Protein AF-0000000067997203 (afdb_homodimer)

Solvent-accessible surface area (backbone atoms only — not comparable to full-atom values): 72748 Å² total; per-residue (Å²): 113,66,67,61,52,51,52,49,49,52,49,47,47,53,56,49,38,63,59,46,72,62,51,81,81,72,51,58,45,64,55,70,68,49,75,67,53,46,50,57,43,65,55,69,54,41,44,52,51,47,92,57,94,19,43,38,34,40,30,44,28,43,49,53,91,44,88,86,28,85,55,38,64,58,36,48,60,48,30,67,39,59,68,47,24,47,47,62,46,48,30,38,38,34,42,34,50,62,58,45,49,59,61,52,65,75,49,54,72,71,60,46,52,72,27,49,53,72,87,66,98,63,81,84,65,88,67,80,60,44,82,50,42,90,64,9,61,60,46,26,66,72,38,32,63,60,50,14,22,50,54,17,52,53,36,33,73,74,56,59,41,50,32,32,40,45,52,55,41,63,49,51,64,78,66,74,85,74,83,52,73,66,43,49,51,48,50,50,51,54,49,48,49,54,50,43,30,53,51,10,31,52,51,48,50,52,49,38,60,73,74,39,69,85,50,54,65,73,58,51,43,63,48,79,65,64,91,54,69,66,37,64,51,35,42,32,12,50,68,37,39,50,40,60,53,66,55,78,49,84,46,71,68,45,61,36,49,40,40,54,25,29,50,45,36,56,48,49,51,52,51,46,41,46,50,37,44,49,53,62,58,36,45,55,37,63,47,61,59,54,60,35,50,44,51,62,33,49,64,44,19,59,52,66,46,35,70,58,57,59,42,53,55,36,15,51,50,20,21,50,50,31,41,36,50,52,54,30,52,74,73,35,93,74,86,50,73,64,54,53,53,48,51,52,50,50,54,47,64,63,53,42,62,60,50,51,52,50,47,51,42,40,38,42,53,50,50,72,72,60,51,50,82,57,23,53,68,67,27,37,40,37,19,47,19,22,67,74,37,46,65,36,55,79,66,38,42,32,35,79,38,58,50,88,45,45,38,62,68,76,48,22,57,57,13,28,50,52,53,46,48,52,51,49,50,51,50,52,54,48,29,65,76,38,61,90,44,38,65,61,51,53,50,50,49,53,53,48,33,37,46,40,33,19,51,50,24,35,76,65,49,49,65,48,56,73,68,82,32,48,50,36,38,63,42,60,56,62,68,39,60,46,44,56,68,46,66,38,26,49,69,51,50,46,31,11,22,49,28,4,27,51,30,18,45,47,44,53,51,38,60,74,66,66,57,67,64,89,73,37,61,71,59,51,54,53,48,70,42,32,64,60,50,52,53,48,55,27,39,56,50,38,59,64,61,74,44,89,75,79,71,61,36,69,68,42,11,50,46,30,17,45,57,58,34,45,52,9,44,42,51,21,48,45,49,45,40,40,42,73,61,43,55,71,67,58,41,53,62,31,50,39,72,78,27,47,49,51,22,69,28,36,66,42,21,65,68,40,34,62,59,45,44,49,72,55,66,36,63,42,66,57,55,40,77,72,47,74,54,52,37,49,38,48,26,40,16,41,54,54,52,18,48,55,52,8,47,51,44,36,41,64,44,47,50,26,50,48,53,50,45,50,63,69,56,60,83,57,88,58,54,60,88,72,57,70,80,83,64,68,65,72,66,58,58,62,63,60,64,64,65,60,78,109,112,67,67,62,49,51,53,47,49,51,49,47,46,56,56,50,36,63,59,45,72,61,53,81,81,71,51,57,46,65,56,68,69,48,75,68,52,43,48,55,43,65,54,68,55,40,45,51,51,46,91,58,95,20,41,38,35,40,31,43,28,44,48,54,90,44,89,84,28,86,56,38,65,57,36,47,59,49,30,65,40,59,69,47,24,48,46,61,46,49,29,38,38,35,43,35,49,62,59,45,50,58,60,52,66,73,47,54,70,74,62,46,52,72,28,49,54,72,87,66,98,64,80,85,66,84,68,81,61,44,83,49,41,89,63,10,59,61,47,27,66,72,40,32,63,60,51,14,22,49,55,17,52,53,35,34,74,74,57,60,42,48,32,33,41,45,51,55,38,63,50,52,62,77,66,74,85,73,82,51,73,65,42,49,50,48,51,51,51,53,49,49,49,54,49,43,30,52,52,9,32,50,51,48,49,52,50,38,62,71,74,40,68,84,49,55,65,72,57,52,44,61,48,80,66,63,92,52,69,65,37,65,51,37,42,31,13,51,69,37,40,50,41,59,52,66,54,79,49,83,45,71,66,45,60,36,50,39,40,53,25,28,50,47,36,56,48,48,51,51,51,46,41,46,52,35,45,48,52,63,59,36,45,56,37,64,47,59,61,55,61,35,51,45,51,62,34,50,65,43,20,59,55,66,44,36,71,58,58,60,41,52,56,36,15,51,51,21,21,51,51,30,41,40,50,51,55,33,54,74,75,34,94,76,88,51,73,66,55,53,54,48,51,52,48,50,54,51,64,62,53,42,62,60,50,50,52,48,48,50,42,40,39,41,54,51,50,74,73,62,53,50,82,59,22,54,69,65,26,37,38,38,19,46,18,22,66,74,36,45,66,38,54,77,66,40,42,33,35,79,39,56,50,87,45,43,38,62,69,77,47,23,57,55,13,28,50,53,52,46,49,53,50,49,51,52,51,53,53,49,29,66,75,38,60,90,45,38,64,61,51,51,50,50,52,53,53,47,33,36,47,40,34,19,49,50,23,36,76,67,48,51,66,49,58,72,67,82,31,48,52,38,38,62,47,60,59,61,70,39,62,45,45,56,68,45,64,37,27,47,70,52,50,47,30,11,22,49,28,4,27,52,30,17,44,48,44,54,51,38,60,73,65,66,58,67,65,90,73,38,61,70,58,51,53,52,50,70,43,32,64,59,48,52,52,49,56,28,40,56,50,39,59,62,61,74,44,90,73,78,71,63,35,69,68,41,11,50,45,30,17,45,56,58,33,46,52,9,43,41,48,19,48,45,49,42,39,42,44,74,63,45,53,70,66,58,40,53,62,31,49,37,71,78,26,47,47,50,22,69,30,36,66,42,20,65,67,40,34,60,58,45,45,50,71,55,65,36,62,42,68,58,56,40,79,74,46,74,53,52,37,48,40,48,24,41,16,43,52,54,52,18,49,54,53,8,46,52,45,34,42,64,43,45,50,26,51,47,54,50,47,52,62,70,56,61,81,56,87,60,57,62,85,74,53,71,80,80,64,68,66,72,66,61,59,64,64,61,64,65,65,63,79,111

pLDDT: mean 87.79, std 15.79, range [23.91, 98.62]

Structure (mmCIF, N/CA/C/O backbone):
data_AF-0000000067997203-model_v1
#
loop_
_entity.id
_entity.type
_entity.pdbx_description
1 polymer 'Acyltransferase 3 domain-containing protein'
#
loop_
_atom_site.group_PDB
_atom_site.id
_atom_site.type_symbol
_atom_site.label_atom_id
_atom_site.label_alt_id
_atom_site.label_comp_id
_atom_site.label_asym_id
_atom_site.label_entity_id
_atom_site.label_seq_id
_atom_site.pdbx_PDB_ins_code
_atom_site.Cartn_x
_atom_site.Cartn_y
_atom_site.Cartn_z
_atom_site.occupancy
_atom_site.B_iso_or_equiv
_atom_site.auth_seq_id
_atom_site.auth_comp_id
_atom_site.auth_asym_id
_atom_site.auth_atom_id
_atom_site.pdbx_PDB_model_num
ATOM 1 N N . MET A 1 1 ? 3.514 29.234 -20.547 1 35.84 1 MET A N 1
ATOM 2 C CA . MET A 1 1 ? 4.52 28.594 -21.406 1 35.84 1 MET A CA 1
ATOM 3 C C . MET A 1 1 ? 5.023 27.297 -20.766 1 35.84 1 MET A C 1
ATOM 5 O O . MET A 1 1 ? 5.121 26.281 -21.453 1 35.84 1 MET A O 1
ATOM 9 N N . VAL A 1 2 ? 5.117 27.281 -19.547 1 36.91 2 VAL A N 1
ATOM 10 C CA . VAL A 1 2 ? 5.746 26.156 -18.859 1 36.91 2 VAL A CA 1
ATOM 11 C C . VAL A 1 2 ? 4.77 24.984 -18.781 1 36.91 2 VAL A C 1
ATOM 13 O O . VAL A 1 2 ? 5.152 23.844 -19.016 1 36.91 2 VAL A O 1
ATOM 16 N N . ALA A 1 3 ? 3.559 25.234 -18.609 1 39.12 3 ALA A N 1
ATOM 17 C CA . ALA A 1 3 ? 2.58 24.141 -18.531 1 39.12 3 ALA A CA 1
ATOM 18 C C . ALA A 1 3 ? 2.422 23.453 -19.875 1 39.12 3 ALA A C 1
ATOM 20 O O . ALA A 1 3 ? 2.287 22.219 -19.938 1 39.12 3 ALA A O 1
ATOM 21 N N . LYS A 1 4 ? 2.434 24.281 -20.922 1 42.31 4 LYS A N 1
ATOM 22 C CA . LYS A 1 4 ? 2.295 23.719 -22.266 1 42.31 4 LYS A CA 1
ATOM 23 C C . LYS A 1 4 ? 3.459 22.797 -22.578 1 42.31 4 LYS A C 1
ATOM 25 O O . LYS A 1 4 ? 3.264 21.734 -23.188 1 42.31 4 LYS A O 1
ATOM 30 N N . TYR A 1 5 ? 4.566 23.172 -22.078 1 43.31 5 TYR A N 1
ATOM 31 C CA . TYR A 1 5 ? 5.738 22.391 -22.438 1 43.31 5 TYR A CA 1
ATOM 32 C C . TYR A 1 5 ? 5.801 21.109 -21.609 1 43.31 5 TYR A C 1
ATOM 34 O O . TYR A 1 5 ? 6.262 20.062 -22.109 1 43.31 5 TYR A O 1
ATOM 42 N N . SER A 1 6 ? 5.254 21.156 -20.484 1 46 6 SER A N 1
ATOM 43 C CA . SER A 1 6 ? 5.277 19.953 -19.656 1 46 6 SER A CA 1
ATOM 44 C C . SER A 1 6 ? 4.289 18.906 -20.172 1 46 6 SER A C 1
ATOM 46 O O . SER A 1 6 ? 4.586 17.719 -20.188 1 46 6 SER A O 1
ATOM 48 N N . ILE A 1 7 ? 3.186 19.344 -20.609 1 47.66 7 ILE A N 1
ATOM 49 C CA . ILE A 1 7 ? 2.199 18.438 -21.188 1 47.66 7 ILE A CA 1
ATOM 50 C C . ILE A 1 7 ? 2.729 17.875 -22.5 1 47.66 7 ILE A C 1
ATOM 52 O O . ILE A 1 7 ? 2.57 16.688 -22.797 1 47.66 7 ILE A O 1
ATOM 56 N N . LEU A 1 8 ? 3.352 18.703 -23.234 1 46.22 8 LEU A N 1
ATOM 57 C CA . LEU A 1 8 ? 3.939 18.25 -24.484 1 46.22 8 LEU A CA 1
ATOM 58 C C . LEU A 1 8 ? 5.027 17.219 -24.234 1 46.22 8 LEU A C 1
ATOM 60 O O . LEU A 1 8 ? 5.125 16.219 -24.969 1 46.22 8 LEU A O 1
ATOM 64 N N . LEU A 1 9 ? 5.738 17.438 -23.234 1 48.78 9 LEU A N 1
ATOM 65 C CA . LEU A 1 9 ? 6.797 16.484 -22.922 1 48.78 9 LEU A CA 1
ATOM 66 C C . LEU A 1 9 ? 6.211 15.156 -22.453 1 48.78 9 LEU A C 1
ATOM 68 O O . LEU A 1 9 ? 6.684 14.094 -22.875 1 48.78 9 LEU A O 1
ATOM 72 N N . ILE A 1 10 ? 5.18 15.234 -21.719 1 51.25 10 ILE A N 1
ATOM 73 C CA . ILE A 1 10 ? 4.531 14.008 -21.281 1 51.25 10 ILE A CA 1
ATOM 74 C C . ILE A 1 10 ? 3.898 13.305 -22.469 1 51.25 10 ILE A C 1
ATOM 76 O O . ILE A 1 10 ? 4.008 12.078 -22.609 1 51.25 10 ILE A O 1
ATOM 80 N N . SER A 1 11 ? 3.27 14.102 -23.328 1 49.28 11 SER A N 1
ATOM 81 C CA . SER A 1 11 ? 2.668 13.523 -24.531 1 49.28 11 SER A CA 1
ATOM 82 C C . SER A 1 11 ? 3.732 12.961 -25.469 1 49.28 11 SER A C 1
ATOM 84 O O . SER A 1 11 ? 3.525 11.922 -26.094 1 49.28 11 SER A O 1
ATOM 86 N N . LEU A 1 12 ? 4.777 13.594 -25.594 1 49.97 12 LEU A N 1
ATOM 87 C CA . LEU A 1 12 ? 5.863 13.109 -26.438 1 49.97 12 LEU A CA 1
ATOM 88 C C . LEU A 1 12 ? 6.473 11.836 -25.875 1 49.97 12 LEU A C 1
ATOM 90 O O . LEU A 1 12 ? 6.859 10.93 -26.609 1 49.97 12 LEU A O 1
ATOM 94 N N . ILE A 1 13 ? 6.578 11.797 -24.656 1 53.12 13 ILE A N 1
ATOM 95 C CA . ILE A 1 13 ? 7.133 10.633 -23.969 1 53.12 13 ILE A CA 1
ATOM 96 C C . ILE A 1 13 ? 6.195 9.438 -24.156 1 53.12 13 ILE A C 1
ATOM 98 O O . ILE A 1 13 ? 6.645 8.328 -24.438 1 53.12 13 ILE A O 1
ATOM 102 N N . VAL A 1 14 ? 4.941 9.742 -24.031 1 51.12 14 VAL A N 1
ATOM 103 C CA . VAL A 1 14 ? 3.951 8.688 -24.203 1 51.12 14 VAL A CA 1
ATOM 104 C C . VAL A 1 14 ? 3.891 8.266 -25.656 1 51.12 14 VAL A C 1
ATOM 106 O O . VAL A 1 14 ? 3.801 7.07 -25.969 1 51.12 14 VAL A O 1
ATOM 109 N N . LEU A 1 15 ? 3.898 9.203 -26.5 1 48.19 15 LEU A N 1
ATOM 110 C CA . LEU A 1 15 ? 3.84 8.891 -27.922 1 48.19 15 LEU A CA 1
ATOM 111 C C . LEU A 1 15 ? 5.117 8.188 -28.375 1 48.19 15 LEU A C 1
ATOM 113 O O . LEU A 1 15 ? 5.074 7.301 -29.234 1 48.19 15 LEU A O 1
ATOM 117 N N . GLY A 1 16 ? 6.223 8.555 -27.891 1 49.81 16 GLY A N 1
ATOM 118 C CA . GLY A 1 16 ? 7.473 7.906 -28.25 1 49.81 16 GLY A CA 1
ATOM 119 C C . GLY A 1 16 ? 7.578 6.484 -27.719 1 49.81 16 GLY A C 1
ATOM 120 O O . GLY A 1 16 ? 8.172 5.621 -28.375 1 49.81 16 GLY A O 1
ATOM 121 N N . ASP A 1 17 ? 7.133 6.266 -26.578 1 51.94 17 ASP A N 1
ATOM 122 C CA . ASP A 1 17 ? 7.18 4.93 -26 1 51.94 17 ASP A CA 1
ATOM 123 C C . ASP A 1 17 ? 6.332 3.945 -26.797 1 51.94 17 ASP A C 1
ATOM 125 O O . ASP A 1 17 ? 6.68 2.77 -26.922 1 51.94 17 ASP A O 1
ATOM 129 N N . ARG A 1 18 ? 5.207 4.301 -27.328 1 48.62 18 ARG A N 1
ATOM 130 C CA . ARG A 1 18 ? 4.426 3.432 -28.203 1 48.62 18 ARG A CA 1
ATOM 131 C C . ARG A 1 18 ? 5.227 3.033 -29.438 1 48.62 18 ARG A C 1
ATOM 133 O O . ARG A 1 18 ? 5.09 1.914 -29.938 1 48.62 18 ARG A O 1
ATOM 140 N N . ILE A 1 19 ? 5.984 3.824 -29.828 1 44.69 19 ILE A N 1
ATOM 141 C CA . ILE A 1 19 ? 6.758 3.496 -31.031 1 44.69 19 ILE A CA 1
ATOM 142 C C . ILE A 1 19 ? 7.82 2.453 -30.672 1 44.69 19 ILE A C 1
ATOM 144 O O . ILE A 1 19 ? 8.07 1.533 -31.469 1 44.69 19 ILE A O 1
ATOM 148 N N . SER A 1 20 ? 8.5 2.49 -29.578 1 45.03 20 SER A N 1
ATOM 149 C CA . SER A 1 20 ? 9.617 1.591 -29.312 1 45.03 20 SER A CA 1
ATOM 150 C C . SER A 1 20 ? 9.133 0.196 -28.938 1 45.03 20 SER A C 1
ATOM 152 O O . SER A 1 20 ? 9.922 -0.741 -28.844 1 45.03 20 SER A O 1
ATOM 154 N N . ALA A 1 21 ? 7.984 0.002 -28.281 1 46.25 21 ALA A N 1
ATOM 155 C CA . ALA A 1 21 ? 7.469 -1.322 -27.953 1 46.25 21 ALA A CA 1
ATOM 156 C C . ALA A 1 21 ? 7.453 -2.234 -29.172 1 46.25 21 ALA A C 1
ATOM 158 O O . ALA A 1 21 ? 7.328 -3.455 -29.047 1 46.25 21 ALA A O 1
ATOM 159 N N . LEU A 1 22 ? 7.301 -1.691 -30.297 1 44.47 22 LEU A N 1
ATOM 160 C CA . LEU A 1 22 ? 7.188 -2.51 -31.484 1 44.47 22 LEU A CA 1
ATOM 161 C C . LEU A 1 22 ? 8.555 -3.014 -31.938 1 44.47 22 LEU A C 1
ATOM 163 O O . LEU A 1 22 ? 8.82 -3.121 -33.125 1 44.47 22 LEU A O 1
ATOM 167 N N . THR A 1 23 ? 9.469 -3.023 -31.047 1 48.47 23 THR A N 1
ATOM 168 C CA . THR A 1 23 ? 10.641 -3.559 -31.734 1 48.47 23 THR A CA 1
ATOM 169 C C . THR A 1 23 ? 10.383 -4.984 -32.219 1 48.47 23 THR A C 1
ATOM 171 O O . THR A 1 23 ? 9.906 -5.824 -31.453 1 48.47 23 THR A O 1
ATOM 174 N N . PRO A 1 24 ? 10.336 -5.289 -33.438 1 52.5 24 PRO A N 1
ATOM 175 C CA . PRO A 1 24 ? 10.234 -6.555 -34.156 1 52.5 24 PRO A CA 1
ATOM 176 C C . PRO A 1 24 ? 10.984 -7.691 -33.469 1 52.5 24 PRO A C 1
ATOM 178 O O . PRO A 1 24 ? 10.734 -8.867 -33.781 1 52.5 24 PRO A O 1
ATOM 181 N N . LEU A 1 25 ? 11.969 -7.34 -32.625 1 56.28 25 LEU A N 1
ATOM 182 C CA . LEU A 1 25 ? 12.945 -8.359 -32.25 1 56.28 25 LEU A CA 1
ATOM 183 C C . LEU A 1 25 ? 12.391 -9.273 -31.156 1 56.28 25 LEU A C 1
ATOM 185 O O . LEU A 1 25 ? 12.914 -10.367 -30.938 1 56.28 25 LEU A O 1
ATOM 189 N N . PHE A 1 26 ? 11.242 -8.922 -30.484 1 73.06 26 PHE A N 1
ATOM 190 C CA . PHE A 1 26 ? 10.844 -9.82 -29.391 1 73.06 26 PHE A CA 1
ATOM 191 C C . PHE A 1 26 ? 9.633 -10.641 -29.797 1 73.06 26 PHE A C 1
ATOM 193 O O . PHE A 1 26 ? 8.492 -10.211 -29.609 1 73.06 26 PHE A O 1
ATOM 200 N N . ASN A 1 27 ? 9.898 -11.664 -30.5 1 82.5 27 ASN A N 1
ATOM 201 C CA . ASN A 1 27 ? 8.859 -12.633 -30.844 1 82.5 27 ASN A CA 1
ATOM 202 C C . ASN A 1 27 ? 8.453 -13.461 -29.641 1 82.5 27 ASN A C 1
ATOM 204 O O . ASN A 1 27 ? 9.195 -14.344 -29.203 1 82.5 27 ASN A O 1
ATOM 208 N N . MET A 1 28 ? 7.309 -13.25 -29.172 1 87.94 28 MET A N 1
ATOM 209 C CA . MET A 1 28 ? 6.852 -13.883 -27.938 1 87.94 28 MET A CA 1
ATOM 210 C C . MET A 1 28 ? 6.598 -15.375 -28.156 1 87.94 28 MET A C 1
ATOM 212 O O . MET A 1 28 ? 6.723 -16.172 -27.219 1 87.94 28 MET A O 1
ATOM 216 N N . THR A 1 29 ? 6.273 -15.766 -29.375 1 87.5 29 THR A N 1
ATOM 217 C CA . THR A 1 29 ? 6.082 -17.188 -29.656 1 87.5 29 THR A CA 1
ATOM 218 C C . THR A 1 29 ? 7.379 -17.953 -29.438 1 87.5 29 THR A C 1
ATOM 220 O O . THR A 1 29 ? 7.371 -19.047 -28.875 1 87.5 29 THR A O 1
ATOM 223 N N . GLU A 1 30 ? 8.422 -17.359 -29.875 1 89.5 30 GLU A N 1
ATOM 224 C CA . GLU A 1 30 ? 9.734 -17.969 -29.656 1 89.5 30 GLU A CA 1
ATOM 225 C C . GLU A 1 30 ? 10.148 -17.906 -28.188 1 89.5 30 GLU A C 1
ATOM 227 O O . GLU A 1 30 ? 10.719 -18.859 -27.656 1 89.5 30 GLU A O 1
ATOM 232 N N . TYR A 1 31 ? 9.836 -16.812 -27.578 1 92.25 31 TYR A N 1
ATOM 233 C CA . TYR A 1 31 ? 10.234 -16.578 -26.203 1 92.25 31 TYR A CA 1
ATOM 234 C C . TYR A 1 31 ? 9.602 -17.609 -25.266 1 92.25 31 TYR A C 1
ATOM 236 O O . TYR A 1 31 ? 10.258 -18.094 -24.344 1 92.25 31 TYR A O 1
ATOM 244 N N . TYR A 1 32 ? 8.383 -18 -25.516 1 92 32 TYR A N 1
ATOM 245 C CA . TYR A 1 32 ? 7.648 -18.875 -24.609 1 92 32 TYR A CA 1
ATOM 246 C C . TYR A 1 32 ? 8.086 -20.328 -24.781 1 92 32 TYR A C 1
ATOM 248 O O . TYR A 1 32 ? 7.754 -21.188 -23.969 1 92 32 TYR A O 1
ATOM 256 N N . LYS A 1 33 ? 8.867 -20.562 -25.812 1 91.69 33 LYS A N 1
ATOM 257 C CA . LYS A 1 33 ? 9.398 -21.906 -26 1 91.69 33 LYS A CA 1
ATOM 258 C C . LYS A 1 33 ? 10.586 -22.172 -25.078 1 91.69 33 LYS A C 1
ATOM 260 O O . LYS A 1 33 ? 10.961 -23.328 -24.859 1 91.69 33 LYS A O 1
ATOM 265 N N . LEU A 1 34 ? 11.117 -21.109 -24.578 1 94.75 34 LEU A N 1
ATOM 266 C CA . LEU A 1 34 ? 12.281 -21.234 -23.703 1 94.75 34 LEU A CA 1
ATOM 267 C C . LEU A 1 34 ? 11.898 -21.906 -22.375 1 94.75 34 LEU A C 1
ATOM 269 O O . LEU A 1 34 ? 10.75 -21.828 -21.953 1 94.75 34 LEU A O 1
ATOM 273 N N . PRO A 1 35 ? 12.883 -22.641 -21.812 1 95.38 35 PRO A N 1
ATOM 274 C CA . PRO A 1 35 ? 12.609 -23.109 -20.438 1 95.38 35 PRO A CA 1
ATOM 275 C C . PRO A 1 35 ? 12.328 -21.953 -19.469 1 95.38 35 PRO A C 1
ATOM 277 O O . PRO A 1 35 ? 12.953 -20.891 -19.578 1 95.38 35 PRO A O 1
ATOM 280 N N . LYS A 1 36 ? 11.43 -22.219 -18.594 1 96 36 LYS A N 1
ATOM 281 C CA . LYS A 1 36 ? 11.117 -21.172 -17.609 1 96 36 LYS A CA 1
ATOM 282 C C . LYS A 1 36 ? 12.352 -20.828 -16.781 1 96 36 LYS A C 1
ATOM 284 O O . LYS A 1 36 ? 13.07 -21.703 -16.312 1 96 36 LYS A O 1
ATOM 289 N N . LEU A 1 37 ? 12.578 -19.562 -16.625 1 95.81 37 LEU A N 1
ATOM 290 C CA . LEU A 1 37 ? 13.719 -19.094 -15.836 1 95.81 37 LEU A CA 1
ATOM 291 C C . LEU A 1 37 ? 13.586 -19.531 -14.383 1 95.81 37 LEU A C 1
ATOM 293 O O . LEU A 1 37 ? 14.586 -19.844 -13.734 1 95.81 37 LEU A O 1
ATOM 297 N N . TYR A 1 38 ? 12.352 -19.453 -13.906 1 96.69 38 TYR A N 1
ATOM 298 C CA . TYR A 1 38 ? 12.055 -19.844 -12.539 1 96.69 38 TYR A CA 1
ATOM 299 C C . TYR A 1 38 ? 10.898 -20.844 -12.492 1 96.69 38 TYR A C 1
ATOM 301 O O . TYR A 1 38 ? 9.906 -20.688 -13.203 1 96.69 38 TYR A O 1
ATOM 309 N N . LYS A 1 39 ? 11.062 -21.828 -11.781 1 97 39 LYS A N 1
ATOM 310 C CA . LYS A 1 39 ? 10.016 -22.812 -11.508 1 97 39 LYS A CA 1
ATOM 311 C C . LYS A 1 39 ? 10.148 -23.391 -10.102 1 97 39 LYS A C 1
ATOM 313 O O . LYS A 1 39 ? 11.227 -23.844 -9.719 1 97 39 LYS A O 1
ATOM 318 N N . TYR A 1 40 ? 9.125 -23.281 -9.352 1 97.31 40 TYR A N 1
ATOM 319 C CA . TYR A 1 40 ? 9.18 -23.703 -7.957 1 97.31 40 TYR A CA 1
ATOM 320 C C . TYR A 1 40 ? 8.109 -24.75 -7.656 1 97.31 40 TYR A C 1
ATOM 322 O O . TYR A 1 40 ? 6.969 -24.625 -8.102 1 97.31 40 TYR A O 1
ATOM 330 N N . ASP A 1 41 ? 8.562 -25.781 -6.941 1 96.75 41 ASP A N 1
ATOM 331 C CA . ASP A 1 41 ? 7.59 -26.703 -6.355 1 96.75 41 ASP A CA 1
ATOM 332 C C . ASP A 1 41 ? 6.801 -26.016 -5.238 1 96.75 41 ASP A C 1
ATOM 334 O O . ASP A 1 41 ? 7.148 -24.922 -4.809 1 96.75 41 ASP A O 1
ATOM 338 N N . ASP A 1 42 ? 5.691 -26.672 -4.891 1 94.88 42 ASP A N 1
ATOM 339 C CA . ASP A 1 42 ? 4.879 -26.125 -3.803 1 94.88 42 ASP A CA 1
ATOM 340 C C . ASP A 1 42 ? 5.629 -26.188 -2.475 1 94.88 42 ASP A C 1
ATOM 342 O O . ASP A 1 42 ? 5.773 -27.266 -1.886 1 94.88 42 ASP A O 1
ATOM 346 N N . PHE A 1 43 ? 6.051 -25.094 -1.94 1 96 43 PHE A N 1
ATOM 347 C CA . PHE A 1 43 ? 6.906 -24.969 -0.767 1 96 43 PHE A CA 1
ATOM 348 C C . PHE A 1 43 ? 6.195 -25.484 0.48 1 96 43 PHE A C 1
ATOM 350 O O . PHE A 1 43 ? 6.754 -26.281 1.234 1 96 43 PHE A O 1
ATOM 357 N N . ASP A 1 44 ? 4.973 -25.016 0.732 1 93.62 44 ASP A N 1
ATOM 358 C CA . ASP A 1 44 ? 4.234 -25.359 1.942 1 93.62 44 ASP A CA 1
ATOM 359 C C . ASP A 1 44 ? 3.838 -26.828 1.938 1 93.62 44 ASP A C 1
ATOM 361 O O . ASP A 1 44 ? 3.893 -27.5 2.975 1 93.62 44 ASP A O 1
ATOM 365 N N . ARG A 1 45 ? 3.438 -27.297 0.772 1 93 45 ARG A N 1
ATOM 366 C CA . ARG A 1 45 ? 3.119 -28.719 0.656 1 93 45 ARG A CA 1
ATOM 367 C C . ARG A 1 45 ? 4.344 -29.578 0.937 1 93 45 ARG A C 1
ATOM 369 O O . ARG A 1 45 ? 4.25 -30.609 1.622 1 93 45 ARG A O 1
ATOM 376 N N . CYS A 1 46 ? 5.477 -29.188 0.417 1 95.19 46 CYS A N 1
ATOM 377 C CA . CYS A 1 46 ? 6.715 -29.938 0.619 1 95.19 46 CYS A CA 1
ATOM 378 C C . CYS A 1 46 ? 7.039 -30.062 2.102 1 95.19 46 CYS A C 1
ATOM 380 O O . CYS A 1 46 ? 7.367 -31.156 2.58 1 95.19 46 CYS A O 1
ATOM 382 N N . LEU A 1 47 ? 6.887 -29.016 2.838 1 93.25 47 LEU A N 1
ATOM 383 C CA . LEU A 1 47 ? 7.355 -29 4.219 1 93.25 47 LEU A CA 1
ATOM 384 C C . LEU A 1 47 ? 6.312 -29.609 5.152 1 93.25 47 LEU A C 1
ATOM 386 O O . LEU A 1 47 ? 6.621 -29.953 6.293 1 93.25 47 LEU A O 1
ATOM 390 N N . GLN A 1 48 ? 5.078 -29.797 4.688 1 89.25 48 GLN A N 1
ATOM 391 C CA . GLN A 1 48 ? 4.035 -30.25 5.609 1 89.25 48 GLN A CA 1
ATOM 392 C C . GLN A 1 48 ? 3.504 -31.625 5.219 1 89.25 48 GLN A C 1
ATOM 394 O O . GLN A 1 48 ? 2.93 -32.344 6.051 1 89.25 48 GLN A O 1
ATOM 399 N N . GLU A 1 49 ? 3.662 -32.031 3.996 1 86.44 49 GLU A N 1
ATOM 400 C CA . GLU A 1 49 ? 3.049 -33.25 3.48 1 86.44 49 GLU A CA 1
ATOM 401 C C . GLU A 1 49 ? 3.754 -34.469 4.016 1 86.44 49 GLU A C 1
ATOM 403 O O . GLU A 1 49 ? 3.117 -35.5 4.25 1 86.44 49 GLU A O 1
ATOM 408 N N . PHE A 1 50 ? 5.066 -34.344 4.336 1 84.06 50 PHE A N 1
ATOM 409 C CA . PHE A 1 50 ? 5.859 -35.531 4.68 1 84.06 50 PHE A CA 1
ATOM 410 C C . PHE A 1 50 ? 6 -35.688 6.191 1 84.06 50 PHE A C 1
ATOM 412 O O . PHE A 1 50 ? 6.117 -34.688 6.902 1 84.06 50 PHE A O 1
ATOM 419 N N . ASP A 1 51 ? 5.875 -36.844 6.719 1 77.12 51 ASP A N 1
ATOM 420 C CA . ASP A 1 51 ? 6.027 -37.125 8.148 1 77.12 51 ASP A CA 1
ATOM 421 C C . ASP A 1 51 ? 7.492 -37 8.57 1 77.12 51 ASP A C 1
ATOM 423 O O . ASP A 1 51 ? 7.789 -36.656 9.711 1 77.12 51 ASP A O 1
ATOM 427 N N . ALA A 1 52 ? 8.32 -37.312 7.598 1 80.31 52 ALA A N 1
ATOM 428 C CA . ALA A 1 52 ? 9.75 -37.281 7.898 1 80.31 52 ALA A CA 1
ATOM 429 C C . ALA A 1 52 ? 10.312 -35.875 7.695 1 80.31 52 ALA A C 1
ATOM 431 O O . ALA A 1 52 ? 9.562 -34.938 7.43 1 80.31 52 ALA A O 1
ATOM 432 N N . LYS A 1 53 ? 11.578 -35.812 7.906 1 88.56 53 LYS A N 1
ATOM 433 C CA . LYS A 1 53 ? 12.266 -34.562 7.633 1 88.56 53 LYS A CA 1
ATOM 434 C C . LYS A 1 53 ? 12.102 -34.156 6.176 1 88.56 53 LYS A C 1
ATOM 436 O O . LYS A 1 53 ? 12.398 -34.938 5.266 1 88.56 53 LYS A O 1
ATOM 441 N N . ALA A 1 54 ? 11.414 -33.031 5.961 1 94.12 54 ALA A N 1
ATOM 442 C CA . ALA A 1 54 ? 11.203 -32.469 4.625 1 94.12 54 ALA A CA 1
ATOM 443 C C . ALA A 1 54 ? 12.156 -31.312 4.352 1 94.12 54 ALA A C 1
ATOM 445 O O . ALA A 1 54 ? 12.422 -30.5 5.234 1 94.12 54 ALA A O 1
ATOM 446 N N . VAL A 1 55 ? 12.758 -31.359 3.191 1 96.19 55 VAL A N 1
ATOM 447 C CA . VAL A 1 55 ? 13.766 -30.359 2.832 1 96.19 55 VAL A CA 1
ATOM 448 C C . VAL A 1 55 ? 13.398 -29.719 1.498 1 96.19 55 VAL A C 1
ATOM 450 O O . VAL A 1 55 ? 13.008 -30.406 0.553 1 96.19 55 VAL A O 1
ATOM 453 N N . TYR A 1 56 ? 13.359 -28.453 1.437 1 97.12 56 TYR A N 1
ATOM 454 C CA . TYR A 1 56 ? 13.148 -27.656 0.232 1 97.12 56 TYR A CA 1
ATOM 455 C C . TYR A 1 56 ? 14.406 -26.891 -0.15 1 97.12 56 TYR A C 1
ATOM 457 O O . TYR A 1 56 ? 14.953 -26.141 0.659 1 97.12 56 TYR A O 1
ATOM 465 N N . CYS A 1 57 ? 14.922 -27.031 -1.397 1 97.75 57 CYS A N 1
ATOM 466 C CA . CYS A 1 57 ? 16.188 -26.422 -1.78 1 97.75 57 CYS A CA 1
ATOM 467 C C . CYS A 1 57 ? 16.016 -25.5 -2.982 1 97.75 57 CYS A C 1
ATOM 469 O O . CYS A 1 57 ? 15.188 -25.766 -3.857 1 97.75 57 CYS A O 1
ATOM 471 N N . ILE A 1 58 ? 16.703 -24.391 -2.971 1 96.06 58 ILE A N 1
ATOM 472 C CA . ILE A 1 58 ? 16.828 -23.531 -4.137 1 96.06 58 ILE A CA 1
ATOM 473 C C . ILE A 1 58 ? 18.078 -23.906 -4.934 1 96.06 58 ILE A C 1
ATOM 475 O O . ILE A 1 58 ? 19.188 -23.938 -4.391 1 96.06 58 ILE A O 1
ATOM 479 N N . ILE A 1 59 ? 17.859 -24.172 -6.234 1 96 59 ILE A N 1
ATOM 480 C CA . ILE A 1 59 ? 18.922 -24.75 -7.062 1 96 59 ILE A CA 1
ATOM 481 C C . ILE A 1 59 ? 19.156 -23.859 -8.281 1 96 59 ILE A C 1
ATOM 483 O O . ILE A 1 59 ? 18.219 -23.5 -8.992 1 96 59 ILE A O 1
ATOM 487 N N . ASP A 1 60 ? 20.375 -23.5 -8.516 1 93.12 60 ASP A N 1
ATOM 488 C CA . ASP A 1 60 ? 20.781 -22.797 -9.719 1 93.12 60 ASP A CA 1
ATOM 489 C C . ASP A 1 60 ? 21.391 -23.75 -10.742 1 93.12 60 ASP A C 1
ATOM 491 O O . ASP A 1 60 ? 22.266 -24.562 -10.406 1 93.12 60 ASP A O 1
ATOM 495 N N . THR A 1 61 ? 20.922 -23.688 -11.977 1 94.94 61 THR A N 1
ATOM 496 C CA . THR A 1 61 ? 21.375 -24.609 -13.008 1 94.94 61 THR A CA 1
ATOM 497 C C . THR A 1 61 ? 21.922 -23.859 -14.219 1 94.94 61 THR A C 1
ATOM 499 O O . THR A 1 61 ? 21.297 -22.906 -14.703 1 94.94 61 THR A O 1
ATOM 502 N N . HIS A 1 62 ? 23.062 -24.25 -14.633 1 93.81 62 HIS A N 1
ATOM 503 C CA . HIS A 1 62 ? 23.672 -23.766 -15.867 1 93.81 62 HIS A CA 1
ATOM 504 C C . HIS A 1 62 ? 23.547 -24.797 -16.984 1 93.81 62 HIS A C 1
ATOM 506 O O . HIS A 1 62 ? 24.125 -25.891 -16.906 1 93.81 62 HIS A O 1
ATOM 512 N N . ILE A 1 63 ? 22.844 -24.453 -17.984 1 95.25 63 ILE A N 1
ATOM 513 C CA . ILE A 1 63 ? 22.578 -25.375 -19.094 1 95.25 63 ILE A CA 1
ATOM 514 C C . ILE A 1 63 ? 23.828 -25.531 -19.953 1 95.25 63 ILE A C 1
ATOM 516 O O . ILE A 1 63 ? 24.453 -24.531 -20.344 1 95.25 63 ILE A O 1
ATOM 520 N N . LYS A 1 64 ? 24.188 -26.719 -20.188 1 94.5 64 LYS A N 1
ATOM 521 C CA . LYS A 1 64 ? 25.328 -27.016 -21.047 1 94.5 64 LYS A CA 1
ATOM 522 C C . LYS A 1 64 ? 25.016 -26.734 -22.5 1 94.5 64 LYS A C 1
ATOM 524 O O . LYS A 1 64 ? 23.969 -27.141 -23.016 1 94.5 64 LYS A O 1
ATOM 529 N N . PRO A 1 65 ? 25.938 -25.984 -23.141 1 92.94 65 PRO A N 1
ATOM 530 C CA . PRO A 1 65 ? 25.703 -25.719 -24.562 1 92.94 65 PRO A CA 1
ATOM 531 C C . PRO A 1 65 ? 25.562 -27 -25.391 1 92.94 65 PRO A C 1
ATOM 533 O O . PRO A 1 65 ? 26.344 -27.938 -25.203 1 92.94 65 PRO A O 1
ATOM 536 N N . ASN A 1 66 ? 24.469 -27.062 -26.078 1 92.56 66 ASN A N 1
ATOM 537 C CA . ASN A 1 66 ? 24.172 -28.203 -26.938 1 92.56 66 ASN A CA 1
ATOM 538 C C . ASN A 1 66 ? 23.672 -27.75 -28.312 1 92.56 66 ASN A C 1
ATOM 540 O O . ASN A 1 66 ? 22.469 -27.5 -28.484 1 92.56 66 ASN A O 1
ATOM 544 N N . THR A 1 67 ? 24.422 -27.844 -29.344 1 89.94 67 THR A N 1
ATOM 545 C CA . THR A 1 67 ? 24.078 -27.328 -30.672 1 89.94 67 THR A CA 1
ATOM 546 C C . THR A 1 67 ? 23.125 -28.281 -31.391 1 89.94 67 THR A C 1
ATOM 548 O O . THR A 1 67 ? 22.453 -27.875 -32.344 1 89.94 67 THR A O 1
ATOM 551 N N . SER A 1 68 ? 23.016 -29.5 -30.938 1 91.25 68 SER A N 1
ATOM 552 C CA . SER A 1 68 ? 22.141 -30.469 -31.594 1 91.25 68 SER A CA 1
ATOM 553 C C . SER A 1 68 ? 20.688 -30.297 -31.156 1 91.25 68 SER A C 1
ATOM 555 O O . SER A 1 68 ? 19.766 -30.766 -31.828 1 91.25 68 SER A O 1
ATOM 557 N N . ALA A 1 69 ? 20.609 -29.672 -30 1 93.19 69 ALA A N 1
ATOM 558 C CA . ALA A 1 69 ? 19.25 -29.484 -29.5 1 93.19 69 ALA A CA 1
ATOM 559 C C . ALA A 1 69 ? 18.547 -28.359 -30.234 1 93.19 69 ALA A C 1
ATOM 561 O O . ALA A 1 69 ? 19.125 -27.297 -30.469 1 93.19 69 ALA A O 1
ATOM 562 N N . ALA A 1 70 ? 17.297 -28.531 -30.594 1 92.94 70 ALA A N 1
ATOM 563 C CA . ALA A 1 70 ? 16.516 -27.594 -31.391 1 92.94 70 ALA A CA 1
ATOM 564 C C . ALA A 1 70 ? 16.297 -26.281 -30.641 1 92.94 70 ALA A C 1
ATOM 566 O O . ALA A 1 70 ? 16.188 -25.219 -31.25 1 92.94 70 ALA A O 1
ATOM 567 N N . ILE A 1 71 ? 16.375 -26.312 -29.328 1 95.12 71 ILE A N 1
ATOM 568 C CA . ILE A 1 71 ? 16.016 -25.141 -28.531 1 95.12 71 ILE A CA 1
ATOM 569 C C . ILE A 1 71 ? 17.25 -24.281 -28.281 1 95.12 71 ILE A C 1
ATOM 571 O O . ILE A 1 71 ? 17.141 -23.094 -27.922 1 95.12 71 ILE A O 1
ATOM 575 N N . TRP A 1 72 ? 18.391 -24.766 -28.484 1 94.81 72 TRP A N 1
ATOM 576 C CA . TRP A 1 72 ? 19.625 -24.125 -28.047 1 94.81 72 TRP A CA 1
ATOM 577 C C . TRP A 1 72 ? 19.844 -22.812 -28.781 1 94.81 72 TRP A C 1
ATOM 579 O O . TRP A 1 72 ? 20.219 -21.812 -28.188 1 94.81 72 TRP A O 1
ATOM 589 N N . PRO A 1 73 ? 19.531 -22.719 -30.141 1 94.19 73 PRO A N 1
ATOM 590 C CA . PRO A 1 73 ? 19.719 -21.438 -30.828 1 94.19 73 PRO A CA 1
ATOM 591 C C . PRO A 1 73 ? 18.859 -20.328 -30.219 1 94.19 73 PRO A C 1
ATOM 593 O O . PRO A 1 73 ? 19.281 -19.172 -30.188 1 94.19 73 PRO A O 1
ATOM 596 N N . LEU A 1 74 ? 17.766 -20.75 -29.734 1 93.25 74 LEU A N 1
ATOM 597 C CA . LEU A 1 74 ? 16.891 -19.766 -29.125 1 93.25 74 LEU A CA 1
ATOM 598 C C . LEU A 1 74 ? 17.453 -19.297 -27.781 1 93.25 74 LEU A C 1
ATOM 600 O O . LEU A 1 74 ? 17.375 -18.125 -27.438 1 93.25 74 LEU A O 1
ATOM 604 N N . ILE A 1 75 ? 17.938 -20.25 -26.984 1 95.44 75 ILE A N 1
ATOM 605 C CA . ILE A 1 75 ? 18.547 -19.922 -25.703 1 95.44 75 ILE A CA 1
ATOM 606 C C . ILE A 1 75 ? 19.719 -18.969 -25.922 1 95.44 75 ILE A C 1
ATOM 608 O O . ILE A 1 75 ? 19.859 -17.984 -25.219 1 95.44 75 ILE A O 1
ATOM 612 N N . GLU A 1 76 ? 20.469 -19.25 -26.922 1 93.69 76 GLU A N 1
ATOM 613 C CA . GLU A 1 76 ? 21.641 -18.438 -27.219 1 93.69 76 GLU A CA 1
ATOM 614 C C . GLU A 1 76 ? 21.219 -17.047 -27.703 1 93.69 76 GLU A C 1
ATOM 616 O O . GLU A 1 76 ? 21.828 -16.047 -27.312 1 93.69 76 GLU A O 1
ATOM 621 N N . LYS A 1 77 ? 20.234 -17.031 -28.5 1 91 77 LYS A N 1
ATOM 622 C CA . LYS A 1 77 ? 19.75 -15.758 -29.047 1 91 77 LYS A CA 1
ATOM 623 C C . LYS A 1 77 ? 19.391 -14.781 -27.938 1 91 77 LYS A C 1
ATOM 625 O O . LYS A 1 77 ? 19.844 -13.641 -27.922 1 91 77 LYS A O 1
ATOM 630 N N . PHE A 1 78 ? 18.672 -15.258 -26.984 1 89.44 78 PHE A N 1
ATOM 631 C CA . PHE A 1 78 ? 18.203 -14.375 -25.922 1 89.44 78 PHE A CA 1
ATOM 632 C C . PHE A 1 78 ? 19.281 -14.164 -24.875 1 89.44 78 PHE A C 1
ATOM 634 O O . PHE A 1 78 ? 19.375 -13.094 -24.266 1 89.44 78 PHE A O 1
ATOM 641 N N . SER A 1 79 ? 20.141 -15.117 -24.672 1 91.25 79 SER A N 1
ATOM 642 C CA . SER A 1 79 ? 21.188 -15.016 -23.656 1 91.25 79 SER A CA 1
ATOM 643 C C . SER A 1 79 ? 22.328 -14.125 -24.125 1 91.25 79 SER A C 1
ATOM 645 O O . SER A 1 79 ? 23.078 -13.594 -23.297 1 91.25 79 SER A O 1
ATOM 647 N N . ASN A 1 80 ? 22.484 -13.922 -25.406 1 89.44 80 ASN A N 1
ATOM 648 C CA . ASN A 1 80 ? 23.625 -13.172 -25.953 1 89.44 80 ASN A CA 1
ATOM 649 C C . ASN A 1 80 ? 23.453 -11.672 -25.719 1 89.44 80 ASN A C 1
ATOM 651 O O . ASN A 1 80 ? 24.438 -10.93 -25.703 1 89.44 80 ASN A O 1
ATOM 655 N N . ASP A 1 81 ? 22.234 -11.273 -25.547 1 88.69 81 ASP A N 1
ATOM 656 C CA . ASP A 1 81 ? 22.031 -9.875 -25.172 1 88.69 81 ASP A CA 1
ATOM 657 C C . ASP A 1 81 ? 22.25 -9.688 -23.672 1 88.69 81 ASP A C 1
ATOM 659 O O . ASP A 1 81 ? 21.281 -9.594 -22.906 1 88.69 81 ASP A O 1
ATOM 663 N N . THR A 1 82 ? 23.438 -9.492 -23.281 1 86.88 82 THR A N 1
ATOM 664 C CA . THR A 1 82 ? 23.812 -9.469 -21.875 1 86.88 82 THR A CA 1
ATOM 665 C C . THR A 1 82 ? 23.375 -8.156 -21.219 1 86.88 82 THR A C 1
ATOM 667 O O . THR A 1 82 ? 23.328 -8.062 -19.984 1 86.88 82 THR A O 1
ATOM 670 N N . LYS A 1 83 ? 23.016 -7.18 -22 1 87.88 83 LYS A N 1
ATOM 671 C CA . LYS A 1 83 ? 22.672 -5.867 -21.469 1 87.88 83 LYS A CA 1
ATOM 672 C C . LYS A 1 83 ? 21.188 -5.805 -21.094 1 87.88 83 LYS A C 1
ATOM 674 O O . LYS A 1 83 ? 20.828 -5.152 -20.109 1 87.88 83 LYS A O 1
ATOM 679 N N . ARG A 1 84 ? 20.391 -6.395 -21.953 1 91.75 84 ARG A N 1
ATOM 680 C CA . ARG A 1 84 ? 18.969 -6.098 -21.812 1 91.75 84 ARG A CA 1
ATOM 681 C C . ARG A 1 84 ? 18.172 -7.363 -21.516 1 91.75 84 ARG A C 1
ATOM 683 O O . ARG A 1 84 ? 16.984 -7.293 -21.203 1 91.75 84 ARG A O 1
ATOM 690 N N . SER A 1 85 ? 18.766 -8.547 -21.484 1 91.31 85 SER A N 1
ATOM 691 C CA . SER A 1 85 ? 18.047 -9.805 -21.266 1 91.31 85 SER A CA 1
ATOM 692 C C . SER A 1 85 ? 18.703 -10.617 -20.156 1 91.31 85 SER A C 1
ATOM 694 O O . SER A 1 85 ? 19.875 -10.445 -19.859 1 91.31 85 SER A O 1
ATOM 696 N N . PHE A 1 86 ? 17.875 -11.438 -19.578 1 92.88 86 PHE A N 1
ATOM 697 C CA . PHE A 1 86 ? 18.406 -12.445 -18.656 1 92.88 86 PHE A CA 1
ATOM 698 C C . PHE A 1 86 ? 19.188 -13.508 -19.406 1 92.88 86 PHE A C 1
ATOM 700 O O . PHE A 1 86 ? 19.031 -13.664 -20.609 1 92.88 86 PHE A O 1
ATOM 707 N N . ARG A 1 87 ? 20.062 -14.086 -18.688 1 92.25 87 ARG A N 1
ATOM 708 C CA . ARG A 1 87 ? 20.672 -15.297 -19.234 1 92.25 87 ARG A CA 1
ATOM 709 C C . ARG A 1 87 ? 19.719 -16.484 -19.141 1 92.25 87 ARG A C 1
ATOM 711 O O . ARG A 1 87 ? 19.516 -17.031 -18.062 1 92.25 87 ARG A O 1
ATOM 718 N N . HIS A 1 88 ? 19.234 -16.938 -20.281 1 94.56 88 HIS A N 1
ATOM 719 C CA . HIS A 1 88 ? 18.234 -18 -20.312 1 94.56 88 HIS A CA 1
ATOM 720 C C . HIS A 1 88 ? 18.891 -19.375 -20.281 1 94.56 88 HIS A C 1
ATOM 722 O O . HIS A 1 88 ? 18.188 -20.391 -20.25 1 94.56 88 HIS A O 1
ATOM 728 N N . ASP A 1 89 ? 20.234 -19.375 -20.25 1 93.44 89 ASP A N 1
ATOM 729 C CA . ASP A 1 89 ? 20.953 -20.641 -20.031 1 93.44 89 ASP A CA 1
ATOM 730 C C . ASP A 1 89 ? 21.203 -20.875 -18.547 1 93.44 89 ASP A C 1
ATOM 732 O O . ASP A 1 89 ? 21.797 -21.891 -18.172 1 93.44 89 ASP A O 1
ATOM 736 N N . ARG A 1 90 ? 20.797 -19.969 -17.734 1 92.94 90 ARG A N 1
ATOM 737 C CA . ARG A 1 90 ? 20.875 -20.109 -16.281 1 92.94 90 ARG A CA 1
ATOM 738 C C . ARG A 1 90 ? 19.469 -20.062 -15.664 1 92.94 90 ARG A C 1
ATOM 740 O O . ARG A 1 90 ? 18.859 -19 -15.57 1 92.94 90 ARG A O 1
ATOM 747 N N . ILE A 1 91 ? 19.047 -21.125 -15.172 1 95.38 91 ILE A N 1
ATOM 748 C CA . ILE A 1 91 ? 17.688 -21.203 -14.656 1 95.38 91 ILE A CA 1
ATOM 749 C C . ILE A 1 91 ? 17.719 -21.531 -13.164 1 95.38 91 ILE A C 1
ATOM 751 O O . ILE A 1 91 ? 18.734 -21.984 -12.641 1 95.38 91 ILE A O 1
ATOM 755 N N . GLN A 1 92 ? 16.703 -21.203 -12.461 1 95.31 92 GLN A N 1
ATOM 756 C CA . GLN A 1 92 ? 16.578 -21.469 -11.039 1 95.31 92 GLN A CA 1
ATOM 757 C C . GLN A 1 92 ? 15.352 -22.328 -10.75 1 95.31 92 GLN A C 1
ATOM 759 O O . GLN A 1 92 ? 14.281 -22.125 -11.328 1 95.31 92 GLN A O 1
ATOM 764 N N . ARG A 1 93 ? 15.523 -23.406 -9.984 1 97.5 93 ARG A N 1
ATOM 765 C CA . ARG A 1 93 ? 14.438 -24.281 -9.57 1 97.5 93 ARG A CA 1
ATOM 766 C C . ARG A 1 93 ? 14.336 -24.344 -8.055 1 97.5 93 ARG A C 1
ATOM 768 O O . ARG A 1 93 ? 15.344 -24.312 -7.352 1 97.5 93 ARG A O 1
ATOM 775 N N . GLY A 1 94 ? 13.148 -24.188 -7.512 1 97.88 94 GLY A N 1
ATOM 776 C CA . GLY A 1 94 ? 12.836 -24.594 -6.148 1 97.88 94 GLY A CA 1
ATOM 777 C C . GLY A 1 94 ? 12.266 -26 -6.055 1 97.88 94 GLY A C 1
ATOM 778 O O . GLY A 1 94 ? 11.141 -26.25 -6.492 1 97.88 94 GLY A O 1
ATOM 779 N N . LEU A 1 95 ? 13.039 -26.922 -5.398 1 98.12 95 LEU A N 1
ATOM 780 C CA . LEU A 1 95 ? 12.656 -28.328 -5.445 1 98.12 95 LEU A CA 1
ATOM 781 C C . LEU A 1 95 ? 12.391 -28.875 -4.043 1 98.12 95 LEU A C 1
ATOM 783 O O . LEU A 1 95 ? 13.109 -28.531 -3.102 1 98.12 95 LEU A O 1
ATOM 787 N N . CYS A 1 96 ? 11.312 -29.609 -3.959 1 97.56 96 CYS A N 1
ATOM 788 C CA . CYS A 1 96 ? 11.109 -30.469 -2.795 1 97.56 96 CYS A CA 1
ATOM 789 C C . CYS A 1 96 ? 11.953 -31.719 -2.887 1 97.56 96 CYS A C 1
ATOM 791 O O . CYS A 1 96 ? 11.672 -32.594 -3.697 1 97.56 96 CYS A O 1
ATOM 793 N N . MET A 1 97 ? 12.938 -31.875 -2.094 1 97 97 MET A N 1
ATOM 794 C CA . MET A 1 97 ? 13.914 -32.969 -2.197 1 97 97 MET A CA 1
ATOM 795 C C . MET A 1 97 ? 13.266 -34.312 -1.922 1 97 97 MET A C 1
ATOM 797 O O . MET A 1 97 ? 13.656 -35.312 -2.506 1 97 97 MET A O 1
ATOM 801 N N . ASN A 1 98 ? 12.281 -34.312 -1.033 1 95.44 98 ASN A N 1
ATOM 802 C CA . ASN A 1 98 ? 11.562 -35.562 -0.767 1 95.44 98 ASN A CA 1
ATOM 803 C C . ASN A 1 98 ? 10.836 -36.062 -2.01 1 95.44 98 ASN A C 1
ATOM 805 O O . ASN A 1 98 ? 10.797 -37.281 -2.27 1 95.44 98 ASN A O 1
ATOM 809 N N . LEU A 1 99 ? 10.281 -35.156 -2.76 1 94.94 99 LEU A N 1
ATOM 810 C CA . LEU A 1 99 ? 9.609 -35.531 -4 1 94.94 99 LEU A CA 1
ATOM 811 C C . LEU A 1 99 ? 10.617 -35.969 -5.055 1 94.94 99 LEU A C 1
ATOM 813 O O . LEU A 1 99 ? 10.352 -36.938 -5.801 1 94.94 99 LEU A O 1
ATOM 817 N N . CYS A 1 100 ? 11.719 -35.312 -5.148 1 96.06 100 CYS A N 1
ATOM 818 C CA . CYS A 1 100 ? 12.789 -35.688 -6.07 1 96.06 100 CYS A CA 1
ATOM 819 C C . CYS A 1 100 ? 13.281 -37.094 -5.797 1 96.06 100 CYS A C 1
ATOM 821 O O . CYS A 1 100 ? 13.508 -37.875 -6.727 1 96.06 100 CYS A O 1
ATOM 823 N N . GLU A 1 101 ? 13.453 -37.406 -4.527 1 95.44 101 GLU A N 1
ATOM 824 C CA . GLU A 1 101 ? 13.906 -38.719 -4.141 1 95.44 101 GLU A CA 1
ATOM 825 C C . GLU A 1 101 ? 12.906 -39.812 -4.562 1 95.44 101 GLU A C 1
ATOM 827 O O . GLU A 1 101 ? 13.289 -40.844 -5.074 1 95.44 101 GLU A O 1
ATOM 832 N N . LYS A 1 102 ? 11.695 -39.5 -4.371 1 93.75 102 LYS A N 1
ATOM 833 C CA . LYS A 1 102 ? 10.641 -40.438 -4.738 1 93.75 102 LYS A CA 1
ATOM 834 C C . LYS A 1 102 ? 10.625 -40.688 -6.246 1 93.75 102 LYS A C 1
ATOM 836 O O . LYS A 1 102 ? 10.359 -41.812 -6.695 1 93.75 102 LYS A O 1
ATOM 841 N N . ILE A 1 103 ? 10.828 -39.656 -7.047 1 94.56 103 ILE A N 1
ATOM 842 C CA . ILE A 1 103 ? 10.812 -39.75 -8.5 1 94.56 103 ILE A CA 1
ATOM 843 C C . ILE A 1 103 ? 12.023 -40.562 -8.977 1 94.56 103 ILE A C 1
ATOM 845 O O . ILE A 1 103 ? 11.898 -41.438 -9.82 1 94.56 103 ILE A O 1
ATOM 849 N N . MET A 1 104 ? 13.203 -40.344 -8.445 1 95.5 104 MET A N 1
ATOM 850 C CA . MET A 1 104 ? 14.445 -40.969 -8.875 1 95.5 104 MET A CA 1
ATOM 851 C C . MET A 1 104 ? 14.484 -42.438 -8.422 1 95.5 104 MET A C 1
ATOM 853 O O . MET A 1 104 ? 15.07 -43.281 -9.102 1 95.5 104 MET A O 1
ATOM 857 N N . GLU A 1 105 ? 13.836 -42.688 -7.301 1 95 105 GLU A N 1
ATOM 858 C CA . GLU A 1 105 ? 13.844 -44.031 -6.754 1 95 105 GLU A CA 1
ATOM 859 C C . GLU A 1 105 ? 13.094 -45 -7.664 1 95 105 GLU A C 1
ATOM 861 O O . GLU A 1 105 ? 13.281 -46.219 -7.574 1 95 105 GLU A O 1
ATOM 866 N N . LYS A 1 106 ? 12.312 -44.438 -8.523 1 95 106 LYS A N 1
ATOM 867 C CA . LYS A 1 106 ? 11.57 -45.281 -9.453 1 95 106 LYS A CA 1
ATOM 868 C C . LYS A 1 106 ? 12.484 -45.875 -10.531 1 95 106 LYS A C 1
ATOM 870 O O . LYS A 1 106 ? 12.117 -46.812 -11.211 1 95 106 LYS A O 1
ATOM 875 N N . TYR A 1 107 ? 13.656 -45.344 -10.688 1 95.31 107 TYR A N 1
ATOM 876 C CA . TYR A 1 107 ? 14.578 -45.75 -11.75 1 95.31 107 TYR A CA 1
ATOM 877 C C . TYR A 1 107 ? 15.805 -46.438 -11.172 1 95.31 107 TYR A C 1
ATOM 879 O O . TYR A 1 107 ? 16.172 -46.219 -10.016 1 95.31 107 TYR A O 1
ATOM 887 N N . ASP A 1 108 ? 16.5 -47.312 -12.008 1 94.88 108 ASP A N 1
ATOM 888 C CA . ASP A 1 108 ? 17.734 -48 -11.578 1 94.88 108 ASP A CA 1
ATOM 889 C C . ASP A 1 108 ? 18.922 -47.031 -11.602 1 94.88 108 ASP A C 1
ATOM 891 O O . ASP A 1 108 ? 18.828 -45.938 -12.133 1 94.88 108 ASP A O 1
ATOM 895 N N . TYR A 1 109 ? 19.938 -47.469 -10.977 1 94.12 109 TYR A N 1
ATOM 896 C CA . TYR A 1 109 ? 21.109 -46.625 -10.797 1 94.12 109 TYR A CA 1
ATOM 897 C C . TYR A 1 109 ? 21.672 -46.156 -12.141 1 94.12 109 TYR A C 1
ATOM 899 O O . TYR A 1 109 ? 22.062 -45 -12.297 1 94.12 109 TYR A O 1
ATOM 907 N N . GLU A 1 110 ? 21.703 -47 -13.094 1 94.5 110 GLU A N 1
ATOM 908 C CA . GLU A 1 110 ? 22.25 -46.656 -14.406 1 94.5 110 GLU A CA 1
ATOM 909 C C . GLU A 1 110 ? 21.406 -45.594 -15.086 1 94.5 110 GLU A C 1
ATOM 911 O O . GLU A 1 110 ? 21.953 -44.656 -15.695 1 94.5 110 GLU A O 1
ATOM 916 N N . THR A 1 111 ? 20.109 -45.688 -14.93 1 95.44 111 THR A N 1
ATOM 917 C CA . THR A 1 111 ? 19.203 -44.688 -15.516 1 95.44 111 THR A CA 1
ATOM 918 C C . THR A 1 111 ? 19.328 -43.344 -14.781 1 95.44 111 THR A C 1
ATOM 920 O O . THR A 1 111 ? 19.266 -42.281 -15.406 1 95.44 111 THR A O 1
ATOM 923 N N . GLN A 1 112 ? 19.5 -43.438 -13.5 1 95.62 112 GLN A N 1
ATOM 924 C CA . GLN A 1 112 ? 19.656 -42.219 -12.719 1 95.62 112 GLN A CA 1
ATOM 925 C C . GLN A 1 112 ? 20.891 -41.438 -13.172 1 95.62 112 GLN A C 1
ATOM 927 O O . GLN A 1 112 ? 20.844 -40.188 -13.258 1 95.62 112 GLN A O 1
ATOM 932 N N . MET A 1 113 ? 21.891 -42.156 -13.484 1 94.88 113 MET A N 1
ATOM 933 C CA . MET A 1 113 ? 23.172 -41.5 -13.812 1 94.88 113 MET A CA 1
ATOM 934 C C . MET A 1 113 ? 23.125 -40.906 -15.203 1 94.88 113 MET A C 1
ATOM 936 O O . MET A 1 113 ? 23.953 -40.062 -15.547 1 94.88 113 MET A O 1
ATOM 940 N N . LYS A 1 114 ? 22.125 -41.219 -16.016 1 94.88 114 LYS A N 1
ATOM 941 C CA . LYS A 1 114 ? 21.922 -40.562 -17.312 1 94.88 114 LYS A CA 1
ATOM 942 C C . LYS A 1 114 ? 21.469 -39.125 -17.125 1 94.88 114 LYS A C 1
ATOM 944 O O . LYS A 1 114 ? 21.641 -38.312 -18.031 1 94.88 114 LYS A O 1
ATOM 949 N N . TYR A 1 115 ? 20.969 -38.875 -15.953 1 96.38 115 TYR A N 1
ATOM 950 C CA . TYR A 1 115 ? 20.484 -37.531 -15.68 1 96.38 115 TYR A CA 1
ATOM 951 C C . TYR A 1 115 ? 21.484 -36.75 -14.836 1 96.38 115 TYR A C 1
ATOM 953 O O . TYR A 1 115 ? 21.156 -35.688 -14.312 1 96.38 115 TYR A O 1
ATOM 961 N N . TYR A 1 116 ? 22.594 -37.281 -14.633 1 96 116 TYR A N 1
ATOM 962 C CA . TYR A 1 116 ? 23.641 -36.594 -13.891 1 96 116 TYR A CA 1
ATOM 963 C C . TYR A 1 116 ? 24.672 -36 -14.836 1 96 116 TYR A C 1
ATOM 965 O O . TYR A 1 116 ? 25.203 -36.688 -15.703 1 96 116 TYR A O 1
ATOM 973 N N . LEU A 1 117 ? 24.938 -34.719 -14.711 1 94.69 117 LEU A N 1
ATOM 974 C CA . LEU A 1 117 ? 25.953 -34.031 -15.492 1 94.69 117 LEU A CA 1
ATOM 975 C C . LEU A 1 117 ? 27.031 -33.438 -14.586 1 94.69 117 LEU A C 1
ATOM 977 O O . LEU A 1 117 ? 26.734 -32.719 -13.633 1 94.69 117 LEU A O 1
ATOM 981 N N . LYS A 1 118 ? 28.266 -33.75 -14.906 1 91.25 118 LYS A N 1
ATOM 982 C CA . LYS A 1 118 ? 29.391 -33.219 -14.141 1 91.25 118 LYS A CA 1
ATOM 983 C C . LYS A 1 118 ? 29.625 -31.75 -14.438 1 91.25 118 LYS A C 1
ATOM 985 O O . LYS A 1 118 ? 29.234 -31.25 -15.5 1 91.25 118 LYS A O 1
ATOM 990 N N . GLN A 1 119 ? 30.266 -31.141 -13.461 1 89.5 119 GLN A N 1
ATOM 991 C CA . GLN A 1 119 ? 30.594 -29.719 -13.617 1 89.5 119 GLN A CA 1
ATOM 992 C C . GLN A 1 119 ? 31.469 -29.484 -14.852 1 89.5 119 GLN A C 1
ATOM 994 O O . GLN A 1 119 ? 32.375 -30.266 -15.117 1 89.5 119 GLN A O 1
ATOM 999 N N . PHE A 1 120 ? 31.062 -28.531 -15.656 1 86.62 120 PHE A N 1
ATOM 1000 C CA . PHE A 1 120 ? 31.828 -28.188 -16.844 1 86.62 120 PHE A CA 1
ATOM 1001 C C . PHE A 1 120 ? 32.375 -26.766 -16.75 1 86.62 120 PHE A C 1
ATOM 1003 O O . PHE A 1 120 ? 32.156 -26.078 -15.742 1 86.62 120 PHE A O 1
ATOM 1010 N N . ASN A 1 121 ? 33.312 -26.172 -17.766 1 68 121 ASN A N 1
ATOM 1011 C CA . ASN A 1 121 ? 34 -24.891 -17.75 1 68 121 ASN A CA 1
ATOM 1012 C C . ASN A 1 121 ? 33.062 -23.719 -17.609 1 68 121 ASN A C 1
ATOM 1014 O O . ASN A 1 121 ? 32.5 -23.25 -18.594 1 68 121 ASN A O 1
ATOM 1018 N N . GLU A 1 122 ? 32.531 -23.594 -16.422 1 62.81 122 GLU A N 1
ATOM 1019 C CA . GLU A 1 122 ? 31.547 -22.547 -16.141 1 62.81 122 GLU A CA 1
ATOM 1020 C C . GLU A 1 122 ? 32.219 -21.219 -15.875 1 62.81 122 GLU A C 1
ATOM 1022 O O . GLU A 1 122 ? 33.312 -21.156 -15.281 1 62.81 122 GLU A O 1
ATOM 1027 N N . THR A 1 123 ? 32.031 -20.219 -16.75 1 58.16 123 THR A N 1
ATOM 1028 C CA . THR A 1 123 ? 32.469 -18.891 -16.375 1 58.16 123 THR A CA 1
ATOM 1029 C C . THR A 1 123 ? 31.906 -18.5 -15.008 1 58.16 123 THR A C 1
ATOM 1031 O O . THR A 1 123 ? 30.734 -18.75 -14.727 1 58.16 123 THR A O 1
ATOM 1034 N N . ASN A 1 124 ? 32.75 -18.438 -13.969 1 54.75 124 ASN A N 1
ATOM 1035 C CA . ASN A 1 124 ? 32.562 -18.188 -12.547 1 54.75 124 ASN A CA 1
ATOM 1036 C C . ASN A 1 124 ? 31.672 -16.969 -12.32 1 54.75 124 ASN A C 1
ATOM 1038 O O . ASN A 1 124 ? 32.125 -15.828 -12.445 1 54.75 124 ASN A O 1
ATOM 1042 N N . GLU A 1 125 ? 30.469 -16.938 -12.914 1 58.5 125 GLU A N 1
ATOM 1043 C CA . GLU A 1 125 ? 29.719 -15.758 -12.508 1 58.5 125 GLU A CA 1
ATOM 1044 C C . GLU A 1 125 ? 29.297 -15.844 -11.047 1 58.5 125 GLU A C 1
ATOM 1046 O O . GLU A 1 125 ? 29.328 -16.922 -10.445 1 58.5 125 GLU A O 1
ATOM 1051 N N . VAL A 1 126 ? 29.094 -14.656 -10.453 1 58.03 126 VAL A N 1
ATOM 1052 C CA . VAL A 1 126 ? 28.969 -14.289 -9.047 1 58.03 126 VAL A CA 1
ATOM 1053 C C . VAL A 1 126 ? 27.75 -14.961 -8.438 1 58.03 126 VAL A C 1
ATOM 1055 O O . VAL A 1 126 ? 26.625 -14.781 -8.93 1 58.03 126 VAL A O 1
ATOM 1058 N N . THR A 1 127 ? 28.031 -16.125 -7.73 1 65.06 127 THR A N 1
ATOM 1059 C CA . THR A 1 127 ? 27.031 -16.719 -6.863 1 65.06 127 THR A CA 1
ATOM 1060 C C . THR A 1 127 ? 27.266 -16.328 -5.406 1 65.06 127 THR A C 1
ATOM 1062 O O . THR A 1 127 ? 28.328 -15.812 -5.062 1 65.06 127 THR A O 1
ATOM 1065 N N . PHE A 1 128 ? 26.25 -16.312 -4.621 1 74.38 128 PHE A N 1
ATOM 1066 C CA . PHE A 1 128 ? 26.375 -16.125 -3.184 1 74.38 128 PHE A CA 1
ATOM 1067 C C . PHE A 1 128 ? 27.391 -17.094 -2.594 1 74.38 128 PHE A C 1
ATOM 1069 O O . PHE A 1 128 ? 27.438 -18.266 -2.99 1 74.38 128 PHE A O 1
ATOM 1076 N N . ASP A 1 129 ? 28.188 -16.516 -1.739 1 79.94 129 ASP A N 1
ATOM 1077 C CA . ASP A 1 129 ? 29.016 -17.391 -0.903 1 79.94 129 ASP A CA 1
ATOM 1078 C C . ASP A 1 129 ? 28.141 -18.312 -0.063 1 79.94 129 ASP A C 1
ATOM 1080 O O . ASP A 1 129 ? 27.203 -17.875 0.601 1 79.94 129 ASP A O 1
ATOM 1084 N N . PRO A 1 130 ? 28.422 -19.578 -0.174 1 84.44 130 PRO A N 1
ATOM 1085 C CA . PRO A 1 130 ? 27.609 -20.547 0.589 1 84.44 130 PRO A CA 1
ATOM 1086 C C . PRO A 1 130 ? 27.609 -20.25 2.088 1 84.44 130 PRO A C 1
ATOM 1088 O O . PRO A 1 130 ? 26.672 -20.609 2.791 1 84.44 130 PRO A O 1
ATOM 1091 N N . ASN A 1 131 ? 28.609 -19.562 2.609 1 86.56 131 ASN A N 1
ATOM 1092 C CA . ASN A 1 131 ? 28.703 -19.25 4.035 1 86.56 131 ASN A CA 1
ATOM 1093 C C . ASN A 1 131 ? 27.688 -18.188 4.438 1 86.56 131 ASN A C 1
ATOM 1095 O O . ASN A 1 131 ? 27.484 -17.938 5.625 1 86.56 131 ASN A O 1
ATOM 1099 N N . THR A 1 132 ? 27.109 -17.688 3.48 1 90.5 132 THR A N 1
ATOM 1100 C CA . THR A 1 132 ? 26.109 -16.656 3.752 1 90.5 132 THR A CA 1
ATOM 1101 C C . THR A 1 132 ? 24.875 -17.25 4.402 1 90.5 132 THR A C 1
ATOM 1103 O O . THR A 1 132 ? 24.203 -16.594 5.199 1 90.5 132 THR A O 1
ATOM 1106 N N . PHE A 1 133 ? 24.641 -18.531 4.078 1 92.81 133 PHE A N 1
ATOM 1107 C CA . PHE A 1 133 ? 23.438 -19.203 4.566 1 92.81 133 PHE A CA 1
ATOM 1108 C C . PHE A 1 133 ? 23.812 -20.328 5.527 1 92.81 133 PHE A C 1
ATOM 1110 O O . PHE A 1 133 ? 24.734 -21.109 5.262 1 92.81 133 PHE A O 1
ATOM 1117 N N . ARG A 1 134 ? 23.141 -20.453 6.648 1 87.62 134 ARG A N 1
ATOM 1118 C CA . ARG A 1 134 ? 23.375 -21.5 7.648 1 87.62 134 ARG A CA 1
ATOM 1119 C C . ARG A 1 134 ? 23.234 -22.891 7.039 1 87.62 134 ARG A C 1
ATOM 1121 O O . ARG A 1 134 ? 22.219 -23.188 6.402 1 87.62 134 ARG A O 1
ATOM 1128 N N . GLU A 1 135 ? 24.219 -23.656 7.02 1 89.56 135 GLU A N 1
ATOM 1129 C CA . GLU A 1 135 ? 24.266 -25.062 6.652 1 89.56 135 GLU A CA 1
ATOM 1130 C C . GLU A 1 135 ? 24.188 -25.25 5.137 1 89.56 135 GLU A C 1
ATOM 1132 O O . GLU A 1 135 ? 23.844 -26.328 4.648 1 89.56 135 GLU A O 1
ATOM 1137 N N . ALA A 1 136 ? 24.484 -24.234 4.434 1 91.94 136 ALA A N 1
ATOM 1138 C CA . ALA A 1 136 ? 24.359 -24.297 2.98 1 91.94 136 ALA A CA 1
ATOM 1139 C C . ALA A 1 136 ? 25.359 -25.266 2.381 1 91.94 136 ALA A C 1
ATOM 1141 O O . ALA A 1 136 ? 25.047 -26.016 1.446 1 91.94 136 ALA A O 1
ATOM 1142 N N . LEU A 1 137 ? 26.562 -25.297 2.934 1 92.69 137 LEU A N 1
ATOM 1143 C CA . LEU A 1 137 ? 27.594 -26.188 2.414 1 92.69 137 LEU A CA 1
ATOM 1144 C C . LEU A 1 137 ? 27.234 -27.641 2.648 1 92.69 137 LEU A C 1
ATOM 1146 O O . LEU A 1 137 ? 27.453 -28.5 1.776 1 92.69 137 LEU A O 1
ATOM 1150 N N . ASP A 1 138 ? 26.688 -27.906 3.777 1 94 138 ASP A N 1
ATOM 1151 C CA . ASP A 1 138 ? 26.281 -29.266 4.098 1 94 138 ASP A CA 1
ATOM 1152 C C . ASP A 1 138 ? 25.156 -29.734 3.166 1 94 138 ASP A C 1
ATOM 1154 O O . ASP A 1 138 ? 25.188 -30.859 2.68 1 94 138 ASP A O 1
ATOM 1158 N N . TRP A 1 139 ? 24.281 -28.875 2.916 1 94.19 139 TRP A N 1
ATOM 1159 C CA . TRP A 1 139 ? 23.172 -29.219 2.025 1 94.19 139 TRP A CA 1
ATOM 1160 C C . TRP A 1 139 ? 23.672 -29.422 0.599 1 94.19 139 TRP A C 1
ATOM 1162 O O . TRP A 1 139 ? 23.172 -30.312 -0.109 1 94.19 139 TRP A O 1
ATOM 1172 N N . ARG A 1 140 ? 24.594 -28.578 0.167 1 94 140 ARG A N 1
ATOM 1173 C CA . ARG A 1 140 ? 25.156 -28.688 -1.179 1 94 140 ARG A CA 1
ATOM 1174 C C . ARG A 1 140 ? 25.828 -30.031 -1.396 1 94 140 ARG A C 1
ATOM 1176 O O . ARG A 1 140 ? 25.656 -30.656 -2.447 1 94 140 ARG A O 1
ATOM 1183 N N . ILE A 1 141 ? 26.531 -30.469 -0.422 1 94.69 141 ILE A N 1
ATOM 1184 C CA . ILE A 1 141 ? 27.219 -31.75 -0.523 1 94.69 141 ILE A CA 1
ATOM 1185 C C . ILE A 1 141 ? 26.219 -32.875 -0.494 1 94.69 141 ILE A C 1
ATOM 1187 O O . ILE A 1 141 ? 26.297 -33.812 -1.3 1 94.69 141 ILE A O 1
ATOM 1191 N N . LYS A 1 142 ? 25.266 -32.75 0.302 1 95.62 142 LYS A N 1
ATOM 1192 C CA . LYS A 1 142 ? 24.297 -33.844 0.5 1 95.62 142 LYS A CA 1
ATOM 1193 C C . LYS A 1 142 ? 23.422 -34.031 -0.732 1 95.62 142 LYS A C 1
ATOM 1195 O O . LYS A 1 142 ? 23.109 -35.156 -1.12 1 95.62 142 LYS A O 1
ATOM 1200 N N . TYR A 1 143 ? 23.047 -32.906 -1.364 1 96.62 143 TYR A N 1
ATOM 1201 C CA . TYR A 1 143 ? 22 -33 -2.387 1 96.62 143 TYR A CA 1
ATOM 1202 C C . TYR A 1 143 ? 22.562 -32.656 -3.764 1 96.62 143 TYR A C 1
ATOM 1204 O O . TYR A 1 143 ? 21.812 -32.438 -4.711 1 96.62 143 TYR A O 1
ATOM 1212 N N . LYS A 1 144 ? 23.844 -32.594 -3.912 1 94.25 144 LYS A N 1
ATOM 1213 C CA . LYS A 1 144 ? 24.484 -32.25 -5.172 1 94.25 144 LYS A CA 1
ATOM 1214 C C . LYS A 1 144 ? 24.016 -33.156 -6.305 1 94.25 144 LYS A C 1
ATOM 1216 O O . LYS A 1 144 ? 23.562 -32.688 -7.344 1 94.25 144 LYS A O 1
ATOM 1221 N N . ARG A 1 145 ? 24.062 -34.438 -6.094 1 95.62 145 ARG A N 1
ATOM 1222 C CA . ARG A 1 145 ? 23.719 -35.406 -7.129 1 95.62 145 ARG A CA 1
ATOM 1223 C C . ARG A 1 145 ? 22.219 -35.406 -7.398 1 95.62 145 ARG A C 1
ATOM 1225 O O . ARG A 1 145 ? 21.797 -35.375 -8.555 1 95.62 145 ARG A O 1
ATOM 1232 N N . LEU A 1 146 ? 21.484 -35.469 -6.348 1 96.94 146 LEU A N 1
ATOM 1233 C CA . LEU A 1 146 ? 20.031 -35.594 -6.484 1 96.94 146 LEU A CA 1
ATOM 1234 C C . LEU A 1 146 ? 19.453 -34.344 -7.184 1 96.94 146 LEU A C 1
ATOM 1236 O O . LEU A 1 146 ? 18.578 -34.469 -8.047 1 96.94 146 LEU A O 1
ATOM 1240 N N . ALA A 1 147 ? 19.922 -33.188 -6.809 1 97.25 147 ALA A N 1
ATOM 1241 C CA . ALA A 1 147 ? 19.453 -31.938 -7.43 1 97.25 147 ALA A CA 1
ATOM 1242 C C . ALA A 1 147 ? 19.766 -31.922 -8.922 1 97.25 147 ALA A C 1
ATOM 1244 O O . ALA A 1 147 ? 18.922 -31.531 -9.734 1 97.25 147 ALA A O 1
ATOM 1245 N N . ASN A 1 148 ? 20.906 -32.312 -9.242 1 96.94 148 ASN A N 1
ATOM 1246 C CA . ASN A 1 148 ? 21.328 -32.375 -10.633 1 96.94 148 ASN A CA 1
ATOM 1247 C C . ASN A 1 148 ? 20.469 -33.344 -11.438 1 96.94 148 ASN A C 1
ATOM 1249 O O . ASN A 1 148 ? 20.016 -33 -12.539 1 96.94 148 ASN A O 1
ATOM 1253 N N . GLN A 1 149 ? 20.203 -34.438 -10.898 1 97.69 149 GLN A N 1
ATOM 1254 C CA . GLN A 1 149 ? 19.422 -35.469 -11.562 1 97.69 149 GLN A CA 1
ATOM 1255 C C . GLN A 1 149 ? 17.969 -35.031 -11.758 1 97.69 149 GLN A C 1
ATOM 1257 O O . GLN A 1 149 ? 17.406 -35.219 -12.836 1 97.69 149 GLN A O 1
ATOM 1262 N N . CYS A 1 150 ? 17.406 -34.469 -10.758 1 97.69 150 CYS A N 1
ATOM 1263 C CA . CYS A 1 150 ? 16 -34.094 -10.812 1 97.69 150 CYS A CA 1
ATOM 1264 C C . CYS A 1 150 ? 15.773 -32.938 -11.812 1 97.69 150 CYS A C 1
ATOM 1266 O O . CYS A 1 150 ? 14.789 -32.969 -12.547 1 97.69 150 CYS A O 1
ATOM 1268 N N . VAL A 1 151 ? 16.672 -31.938 -11.844 1 98 151 VAL A N 1
ATOM 1269 C CA . VAL A 1 151 ? 16.516 -30.828 -12.781 1 98 151 VAL A CA 1
ATOM 1270 C C . VAL A 1 151 ? 16.688 -31.344 -14.211 1 98 151 VAL A C 1
ATOM 1272 O O . VAL A 1 151 ? 15.938 -30.969 -15.109 1 98 151 VAL A O 1
ATOM 1275 N N . ASN A 1 152 ? 17.641 -32.219 -14.422 1 97.94 152 ASN A N 1
ATOM 1276 C CA . ASN A 1 152 ? 17.891 -32.75 -15.758 1 97.94 152 ASN A CA 1
ATOM 1277 C C . ASN A 1 152 ? 16.797 -33.719 -16.203 1 97.94 152 ASN A C 1
ATOM 1279 O O . ASN A 1 152 ? 16.547 -33.844 -17.406 1 97.94 152 ASN A O 1
ATOM 1283 N N . PHE A 1 153 ? 16.203 -34.375 -15.227 1 97.06 153 PHE A N 1
ATOM 1284 C CA . PHE A 1 153 ? 15.039 -35.219 -15.562 1 97.06 153 PHE A CA 1
ATOM 1285 C C . PHE A 1 153 ? 13.977 -34.375 -16.266 1 97.06 153 PHE A C 1
ATOM 1287 O O . PHE A 1 153 ? 13.391 -34.844 -17.25 1 97.06 153 PHE A O 1
ATOM 1294 N N . GLU A 1 154 ? 13.719 -33.188 -15.758 1 95.38 154 GLU A N 1
ATOM 1295 C CA . GLU A 1 154 ? 12.766 -32.25 -16.375 1 95.38 154 GLU A CA 1
ATOM 1296 C C . GLU A 1 154 ? 13.297 -31.703 -17.688 1 95.38 154 GLU A C 1
ATOM 1298 O O . GLU A 1 154 ? 12.586 -31.703 -18.703 1 95.38 154 GLU A O 1
ATOM 1303 N N . LEU A 1 155 ? 14.531 -31.234 -17.766 1 97 155 LEU A N 1
ATOM 1304 C CA . LEU A 1 155 ? 15.109 -30.547 -18.906 1 97 155 LEU A CA 1
ATOM 1305 C C . LEU A 1 155 ? 15.266 -31.484 -20.094 1 97 155 LEU A C 1
ATOM 1307 O O . LEU A 1 155 ? 15 -31.109 -21.234 1 97 155 LEU A O 1
ATOM 1311 N N . LYS A 1 156 ? 15.68 -32.688 -19.781 1 95.75 156 LYS A N 1
ATOM 1312 C CA . LYS A 1 156 ? 15.891 -33.625 -20.875 1 95.75 156 LYS A CA 1
ATOM 1313 C C . LYS A 1 156 ? 14.555 -34.062 -21.484 1 95.75 156 LYS A C 1
ATOM 1315 O O . LYS A 1 156 ? 14.438 -34.188 -22.703 1 95.75 156 LYS A O 1
ATOM 1320 N N . ARG A 1 157 ? 13.602 -34.312 -20.672 1 92.56 157 ARG A N 1
ATOM 1321 C CA . ARG A 1 157 ? 12.289 -34.781 -21.125 1 92.56 157 ARG A CA 1
ATOM 1322 C C . ARG A 1 157 ? 11.586 -33.719 -21.938 1 92.56 157 ARG A C 1
ATOM 1324 O O . ARG A 1 157 ? 10.938 -34 -22.953 1 92.56 157 ARG A O 1
ATOM 1331 N N . GLN A 1 158 ? 11.781 -32.5 -21.547 1 93.25 158 GLN A N 1
ATOM 1332 C CA . GLN A 1 158 ? 11 -31.438 -22.172 1 93.25 158 GLN A CA 1
ATOM 1333 C C . GLN A 1 158 ? 11.766 -30.781 -23.312 1 93.25 158 GLN A C 1
ATOM 1335 O O . GLN A 1 158 ? 11.172 -30.375 -24.312 1 93.25 158 GLN A O 1
ATOM 1340 N N . PHE A 1 159 ? 13.117 -30.688 -23.203 1 95.56 159 PHE A N 1
ATOM 1341 C CA . PHE A 1 159 ? 13.844 -29.844 -24.141 1 95.56 159 PHE A CA 1
ATOM 1342 C C . PHE A 1 159 ? 15.023 -30.609 -24.734 1 95.56 159 PHE A C 1
ATOM 1344 O O . PHE A 1 159 ? 15.719 -30.109 -25.625 1 95.56 159 PHE A O 1
ATOM 1351 N N . SER A 1 160 ? 15.312 -31.812 -24.297 1 95.06 160 SER A N 1
ATOM 1352 C CA . SER A 1 160 ? 16.438 -32.625 -24.734 1 95.06 160 SER A CA 1
ATOM 1353 C C . SER A 1 160 ? 17.766 -31.922 -24.469 1 95.06 160 SER A C 1
ATOM 1355 O O . SER A 1 160 ? 18.656 -31.906 -25.328 1 95.06 160 SER A O 1
ATOM 1357 N N . ILE A 1 161 ? 17.797 -31.203 -23.375 1 96.62 161 ILE A N 1
ATOM 1358 C CA . ILE A 1 161 ? 19.031 -30.547 -22.922 1 96.62 161 ILE A CA 1
ATOM 1359 C C . ILE A 1 161 ? 19.312 -30.938 -21.484 1 96.62 161 ILE A C 1
ATOM 1361 O O . ILE A 1 161 ? 18.438 -31.484 -20.797 1 96.62 161 ILE A O 1
ATOM 1365 N N . MET A 1 162 ? 20.562 -30.719 -21.031 1 96.69 162 MET A N 1
ATOM 1366 C CA . MET A 1 162 ? 20.969 -30.953 -19.656 1 96.69 162 MET A CA 1
ATOM 1367 C C . MET A 1 162 ? 21.812 -29.797 -19.125 1 96.69 162 MET A C 1
ATOM 1369 O O . MET A 1 162 ? 22.344 -29 -19.906 1 96.69 162 MET A O 1
ATOM 1373 N N . GLY A 1 163 ? 21.812 -29.656 -17.844 1 95.44 163 GLY A N 1
ATOM 1374 C CA . GLY A 1 163 ? 22.609 -28.625 -17.203 1 95.44 163 GLY A CA 1
ATOM 1375 C C . GLY A 1 163 ? 23.203 -29.062 -15.875 1 95.44 163 GLY A C 1
ATOM 1376 O O . GLY A 1 163 ? 22.812 -30.094 -15.328 1 95.44 163 GLY A O 1
ATOM 1377 N N . TYR A 1 164 ? 24.188 -28.359 -15.43 1 95.19 164 TYR A N 1
ATOM 1378 C CA . TYR A 1 164 ? 24.781 -28.578 -14.117 1 95.19 164 TYR A CA 1
ATOM 1379 C C . TYR A 1 164 ? 24.078 -27.766 -13.047 1 95.19 164 TYR A C 1
ATOM 1381 O O . TYR A 1 164 ? 23.906 -26.547 -13.188 1 95.19 164 TYR A O 1
ATOM 1389 N N . SER A 1 165 ? 23.688 -28.484 -12.008 1 94.75 165 SER A N 1
ATOM 1390 C CA . SER A 1 165 ? 22.906 -27.844 -10.945 1 94.75 165 SER A CA 1
ATOM 1391 C C . SER A 1 165 ? 23.703 -27.766 -9.648 1 94.75 165 SER A C 1
ATOM 1393 O O . SER A 1 165 ? 24.406 -28.703 -9.289 1 94.75 165 SER A O 1
ATOM 1395 N N . ALA A 1 166 ? 23.641 -26.625 -8.992 1 91.88 166 ALA A N 1
ATOM 1396 C CA . ALA A 1 166 ? 24.25 -26.406 -7.68 1 91.88 166 ALA A CA 1
ATOM 1397 C C . ALA A 1 166 ? 23.203 -25.906 -6.68 1 91.88 166 ALA A C 1
ATOM 1399 O O . ALA A 1 166 ? 22.406 -25.016 -6.992 1 91.88 166 ALA A O 1
ATOM 1400 N N . VAL A 1 167 ? 23.203 -26.516 -5.484 1 95.19 167 VAL A N 1
ATOM 1401 C CA . VAL A 1 167 ? 22.281 -26.109 -4.434 1 95.19 167 VAL A CA 1
ATOM 1402 C C . VAL A 1 167 ? 22.766 -24.797 -3.795 1 95.19 167 VAL A C 1
ATOM 1404 O O . VAL A 1 167 ? 23.906 -24.719 -3.34 1 95.19 167 VAL A O 1
ATOM 1407 N N . GLU A 1 168 ? 21.969 -23.781 -3.787 1 92.94 168 GLU A N 1
ATOM 1408 C CA . GLU A 1 168 ? 22.312 -22.531 -3.115 1 92.94 168 GLU A CA 1
ATOM 1409 C C . GLU A 1 168 ? 22.109 -22.641 -1.608 1 92.94 168 GLU A C 1
ATOM 1411 O O . GLU A 1 168 ? 23.031 -22.359 -0.83 1 92.94 168 GLU A O 1
ATOM 1416 N N . TYR A 1 169 ? 20.891 -22.969 -1.192 1 94.88 169 TYR A N 1
ATOM 1417 C CA . TYR A 1 169 ? 20.562 -23.266 0.195 1 94.88 169 TYR A CA 1
ATOM 1418 C C . TYR A 1 169 ? 19.281 -24.094 0.282 1 94.88 169 TYR A C 1
ATOM 1420 O O . TYR A 1 169 ? 18.609 -24.312 -0.722 1 94.88 169 TYR A O 1
ATOM 1428 N N . CYS A 1 170 ? 19.031 -24.672 1.408 1 96.19 170 CYS A N 1
ATOM 1429 C CA . CYS A 1 170 ? 17.828 -25.453 1.658 1 96.19 170 CYS A CA 1
ATOM 1430 C C . CYS A 1 170 ? 17.141 -25 2.947 1 96.19 170 CYS A C 1
ATOM 1432 O O . CYS A 1 170 ? 17.734 -24.25 3.732 1 96.19 170 CYS A O 1
ATOM 1434 N N . VAL A 1 171 ? 15.898 -25.266 3.043 1 94.19 171 VAL A N 1
ATOM 1435 C CA . VAL A 1 171 ? 15.086 -25.016 4.227 1 94.19 171 VAL A CA 1
ATOM 1436 C C . VAL A 1 171 ? 14.414 -26.312 4.672 1 94.19 171 VAL A C 1
ATOM 1438 O O . VAL A 1 171 ? 13.883 -27.062 3.846 1 94.19 171 VAL A O 1
ATOM 1441 N N . SER A 1 172 ? 14.492 -26.594 5.93 1 93.62 172 SER A N 1
ATOM 1442 C CA . SER A 1 172 ? 13.875 -27.812 6.473 1 93.62 172 SER A CA 1
ATOM 1443 C C . SER A 1 172 ? 12.75 -27.469 7.441 1 93.62 172 SER A C 1
ATOM 1445 O O . SER A 1 172 ? 12.734 -26.375 8.023 1 93.62 172 SER A O 1
ATOM 1447 N N . ASN A 1 173 ? 11.727 -28.375 7.551 1 89.94 173 ASN A N 1
ATOM 1448 C CA . ASN A 1 173 ? 10.617 -28.156 8.469 1 89.94 173 ASN A CA 1
ATOM 1449 C C . ASN A 1 173 ? 11.047 -28.312 9.922 1 89.94 173 ASN A C 1
ATOM 1451 O O . ASN A 1 173 ? 10.344 -27.875 10.836 1 89.94 173 ASN A O 1
ATOM 1455 N N . LEU A 1 174 ? 12.164 -28.844 10.234 1 82.75 174 LEU A N 1
ATOM 1456 C CA . LEU A 1 174 ? 12.609 -29.094 11.602 1 82.75 174 LEU A CA 1
ATOM 1457 C C . LEU A 1 174 ? 13.602 -28.016 12.039 1 82.75 174 LEU A C 1
ATOM 1459 O O . LEU A 1 174 ? 14.156 -28.094 13.141 1 82.75 174 LEU A O 1
ATOM 1463 N N . GLU A 1 175 ? 13.781 -27.094 11.188 1 76.94 175 GLU A N 1
ATOM 1464 C CA . GLU A 1 175 ? 14.703 -26.031 11.586 1 76.94 175 GLU A CA 1
ATOM 1465 C C . GLU A 1 175 ? 14.117 -25.188 12.711 1 76.94 175 GLU A C 1
ATOM 1467 O O . GLU A 1 175 ? 13.016 -24.641 12.578 1 76.94 175 GLU A O 1
ATOM 1472 N N . GLU A 1 176 ? 14.617 -25.438 13.969 1 69 176 GLU A N 1
ATOM 1473 C CA . GLU A 1 176 ? 14.156 -24.688 15.133 1 69 176 GLU A CA 1
ATOM 1474 C C . GLU A 1 176 ? 14.875 -23.344 15.234 1 69 176 GLU A C 1
ATOM 1476 O O . GLU A 1 176 ? 16.109 -23.297 15.148 1 69 176 GLU A O 1
ATOM 1481 N N . ASP A 1 177 ? 14.188 -22.297 15.031 1 70.81 177 ASP A N 1
ATOM 1482 C CA . ASP A 1 177 ? 14.797 -20.984 15.211 1 70.81 177 ASP A CA 1
ATOM 1483 C C . ASP A 1 177 ? 14.812 -20.578 16.688 1 70.81 177 ASP A C 1
ATOM 1485 O O . ASP A 1 177 ? 13.867 -19.984 17.188 1 70.81 177 ASP A O 1
ATOM 1489 N N . SER A 1 178 ? 15.828 -21.141 17.422 1 82.69 178 SER A N 1
ATOM 1490 C CA . SER A 1 178 ? 15.984 -20.75 18.812 1 82.69 178 SER A CA 1
ATOM 1491 C C . SER A 1 178 ? 16.484 -19.312 18.922 1 82.69 178 SER A C 1
ATOM 1493 O O . SER A 1 178 ? 17.188 -18.812 18.031 1 82.69 178 SER A O 1
ATOM 1495 N N . LEU A 1 179 ? 16.062 -18.641 19.875 1 90.44 179 LEU A N 1
ATOM 1496 C CA . LEU A 1 179 ? 16.5 -17.281 20.141 1 90.44 179 LEU A CA 1
ATOM 1497 C C .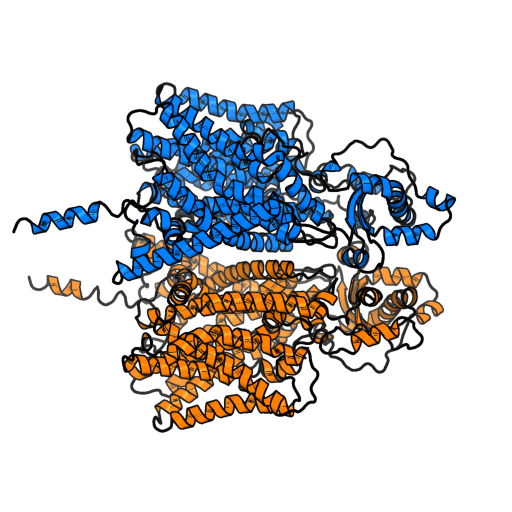 LEU A 1 179 ? 17.938 -17.25 20.656 1 90.44 179 LEU A C 1
ATOM 1499 O O . LEU A 1 179 ? 18.281 -18 21.578 1 90.44 179 LEU A O 1
ATOM 1503 N N . ASP A 1 180 ? 18.812 -16.516 20 1 92.31 180 ASP A N 1
ATOM 1504 C CA . ASP A 1 180 ? 20.188 -16.375 20.484 1 92.31 180 ASP A CA 1
ATOM 1505 C C . ASP A 1 180 ? 20.328 -15.109 21.344 1 92.31 180 ASP A C 1
ATOM 1507 O O . ASP A 1 180 ? 19.359 -14.391 21.562 1 92.31 180 ASP A O 1
ATOM 1511 N N . TYR A 1 181 ? 21.547 -14.867 21.875 1 94.62 181 TYR A N 1
ATOM 1512 C CA . TYR A 1 181 ? 21.812 -13.797 22.828 1 94.62 181 TYR A CA 1
ATOM 1513 C C . TYR A 1 181 ? 21.516 -12.438 22.203 1 94.62 181 TYR A C 1
ATOM 1515 O O . TYR A 1 181 ? 20.969 -11.547 22.844 1 94.62 181 TYR A O 1
ATOM 1523 N N . LEU A 1 182 ? 21.875 -12.258 20.969 1 95.75 182 LEU A N 1
ATOM 1524 C CA . LEU A 1 182 ? 21.672 -10.977 20.312 1 95.75 182 LEU A CA 1
ATOM 1525 C C . LEU A 1 182 ? 20.188 -10.695 20.109 1 95.75 182 LEU A C 1
ATOM 1527 O O . LEU A 1 182 ? 19.766 -9.539 20.141 1 95.75 182 LEU A O 1
ATOM 1531 N N . ASP A 1 183 ? 19.422 -11.742 19.859 1 95.88 183 ASP A N 1
ATOM 1532 C CA . ASP A 1 183 ? 17.984 -11.594 19.734 1 95.88 183 ASP A CA 1
ATOM 1533 C C . ASP A 1 183 ? 17.359 -11.078 21.031 1 95.88 183 ASP A C 1
ATOM 1535 O O . ASP A 1 183 ? 16.469 -10.219 21 1 95.88 183 ASP A O 1
ATOM 1539 N N . ILE A 1 184 ? 17.859 -11.578 22.125 1 96.38 184 ILE A N 1
ATOM 1540 C CA . ILE A 1 184 ? 17.344 -11.188 23.438 1 96.38 184 ILE A CA 1
ATOM 1541 C C . ILE A 1 184 ? 17.766 -9.758 23.75 1 96.38 184 ILE A C 1
ATOM 1543 O O . ILE A 1 184 ? 17 -8.984 24.312 1 96.38 184 ILE A O 1
ATOM 1547 N N . VAL A 1 185 ? 19 -9.469 23.406 1 96.81 185 VAL A N 1
ATOM 1548 C CA . VAL A 1 185 ? 19.5 -8.109 23.625 1 96.81 185 VAL A CA 1
ATOM 1549 C C . VAL A 1 185 ? 18.594 -7.105 22.922 1 96.81 185 VAL A C 1
ATOM 1551 O O . VAL A 1 185 ? 18.266 -6.059 23.484 1 96.81 185 VAL A O 1
ATOM 1554 N N . PHE A 1 186 ? 18.219 -7.441 21.75 1 97.12 186 PHE A N 1
ATOM 1555 C CA . PHE A 1 186 ? 17.359 -6.523 21.016 1 97.12 186 PHE A CA 1
ATOM 1556 C C . PHE A 1 186 ? 16.016 -6.375 21.719 1 97.12 186 PHE A C 1
ATOM 1558 O O . PHE A 1 186 ? 15.477 -5.27 21.828 1 97.12 186 PHE A O 1
ATOM 1565 N N . LEU A 1 187 ? 15.414 -7.457 22.172 1 96.5 187 LEU A N 1
ATOM 1566 C CA . LEU A 1 187 ? 14.125 -7.406 22.844 1 96.5 187 LEU A CA 1
ATOM 1567 C C . LEU A 1 187 ? 14.219 -6.59 24.125 1 96.5 187 LEU A C 1
ATOM 1569 O O . LEU A 1 187 ? 13.289 -5.852 24.469 1 96.5 187 LEU A O 1
ATOM 1573 N N . VAL A 1 188 ? 15.312 -6.715 24.812 1 96.81 188 VAL A N 1
ATOM 1574 C CA . VAL A 1 188 ? 15.523 -5.953 26.047 1 96.81 188 VAL A CA 1
ATOM 1575 C C . VAL A 1 188 ? 15.656 -4.469 25.719 1 96.81 188 VAL A C 1
ATOM 1577 O O . VAL A 1 188 ? 15.094 -3.619 26.406 1 96.81 188 VAL A O 1
ATOM 1580 N N . LEU A 1 189 ? 16.406 -4.219 24.672 1 97.19 189 LEU A N 1
ATOM 1581 C CA . LEU A 1 189 ? 16.578 -2.832 24.234 1 97.19 189 LEU A CA 1
ATOM 1582 C C . LEU A 1 189 ? 15.234 -2.232 23.828 1 97.19 189 LEU A C 1
ATOM 1584 O O . LEU A 1 189 ? 14.898 -1.122 24.234 1 97.19 189 LEU A O 1
ATOM 1588 N N . LEU A 1 190 ? 14.516 -2.963 23 1 96.75 190 LEU A N 1
ATOM 1589 C CA . LEU A 1 190 ? 13.203 -2.502 22.547 1 96.75 190 LEU A CA 1
ATOM 1590 C C . LEU A 1 190 ? 12.266 -2.314 23.734 1 96.75 190 LEU A C 1
ATOM 1592 O O . LEU A 1 190 ? 11.562 -1.304 23.812 1 96.75 190 LEU A O 1
ATOM 1596 N N . GLY A 1 191 ? 12.266 -3.289 24.625 1 96.38 191 GLY A N 1
ATOM 1597 C CA . GLY A 1 191 ? 11.453 -3.18 25.828 1 96.38 191 GLY A CA 1
ATOM 1598 C C . GLY A 1 191 ? 11.828 -2 26.703 1 96.38 191 GLY A C 1
ATOM 1599 O O . GLY A 1 191 ? 10.961 -1.325 27.266 1 96.38 191 GLY A O 1
ATOM 1600 N N . SER A 1 192 ? 13.109 -1.735 26.828 1 97.06 192 SER A N 1
ATOM 1601 C CA . SER A 1 192 ? 13.586 -0.609 27.625 1 97.06 192 SER A CA 1
ATOM 1602 C C . SER A 1 192 ? 13.156 0.721 27.016 1 97.06 192 SER A C 1
ATOM 1604 O O . SER A 1 192 ? 12.797 1.652 27.734 1 97.06 192 SER A O 1
ATOM 1606 N N . ILE A 1 193 ? 13.195 0.833 25.719 1 96.81 193 ILE A N 1
ATOM 1607 C CA . ILE A 1 193 ? 12.781 2.057 25.047 1 96.81 193 ILE A CA 1
ATOM 1608 C C . ILE A 1 193 ? 11.281 2.271 25.234 1 96.81 193 ILE A C 1
ATOM 1610 O O . ILE A 1 193 ? 10.844 3.383 25.531 1 96.81 193 ILE A O 1
ATOM 1614 N N . ILE A 1 194 ? 10.508 1.191 25.062 1 95.88 194 ILE A N 1
ATOM 1615 C CA . ILE A 1 194 ? 9.055 1.279 25.234 1 95.88 194 ILE A CA 1
ATOM 1616 C C . ILE A 1 194 ? 8.727 1.687 26.672 1 95.88 194 ILE A C 1
ATOM 1618 O O . ILE A 1 194 ? 7.887 2.561 26.891 1 95.88 194 ILE A O 1
ATOM 1622 N N . LEU A 1 195 ? 9.43 1.109 27.641 1 96 195 LEU A N 1
ATOM 1623 C CA . LEU A 1 195 ? 9.219 1.438 29.047 1 96 195 LEU A CA 1
ATOM 1624 C C . LEU A 1 195 ? 9.602 2.887 29.328 1 96 195 LEU A C 1
ATOM 1626 O O . LEU A 1 195 ? 8.898 3.588 30.062 1 96 195 LEU A O 1
ATOM 1630 N N . ALA A 1 196 ? 10.711 3.312 28.734 1 96.19 196 ALA A N 1
ATOM 1631 C CA . ALA A 1 196 ? 11.141 4.695 28.922 1 96.19 196 ALA A CA 1
ATOM 1632 C C . ALA A 1 196 ? 10.109 5.672 28.359 1 96.19 196 ALA A C 1
ATOM 1634 O O . ALA A 1 196 ? 9.828 6.703 28.969 1 96.19 196 ALA A O 1
ATOM 1635 N N . VAL A 1 197 ? 9.531 5.398 27.234 1 95.25 197 VAL A N 1
ATOM 1636 C CA . VAL A 1 197 ? 8.539 6.262 26.609 1 95.25 197 VAL A CA 1
ATOM 1637 C C . VAL A 1 197 ? 7.285 6.32 27.469 1 95.25 197 VAL A C 1
ATOM 1639 O O . VAL A 1 197 ? 6.73 7.395 27.703 1 95.25 197 VAL A O 1
ATOM 1642 N N . ILE A 1 198 ? 6.895 5.168 28.031 1 93.25 198 ILE A N 1
ATOM 1643 C CA . ILE A 1 198 ? 5.688 5.094 28.844 1 93.25 198 ILE A CA 1
ATOM 1644 C C . ILE A 1 198 ? 5.902 5.848 30.156 1 93.25 198 ILE A C 1
ATOM 1646 O O . ILE A 1 198 ? 5.09 6.691 30.531 1 93.25 198 ILE A O 1
ATOM 1650 N N . LEU A 1 199 ? 6.996 5.602 30.812 1 94.81 199 LEU A N 1
ATOM 1651 C CA . LEU A 1 199 ? 7.281 6.215 32.094 1 94.81 199 LEU A CA 1
ATOM 1652 C C . LEU A 1 199 ? 7.5 7.719 31.953 1 94.81 199 LEU A C 1
ATOM 1654 O O . LEU A 1 199 ? 7.008 8.5 32.75 1 94.81 199 LEU A O 1
ATOM 1658 N N . SER A 1 200 ? 8.227 8.039 30.922 1 95.06 200 SER A N 1
ATOM 1659 C CA . SER A 1 200 ? 8.477 9.461 30.672 1 95.06 200 SER A CA 1
ATOM 1660 C C . SER A 1 200 ? 7.195 10.203 30.328 1 95.06 200 SER A C 1
ATOM 1662 O O . SER A 1 200 ? 6.992 11.336 30.766 1 95.06 200 SER A O 1
ATOM 1664 N N . SER A 1 201 ? 6.371 9.641 29.531 1 91.62 201 SER A N 1
ATOM 1665 C CA . SER A 1 201 ? 5.098 10.266 29.172 1 91.62 201 SER A CA 1
ATOM 1666 C C . SER A 1 201 ? 4.188 10.406 30.375 1 91.62 201 SER A C 1
ATOM 1668 O O . SER A 1 201 ? 3.508 11.422 30.531 1 91.62 201 SER A O 1
ATOM 1670 N N . PHE A 1 202 ? 4.207 9.398 31.234 1 90.69 202 PHE A N 1
ATOM 1671 C CA . PHE A 1 202 ? 3.402 9.438 32.469 1 90.69 202 PHE A CA 1
ATOM 1672 C C . PHE A 1 202 ? 3.93 10.492 33.438 1 90.69 202 PHE A C 1
ATOM 1674 O O . PHE A 1 202 ? 3.152 11.227 34.031 1 90.69 202 PHE A O 1
ATOM 1681 N N . PHE A 1 203 ? 5.199 10.547 33.562 1 91.75 203 PHE A N 1
ATOM 1682 C CA . PHE A 1 203 ? 5.824 11.539 34.438 1 91.75 203 PHE A CA 1
ATOM 1683 C C . PHE A 1 203 ? 5.492 12.953 33.969 1 91.75 203 PHE A C 1
ATOM 1685 O O . PHE A 1 203 ? 5.129 13.812 34.75 1 91.75 203 PHE A O 1
ATOM 1692 N N . ASP A 1 204 ? 5.641 13.18 32.656 1 90.25 204 ASP A N 1
ATOM 1693 C CA . ASP A 1 204 ? 5.348 14.492 32.062 1 90.25 204 ASP A CA 1
ATOM 1694 C C . ASP A 1 204 ? 3.879 14.859 32.281 1 90.25 204 ASP A C 1
ATOM 1696 O O . ASP A 1 204 ? 3.553 16.031 32.5 1 90.25 204 ASP A O 1
ATOM 1700 N N . TYR A 1 205 ? 3.059 13.922 32.188 1 86 205 TYR A N 1
ATOM 1701 C CA . TYR A 1 205 ? 1.633 14.148 32.406 1 86 205 TYR A CA 1
ATOM 1702 C C . TYR A 1 205 ? 1.347 14.531 33.844 1 86 205 TYR A C 1
ATOM 1704 O O . TYR A 1 205 ? 0.549 15.43 34.094 1 86 205 TYR A O 1
ATOM 1712 N N . LYS A 1 206 ? 1.951 13.891 34.812 1 87.88 206 LYS A N 1
ATOM 1713 C CA . LYS A 1 206 ? 1.781 14.211 36.219 1 87.88 206 LYS A CA 1
ATOM 1714 C C . LYS A 1 206 ? 2.299 15.609 36.531 1 87.88 206 LYS A C 1
ATOM 1716 O O . LYS A 1 206 ? 1.731 16.312 37.375 1 87.88 206 LYS A O 1
ATOM 1721 N N . MET A 1 207 ? 3.369 15.922 35.875 1 88.44 207 MET A N 1
ATOM 1722 C CA . MET A 1 207 ? 3.924 17.25 36.062 1 88.44 207 MET A CA 1
ATOM 1723 C C . MET A 1 207 ? 2.975 18.328 35.531 1 88.44 207 MET A C 1
ATOM 1725 O O . MET A 1 207 ? 2.844 19.391 36.125 1 88.44 207 MET A O 1
ATOM 1729 N N . LYS A 1 208 ? 2.387 18.047 34.406 1 86.94 208 LYS A N 1
ATOM 1730 C CA . LYS A 1 208 ? 1.415 18.984 33.844 1 86.94 208 LYS A CA 1
ATOM 1731 C C . LYS A 1 208 ? 0.229 19.172 34.781 1 86.94 208 LYS A C 1
ATOM 1733 O O . LYS A 1 208 ? -0.228 20.297 35 1 86.94 208 LYS A O 1
ATOM 1738 N N . LYS A 1 209 ? -0.287 18.172 35.375 1 83.88 209 LYS A N 1
ATOM 1739 C CA . LYS A 1 209 ? -1.439 18.219 36.25 1 83.88 209 LYS A CA 1
ATOM 1740 C C . LYS A 1 209 ? -1.104 18.969 37.531 1 83.88 209 LYS A C 1
ATOM 1742 O O . LYS A 1 209 ? -1.949 19.672 38.094 1 83.88 209 LYS A O 1
ATOM 1747 N N . LYS A 1 210 ? 0.099 18.812 37.969 1 83.5 210 LYS A N 1
ATOM 1748 C CA . LYS A 1 210 ? 0.51 19.406 39.25 1 83.5 210 LYS A CA 1
ATOM 1749 C C . LYS A 1 210 ? 0.817 20.891 39.062 1 83.5 210 LYS A C 1
ATOM 1751 O O . LYS A 1 210 ? 0.425 21.719 39.906 1 83.5 210 LYS A O 1
ATOM 1756 N N . HIS A 1 211 ? 1.509 21.266 38 1 76.12 211 HIS A N 1
ATOM 1757 C CA . HIS A 1 211 ? 2.064 22.609 37.938 1 76.12 211 HIS A CA 1
ATOM 1758 C C . HIS A 1 211 ? 1.294 23.484 36.938 1 76.12 211 HIS A C 1
ATOM 1760 O O . HIS A 1 211 ? 1.357 24.703 37.031 1 76.12 211 HIS A O 1
ATOM 1766 N N . SER A 1 212 ? 0.633 22.969 36.031 1 68.94 212 SER A N 1
ATOM 1767 C CA . SER A 1 212 ? 0.074 23.781 34.938 1 68.94 212 SER A CA 1
ATOM 1768 C C . SER A 1 212 ? -1.329 23.312 34.562 1 68.94 212 SER A C 1
ATOM 1770 O O . SER A 1 212 ? -1.628 23.094 33.406 1 68.94 212 SER A O 1
ATOM 1772 N N . SER A 1 213 ? -2.064 23.203 35.531 1 69.12 213 SER A N 1
ATOM 1773 C CA . SER A 1 213 ? -3.416 22.719 35.281 1 69.12 213 SER A CA 1
ATOM 1774 C C . SER A 1 213 ? -4.207 23.703 34.406 1 69.12 213 SER A C 1
ATOM 1776 O O . SER A 1 213 ? -5.09 23.312 33.656 1 69.12 213 SER A O 1
ATOM 1778 N N . ASN A 1 214 ? -3.723 24.953 34.344 1 70.88 214 ASN A N 1
ATOM 1779 C CA . ASN A 1 214 ? -4.504 25.969 33.688 1 70.88 214 ASN A CA 1
ATOM 1780 C C . ASN A 1 214 ? -3.988 26.219 32.25 1 70.88 214 ASN A C 1
ATOM 1782 O O . ASN A 1 214 ? -4.609 26.953 31.484 1 70.88 214 ASN A O 1
ATOM 1786 N N . MET A 1 215 ? -2.887 25.609 32 1 76.12 215 MET A N 1
ATOM 1787 C CA . MET A 1 215 ? -2.307 25.828 30.672 1 76.12 215 MET A CA 1
ATOM 1788 C C . MET A 1 215 ? -2.842 24.812 29.656 1 76.12 215 MET A C 1
ATOM 1790 O O . MET A 1 215 ? -3.082 23.656 30 1 76.12 215 MET A O 1
ATOM 1794 N N . LYS A 1 216 ? -3.051 25.328 28.5 1 77.25 216 LYS A N 1
ATOM 1795 C CA . LYS A 1 216 ? -3.406 24.422 27.406 1 77.25 216 LYS A CA 1
ATOM 1796 C C . LYS A 1 216 ? -2.324 23.375 27.203 1 77.25 216 LYS A C 1
ATOM 1798 O O . LYS A 1 216 ? -1.133 23.672 27.297 1 77.25 216 LYS A O 1
ATOM 1803 N N . SER A 1 217 ? -2.742 22.234 27.031 1 76.81 217 SER A N 1
ATOM 1804 C CA . SER A 1 217 ? -1.828 21.094 26.891 1 76.81 217 SER A CA 1
ATOM 1805 C C . SER A 1 217 ? -0.798 21.359 25.797 1 76.81 217 SER A C 1
ATOM 1807 O O . SER A 1 217 ? 0.388 21.062 25.969 1 76.81 217 SER A O 1
ATOM 1809 N N . SER A 1 218 ? -1.218 21.875 24.688 1 76.38 218 SER A N 1
ATOM 1810 C CA . SER A 1 218 ? -0.296 22.141 23.578 1 76.38 218 SER A CA 1
ATOM 1811 C C . SER A 1 218 ? 0.77 23.156 23.984 1 76.38 218 SER A C 1
ATOM 1813 O O . SER A 1 218 ? 1.939 23 23.625 1 76.38 218 SER A O 1
ATOM 1815 N N . ASP A 1 219 ? 0.406 24.062 24.797 1 80.38 219 ASP A N 1
ATOM 1816 C CA . ASP A 1 219 ? 1.342 25.094 25.234 1 80.38 219 ASP A CA 1
ATOM 1817 C C . ASP A 1 219 ? 2.316 24.547 26.281 1 80.38 219 ASP A C 1
ATOM 1819 O O . ASP A 1 219 ? 3.498 24.891 26.281 1 80.38 219 ASP A O 1
ATOM 1823 N N . TYR A 1 220 ? 1.731 23.688 27.094 1 85.25 220 TYR A N 1
ATOM 1824 C CA . TYR A 1 220 ? 2.594 23.094 28.109 1 85.25 220 TYR A CA 1
ATOM 1825 C C . TYR A 1 220 ? 3.695 22.266 27.469 1 85.25 220 TYR A C 1
ATOM 1827 O O . TYR A 1 220 ? 4.867 22.391 27.828 1 85.25 220 TYR A O 1
ATOM 1835 N N . TYR A 1 221 ? 3.312 21.438 26.609 1 86 221 TYR A N 1
ATOM 1836 C CA . TYR A 1 221 ? 4.273 20.516 26.031 1 86 221 TYR A CA 1
ATOM 1837 C C . TYR A 1 221 ? 5.223 21.219 25.078 1 86 221 TYR A C 1
ATOM 1839 O O . TYR A 1 221 ? 6.285 20.688 24.734 1 86 221 TYR A O 1
ATOM 1847 N N . ARG A 1 222 ? 4.887 22.375 24.672 1 82.25 222 ARG A N 1
ATOM 1848 C CA . ARG A 1 222 ? 5.762 23.172 23.812 1 82.25 222 ARG A CA 1
ATOM 1849 C C . ARG A 1 222 ? 6.797 23.922 24.641 1 82.25 222 ARG A C 1
ATOM 1851 O O . ARG A 1 222 ? 7.852 24.297 24.141 1 82.25 222 ARG A O 1
ATOM 1858 N N . THR A 1 223 ? 6.457 24.125 25.891 1 82.06 223 THR A N 1
ATOM 1859 C CA . THR A 1 223 ? 7.352 24.875 26.766 1 82.06 223 THR A CA 1
ATOM 1860 C C . THR A 1 223 ? 8.453 23.984 27.312 1 82.06 223 THR A C 1
ATOM 1862 O O . THR A 1 223 ? 8.18 22.891 27.828 1 82.06 223 THR A O 1
ATOM 1865 N N . PRO A 1 224 ? 9.688 24.375 27.094 1 81.44 224 PRO A N 1
ATOM 1866 C CA . PRO A 1 224 ? 10.797 23.578 27.625 1 81.44 224 PRO A CA 1
ATOM 1867 C C . PRO A 1 224 ? 10.828 23.547 29.156 1 81.44 224 PRO A C 1
ATOM 1869 O O . PRO A 1 224 ? 10.516 24.547 29.797 1 81.44 224 PRO A O 1
ATOM 1872 N N . LEU A 1 225 ? 11.07 22.406 29.656 1 82.5 225 LEU A N 1
ATOM 1873 C CA . LEU A 1 225 ? 11.188 22.234 31.094 1 82.5 225 LEU A CA 1
ATOM 1874 C C . LEU A 1 225 ? 12.5 22.812 31.609 1 82.5 225 LEU A C 1
ATOM 1876 O O . LEU A 1 225 ? 13.484 22.891 30.859 1 82.5 225 LEU A O 1
ATOM 1880 N N . LYS A 1 226 ? 12.414 23.297 32.844 1 77.38 226 LYS A N 1
ATOM 1881 C CA . LYS A 1 226 ? 13.625 23.828 33.469 1 77.38 226 LYS A CA 1
ATOM 1882 C C . LYS A 1 226 ? 14.719 22.766 33.531 1 77.38 226 LYS A C 1
ATOM 1884 O O . LYS A 1 226 ? 14.438 21.578 33.688 1 77.38 226 LYS A O 1
ATOM 1889 N N . LYS A 1 227 ? 15.969 23.266 33.344 1 80 227 LYS A N 1
ATOM 1890 C CA . LYS A 1 227 ? 17.125 22.375 33.375 1 80 227 LYS A CA 1
ATOM 1891 C C . LYS A 1 227 ? 17.234 21.641 34.719 1 80 227 LYS A C 1
ATOM 1893 O O . LYS A 1 227 ? 17.062 22.266 35.75 1 80 227 LYS A O 1
ATOM 1898 N N . GLY A 1 228 ? 17.172 20.328 34.625 1 83.38 228 GLY A N 1
ATOM 1899 C CA . GLY A 1 228 ? 17.297 19.516 35.844 1 83.38 228 GLY A CA 1
ATOM 1900 C C . GLY A 1 228 ? 16.891 18.062 35.594 1 83.38 228 GLY A C 1
ATOM 1901 O O . GLY A 1 228 ? 16.953 17.562 34.5 1 83.38 228 GLY A O 1
ATOM 1902 N N . LEU A 1 229 ? 16.625 17.453 36.594 1 86 229 LEU A N 1
ATOM 1903 C CA . LEU A 1 229 ? 16.25 16.031 36.594 1 86 229 LEU A CA 1
ATOM 1904 C C . LEU A 1 229 ? 14.922 15.828 35.875 1 86 229 LEU A C 1
ATOM 1906 O O . LEU A 1 229 ? 14.734 14.82 35.188 1 86 229 LEU A O 1
ATOM 1910 N N . SER A 1 230 ? 14.125 16.828 35.969 1 86.75 230 SER A N 1
ATOM 1911 C CA . SER A 1 230 ? 12.812 16.719 35.344 1 86.75 230 SER A CA 1
ATOM 1912 C C . SER A 1 230 ? 12.93 16.734 33.812 1 86.75 230 SER A C 1
ATOM 1914 O O . SER A 1 230 ? 12.18 16.047 33.125 1 86.75 230 SER A O 1
ATOM 1916 N N . GLN A 1 231 ? 13.875 17.422 33.375 1 88.44 231 GLN A N 1
ATOM 1917 C CA . GLN A 1 231 ? 14.094 17.5 31.938 1 88.44 231 GLN A CA 1
ATOM 1918 C C . GLN A 1 231 ? 14.625 16.172 31.391 1 88.44 231 GLN A C 1
ATOM 1920 O O . GLN A 1 231 ? 14.242 15.742 30.312 1 88.44 231 GLN A O 1
ATOM 1925 N N . LYS A 1 232 ? 15.445 15.562 32.156 1 89.88 232 LYS A N 1
ATOM 1926 C CA . LYS A 1 232 ? 16.031 14.297 31.75 1 89.88 232 LYS A CA 1
ATOM 1927 C C . LYS A 1 232 ? 15 13.172 31.781 1 89.88 232 LYS A C 1
ATOM 1929 O O . LYS A 1 232 ? 15.023 12.273 30.938 1 89.88 232 LYS A O 1
ATOM 1934 N N . LEU A 1 233 ? 14.109 13.305 32.688 1 91 233 LEU A N 1
ATOM 1935 C CA . LEU A 1 233 ? 13.094 12.266 32.844 1 91 233 LEU A CA 1
ATOM 1936 C C . LEU A 1 233 ? 12.008 12.422 31.766 1 91 233 LEU A C 1
ATOM 1938 O O . LEU A 1 233 ? 11.305 11.461 31.453 1 91 233 LEU A O 1
ATOM 1942 N N . ALA A 1 234 ? 11.961 13.609 31.172 1 92.75 234 ALA A N 1
ATOM 1943 C CA . ALA A 1 234 ? 10.906 13.875 30.188 1 92.75 234 ALA A CA 1
ATOM 1944 C C . ALA A 1 234 ? 11.438 13.773 28.766 1 92.75 234 ALA A C 1
ATOM 1946 O O . ALA A 1 234 ? 10.727 14.078 27.812 1 92.75 234 ALA A O 1
ATOM 1947 N N . LEU A 1 235 ? 12.641 13.266 28.641 1 92.62 235 LEU A N 1
ATOM 1948 C CA . LEU A 1 235 ? 13.289 13.203 27.328 1 92.62 235 LEU A CA 1
ATOM 1949 C C . LEU A 1 235 ? 12.508 12.297 26.375 1 92.62 235 LEU A C 1
ATOM 1951 O O . LEU A 1 235 ? 12.422 12.578 25.172 1 92.62 235 LEU A O 1
ATOM 1955 N N . PHE A 1 236 ? 11.891 11.227 26.953 1 95.25 236 PHE A N 1
ATOM 1956 C CA . PHE A 1 236 ? 11.227 10.227 26.125 1 95.25 236 PHE A CA 1
ATOM 1957 C C . PHE A 1 236 ? 9.719 10.445 26.109 1 95.25 236 PHE A C 1
ATOM 1959 O O . PHE A 1 236 ? 8.961 9.562 25.703 1 95.25 236 PHE A O 1
ATOM 1966 N N . SER A 1 237 ? 9.305 11.656 26.578 1 94.06 237 SER A N 1
ATOM 1967 C CA . SER A 1 237 ? 7.879 11.945 26.594 1 94.06 237 SER A CA 1
ATOM 1968 C C . SER A 1 237 ? 7.309 12.062 25.188 1 94.06 237 SER A C 1
ATOM 1970 O O . SER A 1 237 ? 7.73 12.922 24.422 1 94.06 237 SER A O 1
ATOM 1972 N N . LEU A 1 238 ? 6.301 11.25 24.859 1 91.25 238 LEU A N 1
ATOM 1973 C CA . LEU A 1 238 ? 5.734 11.156 23.516 1 91.25 238 LEU A CA 1
ATOM 1974 C C . LEU A 1 238 ? 5.008 12.445 23.156 1 91.25 238 LEU A C 1
ATOM 1976 O O . LEU A 1 238 ? 5.203 12.977 22.062 1 91.25 238 LEU A O 1
ATOM 1980 N N . PRO A 1 239 ? 4.195 13.062 24.031 1 87.81 239 PRO A N 1
ATOM 1981 C CA . PRO A 1 239 ? 3.506 14.297 23.656 1 87.81 239 PRO A CA 1
ATOM 1982 C C . PRO A 1 239 ? 4.469 15.469 23.453 1 87.81 239 PRO A C 1
ATOM 1984 O O . PRO A 1 239 ? 4.246 16.297 22.562 1 87.81 239 PRO A O 1
ATOM 1987 N N . ARG A 1 240 ? 5.48 15.539 24.219 1 90.19 240 ARG A N 1
ATOM 1988 C CA . ARG A 1 240 ? 6.461 16.609 24.062 1 90.19 240 ARG A CA 1
ATOM 1989 C C . ARG A 1 240 ? 7.238 16.469 22.766 1 90.19 240 ARG A C 1
ATOM 1991 O O . ARG A 1 240 ? 7.461 17.453 22.047 1 90.19 240 ARG A O 1
ATOM 1998 N N . ASN A 1 241 ? 7.656 15.227 22.5 1 92.56 241 ASN A N 1
ATOM 1999 C CA . ASN A 1 241 ? 8.398 14.969 21.266 1 92.56 241 ASN A CA 1
ATOM 2000 C C . ASN A 1 241 ? 7.523 15.172 20.031 1 92.56 241 ASN A C 1
ATOM 2002 O O . ASN A 1 241 ? 8.016 15.578 18.969 1 92.56 241 ASN A O 1
ATOM 2006 N N . TRP A 1 242 ? 6.273 14.883 20.156 1 89.31 242 TRP A N 1
ATOM 2007 C CA . TRP A 1 242 ? 5.332 15.133 19.078 1 89.31 242 TRP A CA 1
ATOM 2008 C C . TRP A 1 242 ? 5.25 16.625 18.75 1 89.31 242 TRP A C 1
ATOM 2010 O O . TRP A 1 242 ? 5.219 17.016 17.594 1 89.31 242 TRP A O 1
ATOM 2020 N N . GLN A 1 243 ? 5.23 17.453 19.828 1 87.19 243 GLN A N 1
ATOM 2021 C CA . GLN A 1 243 ? 5.156 18.891 19.625 1 87.19 243 GLN A CA 1
ATOM 2022 C C . GLN A 1 243 ? 6.438 19.422 18.984 1 87.19 243 GLN A C 1
ATOM 2024 O O . GLN A 1 243 ? 6.391 20.344 18.156 1 87.19 243 GLN A O 1
ATOM 2029 N N . ILE A 1 244 ? 7.477 18.766 19.359 1 88.69 244 ILE A N 1
ATOM 2030 C CA . ILE A 1 244 ? 8.75 19.172 18.781 1 88.69 244 ILE A CA 1
ATOM 2031 C C . ILE A 1 244 ? 8.758 18.859 17.281 1 88.69 244 ILE A C 1
ATOM 2033 O O . ILE A 1 244 ? 9.242 19.656 16.484 1 88.69 244 ILE A O 1
ATOM 2037 N N . LEU A 1 245 ? 8.188 17.781 16.953 1 89.56 245 LEU A N 1
ATOM 2038 C CA . LEU A 1 245 ? 8.125 17.344 15.555 1 89.56 245 LEU A CA 1
ATOM 2039 C C . LEU A 1 245 ? 7.23 18.266 14.734 1 89.56 245 LEU A C 1
ATOM 2041 O O . LEU A 1 245 ? 7.539 18.578 13.586 1 89.56 245 LEU A O 1
ATOM 2045 N N . MET A 1 246 ? 6.152 18.781 15.367 1 84.62 246 MET A N 1
ATOM 2046 C CA . MET A 1 246 ? 5.141 19.547 14.633 1 84.62 246 MET A CA 1
ATOM 2047 C C . MET A 1 246 ? 5.453 21.031 14.656 1 84.62 246 MET A C 1
ATOM 2049 O O . MET A 1 246 ? 4.906 21.797 13.859 1 84.62 246 MET A O 1
ATOM 2053 N N . THR A 1 247 ? 6.277 21.453 15.516 1 79.69 247 THR A N 1
ATOM 2054 C CA . THR A 1 247 ? 6.504 22.875 15.758 1 79.69 247 THR A CA 1
ATOM 2055 C C . THR A 1 247 ? 7.215 23.516 14.57 1 79.69 247 THR A C 1
ATOM 2057 O O . THR A 1 247 ? 8.109 22.922 13.969 1 79.69 247 THR A O 1
ATOM 2060 N N . LYS A 1 248 ? 6.672 24.672 14.211 1 75.81 248 LYS A N 1
ATOM 2061 C CA . LYS A 1 248 ? 7.234 25.5 13.156 1 75.81 248 LYS A CA 1
ATOM 2062 C C . LYS A 1 248 ? 8.359 26.391 13.688 1 75.81 248 LYS A C 1
ATOM 2064 O O . LYS A 1 248 ? 8.242 26.969 14.766 1 75.81 248 LYS A O 1
ATOM 2069 N N . ARG A 1 249 ? 9.5 26.328 12.938 1 68.5 249 ARG A N 1
ATOM 2070 C CA . ARG A 1 249 ? 10.57 27.266 13.281 1 68.5 249 ARG A CA 1
ATOM 2071 C C . ARG A 1 249 ? 10.305 28.641 12.688 1 68.5 249 ARG A C 1
ATOM 2073 O O . ARG A 1 249 ? 9.812 28.766 11.562 1 68.5 249 ARG A O 1
ATOM 2080 N N . ARG A 1 250 ? 10.367 29.672 13.453 1 68.56 250 ARG A N 1
ATOM 2081 C CA . ARG A 1 250 ? 9.898 31 13.062 1 68.56 250 ARG A CA 1
ATOM 2082 C C . ARG A 1 250 ? 11.062 31.891 12.641 1 68.56 250 ARG A C 1
ATOM 2084 O O . ARG A 1 250 ? 10.891 33.094 12.445 1 68.56 250 ARG A O 1
ATOM 2091 N N . THR A 1 251 ? 12.227 31.312 12.281 1 71.81 251 THR A N 1
ATOM 2092 C CA . THR A 1 251 ? 13.312 32.188 11.828 1 71.81 251 THR A CA 1
ATOM 2093 C C . THR A 1 251 ? 13.18 32.469 10.328 1 71.81 251 THR A C 1
ATOM 2095 O O . THR A 1 251 ? 12.516 31.719 9.609 1 71.81 251 THR A O 1
ATOM 2098 N N . THR A 1 252 ? 13.695 33.625 9.93 1 70.56 252 THR A N 1
ATOM 2099 C CA . THR A 1 252 ? 13.664 34 8.516 1 70.56 252 THR A CA 1
ATOM 2100 C C . THR A 1 252 ? 14.32 32.938 7.656 1 70.56 252 THR A C 1
ATOM 2102 O O . THR A 1 252 ? 13.828 32.625 6.578 1 70.56 252 THR A O 1
ATOM 2105 N N . LEU A 1 253 ? 15.375 32.469 8.109 1 74.88 253 LEU A N 1
ATOM 2106 C CA . LEU A 1 253 ? 16.078 31.391 7.402 1 74.88 253 LEU A CA 1
ATOM 2107 C C . LEU A 1 253 ? 15.195 30.156 7.262 1 74.88 253 LEU A C 1
ATOM 2109 O O . LEU A 1 253 ? 15.164 29.531 6.199 1 74.88 253 LEU A O 1
ATOM 2113 N N . SER A 1 254 ? 14.508 29.938 8.258 1 77.19 254 SER A N 1
ATOM 2114 C CA . SER A 1 254 ? 13.633 28.766 8.234 1 77.19 254 SER A CA 1
ATOM 2115 C C . SER A 1 254 ? 12.492 28.953 7.246 1 77.19 254 SER A C 1
ATOM 2117 O O . SER A 1 254 ? 12.047 27.984 6.621 1 77.19 254 SER A O 1
ATOM 2119 N N . LYS A 1 255 ? 12.102 30.125 7.129 1 78.88 255 LYS A N 1
ATOM 2120 C CA . LYS A 1 255 ? 11.023 30.406 6.176 1 78.88 255 LYS A CA 1
ATOM 2121 C C . LYS A 1 255 ? 11.508 30.219 4.738 1 78.88 255 LYS A C 1
ATOM 2123 O O . LYS A 1 255 ? 10.789 29.672 3.904 1 78.88 255 LYS A O 1
ATOM 2128 N N . ASP A 1 256 ? 12.75 30.641 4.531 1 82.94 256 ASP A N 1
ATOM 2129 C CA . ASP A 1 256 ? 13.32 30.547 3.189 1 82.94 256 ASP A CA 1
ATOM 2130 C C . ASP A 1 256 ? 13.594 29.094 2.807 1 82.94 256 ASP A C 1
ATOM 2132 O O . ASP A 1 256 ? 13.547 28.734 1.626 1 82.94 256 ASP A O 1
ATOM 2136 N N . LEU A 1 257 ? 13.82 28.312 3.773 1 88.44 257 LEU A N 1
ATOM 2137 C CA . LEU A 1 257 ? 14.281 26.969 3.479 1 88.44 257 LEU A CA 1
ATOM 2138 C C . LEU A 1 257 ? 13.195 25.938 3.783 1 88.44 257 LEU A C 1
ATOM 2140 O O . LEU A 1 257 ? 13.484 24.75 3.965 1 88.44 257 LEU A O 1
ATOM 2144 N N . ARG A 1 258 ? 11.992 26.422 3.803 1 87.44 258 ARG A N 1
ATOM 2145 C CA . ARG A 1 258 ? 10.867 25.547 4.109 1 87.44 258 ARG A CA 1
ATOM 2146 C C . ARG A 1 258 ? 10.703 24.453 3.045 1 87.44 258 ARG A C 1
ATOM 2148 O O . ARG A 1 258 ? 10.258 23.359 3.344 1 87.44 258 ARG A O 1
ATOM 2155 N N . PHE A 1 259 ? 11.125 24.75 1.834 1 91.38 259 PHE A N 1
ATOM 2156 C CA . PHE A 1 259 ? 10.938 23.844 0.712 1 91.38 259 PHE A CA 1
ATOM 2157 C C . PHE A 1 259 ? 11.812 22.609 0.863 1 91.38 259 PHE A C 1
ATOM 2159 O O . PHE A 1 259 ? 11.555 21.578 0.238 1 91.38 259 PHE A O 1
ATOM 2166 N N . ILE A 1 260 ? 12.805 22.625 1.699 1 93 260 ILE A N 1
ATOM 2167 C CA . ILE A 1 260 ? 13.766 21.531 1.841 1 93 260 ILE A CA 1
ATOM 2168 C C . ILE A 1 260 ? 13.055 20.312 2.402 1 93 260 ILE A C 1
ATOM 2170 O O . ILE A 1 260 ? 13.336 19.172 1.988 1 93 260 ILE A O 1
ATOM 2174 N N . GLN A 1 261 ? 12.086 20.562 3.305 1 93.44 261 GLN A N 1
ATOM 2175 C CA . GLN A 1 261 ? 11.352 19.438 3.879 1 93.44 261 GLN A CA 1
ATOM 2176 C C . GLN A 1 261 ? 10.508 18.734 2.822 1 93.44 261 GLN A C 1
ATOM 2178 O O . GLN A 1 261 ? 10.414 17.5 2.811 1 93.44 261 GLN A O 1
ATOM 2183 N N . SER A 1 262 ? 9.93 19.484 1.963 1 94.12 262 SER A N 1
ATOM 2184 C CA . SER A 1 262 ? 9.156 18.906 0.871 1 94.12 262 SER A CA 1
ATOM 2185 C C . SER A 1 262 ? 10.055 18.156 -0.112 1 94.12 262 SER A C 1
ATOM 2187 O O . SER A 1 262 ? 9.688 17.109 -0.62 1 94.12 262 SER A O 1
ATOM 2189 N N . ALA A 1 263 ? 11.18 18.703 -0.386 1 94.62 263 ALA A N 1
ATOM 2190 C CA . ALA A 1 263 ? 12.133 18.062 -1.285 1 94.62 263 ALA A CA 1
ATOM 2191 C C . ALA A 1 263 ? 12.602 16.719 -0.72 1 94.62 263 ALA A C 1
ATOM 2193 O O . ALA A 1 263 ? 12.68 15.727 -1.445 1 94.62 263 ALA A O 1
ATOM 2194 N N . ARG A 1 264 ? 12.867 16.75 0.54 1 96.44 264 ARG A N 1
ATOM 2195 C CA . ARG A 1 264 ? 13.289 15.508 1.193 1 96.44 264 ARG A CA 1
ATOM 2196 C C . ARG A 1 264 ? 12.227 14.43 1.065 1 96.44 264 ARG A C 1
ATOM 2198 O O . ARG A 1 264 ? 12.539 13.273 0.762 1 96.44 264 ARG A O 1
ATOM 2205 N N . PHE A 1 265 ? 10.992 14.805 1.26 1 96.38 265 PHE A N 1
ATOM 2206 C CA . PHE A 1 265 ? 9.891 13.852 1.192 1 96.38 265 PHE A CA 1
ATOM 2207 C C . PHE A 1 265 ? 9.719 13.328 -0.228 1 96.38 265 PHE A C 1
ATOM 2209 O O . PHE A 1 265 ? 9.602 12.117 -0.439 1 96.38 265 PHE A O 1
ATOM 2216 N N . LEU A 1 266 ? 9.688 14.188 -1.198 1 95.31 266 LEU A N 1
ATOM 2217 C CA . LEU A 1 266 ? 9.438 13.82 -2.586 1 95.31 266 LEU A CA 1
ATOM 2218 C C . LEU A 1 266 ? 10.555 12.93 -3.123 1 95.31 266 LEU A C 1
ATOM 2220 O O . LEU A 1 266 ? 10.297 11.977 -3.857 1 95.31 266 LEU A O 1
ATOM 2224 N N . ILE A 1 267 ? 11.742 13.25 -2.732 1 96 267 ILE A N 1
ATOM 2225 C CA . ILE A 1 267 ? 12.867 12.43 -3.164 1 96 267 ILE A CA 1
ATOM 2226 C C . ILE A 1 267 ? 12.797 11.062 -2.494 1 96 267 ILE A C 1
ATOM 2228 O O . ILE A 1 267 ? 13.086 10.039 -3.123 1 96 267 ILE A O 1
ATOM 2232 N N . MET A 1 268 ? 12.414 11.047 -1.204 1 97.62 268 MET A N 1
ATOM 2233 C CA . MET A 1 268 ? 12.273 9.766 -0.51 1 97.62 268 MET A CA 1
ATOM 2234 C C . MET A 1 268 ? 11.211 8.898 -1.179 1 97.62 268 MET A C 1
ATOM 2236 O O . MET A 1 268 ? 11.359 7.676 -1.249 1 97.62 268 MET A O 1
ATOM 2240 N N . TYR A 1 269 ? 10.148 9.523 -1.652 1 96.31 269 TYR A N 1
ATOM 2241 C CA . TYR A 1 269 ? 9.125 8.797 -2.396 1 96.31 269 TYR A CA 1
ATOM 2242 C C . TYR A 1 269 ? 9.719 8.125 -3.625 1 96.31 269 TYR A C 1
ATOM 2244 O O . TYR A 1 269 ? 9.43 6.957 -3.906 1 96.31 269 TYR A O 1
ATOM 2252 N N . LEU A 1 270 ? 10.539 8.836 -4.324 1 96.12 270 LEU A N 1
ATOM 2253 C CA . LEU A 1 270 ? 11.156 8.289 -5.527 1 96.12 270 LEU A CA 1
ATOM 2254 C C . LEU A 1 270 ? 12.141 7.18 -5.18 1 96.12 270 LEU A C 1
ATOM 2256 O O . LEU A 1 270 ? 12.25 6.191 -5.906 1 96.12 270 LEU A O 1
ATOM 2260 N N . VAL A 1 271 ? 12.852 7.352 -4.066 1 97.06 271 VAL A N 1
ATOM 2261 C CA . VAL A 1 271 ? 13.781 6.32 -3.605 1 97.06 271 VAL A CA 1
ATOM 2262 C C . VAL A 1 271 ? 13.008 5.043 -3.273 1 97.06 271 VAL A C 1
ATOM 2264 O O . VAL A 1 271 ? 13.398 3.949 -3.684 1 97.06 271 VAL A O 1
ATOM 2267 N N . ILE A 1 272 ? 11.906 5.18 -2.584 1 97.81 272 ILE A N 1
ATOM 2268 C CA . ILE A 1 272 ? 11.086 4.031 -2.219 1 97.81 272 ILE A CA 1
ATOM 2269 C C . ILE A 1 272 ? 10.539 3.365 -3.479 1 97.81 272 ILE A C 1
ATOM 2271 O O . ILE A 1 272 ? 10.555 2.137 -3.592 1 97.81 272 ILE A O 1
ATOM 2275 N N . ALA A 1 273 ? 10.109 4.164 -4.441 1 96.62 273 ALA A N 1
ATOM 2276 C CA . ALA A 1 273 ? 9.594 3.629 -5.699 1 96.62 273 ALA A CA 1
ATOM 2277 C C . ALA A 1 273 ? 10.664 2.83 -6.434 1 96.62 273 ALA A C 1
ATOM 2279 O O . ALA A 1 273 ? 10.391 1.75 -6.961 1 96.62 273 ALA A O 1
ATOM 2280 N N . GLY A 1 274 ? 11.836 3.4 -6.449 1 94.75 274 GLY A N 1
ATOM 2281 C CA . GLY A 1 274 ? 12.938 2.705 -7.094 1 94.75 274 GLY A CA 1
ATOM 2282 C C . GLY A 1 274 ? 13.273 1.379 -6.438 1 94.75 274 GLY A C 1
ATOM 2283 O O . GLY A 1 274 ? 13.492 0.38 -7.121 1 94.75 274 GLY A O 1
ATOM 2284 N N . HIS A 1 275 ? 13.281 1.314 -5.129 1 96 275 HIS A N 1
ATOM 2285 C CA . HIS A 1 275 ? 13.625 0.09 -4.418 1 96 275 HIS A CA 1
ATOM 2286 C C . HIS A 1 275 ? 12.5 -0.935 -4.504 1 96 275 HIS A C 1
ATOM 2288 O O . HIS A 1 275 ? 12.75 -2.141 -4.543 1 96 275 HIS A O 1
ATOM 2294 N N . CYS A 1 276 ? 11.266 -0.468 -4.527 1 96.06 276 CYS A N 1
ATOM 2295 C CA . CYS A 1 276 ? 10.156 -1.389 -4.734 1 96.06 276 CYS A CA 1
ATOM 2296 C C . CYS A 1 276 ? 10.234 -2.033 -6.113 1 96.06 276 CYS A C 1
ATOM 2298 O O . CYS A 1 276 ? 9.984 -3.23 -6.258 1 96.06 276 CYS A O 1
ATOM 2300 N N . MET A 1 277 ? 10.555 -1.195 -7.098 1 93.94 277 MET A N 1
ATOM 2301 C CA . MET A 1 277 ? 10.734 -1.744 -8.438 1 93.94 277 MET A CA 1
ATOM 2302 C C . MET A 1 277 ? 11.883 -2.748 -8.461 1 93.94 277 MET A C 1
ATOM 2304 O O . MET A 1 277 ? 11.75 -3.838 -9.023 1 93.94 277 MET A O 1
ATOM 2308 N N . LEU A 1 278 ? 12.945 -2.422 -7.82 1 92.94 278 LEU A N 1
ATOM 2309 C CA . LEU A 1 278 ? 14.117 -3.287 -7.773 1 92.94 278 LEU A CA 1
ATOM 2310 C C . LEU A 1 278 ? 13.773 -4.633 -7.145 1 92.94 278 LEU A C 1
ATOM 2312 O O . LEU A 1 278 ? 14.086 -5.684 -7.707 1 92.94 278 LEU A O 1
ATOM 2316 N N . PHE A 1 279 ? 13.102 -4.625 -6.051 1 93.94 279 PHE A N 1
ATOM 2317 C CA . PHE A 1 279 ? 12.805 -5.859 -5.332 1 93.94 279 PHE A CA 1
ATOM 2318 C C . PHE A 1 279 ? 11.797 -6.703 -6.102 1 93.94 279 PHE A C 1
ATOM 2320 O O . PHE A 1 279 ? 11.844 -7.934 -6.059 1 93.94 279 PHE A O 1
ATOM 2327 N N . ASN A 1 280 ? 10.891 -6.07 -6.828 1 93.5 280 ASN A N 1
ATOM 2328 C CA . ASN A 1 280 ? 9.969 -6.828 -7.664 1 93.5 280 ASN A CA 1
ATOM 2329 C C . ASN A 1 280 ? 10.695 -7.5 -8.828 1 93.5 280 ASN A C 1
ATOM 2331 O O . ASN A 1 280 ? 10.25 -8.531 -9.328 1 93.5 280 ASN A O 1
ATOM 2335 N N . CYS A 1 281 ? 11.828 -6.938 -9.164 1 91.5 281 CYS A N 1
ATOM 2336 C CA . CYS A 1 281 ? 12.578 -7.492 -10.289 1 91.5 281 CYS A CA 1
ATOM 2337 C C . CYS A 1 281 ? 13.586 -8.531 -9.812 1 91.5 281 CYS A C 1
ATOM 2339 O O . CYS A 1 281 ? 14.055 -9.352 -10.602 1 91.5 281 CYS A O 1
ATOM 2341 N N . ILE A 1 282 ? 13.922 -8.484 -8.508 1 90.38 282 ILE A N 1
ATOM 2342 C CA . ILE A 1 282 ? 14.898 -9.414 -7.953 1 90.38 282 ILE A CA 1
ATOM 2343 C C . ILE A 1 282 ? 14.227 -10.742 -7.633 1 90.38 282 ILE A C 1
ATOM 2345 O O . ILE A 1 282 ? 14.852 -11.805 -7.727 1 90.38 282 ILE A O 1
ATOM 2349 N N . PHE A 1 283 ? 12.992 -10.758 -7.324 1 93.25 283 PHE A N 1
ATOM 2350 C CA . PHE A 1 283 ? 12.25 -11.969 -6.988 1 93.25 283 PHE A CA 1
ATOM 2351 C C . PHE A 1 283 ? 12.023 -12.828 -8.227 1 93.25 283 PHE A C 1
ATOM 2353 O O . PHE A 1 283 ? 12.109 -12.336 -9.352 1 93.25 283 PHE A O 1
ATOM 2360 N N . PRO A 1 284 ? 11.898 -14.156 -8.008 1 95.88 284 PRO A N 1
ATOM 2361 C CA . PRO A 1 284 ? 11.594 -15.008 -9.164 1 95.88 284 PRO A CA 1
ATOM 2362 C C . PRO A 1 284 ? 10.367 -14.531 -9.938 1 95.88 284 PRO A C 1
ATOM 2364 O O . PRO A 1 284 ? 9.32 -14.273 -9.336 1 95.88 284 PRO A O 1
ATOM 2367 N N . LEU A 1 285 ? 10.555 -14.516 -11.234 1 96.12 285 LEU A N 1
ATOM 2368 C CA . LEU A 1 285 ? 9.523 -13.891 -12.055 1 96.12 285 LEU A CA 1
ATOM 2369 C C . LEU A 1 285 ? 8.75 -14.938 -12.844 1 96.12 285 LEU A C 1
ATOM 2371 O O . LEU A 1 285 ? 9.336 -15.898 -13.359 1 96.12 285 LEU A O 1
ATOM 2375 N N . LEU A 1 286 ? 7.461 -14.711 -12.906 1 95.94 286 LEU A N 1
ATOM 2376 C CA . LEU A 1 286 ? 6.605 -15.477 -13.805 1 95.94 286 LEU A CA 1
ATOM 2377 C C . LEU A 1 286 ? 6.707 -14.953 -15.227 1 95.94 286 LEU A C 1
ATOM 2379 O O . LEU A 1 286 ? 6.59 -15.719 -16.188 1 95.94 286 LEU A O 1
ATOM 2383 N N . ASN A 1 287 ? 6.945 -13.656 -15.352 1 95.44 287 ASN A N 1
ATOM 2384 C CA . ASN A 1 287 ? 7.031 -12.977 -16.641 1 95.44 287 ASN A CA 1
ATOM 2385 C C . ASN A 1 287 ? 8.32 -12.172 -16.766 1 95.44 287 ASN A C 1
ATOM 2387 O O . ASN A 1 287 ? 8.281 -10.945 -16.906 1 95.44 287 ASN A O 1
ATOM 2391 N N . PRO A 1 288 ? 9.43 -12.883 -16.891 1 95.38 288 PRO A N 1
ATOM 2392 C CA . PRO A 1 288 ? 10.711 -12.172 -17 1 95.38 288 PRO A CA 1
ATOM 2393 C C . PRO A 1 288 ? 10.75 -11.219 -18.188 1 95.38 288 PRO A C 1
ATOM 2395 O O . PRO A 1 288 ? 11.547 -10.281 -18.203 1 95.38 288 PRO A O 1
ATOM 2398 N N . GLU A 1 289 ? 9.875 -11.422 -19.203 1 93.56 289 GLU A N 1
ATOM 2399 C CA . GLU A 1 289 ? 9.82 -10.539 -20.359 1 93.56 289 GLU A CA 1
ATOM 2400 C C . GLU A 1 289 ? 9.469 -9.109 -19.953 1 93.56 289 GLU A C 1
ATOM 2402 O O . GLU A 1 289 ? 9.852 -8.156 -20.641 1 93.56 289 GLU A O 1
ATOM 2407 N N . TYR A 1 290 ? 8.766 -8.984 -18.875 1 93.31 290 TYR A N 1
ATOM 2408 C CA . TYR A 1 290 ? 8.43 -7.648 -18.406 1 93.31 290 TYR A CA 1
ATOM 2409 C C . TYR A 1 290 ? 9.695 -6.82 -18.172 1 93.31 290 TYR A C 1
ATOM 2411 O O . TYR A 1 290 ? 9.766 -5.668 -18.609 1 93.31 290 TYR A O 1
ATOM 2419 N N . VAL A 1 291 ? 10.641 -7.41 -17.516 1 93.19 291 VAL A N 1
ATOM 2420 C CA . VAL A 1 291 ? 11.898 -6.723 -17.219 1 93.19 291 VAL A CA 1
ATOM 2421 C C . VAL A 1 291 ? 12.664 -6.484 -18.531 1 93.19 291 VAL A C 1
ATOM 2423 O O . VAL A 1 291 ? 13.141 -5.375 -18.781 1 93.19 291 VAL A O 1
ATOM 2426 N N . GLU A 1 292 ? 12.711 -7.477 -19.328 1 93.38 292 GLU A N 1
ATOM 2427 C CA . GLU A 1 292 ? 13.469 -7.395 -20.578 1 93.38 292 GLU A CA 1
ATOM 2428 C C . GLU A 1 292 ? 12.875 -6.348 -21.516 1 93.38 292 GLU A C 1
ATOM 2430 O O . GLU A 1 292 ? 13.609 -5.621 -22.188 1 93.38 292 GLU A O 1
ATOM 2435 N N . PHE A 1 293 ? 11.578 -6.219 -21.484 1 90.62 293 PHE A N 1
ATOM 2436 C CA . PHE A 1 293 ? 10.898 -5.223 -22.312 1 90.62 293 PHE A CA 1
ATOM 2437 C C . PHE A 1 293 ? 11.18 -3.816 -21.797 1 90.62 293 PHE A C 1
ATOM 2439 O O . PHE A 1 293 ? 11.383 -2.893 -22.578 1 90.62 293 PHE A O 1
ATOM 2446 N N . ASN A 1 294 ? 11.18 -3.695 -20.562 1 90.19 294 ASN A N 1
ATOM 2447 C CA . ASN A 1 294 ? 11.344 -2.371 -19.984 1 90.19 294 ASN A CA 1
ATOM 2448 C C . ASN A 1 294 ? 12.758 -1.843 -20.172 1 90.19 294 ASN A C 1
ATOM 2450 O O . ASN A 1 294 ? 12.984 -0.63 -20.172 1 90.19 294 ASN A O 1
ATOM 2454 N N . TYR A 1 295 ? 13.727 -2.713 -20.406 1 91.62 295 TYR A N 1
ATOM 2455 C CA . TYR A 1 295 ? 15.086 -2.293 -20.719 1 91.62 295 TYR A CA 1
ATOM 2456 C C . TYR A 1 295 ? 15.18 -1.743 -22.125 1 91.62 295 TYR A C 1
ATOM 2458 O O . TYR A 1 295 ? 16.172 -1.113 -22.5 1 91.62 295 TYR A O 1
ATOM 2466 N N . ARG A 1 296 ? 14.141 -1.882 -22.922 1 90.12 296 ARG A N 1
ATOM 2467 C CA . ARG A 1 296 ? 14.148 -1.476 -24.312 1 90.12 296 ARG A CA 1
ATOM 2468 C C . ARG A 1 296 ? 13.234 -0.273 -24.547 1 90.12 296 ARG A C 1
ATOM 2470 O O . ARG A 1 296 ? 13.047 0.171 -25.672 1 90.12 296 ARG A O 1
ATOM 2477 N N . ARG A 1 297 ? 12.727 0.221 -23.438 1 88.06 297 ARG A N 1
ATOM 2478 C CA . ARG A 1 297 ? 11.805 1.354 -23.531 1 88.06 297 ARG A CA 1
ATOM 2479 C C . ARG A 1 297 ? 12.453 2.627 -23 1 88.06 297 ARG A C 1
ATOM 2481 O O . ARG A 1 297 ? 13.07 2.615 -21.938 1 88.06 297 ARG A O 1
ATOM 2488 N N . MET A 1 298 ? 12.219 3.689 -23.672 1 89.62 298 MET A N 1
ATOM 2489 C CA . MET A 1 298 ? 12.828 4.965 -23.297 1 89.62 298 MET A CA 1
ATOM 2490 C C . MET A 1 298 ? 12.203 5.52 -22.031 1 89.62 298 MET A C 1
ATOM 2492 O O . MET A 1 298 ? 12.906 6.055 -21.172 1 89.62 298 MET A O 1
ATOM 2496 N N . ILE A 1 299 ? 10.93 5.344 -21.859 1 88.5 299 ILE A N 1
ATOM 2497 C CA . ILE A 1 299 ? 10.203 5.961 -20.75 1 88.5 299 ILE A CA 1
ATOM 2498 C C . ILE A 1 299 ? 10.648 5.332 -19.422 1 88.5 299 ILE A C 1
ATOM 2500 O O . ILE A 1 299 ? 10.617 5.984 -18.391 1 88.5 299 ILE A O 1
ATOM 2504 N N . THR A 1 300 ? 11.055 4.121 -19.5 1 89.5 300 THR A N 1
ATOM 2505 C CA . THR A 1 300 ? 11.398 3.422 -18.266 1 89.5 300 THR A CA 1
ATOM 2506 C C . THR A 1 300 ? 12.75 3.898 -17.734 1 89.5 300 THR A C 1
ATOM 2508 O O . THR A 1 300 ? 13.117 3.594 -16.594 1 89.5 300 THR A O 1
ATOM 2511 N N . MET A 1 301 ? 13.445 4.777 -18.531 1 91.75 301 MET A N 1
ATOM 2512 C CA . MET A 1 301 ? 14.688 5.375 -18.047 1 91.75 301 MET A CA 1
ATOM 2513 C C . MET A 1 301 ? 14.43 6.289 -16.844 1 91.75 301 MET A C 1
ATOM 2515 O O . MET A 1 301 ? 15.328 6.531 -16.047 1 91.75 301 MET A O 1
ATOM 2519 N N . LEU A 1 302 ? 13.211 6.691 -16.734 1 89.69 302 LEU A N 1
ATOM 2520 C CA . LEU A 1 302 ? 12.844 7.516 -15.594 1 89.69 302 LEU A CA 1
ATOM 2521 C C . LEU A 1 302 ? 12.984 6.738 -14.297 1 89.69 302 LEU A C 1
ATOM 2523 O O . LEU A 1 302 ? 13.281 7.32 -13.25 1 89.69 302 LEU A O 1
ATOM 2527 N N . ILE A 1 303 ? 12.914 5.461 -14.477 1 87.06 303 ILE A N 1
ATOM 2528 C CA . ILE A 1 303 ? 13.008 4.629 -13.273 1 87.06 303 ILE A CA 1
ATOM 2529 C C . ILE A 1 303 ? 14.375 3.963 -13.211 1 87.06 303 ILE A C 1
ATOM 2531 O O . ILE A 1 303 ? 15.047 4.008 -12.18 1 87.06 303 ILE A O 1
ATOM 2535 N N . PHE A 1 304 ? 14.836 3.467 -14.305 1 87.5 304 PHE A N 1
ATOM 2536 C CA . PHE A 1 304 ? 16.094 2.734 -14.312 1 87.5 304 PHE A CA 1
ATOM 2537 C C . PHE A 1 304 ? 17.266 3.678 -14.07 1 87.5 304 PHE A C 1
ATOM 2539 O O . PHE A 1 304 ? 18.219 3.332 -13.359 1 87.5 304 PHE A O 1
ATOM 2546 N N . ASN A 1 305 ? 17.156 4.809 -14.68 1 90.31 305 ASN A N 1
ATOM 2547 C CA . ASN A 1 305 ? 18.172 5.824 -14.422 1 90.31 305 ASN A CA 1
ATOM 2548 C C . ASN A 1 305 ? 17.781 6.719 -13.242 1 90.31 305 ASN A C 1
ATOM 2550 O O . ASN A 1 305 ? 18.422 7.742 -13 1 90.31 305 ASN A O 1
ATOM 2554 N N . GLY A 1 306 ? 16.781 6.285 -12.602 1 89 306 GLY A N 1
ATOM 2555 C CA . GLY A 1 306 ? 16.281 7.035 -11.461 1 89 306 GLY A CA 1
ATOM 2556 C C . GLY A 1 306 ? 17.172 6.949 -10.242 1 89 306 GLY A C 1
ATOM 2557 O O . GLY A 1 306 ? 17.031 7.734 -9.305 1 89 306 GLY A O 1
ATOM 2558 N N . ILE A 1 307 ? 18.156 6.105 -10.281 1 88.25 307 ILE A N 1
ATOM 2559 C CA . ILE A 1 307 ? 19.109 6 -9.18 1 88.25 307 ILE A CA 1
ATOM 2560 C C . ILE A 1 307 ? 19.828 7.332 -8.992 1 88.25 307 ILE A C 1
ATOM 2562 O O . ILE A 1 307 ? 20.344 7.621 -7.906 1 88.25 307 ILE A O 1
ATOM 2566 N N . THR A 1 308 ? 19.75 8.156 -10 1 91.75 308 THR A N 1
ATOM 2567 C CA . THR A 1 308 ? 20.375 9.469 -9.984 1 91.75 308 THR A CA 1
ATOM 2568 C C . THR A 1 308 ? 19.703 10.383 -8.969 1 91.75 308 THR A C 1
ATOM 2570 O O . THR A 1 308 ? 20.312 11.344 -8.484 1 91.75 308 THR A O 1
ATOM 2573 N N . VAL A 1 309 ? 18.562 10.016 -8.547 1 92.88 309 VAL A N 1
ATOM 2574 C CA . VAL A 1 309 ? 17.766 10.867 -7.672 1 92.88 309 VAL A CA 1
ATOM 2575 C C . VAL A 1 309 ? 18.453 10.992 -6.312 1 92.88 309 VAL A C 1
ATOM 2577 O O . VAL A 1 309 ? 18.297 12.016 -5.629 1 92.88 309 VAL A O 1
ATOM 2580 N N . ILE A 1 310 ? 19.266 10.07 -5.934 1 94.69 310 ILE A N 1
ATOM 2581 C CA . ILE A 1 310 ? 19.953 10.102 -4.652 1 94.69 310 ILE A CA 1
ATOM 2582 C C . ILE A 1 310 ? 20.938 11.273 -4.617 1 94.69 310 ILE A C 1
ATOM 2584 O O . ILE A 1 310 ? 21.25 11.797 -3.545 1 94.69 310 ILE A O 1
ATOM 2588 N N . GLN A 1 311 ? 21.406 11.734 -5.781 1 96.62 311 GLN A N 1
ATOM 2589 C CA . GLN A 1 311 ? 22.328 12.867 -5.898 1 96.62 311 GLN A CA 1
ATOM 2590 C C . GLN A 1 311 ? 21.688 14.148 -5.363 1 96.62 311 GLN A C 1
ATOM 2592 O O . GLN A 1 311 ? 22.391 15.047 -4.898 1 96.62 311 GLN A O 1
ATOM 2597 N N . THR A 1 312 ? 20.406 14.203 -5.398 1 96.75 312 THR A N 1
ATOM 2598 C CA . THR A 1 312 ? 19.703 15.367 -4.879 1 96.75 312 THR A CA 1
ATOM 2599 C C . THR A 1 312 ? 19.906 15.492 -3.371 1 96.75 312 THR A C 1
ATOM 2601 O O . THR A 1 312 ? 20 16.609 -2.844 1 96.75 312 THR A O 1
ATOM 2604 N N . TYR A 1 313 ? 20.016 14.398 -2.688 1 97.06 313 TYR A N 1
ATOM 2605 C CA . TYR A 1 313 ? 20.266 14.438 -1.25 1 97.06 313 TYR A CA 1
ATOM 2606 C C . TYR A 1 313 ? 21.656 14.992 -0.948 1 97.06 313 TYR A C 1
ATOM 2608 O O . TYR A 1 313 ? 21.844 15.703 0.042 1 97.06 313 TYR A O 1
ATOM 2616 N N . PHE A 1 314 ? 22.594 14.68 -1.777 1 98 314 PHE A N 1
ATOM 2617 C CA . PHE A 1 314 ? 23.922 15.25 -1.604 1 98 314 PHE A CA 1
ATOM 2618 C C . PHE A 1 314 ? 23.891 16.766 -1.804 1 98 314 PHE A C 1
ATOM 2620 O O . PHE A 1 314 ? 24.547 17.5 -1.068 1 98 314 PHE A O 1
ATOM 2627 N N . THR A 1 315 ? 23.141 17.156 -2.777 1 97.81 315 THR A N 1
ATOM 2628 C CA . THR A 1 315 ? 23.016 18.578 -3.045 1 97.81 315 THR A CA 1
ATOM 2629 C C . THR A 1 315 ? 22.375 19.297 -1.86 1 97.81 315 THR A C 1
ATOM 2631 O O . THR A 1 315 ? 22.797 20.391 -1.477 1 97.81 315 THR A O 1
ATOM 2634 N N . ILE A 1 316 ? 21.359 18.688 -1.284 1 97.06 316 ILE A N 1
ATOM 2635 C CA . ILE A 1 316 ? 20.688 19.25 -0.124 1 97.06 316 ILE A CA 1
ATOM 2636 C C . ILE A 1 316 ? 21.672 19.359 1.04 1 97.06 316 ILE A C 1
ATOM 2638 O O . ILE A 1 316 ? 21.734 20.406 1.703 1 97.06 316 ILE A O 1
ATOM 2642 N N . SER A 1 317 ? 22.438 18.328 1.263 1 97.38 317 SER A N 1
ATOM 2643 C CA . SER A 1 317 ? 23.391 18.297 2.361 1 97.38 317 SER A CA 1
ATOM 2644 C C . SER A 1 317 ? 24.453 19.375 2.201 1 97.38 317 SER A C 1
ATOM 2646 O O . SER A 1 317 ? 24.797 20.078 3.16 1 97.38 317 SER A O 1
ATOM 2648 N N . GLY A 1 318 ? 24.969 19.5 0.987 1 97.62 318 GLY A N 1
ATOM 2649 C CA . GLY A 1 318 ? 25.938 20.562 0.727 1 97.62 318 GLY A CA 1
ATOM 2650 C C . GLY A 1 318 ? 25.375 21.953 0.915 1 97.62 318 GLY A C 1
ATOM 2651 O O . GLY A 1 318 ? 26.031 22.812 1.498 1 97.62 318 GLY A O 1
ATOM 2652 N N . PHE A 1 319 ? 24.172 22.141 0.424 1 97.31 319 PHE A N 1
ATOM 2653 C CA . PHE A 1 319 ? 23.5 23.422 0.534 1 97.31 319 PHE A CA 1
ATOM 2654 C C . PHE A 1 319 ? 23.328 23.812 1.995 1 97.31 319 PHE A C 1
ATOM 2656 O O . PHE A 1 319 ? 23.656 24.938 2.379 1 97.31 319 PHE A O 1
ATOM 2663 N N . LEU A 1 320 ? 22.891 22.906 2.805 1 95 320 LEU A N 1
ATOM 2664 C CA . LEU A 1 320 ? 22.625 23.188 4.211 1 95 320 LEU A CA 1
ATOM 2665 C C . LEU A 1 320 ? 23.922 23.422 4.98 1 95 320 LEU A C 1
ATOM 2667 O O . LEU A 1 320 ? 23.969 24.281 5.859 1 95 320 LEU A O 1
ATOM 2671 N N . LEU A 1 321 ? 24.938 22.656 4.672 1 96.44 321 LEU A N 1
ATOM 2672 C CA . LEU A 1 321 ? 26.219 22.844 5.332 1 96.44 321 LEU A CA 1
ATOM 2673 C C . LEU A 1 321 ? 26.75 24.25 5.062 1 96.44 321 LEU A C 1
ATOM 2675 O O . LEU A 1 321 ? 27.234 24.922 5.98 1 96.44 321 LEU A O 1
ATOM 2679 N N . ALA A 1 322 ? 26.641 24.656 3.852 1 96.06 322 ALA A N 1
ATOM 2680 C CA . ALA A 1 322 ? 27.156 25.969 3.469 1 96.06 322 ALA A CA 1
ATOM 2681 C C . ALA A 1 322 ? 26.391 27.078 4.184 1 96.06 322 ALA A C 1
ATOM 2683 O O . ALA A 1 322 ? 26.984 28.031 4.691 1 96.06 322 ALA A O 1
ATOM 2684 N N . VAL A 1 323 ? 25.156 26.969 4.211 1 93.06 323 VAL A N 1
ATOM 2685 C CA . VAL A 1 323 ? 24.328 27.984 4.832 1 93.06 323 VAL A CA 1
ATOM 2686 C C . VAL A 1 323 ? 24.594 28.031 6.332 1 93.06 323 VAL A C 1
ATOM 2688 O O . VAL A 1 323 ? 24.734 29.109 6.91 1 93.06 323 VAL A O 1
ATOM 2691 N N . GLN A 1 324 ? 24.703 26.906 6.914 1 90.94 324 GLN A N 1
ATOM 2692 C CA . GLN A 1 324 ? 24.938 26.844 8.352 1 90.94 324 GLN A CA 1
ATOM 2693 C C . GLN A 1 324 ? 26.328 27.359 8.703 1 90.94 324 GLN A C 1
ATOM 2695 O O . GLN A 1 324 ? 26.5 28.047 9.719 1 90.94 324 GLN A O 1
ATOM 2700 N N . PHE A 1 325 ? 27.25 27.016 7.922 1 93.38 325 PHE A N 1
ATOM 2701 C CA . PHE A 1 325 ? 28.609 27.469 8.164 1 93.38 325 PHE A CA 1
ATOM 2702 C C . PHE A 1 325 ? 28.719 28.984 8 1 93.38 325 PHE A C 1
ATOM 2704 O O . PHE A 1 325 ? 29.422 29.641 8.766 1 93.38 325 PHE A O 1
ATOM 2711 N N . ALA A 1 326 ? 28.047 29.484 7.02 1 91.06 326 ALA A N 1
ATOM 2712 C CA . ALA A 1 326 ? 28.031 30.938 6.805 1 91.06 326 ALA A CA 1
ATOM 2713 C C . ALA A 1 326 ? 27.391 31.656 7.984 1 91.06 326 ALA A C 1
ATOM 2715 O O . ALA A 1 326 ? 27.891 32.688 8.422 1 91.06 326 ALA A O 1
ATOM 2716 N N . ASP A 1 327 ? 26.359 31.125 8.375 1 87.31 327 ASP A N 1
ATOM 2717 C CA . ASP A 1 327 ? 25.688 31.688 9.539 1 87.31 327 ASP A CA 1
ATOM 2718 C C . ASP A 1 327 ? 26.578 31.625 10.773 1 87.31 327 ASP A C 1
ATOM 2720 O O . ASP A 1 327 ? 26.641 32.594 11.547 1 87.31 327 ASP A O 1
ATOM 2724 N N . TYR A 1 328 ? 27.266 30.531 10.93 1 87.62 328 TYR A N 1
ATOM 2725 C CA . TYR A 1 328 ? 28.203 30.359 12.031 1 87.62 328 TYR A CA 1
ATOM 2726 C C . TYR A 1 328 ? 29.344 31.359 11.938 1 87.62 328 TYR A C 1
ATOM 2728 O O . TYR A 1 328 ? 29.734 31.969 12.945 1 87.62 328 TYR A O 1
ATOM 2736 N N . SER A 1 329 ? 29.844 31.562 10.82 1 88.44 329 SER A N 1
ATOM 2737 C CA . SER A 1 329 ? 30.969 32.438 10.586 1 88.44 329 SER A CA 1
ATOM 2738 C C . SER A 1 329 ? 30.594 33.906 10.844 1 88.44 329 SER A C 1
ATOM 2740 O O . SER A 1 329 ? 31.453 34.719 11.203 1 88.44 329 SER A O 1
ATOM 2742 N N . GLU A 1 330 ? 29.438 34.219 10.602 1 86.06 330 GLU A N 1
ATOM 2743 C CA . GLU A 1 330 ? 28.969 35.594 10.867 1 86.06 330 GLU A CA 1
ATOM 2744 C C . GLU A 1 330 ? 28.859 35.844 12.367 1 86.06 330 GLU A C 1
ATOM 2746 O O . GLU A 1 330 ? 29.062 36.969 12.836 1 86.06 330 GLU A O 1
ATOM 2751 N N . ARG A 1 331 ? 28.578 34.844 13.047 1 82.5 331 ARG A N 1
ATOM 2752 C CA . ARG A 1 331 ? 28.344 34.969 14.477 1 82.5 331 ARG A CA 1
ATOM 2753 C C . ARG A 1 331 ? 29.641 34.812 15.266 1 82.5 331 ARG A C 1
ATOM 2755 O O . ARG A 1 331 ? 29.75 35.312 16.375 1 82.5 331 ARG A O 1
ATOM 2762 N N . ASN A 1 332 ? 30.484 34 14.711 1 85.56 332 ASN A N 1
ATOM 2763 C CA . ASN A 1 332 ? 31.734 33.688 15.414 1 85.56 332 ASN A CA 1
ATOM 2764 C C . ASN A 1 332 ? 32.938 34.219 14.641 1 85.56 332 ASN A C 1
ATOM 2766 O O . ASN A 1 332 ? 32.969 34.156 13.414 1 85.56 332 ASN A O 1
ATOM 2770 N N . LYS A 1 333 ? 33.875 34.625 15.477 1 78.94 333 LYS A N 1
ATOM 2771 C CA . LYS A 1 333 ? 35.031 35.25 14.867 1 78.94 333 LYS A CA 1
ATOM 2772 C C . LYS A 1 333 ? 36 34.188 14.305 1 78.94 333 LYS A C 1
ATOM 2774 O O . LYS A 1 333 ? 36.688 34.438 13.312 1 78.94 333 LYS A O 1
ATOM 2779 N N . THR A 1 334 ? 36.062 32.969 14.984 1 84.69 334 THR A N 1
ATOM 2780 C CA . THR A 1 334 ? 37.062 32 14.516 1 84.69 334 THR A CA 1
ATOM 2781 C C . THR A 1 334 ? 36.438 30.594 14.484 1 84.69 334 THR A C 1
ATOM 2783 O O . THR A 1 334 ? 35.469 30.312 15.203 1 84.69 334 THR A O 1
ATOM 2786 N N . PHE A 1 335 ? 36.875 29.766 13.477 1 91.25 335 PHE A N 1
ATOM 2787 C CA . PHE A 1 335 ? 36.594 28.344 13.391 1 91.25 335 PHE A CA 1
ATOM 2788 C C . PHE A 1 335 ? 37.812 27.516 13.703 1 91.25 335 PHE A C 1
ATOM 2790 O O . PHE A 1 335 ? 38.688 27.344 12.852 1 91.25 335 PHE A O 1
ATOM 2797 N N . THR A 1 336 ? 37.906 26.953 14.906 1 90.44 336 THR A N 1
ATOM 2798 C CA . THR A 1 336 ? 39.094 26.266 15.438 1 90.44 336 THR A CA 1
ATOM 2799 C C . THR A 1 336 ? 39.031 24.781 15.109 1 90.44 336 THR A C 1
ATOM 2801 O O . THR A 1 336 ? 38.031 24.266 14.641 1 90.44 336 THR A O 1
ATOM 2804 N N . VAL A 1 337 ? 40.094 24.156 15.344 1 92.75 337 VAL A N 1
ATOM 2805 C CA . VAL A 1 337 ? 40.219 22.703 15.156 1 92.75 337 VAL A CA 1
ATOM 2806 C C . VAL A 1 337 ? 39.25 21.984 16.094 1 92.75 337 VAL A C 1
ATOM 2808 O O . VAL A 1 337 ? 38.688 20.953 15.734 1 92.75 337 VAL A O 1
ATOM 2811 N N . LYS A 1 338 ? 39.031 22.547 17.188 1 92.44 338 LYS A N 1
ATOM 2812 C CA . LYS A 1 338 ? 38.094 21.969 18.141 1 92.44 338 LYS A CA 1
ATOM 2813 C C . LYS A 1 338 ? 36.656 22.031 17.594 1 92.44 338 LYS A C 1
ATOM 2815 O O . LYS A 1 338 ? 35.875 21.094 17.781 1 92.44 338 LYS A O 1
ATOM 2820 N N . ASP A 1 339 ? 36.406 23.156 16.953 1 91.62 339 ASP A N 1
ATOM 2821 C CA . ASP A 1 339 ? 35.062 23.297 16.359 1 91.62 339 ASP A CA 1
ATOM 2822 C C . ASP A 1 339 ? 34.875 22.266 15.242 1 91.62 339 ASP A C 1
ATOM 2824 O O . ASP A 1 339 ? 33.75 21.75 15.07 1 91.62 339 ASP A O 1
ATOM 2828 N N . PHE A 1 340 ? 35.906 22.047 14.555 1 94.31 340 PHE A N 1
ATOM 2829 C CA . PHE A 1 340 ? 35.875 21.078 13.453 1 94.31 340 PHE A CA 1
ATOM 2830 C C . PHE A 1 340 ? 35.531 19.688 13.969 1 94.31 340 PHE A C 1
ATOM 2832 O O . PHE A 1 340 ? 34.562 19.078 13.508 1 94.31 340 PHE A O 1
ATOM 2839 N N . PHE A 1 341 ? 36.219 19.203 14.945 1 95.38 341 PHE A N 1
ATOM 2840 C CA . PHE A 1 341 ? 36 17.859 15.477 1 95.38 341 PHE A CA 1
ATOM 2841 C C . PHE A 1 341 ? 34.688 17.781 16.234 1 95.38 341 PHE A C 1
ATOM 2843 O O . PHE A 1 341 ? 34.031 16.75 16.234 1 95.38 341 PHE A O 1
ATOM 2850 N N . ALA A 1 342 ? 34.312 18.828 16.875 1 92.62 342 ALA A N 1
ATOM 2851 C CA . ALA A 1 342 ? 33.031 18.875 17.578 1 92.62 342 ALA A CA 1
ATOM 2852 C C . ALA A 1 342 ? 31.875 18.719 16.609 1 92.62 342 ALA A C 1
ATOM 2854 O O . ALA A 1 342 ? 30.875 18.047 16.922 1 92.62 342 ALA A O 1
ATOM 2855 N N . SER A 1 343 ? 32.062 19.406 15.492 1 93.94 343 SER A N 1
ATOM 2856 C CA . SER A 1 343 ? 31 19.312 14.477 1 93.94 343 SER A CA 1
ATOM 2857 C C . SER A 1 343 ? 30.859 17.891 13.961 1 93.94 343 SER A C 1
ATOM 2859 O O . SER A 1 343 ? 29.734 17.422 13.75 1 93.94 343 SER A O 1
ATOM 2861 N N . ILE A 1 344 ? 31.922 17.234 13.758 1 96.19 344 ILE A N 1
ATOM 2862 C CA . ILE A 1 344 ? 31.922 15.867 13.266 1 96.19 344 ILE A CA 1
ATOM 2863 C C . ILE A 1 344 ? 31.297 14.945 14.32 1 96.19 344 ILE A C 1
ATOM 2865 O O . ILE A 1 344 ? 30.469 14.094 13.992 1 96.19 344 ILE A O 1
ATOM 2869 N N . LEU A 1 345 ? 31.672 15.156 15.531 1 95 345 LEU A N 1
ATOM 2870 C CA . LEU A 1 345 ? 31.156 14.328 16.625 1 95 345 LEU A CA 1
ATOM 2871 C C . LEU A 1 345 ? 29.656 14.547 16.828 1 95 345 LEU A C 1
ATOM 2873 O O . LEU A 1 345 ? 28.922 13.609 17.125 1 95 345 LEU A O 1
ATOM 2877 N N . TYR A 1 346 ? 29.312 15.734 16.672 1 93.12 346 TYR A N 1
ATOM 2878 C CA . TYR A 1 346 ? 27.906 16.062 16.828 1 93.12 346 TYR A CA 1
ATOM 2879 C C . TYR A 1 346 ? 27.062 15.352 15.766 1 93.12 346 TYR A C 1
ATOM 2881 O O . TYR A 1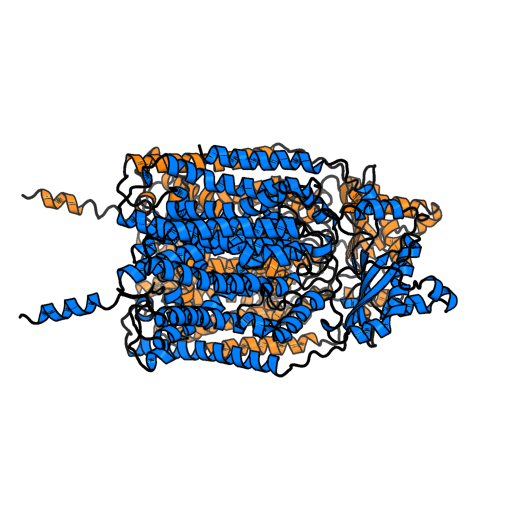 346 ? 26.016 14.789 16.078 1 93.12 346 TYR A O 1
ATOM 2889 N N . ARG A 1 347 ? 27.484 15.445 14.57 1 94.75 347 ARG A N 1
ATOM 2890 C CA . ARG A 1 347 ? 26.766 14.773 13.484 1 94.75 347 ARG A CA 1
ATOM 2891 C C . ARG A 1 347 ? 26.75 13.266 13.695 1 94.75 347 ARG A C 1
ATOM 2893 O O . ARG A 1 347 ? 25.734 12.609 13.469 1 94.75 347 ARG A O 1
ATOM 2900 N N . TYR A 1 348 ? 27.906 12.727 14.102 1 96.44 348 TYR A N 1
ATOM 2901 C CA . TYR A 1 348 ? 28.016 11.297 14.383 1 96.44 348 TYR A CA 1
ATOM 2902 C C . TYR A 1 348 ? 27 10.875 15.445 1 96.44 348 TYR A C 1
ATOM 2904 O O . TYR A 1 348 ? 26.266 9.898 15.258 1 96.44 348 TYR A O 1
ATOM 2912 N N . ALA A 1 349 ? 26.922 11.633 16.5 1 95.19 349 ALA A N 1
ATOM 2913 C CA . ALA A 1 349 ? 26.031 11.312 17.609 1 95.19 349 ALA A CA 1
ATOM 2914 C C . ALA A 1 349 ? 24.562 11.43 17.219 1 95.19 349 ALA A C 1
ATOM 2916 O O . ALA A 1 349 ? 23.719 10.734 17.766 1 95.19 349 ALA A O 1
ATOM 2917 N N . ARG A 1 350 ? 24.328 12.227 16.266 1 93.81 350 ARG A N 1
ATOM 2918 C CA . ARG A 1 350 ? 22.953 12.445 15.789 1 93.81 350 ARG A CA 1
ATOM 2919 C C . ARG A 1 350 ? 22.5 11.281 14.914 1 93.81 350 ARG A C 1
ATOM 2921 O O . ARG A 1 350 ? 21.328 10.883 14.969 1 93.81 350 ARG A O 1
ATOM 2928 N N . LEU A 1 351 ? 23.344 10.664 14.172 1 96.56 351 LEU A N 1
ATOM 2929 C CA . LEU A 1 351 ? 22.984 9.672 13.156 1 96.56 351 LEU A CA 1
ATOM 2930 C C . LEU A 1 351 ? 23 8.266 13.75 1 96.56 351 LEU A C 1
ATOM 2932 O O . LEU A 1 351 ? 22.203 7.414 13.359 1 96.56 351 LEU A O 1
ATOM 2936 N N . VAL A 1 352 ? 23.75 7.992 14.727 1 97.19 352 VAL A N 1
ATOM 2937 C CA . VAL A 1 352 ? 24.156 6.648 15.133 1 97.19 352 VAL A CA 1
ATOM 2938 C C . VAL A 1 352 ? 23.016 5.965 15.875 1 97.19 352 VAL A C 1
ATOM 2940 O O . VAL A 1 352 ? 22.781 4.766 15.703 1 97.19 352 VAL A O 1
ATOM 2943 N N . PRO A 1 353 ? 22.266 6.656 16.719 1 96.81 353 PRO A N 1
ATOM 2944 C CA . PRO A 1 353 ? 21.281 5.938 17.531 1 96.81 353 PRO A CA 1
ATOM 2945 C C . PRO A 1 353 ? 20.281 5.16 16.688 1 96.81 353 PRO A C 1
ATOM 2947 O O . PRO A 1 353 ? 20.094 3.955 16.891 1 96.81 353 PRO A O 1
ATOM 2950 N N . ILE A 1 354 ? 19.625 5.742 15.711 1 97.69 354 ILE A N 1
ATOM 2951 C CA . ILE A 1 354 ? 18.656 5.035 14.891 1 97.69 354 ILE A CA 1
ATOM 2952 C C . ILE A 1 354 ? 19.375 4.043 13.977 1 97.69 354 ILE A C 1
ATOM 2954 O O . ILE A 1 354 ? 18.844 2.961 13.695 1 97.69 354 ILE A O 1
ATOM 2958 N N . TYR A 1 355 ? 20.578 4.445 13.523 1 98.25 355 TYR A N 1
ATOM 2959 C CA . TYR A 1 355 ? 21.375 3.578 12.656 1 98.25 355 TYR A CA 1
ATOM 2960 C C . TYR A 1 355 ? 21.703 2.262 13.352 1 98.25 355 TYR A C 1
ATOM 2962 O O . TYR A 1 355 ? 21.531 1.188 12.773 1 98.25 355 TYR A O 1
ATOM 2970 N N . LEU A 1 356 ? 22.094 2.41 14.594 1 97.81 356 LEU A N 1
ATOM 2971 C CA . LEU A 1 356 ? 22.453 1.237 15.391 1 97.81 356 LEU A CA 1
ATOM 2972 C C . LEU A 1 356 ? 21.219 0.389 15.68 1 97.81 356 LEU A C 1
ATOM 2974 O O . LEU A 1 356 ? 21.281 -0.842 15.633 1 97.81 356 LEU A O 1
ATOM 2978 N N . PHE A 1 357 ? 20.141 1.024 16.016 1 98.12 357 PHE A N 1
ATOM 2979 C CA . PHE A 1 357 ? 18.891 0.308 16.281 1 98.12 357 PHE A CA 1
ATOM 2980 C C . PHE A 1 357 ? 18.484 -0.523 15.07 1 98.12 357 PHE A C 1
ATOM 2982 O O . PHE A 1 357 ? 18.109 -1.691 15.203 1 98.12 357 PHE A O 1
ATOM 2989 N N . MET A 1 358 ? 18.578 0.022 13.828 1 98.5 358 MET A N 1
ATOM 2990 C CA . MET A 1 358 ? 18.172 -0.668 12.609 1 98.5 358 MET A CA 1
ATOM 2991 C C . MET A 1 358 ? 19.141 -1.803 12.281 1 98.5 358 MET A C 1
ATOM 2993 O O . MET A 1 358 ? 18.719 -2.854 11.789 1 98.5 358 MET A O 1
ATOM 2997 N N . ILE A 1 359 ? 20.453 -1.552 12.484 1 98.5 359 ILE A N 1
ATOM 2998 C CA . ILE A 1 359 ? 21.438 -2.602 12.281 1 98.5 359 ILE A CA 1
ATOM 2999 C C . ILE A 1 359 ? 21.125 -3.799 13.172 1 98.5 359 ILE A C 1
ATOM 3001 O O . ILE A 1 359 ? 21.109 -4.941 12.703 1 98.5 359 ILE A O 1
ATOM 3005 N N . LEU A 1 360 ? 20.781 -3.512 14.414 1 98.19 360 LEU A N 1
ATOM 3006 C CA . LEU A 1 360 ? 20.469 -4.578 15.359 1 98.19 360 LEU A CA 1
ATOM 3007 C C . LEU A 1 360 ? 19.172 -5.289 14.961 1 98.19 360 LEU A C 1
ATOM 3009 O O . LEU A 1 360 ? 19.062 -6.512 15.078 1 98.19 360 LEU A O 1
ATOM 3013 N N . LEU A 1 361 ? 18.188 -4.555 14.539 1 98.38 361 LEU A N 1
ATOM 3014 C CA . LEU A 1 361 ? 16.906 -5.137 14.117 1 98.38 361 LEU A CA 1
ATOM 3015 C C . LEU A 1 361 ? 17.109 -6.07 12.93 1 98.38 361 LEU A C 1
ATOM 3017 O O . LEU A 1 361 ? 16.594 -7.191 12.922 1 98.38 361 LEU A O 1
ATOM 3021 N N . ASP A 1 362 ? 17.906 -5.648 11.961 1 98.19 362 ASP A N 1
ATOM 3022 C CA . ASP A 1 362 ? 18.172 -6.457 10.773 1 98.19 362 ASP A CA 1
ATOM 3023 C C . ASP A 1 362 ? 19.031 -7.672 11.117 1 98.19 362 ASP A C 1
ATOM 3025 O O . ASP A 1 362 ? 18.891 -8.727 10.492 1 98.19 362 ASP A O 1
ATOM 3029 N N . ALA A 1 363 ? 19.828 -7.531 12.102 1 97.94 363 ALA A N 1
ATOM 3030 C CA . ALA A 1 363 ? 20.75 -8.594 12.492 1 97.94 363 ALA A CA 1
ATOM 3031 C C . ALA A 1 363 ? 20.031 -9.656 13.328 1 97.94 363 ALA A C 1
ATOM 3033 O O . ALA A 1 363 ? 20.547 -10.758 13.523 1 97.94 363 ALA A O 1
ATOM 3034 N N . THR A 1 364 ? 18.812 -9.398 13.805 1 97.31 364 THR A N 1
ATOM 3035 C CA . THR A 1 364 ? 18.234 -10.312 14.789 1 97.31 364 THR A CA 1
ATOM 3036 C C . THR A 1 364 ? 16.828 -10.734 14.375 1 97.31 364 THR A C 1
ATOM 3038 O O . THR A 1 364 ? 16.609 -11.875 13.961 1 97.31 364 THR A O 1
ATOM 3041 N N . TRP A 1 365 ? 15.914 -9.82 14.203 1 96.38 365 TRP A N 1
ATOM 3042 C CA . TRP A 1 365 ? 14.5 -10.203 14.195 1 96.38 365 TRP A CA 1
ATOM 3043 C C . TRP A 1 365 ? 13.945 -10.18 12.773 1 96.38 365 TRP A C 1
ATOM 3045 O O . TRP A 1 365 ? 12.875 -10.734 12.516 1 96.38 365 TRP A O 1
ATOM 3055 N N . LEU A 1 366 ? 14.625 -9.586 11.836 1 96.44 366 LEU A N 1
ATOM 3056 C CA . LEU A 1 366 ? 14.133 -9.57 10.461 1 96.44 366 LEU A CA 1
ATOM 3057 C C . LEU A 1 366 ? 13.859 -10.992 9.969 1 96.44 366 LEU A C 1
ATOM 3059 O O . LEU A 1 366 ? 12.789 -11.266 9.422 1 96.44 366 LEU A O 1
ATOM 3063 N N . ILE A 1 367 ? 14.773 -11.938 10.211 1 95.12 367 ILE A N 1
ATOM 3064 C CA . ILE A 1 367 ? 14.711 -13.289 9.664 1 95.12 367 ILE A CA 1
ATOM 3065 C C . ILE A 1 367 ? 13.531 -14.039 10.266 1 95.12 367 ILE A C 1
ATOM 3067 O O . ILE A 1 367 ? 13.031 -15 9.68 1 95.12 367 ILE A O 1
ATOM 3071 N N . LYS A 1 368 ? 13 -13.57 11.391 1 93.75 368 LYS A N 1
ATOM 3072 C CA . LYS A 1 368 ? 11.953 -14.297 12.117 1 93.75 368 LYS A CA 1
ATOM 3073 C C . LYS A 1 368 ? 10.57 -13.797 11.711 1 93.75 368 LYS A C 1
ATOM 3075 O O . LYS A 1 368 ? 9.555 -14.336 12.172 1 93.75 368 LYS A O 1
ATOM 3080 N N . LEU A 1 369 ? 10.469 -12.883 10.789 1 93.75 369 LEU A N 1
ATOM 3081 C CA . LEU A 1 369 ? 9.203 -12.211 10.516 1 93.75 369 LEU A CA 1
ATOM 3082 C C . LEU A 1 369 ? 8.414 -12.961 9.445 1 93.75 369 LEU A C 1
ATOM 3084 O O . LEU A 1 369 ? 7.188 -12.859 9.398 1 93.75 369 LEU A O 1
ATOM 3088 N N . GLN A 1 370 ? 9.125 -13.672 8.516 1 93.69 370 GLN A N 1
ATOM 3089 C CA . GLN A 1 370 ? 8.445 -14.352 7.414 1 93.69 370 GLN A CA 1
ATOM 3090 C C . GLN A 1 370 ? 9.102 -15.695 7.109 1 93.69 370 GLN A C 1
ATOM 3092 O O . GLN A 1 370 ? 9.938 -16.172 7.875 1 93.69 370 GLN A O 1
ATOM 3097 N N . ASP A 1 371 ? 8.594 -16.328 6.199 1 93.12 371 ASP A N 1
ATOM 3098 C CA . ASP A 1 371 ? 9.148 -17.562 5.664 1 93.12 371 ASP A CA 1
ATOM 3099 C C . ASP A 1 371 ? 8.867 -17.688 4.164 1 93.12 371 ASP A C 1
ATOM 3101 O O . ASP A 1 371 ? 8.312 -16.781 3.555 1 93.12 371 ASP A O 1
ATOM 3105 N N . GLY A 1 372 ? 9.328 -18.812 3.592 1 94.44 372 GLY A N 1
ATOM 3106 C CA . GLY A 1 372 ? 9.18 -19.047 2.162 1 94.44 372 GLY A CA 1
ATOM 3107 C C . GLY A 1 372 ? 10.477 -19.469 1.492 1 94.44 372 GLY A C 1
ATOM 3108 O O . GLY A 1 372 ? 11.539 -19.438 2.111 1 94.44 372 GLY A O 1
ATOM 3109 N N . PRO A 1 373 ? 10.32 -19.859 0.258 1 96.06 373 PRO A N 1
ATOM 3110 C CA . PRO A 1 373 ? 11.484 -20.391 -0.442 1 96.06 373 PRO A CA 1
ATOM 3111 C C . PRO A 1 373 ? 12.594 -19.359 -0.616 1 96.06 373 PRO A C 1
ATOM 3113 O O . PRO A 1 373 ? 13.781 -19.688 -0.486 1 96.06 373 PRO A O 1
ATOM 3116 N N . VAL A 1 374 ? 12.258 -18.094 -0.838 1 94.5 374 VAL A N 1
ATOM 3117 C CA . VAL A 1 374 ? 13.273 -17.094 -1.157 1 94.5 374 VAL A CA 1
ATOM 3118 C C . VAL A 1 374 ? 13.539 -16.219 0.063 1 94.5 374 VAL A C 1
ATOM 3120 O O . VAL A 1 3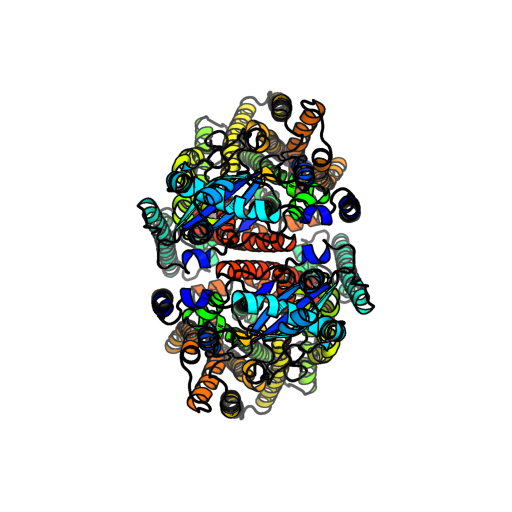74 ? 14.414 -15.344 0.032 1 94.5 374 VAL A O 1
ATOM 3123 N N . TRP A 1 375 ? 12.867 -16.453 1.177 1 94.75 375 TRP A N 1
ATOM 3124 C CA . TRP A 1 375 ? 12.977 -15.617 2.363 1 94.75 375 TRP A CA 1
ATOM 3125 C C . TRP A 1 375 ? 14.391 -15.648 2.926 1 94.75 375 TRP A C 1
ATOM 3127 O O . TRP A 1 375 ? 14.914 -14.609 3.35 1 94.75 375 TRP A O 1
ATOM 3137 N N . LYS A 1 376 ? 14.961 -16.812 2.9 1 92.62 376 LYS A N 1
ATOM 3138 C CA . LYS A 1 376 ? 16.328 -16.953 3.398 1 92.62 376 LYS A CA 1
ATOM 3139 C C . LYS A 1 376 ? 17.281 -16.047 2.621 1 92.62 376 LYS A C 1
ATOM 3141 O O . LYS A 1 376 ? 18.172 -15.43 3.205 1 92.62 376 LYS A O 1
ATOM 3146 N N . ARG A 1 377 ? 17.094 -15.953 1.388 1 91.75 377 ARG A N 1
ATOM 3147 C CA . ARG A 1 377 ? 17.938 -15.133 0.531 1 91.75 377 ARG A CA 1
ATOM 3148 C C . ARG A 1 377 ? 17.797 -13.656 0.881 1 91.75 377 ARG A C 1
ATOM 3150 O O . ARG A 1 377 ? 18.781 -12.906 0.844 1 91.75 377 ARG A O 1
ATOM 3157 N N . VAL A 1 378 ? 16.672 -13.266 1.256 1 91.88 378 VAL A N 1
ATOM 3158 C CA . VAL A 1 378 ? 16.359 -11.852 1.458 1 91.88 378 VAL A CA 1
ATOM 3159 C C . VAL A 1 378 ? 16.688 -11.453 2.896 1 91.88 378 VAL A C 1
ATOM 3161 O O . VAL A 1 378 ? 17.172 -10.352 3.148 1 91.88 378 VAL A O 1
ATOM 3164 N N . ALA A 1 379 ? 16.453 -12.359 3.854 1 94.44 379 ALA A N 1
ATOM 3165 C CA . ALA A 1 379 ? 16.516 -11.984 5.262 1 94.44 379 ALA A CA 1
ATOM 3166 C C . ALA A 1 379 ? 17.781 -12.523 5.918 1 94.44 379 ALA A C 1
ATOM 3168 O O . ALA A 1 379 ? 18.406 -11.828 6.723 1 94.44 379 ALA A O 1
ATOM 3169 N N . GLU A 1 380 ? 18.141 -13.758 5.602 1 93.94 380 GLU A N 1
ATOM 3170 C CA . GLU A 1 380 ? 19.312 -14.328 6.258 1 93.94 380 GLU A CA 1
ATOM 3171 C C . GLU A 1 380 ? 20.594 -13.664 5.766 1 93.94 380 GLU A C 1
ATOM 3173 O O . GLU A 1 380 ? 21.547 -13.516 6.531 1 93.94 380 GLU A O 1
ATOM 3178 N N . THR A 1 381 ? 20.656 -13.297 4.512 1 93.62 381 THR A N 1
ATOM 3179 C CA . THR A 1 381 ? 21.797 -12.555 3.988 1 93.62 381 THR A CA 1
ATOM 3180 C C . THR A 1 381 ? 22.031 -11.289 4.801 1 93.62 381 THR A C 1
ATOM 3182 O O . THR A 1 381 ? 23.156 -11 5.199 1 93.62 381 THR A O 1
ATOM 3185 N N . GLU A 1 382 ? 20.969 -10.578 5.035 1 94.88 382 GLU A N 1
ATOM 3186 C CA . GLU A 1 382 ? 21.047 -9.336 5.797 1 94.88 382 GLU A CA 1
ATOM 3187 C C . GLU A 1 382 ? 21.484 -9.602 7.238 1 94.88 382 GLU A C 1
ATOM 3189 O O . GLU A 1 382 ? 22.281 -8.852 7.797 1 94.88 382 GLU A O 1
ATOM 3194 N N . ARG A 1 383 ? 20.922 -10.656 7.84 1 95.75 383 ARG A N 1
ATOM 3195 C CA . ARG A 1 383 ? 21.312 -11.016 9.195 1 95.75 383 ARG A CA 1
ATOM 3196 C C . ARG A 1 383 ? 22.812 -11.312 9.281 1 95.75 383 ARG A C 1
ATOM 3198 O O . ARG A 1 383 ? 23.5 -10.773 10.141 1 95.75 383 ARG A O 1
ATOM 3205 N N . THR A 1 384 ? 23.281 -12.133 8.375 1 96.12 384 THR A N 1
ATOM 3206 C CA . THR A 1 384 ? 24.672 -12.547 8.375 1 96.12 384 THR A CA 1
ATOM 3207 C C . THR A 1 384 ? 25.594 -11.352 8.117 1 96.12 384 THR A C 1
ATOM 3209 O O . THR A 1 384 ? 26.578 -11.156 8.836 1 96.12 384 THR A O 1
ATOM 3212 N N . PHE A 1 385 ? 25.281 -10.547 7.145 1 96.31 385 PHE A N 1
ATOM 3213 C CA . PHE A 1 385 ? 26.125 -9.414 6.773 1 96.31 385 PHE A CA 1
ATOM 3214 C C . PHE A 1 385 ? 26.141 -8.367 7.887 1 96.31 385 PHE A C 1
ATOM 3216 O O . PHE A 1 385 ? 27.203 -7.789 8.172 1 96.31 385 PHE A O 1
ATOM 3223 N N . CYS A 1 386 ? 25.047 -8.125 8.523 1 97.81 386 CYS A N 1
ATOM 3224 C CA . CYS A 1 386 ? 25 -7.121 9.578 1 97.81 386 CYS A CA 1
ATOM 3225 C C . CYS A 1 386 ? 25.703 -7.617 10.836 1 97.81 386 CYS A C 1
ATOM 3227 O O . CYS A 1 386 ? 26.297 -6.832 11.57 1 97.81 386 CYS A O 1
ATOM 3229 N N . ARG A 1 387 ? 25.641 -8.891 11.102 1 97.12 387 ARG A N 1
ATOM 3230 C CA . ARG A 1 387 ? 26.344 -9.445 12.258 1 97.12 387 ARG A CA 1
ATOM 3231 C C . ARG A 1 387 ? 27.844 -9.438 12.031 1 97.12 387 ARG A C 1
ATOM 3233 O O . ARG A 1 387 ? 28.625 -9.172 12.953 1 97.12 387 ARG A O 1
ATOM 3240 N N . ASN A 1 388 ? 28.25 -9.648 10.805 1 96.69 388 ASN A N 1
ATOM 3241 C CA . ASN A 1 388 ? 29.672 -9.742 10.492 1 96.69 388 ASN A CA 1
ATOM 3242 C C . ASN A 1 388 ? 30.297 -8.359 10.281 1 96.69 388 ASN A C 1
ATOM 3244 O O . ASN A 1 388 ? 31.453 -8.141 10.625 1 96.69 388 ASN A O 1
ATOM 3248 N N . ASN A 1 389 ? 29.516 -7.426 9.688 1 97.38 389 ASN A N 1
ATOM 3249 C CA . ASN A 1 389 ? 30.156 -6.23 9.141 1 97.38 389 ASN A CA 1
ATOM 3250 C C . ASN A 1 389 ? 29.531 -4.957 9.711 1 97.38 389 ASN A C 1
ATOM 3252 O O . ASN A 1 389 ? 29.703 -3.873 9.156 1 97.38 389 ASN A O 1
ATOM 3256 N N . TRP A 1 390 ? 28.828 -5.004 10.859 1 97.75 390 TRP A N 1
ATOM 3257 C CA . TRP A 1 390 ? 28.172 -3.855 11.477 1 97.75 390 TRP A CA 1
ATOM 3258 C C . TRP A 1 390 ? 29.172 -2.734 11.734 1 97.75 390 TRP A C 1
ATOM 3260 O O . TRP A 1 390 ? 28.812 -1.556 11.703 1 97.75 390 TRP A O 1
ATOM 3270 N N . TRP A 1 391 ? 30.422 -3.012 12 1 97.75 391 TRP A N 1
ATOM 3271 C CA . TRP A 1 391 ? 31.453 -2.049 12.375 1 97.75 391 TRP A CA 1
ATOM 3272 C C . TRP A 1 391 ? 31.734 -1.079 11.227 1 97.75 391 TRP A C 1
ATOM 3274 O O . TRP A 1 391 ? 32 0.104 11.461 1 97.75 391 TRP A O 1
ATOM 3284 N N . ALA A 1 392 ? 31.703 -1.575 9.992 1 98.31 392 ALA A N 1
ATOM 3285 C CA . ALA A 1 392 ? 31.953 -0.716 8.844 1 98.31 392 ALA A CA 1
ATOM 3286 C C . ALA A 1 392 ? 30.875 0.364 8.719 1 98.31 392 ALA A C 1
ATOM 3288 O O . ALA A 1 392 ? 31.172 1.493 8.32 1 98.31 392 ALA A O 1
ATOM 3289 N N . ASN A 1 393 ? 29.656 0.011 9.047 1 98.25 393 ASN A N 1
ATOM 3290 C CA . ASN A 1 393 ? 28.562 0.976 9.023 1 98.25 393 ASN A CA 1
ATOM 3291 C C . ASN A 1 393 ? 28.734 2.045 10.102 1 98.25 393 ASN A C 1
ATOM 3293 O O . ASN A 1 393 ? 28.531 3.232 9.844 1 98.25 393 ASN A O 1
ATOM 3297 N N . LEU A 1 394 ? 29.125 1.648 11.281 1 97.88 394 LEU A N 1
ATOM 3298 C CA . LEU A 1 394 ? 29.234 2.584 12.398 1 97.88 394 LEU A CA 1
ATOM 3299 C C . LEU A 1 394 ? 30.422 3.525 12.188 1 97.88 394 LEU A C 1
ATOM 3301 O O . LEU A 1 394 ? 30.406 4.66 12.672 1 97.88 394 LEU A O 1
ATOM 3305 N N . LEU A 1 395 ? 31.359 3.061 11.391 1 98 395 LEU A N 1
ATOM 3306 C CA . LEU A 1 395 ? 32.5 3.904 11.086 1 98 395 LEU A CA 1
ATOM 3307 C C . LEU A 1 395 ? 32.281 4.699 9.812 1 98 395 LEU A C 1
ATOM 3309 O O . LEU A 1 395 ? 33.094 5.516 9.422 1 98 395 LEU A O 1
ATOM 3313 N N . PHE A 1 396 ? 31.203 4.512 9.148 1 98.19 396 PHE A N 1
ATOM 3314 C CA . PHE A 1 396 ? 30.828 5.191 7.914 1 98.19 396 PHE A CA 1
ATOM 3315 C C . PHE A 1 396 ? 31.891 4.973 6.84 1 98.19 396 PHE A C 1
ATOM 3317 O O . PHE A 1 396 ? 32.312 5.926 6.184 1 98.19 396 PHE A O 1
ATOM 3324 N N . VAL A 1 397 ? 32.312 3.67 6.656 1 98.12 397 VAL A N 1
ATOM 3325 C CA . VAL A 1 397 ? 33.312 3.338 5.633 1 98.12 397 VAL A CA 1
ATOM 3326 C C . VAL A 1 397 ? 32.812 2.164 4.797 1 98.12 397 VAL A C 1
ATOM 3328 O O . VAL A 1 397 ? 33.562 1.597 3.998 1 98.12 397 VAL A O 1
ATOM 3331 N N . ASN A 1 398 ? 31.516 1.781 4.941 1 97.31 398 ASN A N 1
ATOM 3332 C CA . ASN A 1 398 ? 30.953 0.602 4.297 1 97.31 398 ASN A CA 1
ATOM 3333 C C . ASN A 1 398 ? 30.828 0.79 2.785 1 97.31 398 ASN A C 1
ATOM 3335 O O . ASN A 1 398 ? 30.609 -0.173 2.051 1 97.31 398 ASN A O 1
ATOM 3339 N N . ASN A 1 399 ? 31.047 2.016 2.232 1 96.75 399 ASN A N 1
ATOM 3340 C CA . ASN A 1 399 ? 31 2.24 0.791 1 96.75 399 ASN A CA 1
ATOM 3341 C C . ASN A 1 399 ? 32.312 1.851 0.124 1 96.75 399 ASN A C 1
ATOM 3343 O O . ASN A 1 399 ? 32.375 1.726 -1.1 1 96.75 399 ASN A O 1
ATOM 3347 N N . TYR A 1 400 ? 33.375 1.682 0.932 1 96.69 400 TYR A N 1
ATOM 3348 C CA . TYR A 1 400 ? 34.656 1.253 0.422 1 96.69 400 TYR A CA 1
ATOM 3349 C C . TYR A 1 400 ? 35.062 -0.112 0.983 1 96.69 400 TYR A C 1
ATOM 3351 O O . TYR A 1 400 ? 35.75 -0.886 0.326 1 96.69 400 TYR A O 1
ATOM 3359 N N . PHE A 1 401 ? 34.5 -0.294 2.164 1 94.31 401 PHE A N 1
ATOM 3360 C CA . PHE A 1 401 ? 34.812 -1.539 2.85 1 94.31 401 PHE A CA 1
ATOM 3361 C C . PHE A 1 401 ? 33.594 -2.434 2.963 1 94.31 401 PHE A C 1
ATOM 3363 O O . PHE A 1 401 ? 32.469 -1.94 3.102 1 94.31 401 PHE A O 1
ATOM 3370 N N . THR A 1 402 ? 33.719 -3.775 2.895 1 93.81 402 THR A N 1
ATOM 3371 C CA . THR A 1 402 ? 32.656 -4.785 3.055 1 93.81 402 THR A CA 1
ATOM 3372 C C . THR A 1 402 ? 31.594 -4.633 1.982 1 93.81 402 THR A C 1
ATOM 3374 O O . THR A 1 402 ? 30.406 -4.832 2.252 1 93.81 402 THR A O 1
ATOM 3377 N N . VAL A 1 403 ? 31.969 -4.176 0.838 1 92.56 403 VAL A N 1
ATOM 3378 C CA . VAL A 1 403 ? 31.031 -3.916 -0.255 1 92.56 403 VAL A CA 1
ATOM 3379 C C . VAL A 1 403 ? 30.438 -5.23 -0.75 1 92.56 403 VAL A C 1
ATOM 3381 O O . VAL A 1 403 ? 29.297 -5.262 -1.227 1 92.56 403 VAL A O 1
ATOM 3384 N N . ASP A 1 404 ? 31.141 -6.371 -0.559 1 89.5 404 ASP A N 1
ATOM 3385 C CA . ASP A 1 404 ? 30.688 -7.684 -1.018 1 89.5 404 ASP A CA 1
ATOM 3386 C C . ASP A 1 404 ? 29.641 -8.266 -0.077 1 89.5 404 ASP A C 1
ATOM 3388 O O . ASP A 1 404 ? 28.859 -9.133 -0.472 1 89.5 404 ASP A O 1
ATOM 3392 N N . GLU A 1 405 ? 29.719 -7.805 1.166 1 92.88 405 GLU A N 1
ATOM 3393 C CA . GLU A 1 405 ? 28.781 -8.234 2.189 1 92.88 405 GLU A CA 1
ATOM 3394 C C . GLU A 1 405 ? 28.203 -7.047 2.949 1 92.88 405 GLU A C 1
ATOM 3396 O O . GLU A 1 405 ? 28.453 -6.883 4.145 1 92.88 405 GLU A O 1
ATOM 3401 N N . PRO A 1 406 ? 27.391 -6.352 2.248 1 93.88 406 PRO A N 1
ATOM 3402 C CA . PRO A 1 406 ? 26.922 -5.09 2.826 1 93.88 406 PRO A CA 1
ATOM 3403 C C . PRO A 1 406 ? 25.875 -5.297 3.918 1 93.88 406 PRO A C 1
ATOM 3405 O O . PRO A 1 406 ? 24.984 -6.152 3.781 1 93.88 406 PRO A O 1
ATOM 3408 N N . CYS A 1 407 ? 26.047 -4.633 5.043 1 96.62 407 CYS A N 1
ATOM 3409 C CA . CYS A 1 407 ? 25 -4.461 6.055 1 96.62 407 CYS A CA 1
ATOM 3410 C C . CYS A 1 407 ? 24.188 -3.209 5.781 1 96.62 407 CYS A C 1
ATOM 3412 O O . CYS A 1 407 ? 24.719 -2.104 5.719 1 96.62 407 CYS A O 1
ATOM 3414 N N . LEU A 1 408 ? 22.844 -3.367 5.703 1 96.25 408 LEU A N 1
ATOM 3415 C CA . LEU A 1 408 ? 22.031 -2.232 5.293 1 96.25 408 LEU A CA 1
ATOM 3416 C C . LEU A 1 408 ? 22.562 -1.613 4.004 1 96.25 408 LEU A C 1
ATOM 3418 O O . LEU A 1 408 ? 23.047 -0.479 4.012 1 96.25 408 LEU A O 1
ATOM 3422 N N . GLN A 1 409 ? 22.391 -2.338 2.977 1 92.38 409 GLN A N 1
ATOM 3423 C CA . GLN A 1 409 ? 22.984 -1.997 1.687 1 92.38 409 GLN A CA 1
ATOM 3424 C C . GLN A 1 409 ? 22.766 -0.523 1.354 1 92.38 409 GLN A C 1
ATOM 3426 O O . GLN A 1 409 ? 23.641 0.124 0.778 1 92.38 409 GLN A O 1
ATOM 3431 N N . GLN A 1 410 ? 21.625 0.063 1.743 1 94.19 410 GLN A N 1
ATOM 3432 C CA . GLN A 1 410 ? 21.359 1.467 1.446 1 94.19 410 GLN A CA 1
ATOM 3433 C C . GLN A 1 410 ? 22.234 2.385 2.289 1 94.19 410 GLN A C 1
ATOM 3435 O O . GLN A 1 410 ? 22.344 3.58 2.006 1 94.19 410 GLN A O 1
ATOM 3440 N N . GLY A 1 411 ? 22.984 1.805 3.254 1 96.69 411 GLY A N 1
ATOM 3441 C CA . GLY A 1 411 ? 23.828 2.578 4.152 1 96.69 411 GLY A CA 1
ATOM 3442 C C . GLY A 1 411 ? 25.031 3.18 3.467 1 96.69 411 GLY A C 1
ATOM 3443 O O . GLY A 1 411 ? 25.719 4.039 4.035 1 96.69 411 GLY A O 1
ATOM 3444 N N . TRP A 1 412 ? 25.297 2.793 2.227 1 96.69 412 TRP A N 1
ATOM 3445 C CA . TRP A 1 412 ? 26.406 3.398 1.506 1 96.69 412 TRP A CA 1
ATOM 3446 C C . TRP A 1 412 ? 26.234 4.914 1.414 1 96.69 412 TRP A C 1
ATOM 3448 O O . TRP A 1 412 ? 27.219 5.656 1.5 1 96.69 412 TRP A O 1
ATOM 3458 N N . TYR A 1 413 ? 25.031 5.363 1.177 1 97.25 413 TYR A N 1
ATOM 3459 C CA . TYR A 1 413 ? 24.766 6.793 1.07 1 97.25 413 TYR A CA 1
ATOM 3460 C C . TYR A 1 413 ? 25.188 7.527 2.334 1 97.25 413 TYR A C 1
ATOM 3462 O O . TYR A 1 413 ? 25.766 8.617 2.26 1 97.25 413 TYR A O 1
ATOM 3470 N N . LEU A 1 414 ? 24.906 6.938 3.518 1 97.69 414 LEU A N 1
ATOM 3471 C CA . LEU A 1 414 ? 25.25 7.57 4.785 1 97.69 414 LEU A CA 1
ATOM 3472 C C . LEU A 1 414 ? 26.766 7.688 4.934 1 97.69 414 LEU A C 1
ATOM 3474 O O . LEU A 1 414 ? 27.266 8.688 5.461 1 97.69 414 LEU A O 1
ATOM 3478 N N . ALA A 1 415 ? 27.422 6.641 4.523 1 98.25 415 ALA A N 1
ATOM 3479 C CA . ALA A 1 415 ? 28.875 6.68 4.566 1 98.25 415 ALA A CA 1
ATOM 3480 C C . ALA A 1 415 ? 29.422 7.781 3.666 1 98.25 415 ALA A C 1
ATOM 3482 O O . ALA A 1 415 ? 30.266 8.578 4.09 1 98.25 415 ALA A O 1
ATOM 3483 N N . THR A 1 416 ? 28.922 7.832 2.486 1 98.19 416 THR A N 1
ATOM 3484 C CA . THR A 1 416 ? 29.359 8.844 1.528 1 98.19 416 THR A CA 1
ATOM 3485 C C . THR A 1 416 ? 29.016 10.242 2.029 1 98.19 416 THR A C 1
ATOM 3487 O O . THR A 1 416 ? 29.844 11.156 1.974 1 98.19 416 THR A O 1
ATOM 3490 N N . ASP A 1 417 ? 27.812 10.414 2.52 1 97.88 417 ASP A N 1
ATOM 3491 C CA . ASP A 1 417 ? 27.359 11.711 3.012 1 97.88 417 ASP A CA 1
ATOM 3492 C C . ASP A 1 417 ? 28.203 12.188 4.191 1 97.88 417 ASP A C 1
ATOM 3494 O O . ASP A 1 417 ? 28.547 13.367 4.277 1 97.88 417 ASP A O 1
ATOM 3498 N N . P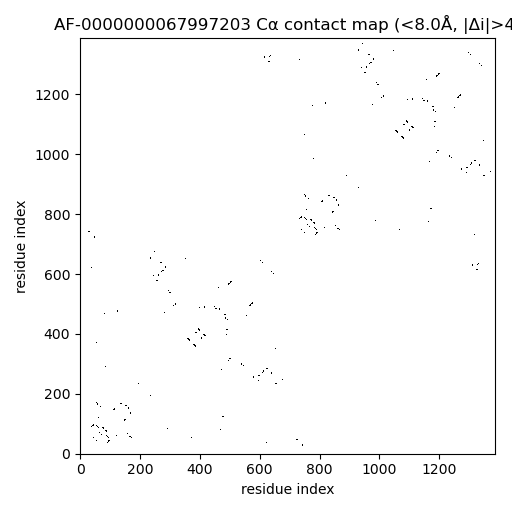HE A 1 418 ? 28.5 11.289 5.102 1 98.25 418 PHE A N 1
ATOM 3499 C CA . PHE A 1 418 ? 29.312 11.617 6.266 1 98.25 418 PHE A CA 1
ATOM 3500 C C . PHE A 1 418 ? 30.719 12.031 5.852 1 98.25 418 PHE A C 1
ATOM 3502 O O . PHE A 1 418 ? 31.266 13.008 6.371 1 98.25 418 PHE A O 1
ATOM 3509 N N . GLN A 1 419 ? 31.297 11.305 4.934 1 98.44 419 GLN A N 1
ATOM 3510 C CA . GLN A 1 419 ? 32.625 11.625 4.43 1 98.44 419 GLN A CA 1
ATOM 3511 C C . GLN A 1 419 ? 32.625 12.969 3.703 1 98.44 419 GLN A C 1
ATOM 3513 O O . GLN A 1 419 ? 33.531 13.773 3.869 1 98.44 419 GLN A O 1
ATOM 3518 N N . LEU A 1 420 ? 31.625 13.188 2.957 1 98.19 420 LEU A N 1
ATOM 3519 C CA . LEU A 1 420 ? 31.516 14.445 2.238 1 98.19 420 LEU A CA 1
ATOM 3520 C C . LEU A 1 420 ? 31.281 15.609 3.203 1 98.19 420 LEU A C 1
ATOM 3522 O O . LEU A 1 420 ? 31.734 16.719 2.959 1 98.19 420 LEU A O 1
ATOM 3526 N N . PHE A 1 421 ? 30.578 15.367 4.262 1 97.88 421 PHE A N 1
ATOM 3527 C CA . PHE A 1 421 ? 30.391 16.375 5.309 1 97.88 421 PHE A CA 1
ATOM 3528 C C . PHE A 1 421 ? 31.75 16.812 5.871 1 97.88 421 PHE A C 1
ATOM 3530 O O . PHE A 1 421 ? 32 18 6.027 1 97.88 421 PHE A O 1
ATOM 3537 N N . ILE A 1 422 ? 32.562 15.859 6.105 1 97.88 422 ILE A N 1
ATOM 3538 C CA . ILE A 1 422 ? 33.906 16.141 6.633 1 97.88 422 ILE A CA 1
ATOM 3539 C C . ILE A 1 422 ? 34.719 16.938 5.605 1 97.88 422 ILE A C 1
ATOM 3541 O O . ILE A 1 422 ? 35.312 17.953 5.938 1 97.88 422 ILE A O 1
ATOM 3545 N N . LEU A 1 423 ? 34.625 16.484 4.395 1 97.06 423 LEU A N 1
ATOM 3546 C CA . LEU A 1 423 ? 35.375 17.141 3.32 1 97.06 423 LEU A CA 1
ATOM 3547 C C . LEU A 1 423 ? 34.844 18.547 3.09 1 97.06 423 LEU A C 1
ATOM 3549 O O . LEU A 1 423 ? 35.594 19.484 2.836 1 97.06 423 LEU A O 1
ATOM 3553 N N . GLY A 1 424 ? 33.562 18.656 3.098 1 96.75 424 GLY A N 1
ATOM 3554 C CA . GLY A 1 424 ? 32.938 19.969 2.945 1 96.75 424 GLY A CA 1
ATOM 3555 C C . GLY A 1 424 ? 33.344 20.922 4.051 1 96.75 424 GLY A C 1
ATOM 3556 O O . GLY A 1 424 ? 33.625 22.094 3.787 1 96.75 424 GLY A O 1
ATOM 3557 N N . LEU A 1 425 ? 33.312 20.422 5.273 1 96.06 425 LEU A N 1
ATOM 3558 C CA . LEU A 1 425 ? 33.719 21.234 6.418 1 96.06 425 LEU A CA 1
ATOM 3559 C C . LEU A 1 425 ? 35.188 21.672 6.297 1 96.06 425 LEU A C 1
ATOM 3561 O O . LEU A 1 425 ? 35.531 22.812 6.621 1 96.06 425 LEU A O 1
ATOM 3565 N N . LEU A 1 426 ? 35.969 20.766 5.844 1 95.88 426 LEU A N 1
ATOM 3566 C CA . LEU A 1 426 ? 37.406 21.062 5.652 1 95.88 426 LEU A CA 1
ATOM 3567 C C . LEU A 1 426 ? 37.594 22.141 4.586 1 95.88 426 LEU A C 1
ATOM 3569 O O . LEU A 1 426 ? 38.406 23.062 4.758 1 95.88 426 LEU A O 1
ATOM 3573 N N . LEU A 1 427 ? 36.875 22.016 3.557 1 95.94 427 LEU A N 1
ATOM 3574 C CA . LEU A 1 427 ? 36.938 22.969 2.461 1 95.94 427 LEU A CA 1
ATOM 3575 C C . LEU A 1 427 ? 36.5 24.359 2.92 1 95.94 427 LEU A C 1
ATOM 3577 O O . LEU A 1 427 ? 37.156 25.359 2.631 1 95.94 427 LEU A O 1
ATOM 3581 N N . LEU A 1 428 ? 35.438 24.422 3.602 1 94.88 428 LEU A N 1
ATOM 3582 C CA . LEU A 1 428 ? 34.906 25.703 4.074 1 94.88 428 LEU A CA 1
ATOM 3583 C C . LEU A 1 428 ? 35.812 26.328 5.113 1 94.88 428 LEU A C 1
ATOM 3585 O O . LEU A 1 428 ? 36.031 27.547 5.117 1 94.88 428 LEU A O 1
ATOM 3589 N N . ALA A 1 429 ? 36.406 25.469 5.988 1 94.25 429 ALA A N 1
ATOM 3590 C CA . ALA A 1 429 ? 37.344 25.969 6.98 1 94.25 429 ALA A CA 1
ATOM 3591 C C . ALA A 1 429 ? 38.594 26.547 6.309 1 94.25 429 ALA A C 1
ATOM 3593 O O . ALA A 1 429 ? 39.094 27.578 6.738 1 94.25 429 ALA A O 1
ATOM 3594 N N . PHE A 1 430 ? 39 25.891 5.277 1 94.06 430 PHE A N 1
ATOM 3595 C CA . PHE A 1 430 ? 40.188 26.328 4.543 1 94.06 430 PHE A CA 1
ATOM 3596 C C . PHE A 1 430 ? 39.938 27.656 3.865 1 94.06 430 PHE A C 1
ATOM 3598 O O . PHE A 1 430 ? 40.75 28.562 3.949 1 94.06 430 PHE A O 1
ATOM 3605 N N . VAL A 1 431 ? 38.844 27.828 3.225 1 91.94 431 VAL A N 1
ATOM 3606 C CA . VAL A 1 431 ? 38.531 29.047 2.484 1 91.94 431 VAL A CA 1
ATOM 3607 C C . VAL A 1 431 ? 38.281 30.188 3.459 1 91.94 431 VAL A C 1
ATOM 3609 O O . VAL A 1 431 ? 38.562 31.344 3.148 1 91.94 431 VAL A O 1
ATOM 3612 N N . ARG A 1 432 ? 37.75 29.859 4.578 1 90.56 432 ARG A N 1
ATOM 3613 C CA . ARG A 1 432 ? 37.562 30.875 5.598 1 90.56 432 ARG A CA 1
ATOM 3614 C C . ARG A 1 432 ? 38.906 31.422 6.094 1 90.56 432 ARG A C 1
ATOM 3616 O O . ARG A 1 432 ? 39.062 32.625 6.328 1 90.56 432 ARG A O 1
ATOM 3623 N N . ARG A 1 433 ? 39.844 30.547 6.27 1 90.69 433 ARG A N 1
ATOM 3624 C CA . ARG A 1 433 ? 41.188 30.938 6.742 1 90.69 433 ARG A CA 1
ATOM 3625 C C . ARG A 1 433 ? 41.938 31.734 5.68 1 90.69 433 ARG A C 1
ATOM 3627 O O . ARG A 1 433 ? 42.688 32.656 6.004 1 90.69 433 ARG A O 1
ATOM 3634 N N . PHE A 1 434 ? 41.688 31.297 4.434 1 93.19 434 PHE A N 1
ATOM 3635 C CA . PHE A 1 434 ? 42.344 31.969 3.312 1 93.19 434 PHE A CA 1
ATOM 3636 C C . PHE A 1 434 ? 41.281 32.438 2.305 1 93.19 434 PHE A C 1
ATOM 3638 O O . PHE A 1 434 ? 41.156 31.875 1.219 1 93.19 434 PHE A O 1
ATOM 3645 N N . PRO A 1 435 ? 40.688 33.531 2.516 1 90.44 435 PRO A N 1
ATOM 3646 C CA . PRO A 1 435 ? 39.562 34 1.692 1 90.44 435 PRO A CA 1
ATOM 3647 C C . PRO A 1 435 ? 40 34.281 0.251 1 90.44 435 PRO A C 1
ATOM 3649 O O . PRO A 1 435 ? 39.156 34.156 -0.664 1 90.44 435 PRO A O 1
ATOM 3652 N N . LYS A 1 436 ? 41.25 34.625 -0.005 1 93.31 436 LYS A N 1
ATOM 3653 C CA . LYS A 1 436 ? 41.75 34.938 -1.348 1 93.31 436 LYS A CA 1
ATOM 3654 C C . LYS A 1 436 ? 41.781 33.688 -2.223 1 93.31 436 LYS A C 1
ATOM 3656 O O . LYS A 1 436 ? 41.75 33.781 -3.451 1 93.31 436 LYS A O 1
ATOM 3661 N N . LEU A 1 437 ? 41.719 32.531 -1.588 1 93.5 437 LEU A N 1
ATOM 3662 C CA . LEU A 1 437 ? 41.844 31.281 -2.314 1 93.5 437 LEU A CA 1
ATOM 3663 C C . LEU A 1 437 ? 40.469 30.641 -2.533 1 93.5 437 LEU A C 1
ATOM 3665 O O . LEU A 1 437 ? 40.375 29.484 -2.969 1 93.5 437 LEU A O 1
ATOM 3669 N N . LEU A 1 438 ? 39.469 31.312 -2.268 1 91.69 438 LEU A N 1
ATOM 3670 C CA . LEU A 1 438 ? 38.125 30.766 -2.43 1 91.69 438 LEU A CA 1
ATOM 3671 C C . LEU A 1 438 ? 37.875 30.312 -3.867 1 91.69 438 LEU A C 1
ATOM 3673 O O . LEU A 1 438 ? 37.531 29.156 -4.109 1 91.69 438 LEU A O 1
ATOM 3677 N N . ARG A 1 439 ? 38.062 31.141 -4.852 1 92.88 439 ARG A N 1
ATOM 3678 C CA . ARG A 1 439 ? 37.75 30.875 -6.25 1 92.88 439 ARG A CA 1
ATOM 3679 C C . ARG A 1 439 ? 38.656 29.766 -6.805 1 92.88 439 ARG A C 1
ATOM 3681 O O . ARG A 1 439 ? 38.156 28.797 -7.402 1 92.88 439 ARG A O 1
ATOM 3688 N N . PRO A 1 440 ? 39.938 29.828 -6.539 1 95.06 440 PRO A N 1
ATOM 3689 C CA . PRO A 1 440 ? 40.781 28.75 -7.07 1 95.06 440 PRO A CA 1
ATOM 3690 C C . PRO A 1 440 ? 40.5 27.406 -6.395 1 95.06 440 PRO A C 1
ATOM 3692 O O . PRO A 1 440 ? 40.562 26.359 -7.047 1 95.06 440 PRO A O 1
ATOM 3695 N N . THR A 1 441 ? 40.25 27.438 -5.133 1 95.19 441 THR A N 1
ATOM 3696 C CA . THR A 1 441 ? 40 26.188 -4.426 1 95.19 441 THR A CA 1
ATOM 3697 C C . THR A 1 441 ? 38.688 25.562 -4.902 1 95.19 441 THR A C 1
ATOM 3699 O O . THR A 1 441 ? 38.625 24.344 -5.145 1 95.19 441 THR A O 1
ATOM 3702 N N . ILE A 1 442 ? 37.656 26.312 -4.984 1 94.69 442 ILE A N 1
ATOM 3703 C CA . ILE A 1 442 ? 36.375 25.812 -5.473 1 94.69 442 ILE A CA 1
ATOM 3704 C C . ILE A 1 442 ? 36.531 25.375 -6.93 1 94.69 442 ILE A C 1
ATOM 3706 O O . ILE A 1 442 ? 35.969 24.359 -7.336 1 94.69 442 ILE A O 1
ATOM 3710 N N . GLY A 1 443 ? 37.219 26.219 -7.699 1 95.56 443 GLY A N 1
ATOM 3711 C CA . GLY A 1 443 ? 37.469 25.844 -9.078 1 95.56 443 GLY A CA 1
ATOM 3712 C C . GLY A 1 443 ? 38.156 24.5 -9.211 1 95.56 443 GLY A C 1
ATOM 3713 O O . GLY A 1 443 ? 37.781 23.672 -10.055 1 95.56 443 GLY A O 1
ATOM 3714 N N . LEU A 1 444 ? 39.156 24.281 -8.406 1 96.19 444 LEU A N 1
ATOM 3715 C CA . LEU A 1 444 ? 39.875 23.016 -8.406 1 96.19 444 LEU A CA 1
ATOM 3716 C C . LEU A 1 444 ? 38.969 21.875 -7.977 1 96.19 444 LEU A C 1
ATOM 3718 O O . LEU A 1 444 ? 39.031 20.781 -8.539 1 96.19 444 LEU A O 1
ATOM 3722 N N . ALA A 1 445 ? 38.219 22.125 -6.969 1 96.44 445 ALA A N 1
ATOM 3723 C CA . ALA A 1 445 ? 37.281 21.109 -6.496 1 96.44 445 ALA A CA 1
ATOM 3724 C C . ALA A 1 445 ? 36.281 20.719 -7.586 1 96.44 445 ALA A C 1
ATOM 3726 O O . ALA A 1 445 ? 35.938 19.547 -7.73 1 96.44 445 ALA A O 1
ATOM 3727 N N . VAL A 1 446 ? 35.781 21.656 -8.312 1 96.31 446 VAL A N 1
ATOM 3728 C CA . VAL A 1 446 ? 34.844 21.406 -9.398 1 96.31 446 VAL A CA 1
ATOM 3729 C C . VAL A 1 446 ? 35.531 20.578 -10.484 1 96.31 446 VAL A C 1
ATOM 3731 O O . VAL A 1 446 ? 34.938 19.609 -10.984 1 96.31 446 VAL A O 1
ATOM 3734 N N . ILE A 1 447 ? 36.719 20.938 -10.82 1 96.44 447 ILE A N 1
ATOM 3735 C CA . ILE A 1 447 ? 37.469 20.203 -11.844 1 96.44 447 ILE A CA 1
ATOM 3736 C C . ILE A 1 447 ? 37.656 18.766 -11.398 1 96.44 447 ILE A C 1
ATOM 3738 O O . ILE A 1 447 ? 37.438 17.828 -12.172 1 96.44 447 ILE A O 1
ATOM 3742 N N . LEU A 1 448 ? 38 18.562 -10.18 1 96.19 448 LEU A N 1
ATOM 3743 C CA . LEU A 1 448 ? 38.219 17.219 -9.648 1 96.19 448 LEU A CA 1
ATOM 3744 C C . LEU A 1 448 ? 36.906 16.422 -9.633 1 96.19 448 LEU A C 1
ATOM 3746 O O . LEU A 1 448 ? 36.906 15.203 -9.828 1 96.19 448 LEU A O 1
ATOM 3750 N N . SER A 1 449 ? 35.844 17.078 -9.391 1 96 449 SER A N 1
ATOM 3751 C CA . SER A 1 449 ? 34.531 16.406 -9.367 1 96 449 SER A CA 1
ATOM 3752 C C . SER A 1 449 ? 34.156 15.859 -10.742 1 96 449 SER A C 1
ATOM 3754 O O . SER A 1 449 ? 33.469 14.852 -10.844 1 96 449 SER A O 1
ATOM 3756 N N . TYR A 1 450 ? 34.594 16.484 -11.789 1 95.81 450 TYR A N 1
ATOM 3757 C CA . TYR A 1 450 ? 34.312 16.031 -13.148 1 95.81 450 TYR A CA 1
ATOM 3758 C C . TYR A 1 450 ? 35.344 15.016 -13.617 1 95.81 450 TYR A C 1
ATOM 3760 O O . TYR A 1 450 ? 35 14.039 -14.289 1 95.81 450 TYR A O 1
ATOM 3768 N N . VAL A 1 451 ? 36.531 15.164 -13.203 1 96.5 451 VAL A N 1
ATOM 3769 C CA . VAL A 1 451 ? 37.625 14.32 -13.648 1 96.5 451 VAL A CA 1
ATOM 3770 C C . VAL A 1 451 ? 37.531 12.945 -12.984 1 96.5 451 VAL A C 1
ATOM 3772 O O . VAL A 1 451 ? 37.812 11.922 -13.617 1 96.5 451 VAL A O 1
ATOM 3775 N N . SER A 1 452 ? 37.125 12.852 -11.805 1 96.62 452 SER A N 1
ATOM 3776 C CA . SER A 1 452 ? 37.094 11.594 -11.055 1 96.62 452 SER A CA 1
ATOM 3777 C C . SER A 1 452 ? 36.156 10.594 -11.695 1 96.62 452 SER A C 1
ATOM 3779 O O . SER A 1 452 ? 36.562 9.508 -12.102 1 96.62 452 SER A O 1
ATOM 3781 N N . PRO A 1 453 ? 34.906 10.922 -11.891 1 96.56 453 PRO A N 1
ATOM 3782 C CA . PRO A 1 453 ? 34.031 9.953 -12.547 1 96.56 453 PRO A CA 1
ATOM 3783 C C . PRO A 1 453 ? 34.438 9.648 -13.977 1 96.56 453 PRO A C 1
ATOM 3785 O O . PRO A 1 453 ? 34.25 8.523 -14.461 1 96.56 453 PRO A O 1
ATOM 3788 N N . ALA A 1 454 ? 35.031 10.656 -14.648 1 97.25 454 ALA A N 1
ATOM 3789 C CA . ALA A 1 454 ? 35.5 10.438 -16.016 1 97.25 454 ALA A CA 1
ATOM 3790 C C . ALA A 1 454 ? 36.625 9.398 -16.047 1 97.25 454 ALA A C 1
ATOM 3792 O O . ALA A 1 454 ? 36.625 8.5 -16.891 1 97.25 454 ALA A O 1
ATOM 3793 N N . LEU A 1 455 ? 37.531 9.523 -15.164 1 97.38 455 LEU A N 1
ATOM 3794 C CA . LEU A 1 455 ? 38.656 8.594 -15.102 1 97.38 455 LEU A CA 1
ATOM 3795 C C . LEU A 1 455 ? 38.188 7.191 -14.719 1 97.38 455 LEU A C 1
ATOM 3797 O O . LEU A 1 455 ? 38.656 6.199 -15.281 1 97.38 455 LEU A O 1
ATOM 3801 N N . VAL A 1 456 ? 37.25 7.082 -13.773 1 97.06 456 VAL A N 1
ATOM 3802 C CA . VAL A 1 456 ? 36.719 5.793 -13.344 1 97.06 456 VAL A CA 1
ATOM 3803 C C . VAL A 1 456 ? 36 5.117 -14.516 1 97.06 456 VAL A C 1
ATOM 3805 O O . VAL A 1 456 ? 36.188 3.916 -14.75 1 97.06 456 VAL A O 1
ATOM 3808 N N . THR A 1 457 ? 35.219 5.891 -15.273 1 96.81 457 THR A N 1
ATOM 3809 C CA . THR A 1 457 ? 34.5 5.348 -16.406 1 96.81 457 THR A CA 1
ATOM 3810 C C . THR A 1 457 ? 35.438 4.883 -17.5 1 96.81 457 THR A C 1
ATOM 3812 O O . THR A 1 457 ? 35.281 3.803 -18.062 1 96.81 457 THR A O 1
ATOM 3815 N N . TYR A 1 458 ? 36.469 5.676 -17.766 1 96.56 458 TYR A N 1
ATOM 3816 C CA . TYR A 1 458 ? 37.406 5.379 -18.844 1 96.56 458 TYR A CA 1
ATOM 3817 C C . TYR A 1 458 ? 38.281 4.176 -18.484 1 96.56 458 TYR A C 1
ATOM 3819 O O . TYR A 1 458 ? 38.406 3.232 -19.281 1 96.56 458 TYR A O 1
ATOM 3827 N N . PHE A 1 459 ? 38.812 4.141 -17.312 1 96.19 459 PHE A N 1
ATOM 3828 C CA . PHE A 1 459 ? 39.781 3.115 -16.938 1 96.19 459 PHE A CA 1
ATOM 3829 C C . PHE A 1 459 ? 39.094 1.799 -16.609 1 96.19 459 PHE A C 1
ATOM 3831 O O . PHE A 1 459 ? 39.625 0.722 -16.859 1 96.19 459 PHE A O 1
ATOM 3838 N N . HIS A 1 460 ? 37.938 1.84 -16.109 1 95.25 460 HIS A N 1
ATOM 3839 C CA . HIS A 1 460 ? 37.188 0.613 -15.789 1 95.25 460 HIS A CA 1
ATOM 3840 C C . HIS A 1 460 ? 36.281 0.211 -16.938 1 95.25 460 HIS A C 1
ATOM 3842 O O . HIS A 1 460 ? 35.531 -0.749 -16.828 1 95.25 460 HIS A O 1
ATOM 3848 N N . GLN A 1 461 ? 36.281 0.956 -18.016 1 95.19 461 GLN A N 1
ATOM 3849 C CA . GLN A 1 461 ? 35.5 0.657 -19.219 1 95.19 461 GLN A CA 1
ATOM 3850 C C . GLN A 1 461 ? 34.031 0.513 -18.922 1 95.19 461 GLN A C 1
ATOM 3852 O O . GLN A 1 461 ? 33.375 -0.47 -19.312 1 95.19 461 GLN A O 1
ATOM 3857 N N . LEU A 1 462 ? 33.531 1.412 -18.172 1 94.75 462 LEU A N 1
ATOM 3858 C CA . LEU A 1 462 ? 32.125 1.394 -17.781 1 94.75 462 LEU A CA 1
ATOM 3859 C C . LEU A 1 462 ? 31.266 2.086 -18.828 1 94.75 462 LEU A C 1
ATOM 3861 O O . LEU A 1 462 ? 31.781 2.762 -19.719 1 94.75 462 LEU A O 1
ATOM 3865 N N . GLU A 1 463 ? 29.953 1.793 -18.766 1 93.56 463 GLU A N 1
ATOM 3866 C CA . GLU A 1 463 ? 28.984 2.531 -19.594 1 93.56 463 GLU A CA 1
ATOM 3867 C C . GLU A 1 463 ? 28.844 3.969 -19.094 1 93.56 463 GLU A C 1
ATOM 3869 O O . GLU A 1 463 ? 29.344 4.324 -18.031 1 93.56 463 GLU A O 1
ATOM 3874 N N . GLY A 1 464 ? 28.188 4.746 -19.859 1 92.69 464 GLY A N 1
ATOM 3875 C CA . GLY A 1 464 ? 28 6.145 -19.5 1 92.69 464 GLY A CA 1
ATOM 3876 C C . GLY A 1 464 ? 27.078 6.344 -18.312 1 92.69 464 GLY A C 1
ATOM 3877 O O . GLY A 1 464 ? 27.125 7.387 -17.672 1 92.69 464 GLY A O 1
ATOM 3878 N N . VAL A 1 465 ? 26.25 5.352 -18.047 1 92.62 465 VAL A N 1
ATOM 3879 C CA . VAL A 1 465 ? 25.328 5.414 -16.922 1 92.62 465 VAL A CA 1
ATOM 3880 C C . VAL A 1 465 ? 25.453 4.145 -16.078 1 92.62 465 VAL A C 1
ATOM 3882 O O . VAL A 1 465 ? 26 3.137 -16.547 1 92.62 465 VAL A O 1
ATOM 3885 N N . VAL A 1 466 ? 25.094 4.262 -14.836 1 91.38 466 VAL A N 1
ATOM 3886 C CA . VAL A 1 466 ? 25.078 3.08 -13.977 1 91.38 466 VAL A CA 1
ATOM 3887 C C . VAL A 1 466 ? 23.906 2.176 -14.352 1 91.38 466 VAL A C 1
ATOM 3889 O O . VAL A 1 466 ? 22.75 2.516 -14.109 1 91.38 466 VAL A O 1
ATOM 3892 N N . MET A 1 467 ? 24.234 1.146 -14.953 1 88.75 467 MET A N 1
ATOM 3893 C CA . MET A 1 467 ? 23.234 0.197 -15.414 1 88.75 467 MET A CA 1
ATOM 3894 C C . MET A 1 467 ? 23.297 -1.095 -14.609 1 88.75 467 MET A C 1
ATOM 3896 O O . MET A 1 467 ? 24.375 -1.648 -14.391 1 88.75 467 MET A O 1
ATOM 3900 N N . ILE A 1 468 ? 22.141 -1.45 -14.148 1 88 468 ILE A N 1
ATOM 3901 C CA . ILE A 1 468 ? 22.031 -2.754 -13.508 1 88 468 ILE A CA 1
ATOM 3902 C C . ILE A 1 468 ? 21.438 -3.766 -14.484 1 88 468 ILE A C 1
ATOM 3904 O O . ILE A 1 468 ? 20.234 -3.74 -14.758 1 88 468 ILE A O 1
ATOM 3908 N N . ARG A 1 469 ? 22.312 -4.672 -14.945 1 89.81 469 ARG A N 1
ATOM 3909 C CA . ARG A 1 469 ? 21.875 -5.664 -15.922 1 89.81 469 ARG A CA 1
ATOM 3910 C C . ARG A 1 469 ? 20.891 -6.648 -15.305 1 89.81 469 ARG A C 1
ATOM 3912 O O . ARG A 1 469 ? 20.953 -6.918 -14.102 1 89.81 469 ARG A O 1
ATOM 3919 N N . PRO A 1 470 ? 19.969 -7.188 -16.078 1 89.19 470 PRO A N 1
ATOM 3920 C CA . PRO A 1 470 ? 18.969 -8.133 -15.562 1 89.19 470 PRO A CA 1
ATOM 3921 C C . PRO A 1 470 ? 19.594 -9.305 -14.812 1 89.19 470 PRO A C 1
ATOM 3923 O O . PRO A 1 470 ? 19.078 -9.727 -13.773 1 89.19 470 PRO A O 1
ATOM 3926 N N . GLU A 1 471 ? 20.703 -9.789 -15.297 1 86.38 471 GLU A N 1
ATOM 3927 C CA . GLU A 1 471 ? 21.359 -10.922 -14.648 1 86.38 471 GLU A CA 1
ATOM 3928 C C . GLU A 1 471 ? 21.906 -10.539 -13.281 1 86.38 471 GLU A C 1
ATOM 3930 O O . GLU A 1 471 ? 21.922 -11.352 -12.359 1 86.38 471 GLU A O 1
ATOM 3935 N N . ALA A 1 472 ? 22.312 -9.297 -13.156 1 83.62 472 ALA A N 1
ATOM 3936 C CA . ALA A 1 472 ? 22.781 -8.805 -11.867 1 83.62 472 ALA A CA 1
ATOM 3937 C C . ALA A 1 472 ? 21.625 -8.672 -10.875 1 83.62 472 ALA A C 1
ATOM 3939 O O . ALA A 1 472 ? 21.812 -8.852 -9.664 1 83.62 472 ALA A O 1
ATOM 3940 N N . LEU A 1 473 ? 20.469 -8.383 -11.383 1 81.62 473 LEU A N 1
ATOM 3941 C CA . LEU A 1 473 ? 19.281 -8.312 -10.539 1 81.62 473 LEU A CA 1
ATOM 3942 C C . LEU A 1 473 ? 18.969 -9.68 -9.945 1 81.62 473 LEU A C 1
ATOM 3944 O O . LEU A 1 473 ? 18.547 -9.781 -8.789 1 81.62 473 LEU A O 1
ATOM 3948 N N . LYS A 1 474 ? 19.078 -10.656 -10.789 1 76.06 474 LYS A N 1
ATOM 3949 C CA . LYS A 1 474 ? 18.781 -12.031 -10.391 1 76.06 474 LYS A CA 1
ATOM 3950 C C . LYS A 1 474 ? 19.703 -12.477 -9.258 1 76.06 474 LYS A C 1
ATOM 3952 O O . LYS A 1 474 ? 19.266 -13.188 -8.344 1 76.06 474 LYS A O 1
ATOM 3957 N N . TYR A 1 475 ? 20.828 -11.914 -9.375 1 66.69 475 TYR A N 1
ATOM 3958 C CA . TYR A 1 475 ? 21.781 -12.25 -8.328 1 66.69 475 TYR A CA 1
ATOM 3959 C C . TYR A 1 475 ? 21.984 -11.078 -7.371 1 66.69 475 TYR A C 1
ATOM 3961 O O . TYR A 1 475 ? 21.062 -10.297 -7.137 1 66.69 475 TYR A O 1
ATOM 3969 N N . VAL A 1 476 ? 23.156 -10.766 -6.984 1 68.06 476 VAL A N 1
ATOM 3970 C CA . VAL A 1 476 ? 23.344 -9.719 -5.98 1 68.06 476 VAL A CA 1
ATOM 3971 C C . VAL A 1 476 ? 23.922 -8.469 -6.637 1 68.06 476 VAL A C 1
ATOM 3973 O O . VAL A 1 476 ? 25 -8.516 -7.227 1 68.06 476 VAL A O 1
ATOM 3976 N N . LEU A 1 477 ? 23.125 -7.383 -6.699 1 74 477 LEU A N 1
ATOM 3977 C CA . LEU A 1 477 ? 23.406 -6.105 -7.34 1 74 477 LEU A CA 1
ATOM 3978 C C . LEU A 1 477 ? 24.75 -5.555 -6.879 1 74 477 LEU A C 1
ATOM 3980 O O . LEU A 1 477 ? 25.422 -4.832 -7.621 1 74 477 LEU A O 1
ATOM 3984 N N . TRP A 1 478 ? 25.25 -6.035 -5.754 1 75 478 TRP A N 1
ATOM 3985 C CA . TRP A 1 478 ? 26.438 -5.375 -5.227 1 75 478 TRP A CA 1
ATOM 3986 C C . TRP A 1 478 ? 27.703 -6.008 -5.789 1 75 478 TRP A C 1
ATOM 3988 O O . TRP A 1 478 ? 28.812 -5.574 -5.469 1 75 478 TRP A O 1
ATOM 3998 N N . TYR A 1 479 ? 27.516 -6.836 -6.777 1 79.25 479 TYR A N 1
ATOM 3999 C CA . TYR A 1 479 ? 28.672 -7.379 -7.48 1 79.25 479 TYR A CA 1
ATOM 4000 C C . TYR A 1 479 ? 28.875 -6.676 -8.82 1 79.25 479 TYR A C 1
ATOM 4002 O O . TYR A 1 479 ? 29.938 -6.816 -9.445 1 79.25 479 TYR A O 1
ATOM 4010 N N . GLU A 1 480 ? 27.922 -5.93 -9.188 1 84.75 480 GLU A N 1
ATOM 4011 C CA . GLU A 1 480 ? 28.031 -5.184 -10.438 1 84.75 480 GLU A CA 1
ATOM 4012 C C . GLU A 1 480 ? 29.125 -4.121 -10.344 1 84.75 480 GLU A C 1
ATOM 4014 O O . GLU A 1 480 ? 29.188 -3.367 -9.367 1 84.75 480 GLU A O 1
ATOM 4019 N N . ARG A 1 481 ? 29.984 -4.039 -11.297 1 87.69 481 ARG A N 1
ATOM 4020 C CA . ARG A 1 481 ? 31.141 -3.152 -11.297 1 87.69 481 ARG A CA 1
ATOM 4021 C C . ARG A 1 481 ? 30.703 -1.689 -11.266 1 87.69 481 ARG A C 1
ATOM 4023 O O . ARG A 1 481 ? 31.297 -0.878 -10.547 1 87.69 481 ARG A O 1
ATOM 4030 N N . SER A 1 482 ? 29.75 -1.395 -12.07 1 90.5 482 SER A N 1
ATOM 4031 C CA . SER A 1 482 ? 29.297 -0.011 -12.125 1 90.5 482 SER A CA 1
ATOM 4032 C C . SER A 1 482 ? 28.75 0.445 -10.773 1 90.5 482 SER A C 1
ATOM 4034 O O . SER A 1 482 ? 28.906 1.611 -10.398 1 90.5 482 SER A O 1
ATOM 4036 N N . TYR A 1 483 ? 28.203 -0.46 -10.039 1 91.62 483 TYR A N 1
ATOM 4037 C CA . TYR A 1 483 ? 27.703 -0.135 -8.711 1 91.62 483 TYR A CA 1
ATOM 4038 C C . TYR A 1 483 ? 28.844 0.096 -7.727 1 91.62 483 TYR A C 1
ATOM 4040 O O . TYR A 1 483 ? 28.859 1.096 -7.008 1 91.62 483 TYR A O 1
ATOM 4048 N N . ARG A 1 484 ? 29.859 -0.685 -7.777 1 91.69 484 ARG A N 1
ATOM 4049 C CA . ARG A 1 484 ? 30.938 -0.68 -6.805 1 91.69 484 ARG A CA 1
ATOM 4050 C C . ARG A 1 484 ? 31.922 0.448 -7.09 1 91.69 484 ARG A C 1
ATOM 4052 O O . ARG A 1 484 ? 32.438 1.075 -6.164 1 91.69 484 ARG A O 1
ATOM 4059 N N . GLN A 1 485 ? 32.125 0.728 -8.336 1 94.06 485 GLN A N 1
ATOM 4060 C CA . GLN A 1 485 ? 33.219 1.64 -8.68 1 94.06 485 GLN A CA 1
ATOM 4061 C C . GLN A 1 485 ? 32.688 3.037 -8.984 1 94.06 485 GLN A C 1
ATOM 4063 O O . GLN A 1 485 ? 33.406 4.023 -8.867 1 94.06 485 GLN A O 1
ATOM 4068 N N . MET A 1 486 ? 31.453 3.057 -9.305 1 94.69 486 MET A N 1
ATOM 4069 C CA . MET A 1 486 ? 30.953 4.352 -9.758 1 94.69 486 MET A CA 1
ATOM 4070 C C . MET A 1 486 ? 29.828 4.848 -8.852 1 94.69 486 MET A C 1
ATOM 4072 O O . MET A 1 486 ? 29.812 6.02 -8.461 1 94.69 486 MET A O 1
ATOM 4076 N N . TYR A 1 487 ? 28.984 4.031 -8.43 1 94.38 487 TYR A N 1
ATOM 4077 C CA . TYR A 1 487 ? 27.734 4.449 -7.801 1 94.38 487 TYR A CA 1
ATOM 4078 C C . TYR A 1 487 ? 27.953 4.785 -6.328 1 94.38 487 TYR A C 1
ATOM 4080 O O . TYR A 1 487 ? 27.438 5.777 -5.828 1 94.38 487 TYR A O 1
ATOM 4088 N N . ILE A 1 488 ? 28.703 4.012 -5.547 1 95.94 488 ILE A N 1
ATOM 4089 C CA . ILE A 1 488 ? 28.672 4.102 -4.094 1 95.94 488 ILE A CA 1
ATOM 4090 C C . ILE A 1 488 ? 29.875 4.895 -3.592 1 95.94 488 ILE A C 1
ATOM 4092 O O . ILE A 1 488 ? 29.812 5.52 -2.531 1 95.94 488 ILE A O 1
ATOM 4096 N N . PRO A 1 489 ? 31 5.035 -4.355 1 96.56 489 PRO A N 1
ATOM 4097 C CA . PRO A 1 489 ? 32.188 5.676 -3.777 1 96.56 489 PRO A CA 1
ATOM 4098 C C . PRO A 1 489 ? 32.031 7.188 -3.627 1 96.56 489 PRO A C 1
ATOM 4100 O O . PRO A 1 489 ? 31.359 7.824 -4.445 1 96.56 489 PRO A O 1
ATOM 4103 N N . THR A 1 490 ? 32.719 7.719 -2.613 1 97.81 490 THR A N 1
ATOM 4104 C CA . THR A 1 490 ? 32.625 9.133 -2.273 1 97.81 490 THR A CA 1
ATOM 4105 C C . THR A 1 490 ? 33.25 9.992 -3.373 1 97.81 490 THR A C 1
ATOM 4107 O O . THR A 1 490 ? 32.75 11.055 -3.713 1 97.81 490 THR A O 1
ATOM 4110 N N . HIS A 1 491 ? 34.344 9.484 -3.988 1 96.06 491 HIS A N 1
ATOM 4111 C CA . HIS A 1 491 ? 35.094 10.281 -4.949 1 96.06 491 HIS A CA 1
ATOM 4112 C C . HIS A 1 491 ? 34.312 10.469 -6.246 1 96.06 491 HIS A C 1
ATOM 4114 O O . HIS A 1 491 ? 34.625 11.359 -7.039 1 96.06 491 HIS A O 1
ATOM 4120 N N . THR A 1 492 ? 33.25 9.672 -6.465 1 96.25 492 THR A N 1
ATOM 4121 C CA . THR A 1 492 ? 32.469 9.844 -7.668 1 96.25 492 THR A CA 1
ATOM 4122 C C . THR A 1 492 ? 31.156 10.578 -7.352 1 96.25 492 THR A C 1
ATOM 4124 O O . THR A 1 492 ? 30.375 10.891 -8.25 1 96.25 492 THR A O 1
ATOM 4127 N N . ASN A 1 493 ? 30.891 10.883 -6.066 1 96.56 493 ASN A N 1
ATOM 4128 C CA . ASN A 1 493 ? 29.625 11.516 -5.684 1 96.56 493 ASN A CA 1
ATOM 4129 C C . ASN A 1 493 ? 29.859 12.914 -5.117 1 96.56 493 ASN A C 1
ATOM 4131 O O . ASN A 1 493 ? 28.906 13.586 -4.723 1 96.56 493 ASN A O 1
ATOM 4135 N N . TYR A 1 494 ? 30.984 13.359 -4.988 1 95.69 494 TYR A N 1
ATOM 4136 C CA . TYR A 1 494 ? 31.281 14.609 -4.309 1 95.69 494 TYR A CA 1
ATOM 4137 C C . TYR A 1 494 ? 30.844 15.805 -5.145 1 95.69 494 TYR A C 1
ATOM 4139 O O . TYR A 1 494 ? 30.609 16.891 -4.613 1 95.69 494 TYR A O 1
ATOM 4147 N N . GLY A 1 495 ? 30.672 15.641 -6.512 1 96.19 495 GLY A N 1
ATOM 4148 C CA . GLY A 1 495 ? 30.266 16.734 -7.387 1 96.19 495 GLY A CA 1
ATOM 4149 C C . GLY A 1 495 ? 28.922 17.328 -7.027 1 96.19 495 GLY A C 1
ATOM 4150 O O . GLY A 1 495 ? 28.781 18.547 -6.973 1 96.19 495 GLY A O 1
ATOM 4151 N N . SER A 1 496 ? 27.953 16.516 -6.789 1 97 496 SER A N 1
ATOM 4152 C CA . SER A 1 496 ? 26.625 17 -6.418 1 97 496 SER A CA 1
ATOM 4153 C C . SER A 1 496 ? 26.641 17.688 -5.059 1 97 496 SER A C 1
ATOM 4155 O O . SER A 1 496 ? 25.953 18.688 -4.852 1 97 496 SER A O 1
ATOM 4157 N N . TYR A 1 497 ? 27.406 17.188 -4.137 1 97.88 497 TYR A N 1
ATOM 4158 C CA . TYR A 1 497 ? 27.578 17.828 -2.836 1 97.88 497 TYR A CA 1
ATOM 4159 C C . TYR A 1 497 ? 28.203 19.203 -2.984 1 97.88 497 TYR A C 1
ATOM 4161 O O . TYR A 1 497 ? 27.75 20.172 -2.354 1 97.88 497 TYR A O 1
ATOM 4169 N N . LEU A 1 498 ? 29.219 19.297 -3.838 1 97.56 498 LEU A N 1
ATOM 4170 C CA . LEU A 1 498 ? 29.891 20.547 -4.102 1 97.56 498 LEU A CA 1
ATOM 4171 C C . LEU A 1 498 ? 28.938 21.562 -4.742 1 97.56 498 LEU A C 1
ATOM 4173 O O . LEU A 1 498 ? 28.969 22.75 -4.41 1 97.56 498 LEU A O 1
ATOM 4177 N N . ALA A 1 499 ? 28.156 21.062 -5.629 1 97.62 499 ALA A N 1
ATOM 4178 C CA . ALA A 1 499 ? 27.156 21.938 -6.238 1 97.62 499 ALA A CA 1
ATOM 4179 C C . ALA A 1 499 ? 26.219 22.516 -5.184 1 97.62 499 ALA A C 1
ATOM 4181 O O . ALA A 1 499 ? 25.859 23.703 -5.25 1 97.62 499 ALA A O 1
ATOM 4182 N N . GLY A 1 500 ? 25.828 21.719 -4.25 1 97.69 500 GLY A N 1
ATOM 4183 C CA . GLY A 1 500 ? 25.016 22.219 -3.139 1 97.69 500 GLY A CA 1
ATOM 4184 C C . GLY A 1 500 ? 25.75 23.234 -2.285 1 97.69 500 GLY A C 1
ATOM 4185 O O . GLY A 1 500 ? 25.156 24.25 -1.896 1 97.69 500 GLY A O 1
ATOM 4186 N N . LEU A 1 501 ? 26.984 22.984 -2.059 1 97.38 501 LEU A N 1
ATOM 4187 C CA . LEU A 1 501 ? 27.812 23.906 -1.289 1 97.38 501 LEU A CA 1
ATOM 4188 C C . LEU A 1 501 ? 27.875 25.266 -1.977 1 97.38 501 LEU A C 1
ATOM 4190 O O . LEU A 1 501 ? 27.703 26.297 -1.333 1 97.38 501 LEU A O 1
ATOM 4194 N N . ILE A 1 502 ? 28.125 25.219 -3.232 1 96.88 502 ILE A N 1
ATOM 4195 C CA . ILE A 1 502 ? 28.219 26.453 -4.016 1 96.88 502 ILE A CA 1
ATOM 4196 C C . ILE A 1 502 ? 26.875 27.172 -4.016 1 96.88 502 ILE A C 1
ATOM 4198 O O . ILE A 1 502 ? 26.812 28.391 -3.869 1 96.88 502 ILE A O 1
ATOM 4202 N N . ALA A 1 503 ? 25.828 26.438 -4.164 1 96.94 503 ALA A N 1
ATOM 4203 C CA . ALA A 1 503 ? 24.484 27.016 -4.152 1 96.94 503 ALA A CA 1
ATOM 4204 C C . ALA A 1 503 ? 24.188 27.688 -2.811 1 96.94 503 ALA A C 1
ATOM 4206 O O . ALA A 1 503 ? 23.609 28.766 -2.764 1 96.94 503 ALA A O 1
ATOM 4207 N N . GLY A 1 504 ? 24.578 27.031 -1.733 1 96.25 504 GLY A N 1
ATOM 4208 C CA . GLY A 1 504 ? 24.375 27.594 -0.411 1 96.25 504 GLY A CA 1
ATOM 4209 C C . GLY A 1 504 ? 25.156 28.875 -0.185 1 96.25 504 GLY A C 1
ATOM 4210 O O . GLY A 1 504 ? 24.641 29.844 0.376 1 96.25 504 GLY A O 1
ATOM 4211 N N . LEU A 1 505 ? 26.375 28.906 -0.652 1 94.31 505 LEU A N 1
ATOM 4212 C CA . LEU A 1 505 ? 27.203 30.094 -0.543 1 94.31 505 LEU A CA 1
ATOM 4213 C C . LEU A 1 505 ? 26.656 31.234 -1.395 1 94.31 505 LEU A C 1
ATOM 4215 O O . LEU A 1 505 ? 26.656 32.406 -0.974 1 94.31 505 LEU A O 1
ATOM 4219 N N . THR A 1 506 ? 26.234 30.828 -2.557 1 93.88 506 THR A N 1
ATOM 4220 C CA . THR A 1 506 ? 25.641 31.812 -3.447 1 93.88 506 THR A CA 1
ATOM 4221 C C . THR A 1 506 ? 24.375 32.406 -2.828 1 93.88 506 THR A C 1
ATOM 4223 O O . THR A 1 506 ? 24.156 33.625 -2.904 1 93.88 506 THR A O 1
ATOM 4226 N N . TYR A 1 507 ? 23.578 31.609 -2.279 1 94.12 507 TYR A N 1
ATOM 4227 C CA . TYR A 1 507 ? 22.375 32.062 -1.591 1 94.12 507 TYR A CA 1
ATOM 4228 C C . TYR A 1 507 ? 22.734 33.062 -0.489 1 94.12 507 TYR A C 1
ATOM 4230 O O . TYR A 1 507 ? 22.125 34.125 -0.395 1 94.12 507 TYR A O 1
ATOM 4238 N N . HIS A 1 508 ? 23.703 32.75 0.268 1 92.06 508 HIS A N 1
ATOM 4239 C CA . HIS A 1 508 ? 24.109 33.594 1.363 1 92.06 508 HIS A CA 1
ATOM 4240 C C . HIS A 1 508 ? 24.625 34.938 0.841 1 92.06 508 HIS A C 1
ATOM 4242 O O . HIS A 1 508 ? 24.297 36 1.387 1 92.06 508 HIS A O 1
ATOM 4248 N N . LYS A 1 509 ? 25.391 34.906 -0.168 1 90.81 509 LYS A N 1
ATOM 4249 C CA . LYS A 1 509 ? 25.953 36.094 -0.758 1 90.81 509 LYS A CA 1
ATOM 4250 C C . LYS A 1 509 ? 24.859 37 -1.357 1 90.81 509 LYS A C 1
ATOM 4252 O O . LYS A 1 509 ? 24.875 38.219 -1.177 1 90.81 509 LYS A O 1
ATOM 4257 N N . LEU A 1 510 ? 24.016 36.344 -2.049 1 91.56 510 LEU A N 1
ATOM 4258 C CA . LEU A 1 510 ? 22.953 37.094 -2.695 1 91.56 510 LEU A CA 1
ATOM 4259 C C . LEU A 1 510 ? 22 37.719 -1.66 1 91.56 510 LEU A C 1
ATOM 4261 O O . LEU A 1 510 ? 21.484 38.812 -1.858 1 91.56 510 LEU A O 1
ATOM 4265 N N . LYS A 1 511 ? 21.766 37.031 -0.643 1 89.19 511 LYS A N 1
ATOM 4266 C CA . LYS A 1 511 ? 20.922 37.531 0.43 1 89.19 511 LYS A CA 1
ATOM 4267 C C . LYS A 1 511 ? 21.547 38.75 1.114 1 89.19 511 LYS A C 1
ATOM 4269 O O . LYS A 1 511 ? 20.859 39.719 1.418 1 89.19 511 LYS A O 1
ATOM 4274 N N . ARG A 1 512 ? 22.797 38.719 1.289 1 87.38 512 ARG A N 1
ATOM 4275 C CA . ARG A 1 512 ? 23.531 39.812 1.921 1 87.38 512 ARG A CA 1
ATOM 4276 C C . ARG A 1 512 ? 23.547 41.062 1.024 1 87.38 512 ARG A C 1
ATOM 4278 O O . ARG A 1 512 ? 23.453 42.188 1.511 1 87.38 512 ARG A O 1
ATOM 4285 N N . SER A 1 513 ? 23.641 40.781 -0.23 1 90.12 513 SER A N 1
ATOM 4286 C CA . SER A 1 513 ? 23.688 41.875 -1.179 1 90.12 513 SER A CA 1
ATOM 4287 C C . SER A 1 513 ? 22.297 42.406 -1.512 1 90.12 513 SER A C 1
ATOM 4289 O O . SER A 1 513 ? 22.156 43.375 -2.238 1 90.12 513 SER A O 1
ATOM 4291 N N . GLU A 1 514 ? 21.234 41.812 -1.043 1 85.69 514 GLU A N 1
ATOM 4292 C CA . GLU A 1 514 ? 19.844 42.156 -1.299 1 85.69 514 GLU A CA 1
ATOM 4293 C C . GLU A 1 514 ? 19.547 42.156 -2.795 1 85.69 514 GLU A C 1
ATOM 4295 O O . GLU A 1 514 ? 18.859 43.062 -3.295 1 85.69 514 GLU A O 1
ATOM 4300 N N . PHE A 1 515 ? 20.188 41.25 -3.395 1 83.69 515 PHE A N 1
ATOM 4301 C CA . PHE A 1 515 ? 19.969 41.094 -4.828 1 83.69 515 PHE A CA 1
ATOM 4302 C C . PHE A 1 515 ? 18.578 40.562 -5.125 1 83.69 515 PHE A C 1
ATOM 4304 O O . PHE A 1 515 ? 18.141 39.594 -4.496 1 83.69 515 PHE A O 1
ATOM 4311 N N . ASN A 1 516 ? 17.875 41.25 -6.035 1 84.06 516 ASN A N 1
ATOM 4312 C CA . ASN A 1 516 ? 16.531 40.781 -6.391 1 84.06 516 ASN A CA 1
ATOM 4313 C C . ASN A 1 516 ? 16.562 39.75 -7.508 1 84.06 516 ASN A C 1
ATOM 4315 O O . ASN A 1 516 ? 16.359 40.094 -8.68 1 84.06 516 ASN A O 1
ATOM 4319 N N . ILE A 1 517 ? 16.703 38.594 -7.227 1 85.25 517 ILE A N 1
ATOM 4320 C CA . ILE A 1 517 ? 16.844 37.469 -8.18 1 85.25 517 ILE A CA 1
ATOM 4321 C C . ILE A 1 517 ? 15.523 37.281 -8.93 1 85.25 517 ILE A C 1
ATOM 4323 O O . ILE A 1 517 ? 15.516 36.75 -10.047 1 85.25 517 ILE A O 1
ATOM 4327 N N . ARG A 1 518 ? 14.445 37.656 -8.469 1 82.25 518 ARG A N 1
ATOM 4328 C CA . ARG A 1 518 ? 13.125 37.5 -9.062 1 82.25 518 ARG A CA 1
ATOM 4329 C C . ARG A 1 518 ? 12.961 38.344 -10.312 1 82.25 518 ARG A C 1
ATOM 4331 O O . ARG A 1 518 ? 12.094 38.094 -11.141 1 82.25 518 ARG A O 1
ATOM 4338 N N . GLN A 1 519 ? 13.852 39.344 -10.391 1 84.75 519 GLN A N 1
ATOM 4339 C CA . GLN A 1 519 ? 13.766 40.25 -11.539 1 84.75 519 GLN A CA 1
ATOM 4340 C C . GLN A 1 519 ? 14.828 39.938 -12.578 1 84.75 519 GLN A C 1
ATOM 4342 O O . GLN A 1 519 ? 14.82 40.469 -13.68 1 84.75 519 GLN A O 1
ATOM 4347 N N . HIS A 1 520 ? 15.688 39 -12.297 1 90.75 520 HIS A N 1
ATOM 4348 C CA . HIS A 1 520 ? 16.75 38.625 -13.227 1 90.75 520 HIS A CA 1
ATOM 4349 C C . HIS A 1 520 ? 16.25 37.625 -14.258 1 90.75 520 HIS A C 1
ATOM 4351 O O . HIS A 1 520 ? 16.266 36.406 -14.023 1 90.75 520 HIS A O 1
ATOM 4357 N N . LYS A 1 521 ? 15.961 38 -15.43 1 89.5 521 LYS A N 1
ATOM 4358 C CA . LYS A 1 521 ? 15.273 37.25 -16.469 1 89.5 521 LYS A CA 1
ATOM 4359 C C . LYS A 1 521 ? 16.062 36 -16.859 1 89.5 521 LYS A C 1
ATOM 4361 O O . LYS A 1 521 ? 15.484 34.906 -16.984 1 89.5 521 LYS A O 1
ATOM 4366 N N . PRO A 1 522 ? 17.344 36.156 -17.047 1 90.44 522 PRO A N 1
ATOM 4367 C CA . PRO A 1 522 ? 18.094 34.938 -17.422 1 90.44 522 PRO A CA 1
ATOM 4368 C C . PRO A 1 522 ? 18.047 33.875 -16.344 1 90.44 522 PRO A C 1
ATOM 4370 O O . PRO A 1 522 ? 17.984 32.688 -16.656 1 90.44 522 PRO A O 1
ATOM 4373 N N . PHE A 1 523 ? 18.125 34.25 -15.156 1 91.19 523 PHE A N 1
ATOM 4374 C CA . PHE A 1 523 ? 18.031 33.281 -14.078 1 91.19 523 PHE A CA 1
ATOM 4375 C C . PHE A 1 523 ? 16.672 32.594 -14.062 1 91.19 523 PHE A C 1
ATOM 4377 O O . PHE A 1 523 ? 16.562 31.391 -13.852 1 91.19 523 PHE A O 1
ATOM 4384 N N . LEU A 1 524 ? 15.68 33.406 -14.25 1 90.5 524 LEU A N 1
ATOM 4385 C CA . LEU A 1 524 ? 14.32 32.844 -14.25 1 90.5 524 LEU A CA 1
ATOM 4386 C C . LEU A 1 524 ? 14.141 31.844 -15.383 1 90.5 524 LEU A C 1
ATOM 4388 O O . LEU A 1 524 ? 13.492 30.812 -15.203 1 90.5 524 LEU A O 1
ATOM 4392 N N . PHE A 1 525 ? 14.688 32.188 -16.453 1 89.94 525 PHE A N 1
ATOM 4393 C CA . PHE A 1 525 ? 14.617 31.281 -17.578 1 89.94 525 PHE A CA 1
ATOM 4394 C C . PHE A 1 525 ? 15.312 29.969 -17.25 1 89.94 525 PHE A C 1
ATOM 4396 O O . PHE A 1 525 ? 14.766 28.891 -17.5 1 89.94 525 PHE A O 1
ATOM 4403 N N . LEU A 1 526 ? 16.469 30.062 -16.719 1 89.81 526 LEU A N 1
ATOM 4404 C CA . LEU A 1 526 ? 17.219 28.875 -16.328 1 89.81 526 LEU A CA 1
ATOM 4405 C C . LEU A 1 526 ? 16.453 28.062 -15.297 1 89.81 526 LEU A C 1
ATOM 4407 O O . LEU A 1 526 ? 16.391 26.828 -15.383 1 89.81 526 LEU A O 1
ATOM 4411 N N . TRP A 1 527 ? 15.898 28.781 -14.391 1 91.56 527 TRP A N 1
ATOM 4412 C CA . TRP A 1 527 ? 15.188 28.125 -13.289 1 91.56 527 TRP A CA 1
ATOM 4413 C C . TRP A 1 527 ? 13.992 27.328 -13.805 1 91.56 527 TRP A C 1
ATOM 4415 O O . TRP A 1 527 ? 13.75 26.203 -13.352 1 91.56 527 TRP A O 1
ATOM 4425 N N . TYR A 1 528 ? 13.273 27.781 -14.773 1 88.31 528 TYR A N 1
ATOM 4426 C CA . TYR A 1 528 ? 12.102 27.094 -15.289 1 88.31 528 TYR A CA 1
ATOM 4427 C C . TYR A 1 528 ? 12.492 25.938 -16.203 1 88.31 528 TYR A C 1
ATOM 4429 O O . TYR A 1 528 ? 11.695 25.031 -16.453 1 88.31 528 TYR A O 1
ATOM 4437 N N . CYS A 1 529 ? 13.703 25.891 -16.625 1 90.31 529 CYS A N 1
ATOM 4438 C CA . CYS A 1 529 ? 14.188 24.828 -17.5 1 90.31 529 CYS A CA 1
ATOM 4439 C C . CYS A 1 529 ? 14.797 23.688 -16.688 1 90.31 529 CYS A C 1
ATOM 4441 O O . CYS A 1 529 ? 15.07 22.609 -17.219 1 90.31 529 CYS A O 1
ATOM 4443 N N . VAL A 1 530 ? 14.891 23.891 -15.445 1 90.31 530 VAL A N 1
ATOM 4444 C CA . VAL A 1 530 ? 15.625 22.953 -14.609 1 90.31 530 VAL A CA 1
ATOM 4445 C C . VAL A 1 530 ? 14.922 21.594 -14.602 1 90.31 530 VAL A C 1
ATOM 4447 O O . VAL A 1 530 ? 15.562 20.547 -14.789 1 90.31 530 VAL A O 1
ATOM 4450 N N . LEU A 1 531 ? 13.633 21.516 -14.391 1 89 531 LEU A N 1
ATOM 4451 C CA . LEU A 1 531 ? 12.922 20.25 -14.266 1 89 531 LEU A CA 1
ATOM 4452 C C . LEU A 1 531 ? 12.875 19.516 -15.602 1 89 531 LEU A C 1
ATOM 4454 O O . LEU A 1 531 ? 13.133 18.312 -15.664 1 89 531 LEU A O 1
ATOM 4458 N N . PRO A 1 532 ? 12.594 20.234 -16.719 1 91.12 532 PRO A N 1
ATOM 4459 C CA . PRO A 1 532 ? 12.672 19.578 -18.016 1 91.12 532 PRO A CA 1
ATOM 4460 C C . PRO A 1 532 ? 14.062 19.047 -18.328 1 91.12 532 PRO A C 1
ATOM 4462 O O . PRO A 1 532 ? 14.203 17.969 -18.922 1 91.12 532 PRO A O 1
ATOM 4465 N N . LEU A 1 533 ? 15.008 19.797 -17.938 1 92 533 LEU A N 1
ATOM 4466 C CA . LEU A 1 533 ? 16.375 19.359 -18.172 1 92 533 LEU A CA 1
ATOM 4467 C C . LEU A 1 533 ? 16.688 18.109 -17.359 1 92 533 LEU A C 1
ATOM 4469 O O . LEU A 1 533 ? 17.391 17.219 -17.844 1 92 533 LEU A O 1
ATOM 4473 N N . ALA A 1 534 ? 16.203 18.062 -16.141 1 93.5 534 ALA A N 1
ATOM 4474 C CA . ALA A 1 534 ? 16.391 16.875 -15.312 1 93.5 534 ALA A CA 1
ATOM 4475 C C . ALA A 1 534 ? 15.75 15.648 -15.945 1 93.5 534 ALA A C 1
ATOM 4477 O O . ALA A 1 534 ? 16.344 14.562 -15.969 1 93.5 534 ALA A O 1
ATOM 4478 N N . VAL A 1 535 ? 14.57 15.758 -16.484 1 93 535 VAL A N 1
ATOM 4479 C CA . VAL A 1 535 ? 13.859 14.656 -17.141 1 93 535 VAL A CA 1
ATOM 4480 C C . VAL A 1 535 ? 14.609 14.227 -18.391 1 93 535 VAL A C 1
ATOM 4482 O O . VAL A 1 535 ? 14.766 13.023 -18.641 1 93 535 VAL A O 1
ATOM 4485 N N . MET A 1 536 ? 15.055 15.211 -19.125 1 93.12 536 MET A N 1
ATOM 4486 C CA . MET A 1 536 ? 15.797 14.914 -20.344 1 93.12 536 MET A CA 1
ATOM 4487 C C . MET A 1 536 ? 17.094 14.188 -20.031 1 93.12 536 MET A C 1
ATOM 4489 O O . MET A 1 536 ? 17.531 13.312 -20.781 1 93.12 536 MET A O 1
ATOM 4493 N N . LEU A 1 537 ? 17.656 14.594 -18.953 1 93.69 537 LEU A N 1
ATOM 4494 C CA . LEU A 1 537 ? 18.875 13.93 -18.531 1 93.69 537 LEU A CA 1
ATOM 4495 C C . LEU A 1 537 ? 18.625 12.469 -18.203 1 93.69 537 LEU A C 1
ATOM 4497 O O . LEU A 1 537 ? 19.406 11.594 -18.562 1 93.69 537 LEU A O 1
ATOM 4501 N N . LEU A 1 538 ? 17.562 12.188 -17.516 1 94.44 538 LEU A N 1
ATOM 4502 C CA . LEU A 1 538 ? 17.203 10.812 -17.188 1 94.44 538 LEU A CA 1
ATOM 4503 C C . LEU A 1 538 ? 16.922 10.008 -18.453 1 94.44 538 LEU A C 1
ATOM 4505 O O . LEU A 1 538 ? 17.375 8.867 -18.578 1 94.44 538 LEU A O 1
ATOM 4509 N N . LEU A 1 539 ? 16.219 10.594 -19.406 1 93.69 539 LEU A N 1
ATOM 4510 C CA . LEU A 1 539 ? 15.828 9.906 -20.641 1 93.69 539 LEU A CA 1
ATOM 4511 C C . LEU A 1 539 ? 17.031 9.695 -21.547 1 93.69 539 LEU A C 1
ATOM 4513 O O . LEU A 1 539 ? 17.047 8.773 -22.359 1 93.69 539 LEU A O 1
ATOM 4517 N N . SER A 1 540 ? 18.031 10.57 -21.406 1 93.5 540 SER A N 1
ATOM 4518 C CA . SER A 1 540 ? 19.203 10.492 -22.281 1 93.5 540 SER A CA 1
ATOM 4519 C C . SER A 1 540 ? 19.984 9.195 -22.047 1 93.5 540 SER A C 1
ATOM 4521 O O . SER A 1 540 ? 20.75 8.766 -22.906 1 93.5 540 SER A O 1
ATOM 4523 N N . ALA A 1 541 ? 19.766 8.547 -20.953 1 94.06 541 ALA A N 1
ATOM 4524 C CA . ALA A 1 541 ? 20.438 7.289 -20.641 1 94.06 541 ALA A CA 1
ATOM 4525 C C . ALA A 1 541 ? 20.062 6.207 -21.656 1 94.06 541 ALA A C 1
ATOM 4527 O O . ALA A 1 541 ? 20.766 5.203 -21.781 1 94.06 541 ALA A O 1
ATOM 4528 N N . TYR A 1 542 ? 18.984 6.383 -22.375 1 93.31 542 TYR A N 1
ATOM 4529 C CA . TYR A 1 542 ? 18.453 5.391 -23.297 1 93.31 542 TYR A CA 1
ATOM 4530 C C . TYR A 1 542 ? 19.469 5.043 -24.375 1 93.31 542 TYR A C 1
ATOM 4532 O O . TYR A 1 542 ? 19.547 3.896 -24.828 1 93.31 542 TYR A O 1
ATOM 4540 N N . VAL A 1 543 ? 20.359 5.969 -24.688 1 93.12 543 VAL A N 1
ATOM 4541 C CA . VAL A 1 543 ? 21.344 5.77 -25.75 1 93.12 543 VAL A CA 1
ATOM 4542 C C . VAL A 1 543 ? 22.281 4.629 -25.359 1 93.12 543 VAL A C 1
ATOM 4544 O O . VAL A 1 543 ? 22.672 3.826 -26.203 1 93.12 543 VAL A O 1
ATOM 4547 N N . PHE A 1 544 ? 22.531 4.512 -24.109 1 93.38 544 PHE A N 1
ATOM 4548 C CA . PHE A 1 544 ? 23.469 3.49 -23.641 1 93.38 544 PHE A CA 1
ATOM 4549 C C . PHE A 1 544 ? 22.766 2.146 -23.484 1 93.38 544 PHE A C 1
ATOM 4551 O O . PHE A 1 544 ? 23.422 1.101 -23.453 1 93.38 544 PHE A O 1
ATOM 4558 N N . TYR A 1 545 ? 21.484 2.121 -23.359 1 89.94 545 TYR A N 1
ATOM 4559 C CA . TYR A 1 545 ? 20.719 0.883 -23.312 1 89.94 545 TYR A CA 1
ATOM 4560 C C . TYR A 1 545 ? 20.469 0.332 -24.703 1 89.94 545 TYR A C 1
ATOM 4562 O O . TYR A 1 545 ? 20.469 -0.884 -24.906 1 89.94 545 TYR A O 1
ATOM 4570 N N . GLU A 1 546 ? 20.297 1.236 -25.609 1 89.06 546 GLU A N 1
ATOM 4571 C CA . GLU A 1 546 ? 19.906 0.848 -26.953 1 89.06 546 GLU A CA 1
ATOM 4572 C C . GLU A 1 546 ? 21.109 0.41 -27.781 1 89.06 546 GLU A C 1
ATOM 4574 O O . GLU A 1 546 ? 21.031 -0.553 -28.547 1 89.06 546 GLU A O 1
ATOM 4579 N N . TYR A 1 547 ? 22.219 1.12 -27.5 1 89.94 547 TYR A N 1
ATOM 4580 C CA . TYR A 1 547 ? 23.359 0.866 -28.375 1 89.94 547 TYR A CA 1
ATOM 4581 C C . TYR A 1 547 ? 24.547 0.34 -27.562 1 89.94 547 TYR A C 1
ATOM 4583 O O . TYR A 1 547 ? 24.672 0.611 -26.375 1 89.94 547 TYR A O 1
ATOM 4591 N N . ASP A 1 548 ? 25.344 -0.493 -28.25 1 89.31 548 ASP A N 1
ATOM 4592 C CA . ASP A 1 548 ? 26.594 -0.98 -27.672 1 89.31 548 ASP A CA 1
ATOM 4593 C C . ASP A 1 548 ? 27.797 -0.255 -28.281 1 89.31 548 ASP A C 1
ATOM 4595 O O . ASP A 1 548 ? 28.109 -0.441 -29.469 1 89.31 548 ASP A O 1
ATOM 4599 N N . PHE A 1 549 ? 28.406 0.483 -27.422 1 91.94 549 PHE A N 1
ATOM 4600 C CA . PHE A 1 549 ? 29.547 1.263 -27.906 1 91.94 549 PHE A CA 1
ATOM 4601 C C . PHE A 1 549 ? 30.859 0.612 -27.484 1 91.94 549 PHE A C 1
ATOM 4603 O O . PHE A 1 549 ? 30.922 -0.083 -26.469 1 91.94 549 PHE A O 1
ATOM 4610 N N . GLU A 1 550 ? 31.812 0.842 -28.297 1 93.19 550 GLU A N 1
ATOM 4611 C CA . GLU A 1 550 ? 33.156 0.341 -27.953 1 93.19 550 GLU A CA 1
ATOM 4612 C C . GLU A 1 550 ? 33.75 1.105 -26.766 1 93.19 550 GLU A C 1
ATOM 4614 O O . GLU A 1 550 ? 33.594 2.328 -26.688 1 93.19 550 GLU A O 1
ATOM 4619 N N . LYS A 1 551 ? 34.344 0.393 -25.828 1 90.38 551 LYS A N 1
ATOM 4620 C CA . LYS A 1 551 ? 34.938 0.988 -24.641 1 90.38 551 LYS A CA 1
ATOM 4621 C C . LYS A 1 551 ? 36.406 0.62 -24.547 1 90.38 551 LYS A C 1
ATOM 4623 O O . LYS A 1 551 ? 36.844 -0.454 -24.984 1 90.38 551 LYS A O 1
ATOM 4628 N N . PRO A 1 552 ? 37.281 1.398 -24.109 1 92.25 552 PRO A N 1
ATOM 4629 C CA . PRO A 1 552 ? 36.969 2.691 -23.5 1 92.25 552 PRO A CA 1
ATOM 4630 C C . PRO A 1 552 ? 36.812 3.811 -24.516 1 92.25 552 PRO A C 1
ATOM 4632 O O . PRO A 1 552 ? 37.375 3.742 -25.609 1 92.25 552 PRO A O 1
ATOM 4635 N N . ALA A 1 553 ? 35.969 4.68 -24.219 1 94.81 553 ALA A N 1
ATOM 4636 C CA . ALA A 1 553 ? 35.719 5.84 -25.078 1 94.81 553 ALA A CA 1
ATOM 4637 C C . ALA A 1 553 ? 35.688 7.125 -24.266 1 94.81 553 ALA A C 1
ATOM 4639 O O . ALA A 1 553 ? 35.031 7.172 -23.203 1 94.81 553 ALA A O 1
ATOM 4640 N N . VAL A 1 554 ? 36.312 8.172 -24.781 1 96.06 554 VAL A N 1
ATOM 4641 C CA . VAL A 1 554 ? 36.406 9.445 -24.078 1 96.06 554 VAL A CA 1
ATOM 4642 C C . VAL A 1 554 ? 35.031 10.109 -23.984 1 96.06 554 VAL A C 1
ATOM 4644 O O . VAL A 1 554 ? 34.688 10.719 -22.969 1 96.06 554 VAL A O 1
ATOM 4647 N N . TRP A 1 555 ? 34.312 9.953 -25.047 1 96 555 TRP A N 1
ATOM 4648 C CA . TRP A 1 555 ? 33 10.625 -25.047 1 96 555 TRP A CA 1
ATOM 4649 C C . TRP A 1 555 ? 32.062 10.008 -24.016 1 96 555 TRP A C 1
ATOM 4651 O O . TRP A 1 555 ? 31.234 10.695 -23.438 1 96 555 TRP A O 1
ATOM 4661 N N . ILE A 1 556 ? 32.188 8.703 -23.812 1 97 556 ILE A N 1
ATOM 4662 C CA . ILE A 1 556 ? 31.391 8.031 -22.797 1 97 556 ILE A CA 1
ATOM 4663 C C . ILE A 1 556 ? 31.797 8.516 -21.406 1 97 556 ILE A C 1
ATOM 4665 O O . ILE A 1 556 ? 30.953 8.773 -20.562 1 97 556 ILE A O 1
ATOM 4669 N N . ALA A 1 557 ? 33.062 8.633 -21.234 1 97.12 557 ALA A N 1
ATOM 4670 C CA . ALA A 1 557 ? 33.594 9.141 -19.969 1 97.12 557 ALA A CA 1
ATOM 4671 C C . ALA A 1 557 ? 33.125 10.562 -19.703 1 97.12 557 ALA A C 1
ATOM 4673 O O . ALA A 1 557 ? 32.781 10.914 -18.578 1 97.12 557 ALA A O 1
ATOM 4674 N N . LEU A 1 558 ? 33.125 11.398 -20.719 1 96.25 558 LEU A N 1
ATOM 4675 C CA . LEU A 1 558 ? 32.688 12.781 -20.594 1 96.25 558 LEU A CA 1
ATOM 4676 C C . LEU A 1 558 ? 31.188 12.836 -20.266 1 96.25 558 LEU A C 1
ATOM 4678 O O . LEU A 1 558 ? 30.75 13.648 -19.453 1 96.25 558 LEU A O 1
ATOM 4682 N N . TYR A 1 559 ? 30.469 11.969 -20.938 1 96 559 TYR A N 1
ATOM 4683 C CA . TYR A 1 559 ? 29.047 11.914 -20.672 1 96 559 TYR A CA 1
ATOM 4684 C C . TYR A 1 559 ? 28.781 11.555 -19.203 1 96 559 TYR A C 1
ATOM 4686 O O . TYR A 1 559 ? 27.953 12.188 -18.547 1 96 559 TYR A O 1
ATOM 4694 N N . SER A 1 560 ? 29.438 10.523 -18.766 1 95.44 560 SER A N 1
ATOM 4695 C CA . SER A 1 560 ? 29.266 10.062 -17.391 1 95.44 560 SER A CA 1
ATOM 4696 C C . SER A 1 560 ? 29.578 11.164 -16.391 1 95.44 560 SER A C 1
ATOM 4698 O O . SER A 1 560 ? 28.812 11.391 -15.438 1 95.44 560 SER A O 1
ATOM 4700 N N . ALA A 1 561 ? 30.656 11.898 -16.594 1 95.56 561 ALA A N 1
ATOM 4701 C CA . ALA A 1 561 ? 31.078 12.977 -15.703 1 95.56 561 ALA A CA 1
ATOM 4702 C C . ALA A 1 561 ? 30.078 14.133 -15.734 1 95.56 561 ALA A C 1
ATOM 4704 O O . ALA A 1 561 ? 29.719 14.68 -14.688 1 95.56 561 ALA A O 1
ATOM 4705 N N . LEU A 1 562 ? 29.625 14.43 -16.859 1 94.44 562 LEU A N 1
ATOM 4706 C CA . LEU A 1 562 ? 28.734 15.57 -17.031 1 94.44 562 LEU A CA 1
ATOM 4707 C C . LEU A 1 562 ? 27.344 15.258 -16.484 1 94.44 562 LEU A C 1
ATOM 4709 O O . LEU A 1 562 ? 26.734 16.078 -15.789 1 94.44 562 LEU A O 1
ATOM 4713 N N . SER A 1 563 ? 26.828 14.102 -16.828 1 92.44 563 SER A N 1
ATOM 4714 C CA . SER A 1 563 ? 25.469 13.758 -16.438 1 92.44 563 SER A CA 1
ATOM 4715 C C . SER A 1 563 ? 25.328 13.711 -14.914 1 92.44 563 SER A C 1
ATOM 4717 O O . SER A 1 563 ? 24.359 14.234 -14.359 1 92.44 563 SER A O 1
ATOM 4719 N N . LYS A 1 564 ? 26.234 13.156 -14.273 1 89.5 564 LYS A N 1
ATOM 4720 C CA . LYS A 1 564 ? 26.156 13.008 -12.82 1 89.5 564 LYS A CA 1
ATOM 4721 C C . LYS A 1 564 ? 26.266 14.367 -12.125 1 89.5 564 LYS A C 1
ATOM 4723 O O . LYS A 1 564 ? 25.5 14.664 -11.211 1 89.5 564 LYS A O 1
ATOM 4728 N N . ASN A 1 565 ? 27.188 15.203 -12.523 1 93.31 565 ASN A N 1
ATOM 4729 C CA . ASN A 1 565 ? 27.422 16.484 -11.859 1 93.31 565 ASN A CA 1
ATOM 4730 C C . ASN A 1 565 ? 26.406 17.547 -12.297 1 93.31 565 ASN A C 1
ATOM 4732 O O . ASN A 1 565 ? 26.109 18.453 -11.531 1 93.31 565 ASN A O 1
ATOM 4736 N N . LEU A 1 566 ? 25.938 17.359 -13.492 1 93.38 566 LEU A N 1
ATOM 4737 C CA . LEU A 1 566 ? 24.922 18.281 -13.961 1 93.38 566 LEU A CA 1
ATOM 4738 C C . LEU A 1 566 ? 23.656 18.172 -13.109 1 93.38 566 LEU A C 1
ATOM 4740 O O . LEU A 1 566 ? 22.953 19.172 -12.891 1 93.38 566 LEU A O 1
ATOM 4744 N N . TRP A 1 567 ? 23.406 17.031 -12.609 1 95.25 567 TRP A N 1
ATOM 4745 C CA . TRP A 1 567 ? 22.25 16.828 -11.742 1 95.25 567 TRP A CA 1
ATOM 4746 C C . TRP A 1 567 ? 22.344 17.719 -10.5 1 95.25 567 TRP A C 1
ATOM 4748 O O . TRP A 1 567 ? 21.375 18.375 -10.125 1 95.25 567 TRP A O 1
ATOM 4758 N N . GLY A 1 568 ? 23.484 17.719 -9.859 1 95.44 568 GLY A N 1
ATOM 4759 C CA . GLY A 1 568 ? 23.703 18.578 -8.703 1 95.44 568 GLY A CA 1
ATOM 4760 C C . GLY A 1 568 ? 23.531 20.047 -9.016 1 95.44 568 GLY A C 1
ATOM 4761 O O . GLY A 1 568 ? 22.938 20.797 -8.234 1 95.44 568 GLY A O 1
ATOM 4762 N N . LEU A 1 569 ? 24.047 20.438 -10.172 1 94.75 569 LEU A N 1
ATOM 4763 C CA . LEU A 1 569 ? 23.938 21.828 -10.586 1 94.75 569 LEU A CA 1
ATOM 4764 C C . LEU A 1 569 ? 22.484 22.219 -10.82 1 94.75 569 LEU A C 1
ATOM 4766 O O . LEU A 1 569 ? 22.047 23.297 -10.398 1 94.75 569 LEU A O 1
ATOM 4770 N N . ILE A 1 570 ? 21.781 21.359 -11.469 1 95.12 570 ILE A N 1
ATOM 4771 C CA . ILE A 1 570 ? 20.375 21.578 -11.781 1 95.12 570 ILE A CA 1
ATOM 4772 C C . ILE A 1 570 ? 19.594 21.812 -10.484 1 95.12 570 ILE A C 1
ATOM 4774 O O . ILE A 1 570 ? 18.844 22.781 -10.359 1 95.12 570 ILE A O 1
ATOM 4778 N N . PHE A 1 571 ? 19.828 21.062 -9.492 1 95.19 571 PHE A N 1
ATOM 4779 C CA . PHE A 1 571 ? 19.047 21.156 -8.258 1 95.19 571 PHE A CA 1
ATOM 4780 C C . PHE A 1 571 ? 19.609 22.266 -7.359 1 95.19 571 PHE A C 1
ATOM 4782 O O . PHE A 1 571 ? 18.875 22.859 -6.578 1 95.19 571 PHE A O 1
ATOM 4789 N N . GLY A 1 572 ? 20.891 22.562 -7.508 1 96 572 GLY A N 1
ATOM 4790 C CA . GLY A 1 572 ? 21.406 23.75 -6.848 1 96 572 GLY A CA 1
ATOM 4791 C C . GLY A 1 572 ? 20.703 25.016 -7.273 1 96 572 GLY A C 1
ATOM 4792 O O . GLY A 1 572 ? 20.297 25.828 -6.43 1 96 572 GLY A O 1
ATOM 4793 N N . VAL A 1 573 ? 20.5 25.109 -8.555 1 95 573 VAL A N 1
ATOM 4794 C CA . VAL A 1 573 ? 19.828 26.266 -9.125 1 95 573 VAL A CA 1
ATOM 4795 C C . VAL A 1 573 ? 18.375 26.281 -8.672 1 95 573 VAL A C 1
ATOM 4797 O O . VAL A 1 573 ? 17.844 27.344 -8.305 1 95 573 VAL A O 1
ATOM 4800 N N . LEU A 1 574 ? 17.781 25.125 -8.664 1 94.5 574 LEU A N 1
ATOM 4801 C CA . LEU A 1 574 ? 16.406 25.016 -8.234 1 94.5 574 LEU A CA 1
ATOM 4802 C C . LEU A 1 574 ? 16.234 25.484 -6.793 1 94.5 574 LEU A C 1
ATOM 4804 O O . LEU A 1 574 ? 15.312 26.219 -6.477 1 94.5 574 LEU A O 1
ATOM 4808 N N . PHE A 1 575 ? 17.156 25.141 -5.938 1 94.88 575 PHE A N 1
ATOM 4809 C CA . PHE A 1 575 ? 17.062 25.438 -4.516 1 94.88 575 PHE A CA 1
ATOM 4810 C C . PHE A 1 575 ? 17.297 26.922 -4.254 1 94.88 575 PHE A C 1
ATOM 4812 O O . PHE A 1 575 ? 16.625 27.531 -3.416 1 94.88 575 PHE A O 1
ATOM 4819 N N . VAL A 1 576 ? 18.203 27.484 -4.988 1 94.56 576 VAL A N 1
ATOM 4820 C CA . VAL A 1 576 ? 18.453 28.922 -4.828 1 94.56 576 VAL A CA 1
ATOM 4821 C C . VAL A 1 576 ? 17.219 29.719 -5.234 1 94.56 576 VAL A C 1
ATOM 4823 O O . VAL A 1 576 ? 16.797 30.625 -4.527 1 94.56 576 VAL A O 1
ATOM 4826 N N . GLY A 1 577 ? 16.641 29.328 -6.359 1 93.19 577 GLY A N 1
ATOM 4827 C CA . GLY A 1 577 ? 15.43 30 -6.797 1 93.19 577 GLY A CA 1
ATOM 4828 C C . GLY A 1 577 ? 14.281 29.859 -5.82 1 93.19 577 GLY A C 1
ATOM 4829 O O . GLY A 1 577 ? 13.57 30.828 -5.539 1 93.19 577 GLY A O 1
ATOM 4830 N N . LEU A 1 578 ? 14.125 28.734 -5.266 1 91.81 578 LEU A N 1
ATOM 4831 C CA . LEU A 1 578 ? 13.047 28.484 -4.309 1 91.81 578 LEU A CA 1
ATOM 4832 C C . LEU A 1 578 ? 13.281 29.266 -3.018 1 91.81 578 LEU A C 1
ATOM 4834 O O . LEU A 1 578 ? 12.328 29.766 -2.408 1 91.81 578 LEU A O 1
ATOM 4838 N N . ALA A 1 579 ? 14.5 29.328 -2.635 1 91.44 579 ALA A N 1
ATOM 4839 C CA . ALA A 1 579 ? 14.844 30.062 -1.415 1 91.44 579 ALA A CA 1
ATOM 4840 C C . ALA A 1 579 ? 14.477 31.531 -1.535 1 91.44 579 ALA A C 1
ATOM 4842 O O . ALA A 1 579 ? 14.125 32.188 -0.542 1 91.44 579 ALA A O 1
ATOM 4843 N N . PHE A 1 580 ? 14.547 32.031 -2.734 1 90.5 580 PHE A N 1
ATOM 4844 C CA . PHE A 1 580 ? 14.242 33.438 -2.953 1 90.5 580 PHE A CA 1
ATOM 4845 C C . PHE A 1 580 ? 12.781 33.594 -3.357 1 90.5 580 PHE A C 1
ATOM 4847 O O . PHE A 1 580 ? 12.359 34.719 -3.709 1 90.5 580 PHE A O 1
ATOM 4854 N N . GLY A 1 581 ? 12.023 32.5 -3.387 1 84.69 581 GLY A N 1
ATOM 4855 C CA . GLY A 1 581 ? 10.578 32.594 -3.574 1 84.69 581 GLY A CA 1
ATOM 4856 C C . GLY A 1 581 ? 10.164 32.5 -5.031 1 84.69 581 GLY A C 1
ATOM 4857 O O . GLY A 1 581 ? 9.039 32.844 -5.383 1 84.69 581 GLY A O 1
ATOM 4858 N N . VAL A 1 582 ? 11.047 32.062 -5.867 1 85.06 582 VAL A N 1
ATOM 4859 C CA . VAL A 1 582 ? 10.711 31.859 -7.273 1 85.06 582 VAL A CA 1
ATOM 4860 C C . VAL A 1 582 ? 9.828 30.625 -7.418 1 85.06 582 VAL A C 1
ATOM 4862 O O . VAL A 1 582 ? 10 29.641 -6.688 1 85.06 582 VAL A O 1
ATOM 4865 N N . GLY A 1 583 ? 8.742 30.5 -8.328 1 78.81 583 GLY A N 1
ATOM 4866 C CA . GLY A 1 583 ? 8.008 29.297 -8.68 1 78.81 583 GLY A CA 1
ATOM 4867 C C . GLY A 1 583 ? 6.535 29.375 -8.32 1 78.81 583 GLY A C 1
ATOM 4868 O O . GLY A 1 583 ? 5.816 28.375 -8.414 1 78.81 583 GLY A O 1
ATOM 4869 N N . TRP A 1 584 ? 5.996 30.453 -8.086 1 74.12 584 TRP A N 1
ATOM 4870 C CA . TRP A 1 584 ? 4.613 30.781 -7.766 1 74.12 584 TRP A CA 1
ATOM 4871 C C . TRP A 1 584 ? 3.885 29.594 -7.16 1 74.12 584 TRP A C 1
ATOM 4873 O O . TRP A 1 584 ? 4.027 29.312 -5.969 1 74.12 584 TRP A O 1
ATOM 4883 N N . PHE A 1 585 ? 3.457 28.547 -8.055 1 71.38 585 PHE A N 1
ATOM 4884 C CA . PHE A 1 585 ? 2.666 27.406 -7.602 1 71.38 585 PHE A CA 1
ATOM 4885 C C . PHE A 1 585 ? 3.561 26.344 -6.98 1 71.38 585 PHE A C 1
ATOM 4887 O O . PHE A 1 585 ? 3.219 25.75 -5.949 1 71.38 585 PHE A O 1
ATOM 4894 N N . LEU A 1 586 ? 4.641 26.188 -7.551 1 76.88 586 LEU A N 1
ATOM 4895 C CA . LEU A 1 586 ? 5.551 25.156 -7.055 1 76.88 586 LEU A CA 1
ATOM 4896 C C . LEU A 1 586 ? 6.082 25.516 -5.672 1 76.88 586 LEU A C 1
ATOM 4898 O O . LEU A 1 586 ? 6.219 24.656 -4.809 1 76.88 586 LEU A O 1
ATOM 4902 N N . LYS A 1 587 ? 6.355 26.781 -5.605 1 81.5 587 LYS A N 1
ATOM 4903 C CA . LYS A 1 587 ? 6.84 27.25 -4.309 1 81.5 587 LYS A CA 1
ATOM 4904 C C . LYS A 1 587 ? 5.781 27.047 -3.227 1 81.5 587 LYS A C 1
ATOM 4906 O O . LYS A 1 587 ? 6.094 26.594 -2.121 1 81.5 587 LYS A O 1
ATOM 4911 N N . ARG A 1 588 ? 4.621 27.344 -3.58 1 76.19 588 ARG A N 1
ATOM 4912 C CA . ARG A 1 588 ? 3.531 27.219 -2.621 1 76.19 588 ARG A CA 1
ATOM 4913 C C . ARG A 1 588 ? 3.295 25.75 -2.25 1 76.19 588 ARG A C 1
ATOM 4915 O O . ARG A 1 588 ? 3.062 25.438 -1.081 1 76.19 588 ARG A O 1
ATOM 4922 N N . LEU A 1 589 ? 3.361 24.984 -3.178 1 79.94 589 LEU A N 1
ATOM 4923 C CA . LEU A 1 589 ? 3.172 23.547 -2.945 1 79.94 589 LEU A CA 1
ATOM 4924 C C . LEU A 1 589 ? 4.289 22.984 -2.074 1 79.94 589 LEU A C 1
ATOM 4926 O O . LEU A 1 589 ? 4.031 22.234 -1.138 1 79.94 589 LEU A O 1
ATOM 4930 N N . LEU A 1 590 ? 5.445 23.406 -2.346 1 87.69 590 LEU A N 1
ATOM 4931 C CA . LEU A 1 590 ? 6.609 22.844 -1.659 1 87.69 590 LEU A CA 1
ATOM 4932 C C . LEU A 1 590 ? 6.773 23.469 -0.278 1 87.69 590 LEU A C 1
ATOM 4934 O O . LEU A 1 590 ? 7.516 22.953 0.558 1 87.69 590 LEU A O 1
ATOM 4938 N N . SER A 1 591 ? 6.086 24.578 -0.052 1 85.38 591 SER A N 1
ATOM 4939 C CA . SER A 1 591 ? 6.184 25.234 1.247 1 85.38 591 SER A CA 1
ATOM 4940 C C . SER A 1 591 ? 4.996 24.875 2.137 1 85.38 591 SER A C 1
ATOM 4942 O O . SER A 1 591 ? 4.801 25.484 3.191 1 85.38 591 SER A O 1
ATOM 4944 N N . ASN A 1 592 ? 4.246 23.875 1.701 1 82.31 592 ASN A N 1
ATOM 4945 C CA . ASN A 1 592 ? 3.088 23.453 2.482 1 82.31 592 ASN A CA 1
ATOM 4946 C C . ASN A 1 592 ? 3.508 22.844 3.82 1 82.31 592 ASN A C 1
ATOM 4948 O O . ASN A 1 592 ? 4.453 22.062 3.883 1 82.31 592 ASN A O 1
ATOM 4952 N N . PRO A 1 593 ? 2.82 23.234 4.863 1 83.5 593 PRO A N 1
ATOM 4953 C CA . PRO A 1 593 ? 3.215 22.797 6.203 1 83.5 593 PRO A CA 1
ATOM 4954 C C . PRO A 1 593 ? 3.059 21.281 6.395 1 83.5 593 PRO A C 1
ATOM 4956 O O . PRO A 1 593 ? 3.648 20.719 7.316 1 83.5 593 PRO A O 1
ATOM 4959 N N . VAL A 1 594 ? 2.328 20.625 5.551 1 82.12 594 VAL A N 1
ATOM 4960 C CA . VAL A 1 594 ? 2.125 19.188 5.676 1 82.12 594 VAL A CA 1
ATOM 4961 C C . VAL A 1 594 ? 3.457 18.453 5.504 1 82.12 594 VAL A C 1
ATOM 4963 O O . VAL A 1 594 ? 3.672 17.391 6.09 1 82.12 594 VAL A O 1
ATOM 4966 N N . PHE A 1 595 ? 4.371 19.047 4.809 1 90 595 PHE A N 1
ATOM 4967 C CA . PHE A 1 595 ? 5.633 18.391 4.492 1 90 595 PHE A CA 1
ATOM 4968 C C . PHE A 1 595 ? 6.637 18.562 5.625 1 90 595 PHE A C 1
ATOM 4970 O O . PHE A 1 595 ? 7.684 17.906 5.641 1 90 595 PHE A O 1
ATOM 4977 N N . ARG A 1 596 ? 6.32 19.391 6.633 1 89.75 596 ARG A N 1
ATOM 4978 C CA . ARG A 1 596 ? 7.262 19.672 7.715 1 89.75 596 ARG A CA 1
ATOM 4979 C C . ARG A 1 596 ? 7.555 18.406 8.516 1 89.75 596 ARG A C 1
ATOM 4981 O O . ARG A 1 596 ? 8.703 17.969 8.594 1 89.75 596 ARG A O 1
ATOM 4988 N N . PRO A 1 597 ? 6.484 17.797 9.039 1 90.69 597 PRO A N 1
ATOM 4989 C CA . PRO A 1 597 ? 6.793 16.562 9.766 1 90.69 597 PRO A CA 1
ATOM 4990 C C . PRO A 1 597 ? 7.258 15.43 8.844 1 90.69 597 PRO A C 1
ATOM 4992 O O . PRO A 1 597 ? 8.102 14.617 9.242 1 90.69 597 PRO A O 1
ATOM 4995 N N . LEU A 1 598 ? 6.793 15.398 7.629 1 94 598 LEU A N 1
ATOM 4996 C CA . LEU A 1 598 ? 7.152 14.336 6.691 1 94 598 LEU A CA 1
ATOM 4997 C C . LEU A 1 598 ? 8.625 14.438 6.297 1 94 598 LEU A C 1
ATOM 4999 O O . LEU A 1 598 ? 9.297 13.422 6.109 1 94 598 LEU A O 1
ATOM 5003 N N . GLY A 1 599 ? 9.047 15.672 6.191 1 95 599 GLY A N 1
ATOM 5004 C CA . GLY A 1 599 ? 10.445 15.883 5.859 1 95 599 GLY A CA 1
ATOM 5005 C C . GLY A 1 599 ? 11.383 15.57 7.008 1 95 599 GLY A C 1
ATOM 5006 O O . GLY A 1 599 ? 12.469 15.016 6.797 1 95 599 GLY A O 1
ATOM 5007 N N . LYS A 1 600 ? 10.922 15.805 8.211 1 94 600 LYS A N 1
ATOM 5008 C CA . LYS A 1 600 ? 11.758 15.602 9.391 1 94 600 LYS A CA 1
ATOM 5009 C C . LYS A 1 600 ? 11.961 14.117 9.672 1 94 600 LYS A C 1
ATOM 5011 O O . LYS A 1 600 ? 12.992 13.719 10.211 1 94 600 LYS A O 1
ATOM 5016 N N . ILE A 1 601 ? 11.039 13.344 9.227 1 96.5 601 ILE A N 1
ATOM 5017 C CA . ILE A 1 601 ? 11.125 11.93 9.57 1 96.5 601 ILE A CA 1
ATOM 5018 C C . ILE A 1 601 ? 11.797 11.156 8.43 1 96.5 601 ILE A C 1
ATOM 5020 O O . ILE A 1 601 ? 11.977 9.938 8.523 1 96.5 601 ILE A O 1
ATOM 5024 N N . THR A 1 602 ? 12.234 11.797 7.422 1 97.19 602 THR A N 1
ATOM 5025 C CA . THR A 1 602 ? 12.75 11.164 6.215 1 97.19 602 THR A CA 1
ATOM 5026 C C . THR A 1 602 ? 13.992 10.328 6.531 1 97.19 602 THR A C 1
ATOM 5028 O O . THR A 1 602 ? 14.203 9.281 5.922 1 97.19 602 THR A O 1
ATOM 5031 N N . TYR A 1 603 ? 14.883 10.805 7.492 1 97.19 603 TYR A N 1
ATOM 5032 C CA . TYR A 1 603 ? 16.062 10.031 7.848 1 97.19 603 TYR A CA 1
ATOM 5033 C C . TYR A 1 603 ? 15.68 8.672 8.414 1 97.19 603 TYR A C 1
ATOM 5035 O O . TYR A 1 603 ? 16.234 7.645 8.008 1 97.19 603 TYR A O 1
ATOM 5043 N N . ALA A 1 604 ? 14.727 8.688 9.32 1 98.44 604 ALA A N 1
ATOM 5044 C CA . ALA A 1 604 ? 14.25 7.434 9.898 1 98.44 604 ALA A CA 1
ATOM 5045 C C . ALA A 1 604 ? 13.602 6.551 8.828 1 98.44 604 ALA A C 1
ATOM 5047 O O . ALA A 1 604 ? 13.781 5.332 8.828 1 98.44 604 ALA A O 1
ATOM 5048 N N . VAL A 1 605 ? 12.859 7.129 7.918 1 98.62 605 VAL A N 1
ATOM 5049 C CA . VAL A 1 605 ? 12.203 6.398 6.836 1 98.62 605 VAL A CA 1
ATOM 5050 C C . VAL A 1 605 ? 13.25 5.789 5.91 1 98.62 605 VAL A C 1
ATOM 5052 O O . VAL A 1 605 ? 13.117 4.641 5.48 1 98.62 605 VAL A O 1
ATOM 5055 N N . TYR A 1 606 ? 14.281 6.562 5.613 1 98.06 606 TYR A N 1
ATOM 5056 C CA . TYR A 1 606 ? 15.375 6.086 4.777 1 98.06 606 TYR A CA 1
ATOM 5057 C C . TYR A 1 606 ? 16 4.832 5.367 1 98.06 606 TYR A C 1
ATOM 5059 O O . TYR A 1 606 ? 16.297 3.875 4.645 1 98.06 606 TYR A O 1
ATOM 5067 N N . LEU A 1 607 ? 16.094 4.812 6.625 1 98.44 607 LEU A N 1
ATOM 5068 C CA . LEU A 1 607 ? 16.781 3.705 7.285 1 98.44 607 LEU A CA 1
ATOM 5069 C C . LEU A 1 607 ? 15.875 2.479 7.367 1 98.44 607 LEU A C 1
ATOM 5071 O O . LEU A 1 607 ? 16.359 1.345 7.289 1 98.44 607 LEU A O 1
ATOM 5075 N N . CYS A 1 608 ? 14.594 2.668 7.426 1 98.44 608 CYS A N 1
ATOM 5076 C CA . CYS A 1 608 ? 13.766 1.502 7.727 1 98.44 608 CYS A CA 1
ATOM 5077 C C . CYS A 1 608 ? 13.008 1.041 6.488 1 98.44 608 CYS A C 1
ATOM 5079 O O . CYS A 1 608 ? 12.398 -0.03 6.492 1 98.44 608 CYS A O 1
ATOM 5081 N N . HIS A 1 609 ? 13.008 1.728 5.363 1 98.62 609 HIS A N 1
ATOM 5082 C CA . HIS A 1 609 ? 12.141 1.398 4.238 1 98.62 609 HIS A CA 1
ATOM 5083 C C . HIS A 1 609 ? 12.516 0.052 3.629 1 98.62 609 HIS A C 1
ATOM 5085 O O . HIS A 1 609 ? 11.641 -0.708 3.207 1 98.62 609 HIS A O 1
ATOM 5091 N N . LEU A 1 610 ? 13.797 -0.308 3.588 1 97.94 610 LEU A N 1
ATOM 5092 C CA . LEU A 1 610 ? 14.18 -1.598 3.023 1 97.94 610 LEU A CA 1
ATOM 5093 C C . LEU A 1 610 ? 13.773 -2.74 3.947 1 97.94 610 LEU A C 1
ATOM 5095 O O . LEU A 1 610 ? 13.43 -3.828 3.482 1 97.94 610 LEU A O 1
ATOM 5099 N N . PHE A 1 611 ? 13.875 -2.482 5.301 1 97.88 611 PHE A N 1
ATOM 5100 C CA . PHE A 1 611 ? 13.344 -3.451 6.25 1 97.88 611 PHE A CA 1
ATOM 5101 C C . PHE A 1 611 ? 11.883 -3.75 5.961 1 97.88 611 PHE A C 1
ATOM 5103 O O . PHE A 1 611 ? 11.469 -4.91 5.941 1 97.88 611 PHE A O 1
ATOM 5110 N N . VAL A 1 612 ? 11.109 -2.662 5.664 1 98.44 612 VAL A N 1
ATOM 5111 C CA . VAL A 1 612 ? 9.68 -2.791 5.387 1 98.44 612 VAL A CA 1
ATOM 5112 C C . VAL A 1 612 ? 9.477 -3.547 4.078 1 98.44 612 VAL A C 1
ATOM 5114 O O . VAL A 1 612 ? 8.609 -4.422 3.988 1 98.44 612 VAL A O 1
ATOM 5117 N N . ILE A 1 613 ? 10.25 -3.26 3.098 1 97.81 613 ILE A N 1
ATOM 5118 C CA . ILE A 1 613 ? 10.117 -3.916 1.8 1 97.81 613 ILE A CA 1
ATOM 5119 C C . ILE A 1 613 ? 10.391 -5.414 1.95 1 97.81 613 ILE A C 1
ATOM 5121 O O . ILE A 1 613 ? 9.609 -6.238 1.472 1 97.81 613 ILE A O 1
ATOM 5125 N N . ARG A 1 614 ? 11.461 -5.77 2.646 1 96.88 614 ARG A N 1
ATOM 5126 C CA . ARG A 1 614 ? 11.797 -7.18 2.842 1 96.88 614 ARG A CA 1
ATOM 5127 C C . ARG A 1 614 ? 10.695 -7.898 3.617 1 96.88 614 ARG A C 1
ATOM 5129 O O . ARG A 1 614 ? 10.281 -8.992 3.24 1 96.88 614 ARG A O 1
ATOM 5136 N N . ALA A 1 615 ? 10.203 -7.227 4.629 1 96.69 615 ALA A N 1
ATOM 5137 C CA . ALA A 1 615 ? 9.219 -7.84 5.516 1 96.69 615 ALA A CA 1
ATOM 5138 C C . ALA A 1 615 ? 7.871 -7.984 4.816 1 96.69 615 ALA A C 1
ATOM 5140 O O . ALA A 1 615 ? 7.094 -8.883 5.133 1 96.69 615 ALA A O 1
ATOM 5141 N N . THR A 1 616 ? 7.586 -7.156 3.836 1 96.12 616 THR A N 1
ATOM 5142 C CA . THR A 1 616 ? 6.254 -7.164 3.242 1 96.12 616 THR A CA 1
ATOM 5143 C C . THR A 1 616 ? 6.258 -7.918 1.914 1 96.12 616 THR A C 1
ATOM 5145 O O . THR A 1 616 ? 5.273 -8.57 1.562 1 96.12 616 THR A O 1
ATOM 5148 N N . LEU A 1 617 ? 7.336 -7.898 1.164 1 93.94 617 LEU A N 1
ATOM 5149 C CA . LEU A 1 617 ? 7.348 -8.484 -0.171 1 93.94 617 LEU A CA 1
ATOM 5150 C C . LEU A 1 617 ? 8.062 -9.828 -0.168 1 93.94 617 LEU A C 1
ATOM 5152 O O . LEU A 1 617 ? 7.941 -10.609 -1.119 1 93.94 617 LEU A O 1
ATOM 5156 N N . GLY A 1 618 ? 8.711 -10.188 0.92 1 93.56 618 GLY A N 1
ATOM 5157 C CA . GLY A 1 618 ? 9.57 -11.359 0.923 1 93.56 618 GLY A CA 1
ATOM 5158 C C . GLY A 1 618 ? 8.82 -12.648 1.177 1 93.56 618 GLY A C 1
ATOM 5159 O O . GLY A 1 618 ? 9.414 -13.734 1.155 1 93.56 618 GLY A O 1
ATOM 5160 N N . ASN A 1 619 ? 7.523 -12.633 1.366 1 91.12 619 ASN A N 1
ATOM 5161 C CA . ASN A 1 619 ? 6.754 -13.836 1.66 1 91.12 619 ASN A CA 1
ATOM 5162 C C . ASN A 1 619 ? 6.176 -14.453 0.39 1 91.12 619 ASN A C 1
ATOM 5164 O O . ASN A 1 619 ? 4.984 -14.758 0.33 1 91.12 619 ASN A O 1
ATOM 5168 N N . ILE A 1 620 ? 7.012 -14.742 -0.563 1 93.81 620 ILE A N 1
ATOM 5169 C CA . ILE A 1 620 ? 6.594 -15.297 -1.847 1 93.81 620 ILE A CA 1
ATOM 5170 C C . ILE A 1 620 ? 6.676 -16.828 -1.8 1 93.81 620 ILE A C 1
ATOM 5172 O O . ILE A 1 620 ? 7.535 -17.375 -1.115 1 93.81 620 ILE A O 1
ATOM 5176 N N . ARG A 1 621 ? 5.758 -17.5 -2.49 1 96.25 621 ARG A N 1
ATOM 5177 C CA . ARG A 1 621 ? 5.75 -18.969 -2.555 1 96.25 621 ARG A CA 1
ATOM 5178 C C . ARG A 1 621 ? 6.02 -19.453 -3.973 1 96.25 621 ARG A C 1
ATOM 5180 O O . ARG A 1 621 ? 6.445 -20.594 -4.172 1 96.25 621 ARG A O 1
ATOM 5187 N N . GLN A 1 622 ? 5.641 -18.641 -4.949 1 96 622 GLN A N 1
ATOM 5188 C CA . GLN A 1 622 ? 5.785 -18.938 -6.371 1 96 622 GLN A CA 1
ATOM 5189 C C . GLN A 1 622 ? 6.312 -17.719 -7.129 1 96 622 GLN A C 1
ATOM 5191 O O . GLN A 1 622 ? 6.266 -16.594 -6.625 1 96 622 GLN A O 1
ATOM 5196 N N . PRO A 1 623 ? 6.93 -18 -8.312 1 96.44 623 PRO A N 1
ATOM 5197 C CA . PRO A 1 623 ? 7.328 -16.844 -9.109 1 96.44 623 PRO A CA 1
ATOM 5198 C C . PRO A 1 623 ? 6.195 -15.828 -9.289 1 96.44 623 PRO A C 1
ATOM 5200 O O . PRO A 1 623 ? 5.039 -16.219 -9.469 1 96.44 623 PRO A O 1
ATOM 5203 N N . ILE A 1 624 ? 6.559 -14.641 -9.258 1 95.25 624 ILE A N 1
ATOM 5204 C CA . ILE A 1 624 ? 5.531 -13.609 -9.18 1 95.25 624 ILE A CA 1
ATOM 5205 C C . ILE A 1 624 ? 5.34 -12.969 -10.555 1 95.25 624 ILE A C 1
ATOM 5207 O O . ILE A 1 624 ? 6.289 -12.875 -11.344 1 95.25 624 ILE A O 1
ATOM 5211 N N . TYR A 1 625 ? 4.09 -12.531 -10.844 1 95.81 625 TYR A N 1
ATOM 5212 C CA . TYR A 1 625 ? 3.768 -11.695 -12 1 95.81 625 TYR A CA 1
ATOM 5213 C C . TYR A 1 625 ? 3.994 -10.219 -11.688 1 95.81 625 TYR A C 1
ATOM 5215 O O . TYR A 1 625 ? 3.33 -9.656 -10.82 1 95.81 625 TYR A O 1
ATOM 5223 N N . VAL A 1 626 ? 4.91 -9.609 -12.367 1 95.44 626 VAL A N 1
ATOM 5224 C CA . VAL A 1 626 ? 5.238 -8.211 -12.109 1 95.44 626 VAL A CA 1
ATOM 5225 C C . VAL A 1 626 ? 4.555 -7.32 -13.148 1 95.44 626 VAL A C 1
ATOM 5227 O O . VAL A 1 626 ? 4.5 -7.664 -14.328 1 95.44 626 VAL A O 1
ATOM 5230 N N . SER A 1 627 ? 3.934 -6.277 -12.672 1 94.44 627 SER A N 1
ATOM 5231 C CA . SER A 1 627 ? 3.266 -5.27 -13.492 1 94.44 627 SER A CA 1
ATOM 5232 C C . SER A 1 627 ? 3.455 -3.873 -12.906 1 94.44 627 SER A C 1
ATOM 5234 O O . SER A 1 627 ? 3.932 -3.725 -11.781 1 94.44 627 SER A O 1
ATOM 5236 N N . ASP A 1 628 ? 3.178 -2.859 -13.703 1 93.19 628 ASP A N 1
ATOM 5237 C CA . ASP A 1 628 ? 3.268 -1.486 -13.219 1 93.19 628 ASP A CA 1
ATOM 5238 C C . ASP A 1 628 ? 2.361 -1.275 -12.008 1 93.19 628 ASP A C 1
ATOM 5240 O O . ASP A 1 628 ? 2.721 -0.556 -11.07 1 93.19 628 ASP A O 1
ATOM 5244 N N . VAL A 1 629 ? 1.267 -1.932 -12.023 1 95.31 629 VAL A N 1
ATOM 5245 C CA . VAL A 1 629 ? 0.302 -1.765 -10.945 1 95.31 629 VAL A CA 1
ATOM 5246 C C . VAL A 1 629 ? 0.834 -2.418 -9.672 1 95.31 629 VAL A C 1
ATOM 5248 O O . VAL A 1 629 ? 0.652 -1.89 -8.57 1 95.31 629 VAL A O 1
ATOM 5251 N N . ARG A 1 630 ? 1.426 -3.582 -9.82 1 95.44 630 ARG A N 1
ATOM 5252 C CA . ARG A 1 630 ? 2.016 -4.227 -8.648 1 95.44 630 ARG A CA 1
ATOM 5253 C C . ARG A 1 630 ? 3.08 -3.34 -8.016 1 95.44 630 ARG A C 1
ATOM 5255 O O . ARG A 1 630 ? 3.17 -3.25 -6.789 1 95.44 630 ARG A O 1
ATOM 5262 N N . ILE A 1 631 ? 3.895 -2.723 -8.852 1 96 631 ILE A N 1
ATOM 5263 C CA . ILE A 1 631 ? 4.934 -1.826 -8.352 1 96 631 ILE A CA 1
ATOM 5264 C C . ILE A 1 631 ? 4.297 -0.637 -7.641 1 96 631 ILE A C 1
ATOM 5266 O O . ILE A 1 631 ? 4.766 -0.215 -6.582 1 96 631 ILE A O 1
ATOM 5270 N N . LEU A 1 632 ? 3.234 -0.147 -8.195 1 96.5 632 LEU A N 1
ATOM 5271 C CA . LEU A 1 632 ? 2.512 0.955 -7.57 1 96.5 632 LEU A CA 1
ATOM 5272 C C . LEU A 1 632 ? 1.978 0.545 -6.203 1 96.5 632 LEU A C 1
ATOM 5274 O O . LEU A 1 632 ? 2.068 1.312 -5.242 1 96.5 632 LEU A O 1
ATOM 5278 N N . VAL A 1 633 ? 1.407 -0.603 -6.098 1 97.69 633 VAL A N 1
ATOM 5279 C CA . VAL A 1 633 ? 0.851 -1.108 -4.848 1 97.69 633 VAL A CA 1
ATOM 5280 C C . VAL A 1 633 ? 1.961 -1.254 -3.811 1 97.69 633 VAL A C 1
ATOM 5282 O O . VAL A 1 633 ? 1.812 -0.812 -2.668 1 97.69 633 VAL A O 1
ATOM 5285 N N . SER A 1 634 ? 3.055 -1.852 -4.23 1 97.75 634 SER A N 1
ATOM 5286 C CA . SER A 1 634 ? 4.168 -2.035 -3.307 1 97.75 634 SER A CA 1
ATOM 5287 C C . SER A 1 634 ? 4.746 -0.696 -2.861 1 97.75 634 SER A C 1
ATOM 5289 O O . SER A 1 634 ? 5.086 -0.519 -1.689 1 97.75 634 SER A O 1
ATOM 5291 N N . THR A 1 635 ? 4.828 0.222 -3.791 1 98.12 635 THR A N 1
ATOM 5292 C CA . THR A 1 635 ? 5.371 1.538 -3.479 1 98.12 635 THR A CA 1
ATOM 5293 C C . THR A 1 635 ? 4.469 2.277 -2.496 1 98.12 635 THR A C 1
ATOM 5295 O O . THR A 1 635 ? 4.945 2.848 -1.513 1 98.12 635 THR A O 1
ATOM 5298 N N . SER A 1 636 ? 3.191 2.225 -2.752 1 98.38 636 SER A N 1
ATOM 5299 C CA . SER A 1 636 ? 2.23 2.92 -1.901 1 98.38 636 SER A CA 1
ATOM 5300 C C . SER A 1 636 ? 2.203 2.324 -0.498 1 98.38 636 SER A C 1
ATOM 5302 O O . SER A 1 636 ? 2.166 3.057 0.493 1 98.38 636 SER A O 1
ATOM 5304 N N . SER A 1 637 ? 2.211 1.075 -0.42 1 98.38 637 SER A N 1
ATOM 5305 C CA . SER A 1 637 ? 2.195 0.412 0.879 1 98.38 637 SER A CA 1
ATOM 5306 C C . SER A 1 637 ? 3.48 0.684 1.654 1 98.38 637 SER A C 1
ATOM 5308 O O . SER A 1 637 ? 3.438 0.995 2.846 1 98.38 637 SER A O 1
ATOM 5310 N N . THR A 1 638 ? 4.641 0.576 0.94 1 98.62 638 THR A N 1
ATOM 5311 C CA . THR A 1 638 ? 5.922 0.801 1.598 1 98.62 638 THR A CA 1
ATOM 5312 C C . THR A 1 638 ? 6.035 2.244 2.08 1 98.62 638 THR A C 1
ATOM 5314 O O . THR A 1 638 ? 6.59 2.502 3.152 1 98.62 638 THR A O 1
ATOM 5317 N N . LEU A 1 639 ? 5.547 3.139 1.237 1 98.5 639 LEU A N 1
ATOM 5318 C CA . LEU A 1 639 ? 5.57 4.543 1.636 1 98.5 639 LEU A CA 1
ATOM 5319 C C . LEU A 1 639 ? 4.812 4.746 2.945 1 98.5 639 LEU A C 1
ATOM 5321 O O . LEU A 1 639 ? 5.344 5.344 3.885 1 98.5 639 LEU A O 1
ATOM 5325 N N . LEU A 1 640 ? 3.648 4.238 3.043 1 97.81 640 LEU A N 1
ATOM 5326 C CA . LEU A 1 640 ? 2.812 4.434 4.223 1 97.81 640 LEU A CA 1
ATOM 5327 C C . LEU A 1 640 ? 3.41 3.729 5.434 1 97.81 640 LEU A C 1
ATOM 5329 O O . LEU A 1 640 ? 3.561 4.336 6.5 1 97.81 640 LEU A O 1
ATOM 5333 N N . LEU A 1 641 ? 3.803 2.514 5.281 1 98.19 641 LEU A N 1
ATOM 5334 C CA . LEU A 1 641 ? 4.277 1.713 6.402 1 98.19 641 LEU A CA 1
ATOM 5335 C C . LEU A 1 641 ? 5.637 2.211 6.887 1 98.19 641 LEU A C 1
ATOM 5337 O O . LEU A 1 641 ? 5.91 2.205 8.094 1 98.19 641 LEU A O 1
ATOM 5341 N N . SER A 1 642 ? 6.492 2.617 5.973 1 98.62 642 SER A N 1
ATOM 5342 C CA . SER A 1 642 ? 7.801 3.133 6.367 1 98.62 642 SER A CA 1
ATOM 5343 C C . SER A 1 642 ? 7.672 4.465 7.098 1 98.62 642 SER A C 1
ATOM 5345 O O . SER A 1 642 ? 8.438 4.75 8.023 1 98.62 642 SER A O 1
ATOM 5347 N N . TYR A 1 643 ? 6.766 5.266 6.707 1 98.06 643 TYR A N 1
ATOM 5348 C CA . TYR A 1 643 ? 6.586 6.539 7.395 1 98.06 643 TYR A CA 1
ATOM 5349 C C . TYR A 1 643 ? 5.969 6.332 8.773 1 98.06 643 TYR A C 1
ATOM 5351 O O . TYR A 1 643 ? 6.27 7.074 9.711 1 98.06 643 TYR A O 1
ATOM 5359 N N . ILE A 1 644 ? 5.129 5.336 8.93 1 96.69 644 ILE A N 1
ATOM 5360 C CA . ILE A 1 644 ? 4.605 5.012 10.25 1 96.69 644 ILE A CA 1
ATOM 5361 C C . ILE A 1 644 ? 5.734 4.512 11.148 1 96.69 644 ILE A C 1
ATOM 5363 O O . ILE A 1 644 ? 5.895 4.98 12.281 1 96.69 644 ILE A O 1
ATOM 5367 N N . MET A 1 645 ? 6.496 3.625 10.617 1 97.75 645 MET A N 1
ATOM 5368 C CA . MET A 1 645 ? 7.625 3.107 11.391 1 97.75 645 MET A CA 1
ATOM 5369 C C . MET A 1 645 ? 8.641 4.207 11.672 1 97.75 645 MET A C 1
ATOM 5371 O O . MET A 1 645 ? 9.172 4.301 12.781 1 97.75 645 MET A O 1
ATOM 5375 N N . GLY A 1 646 ? 8.906 5.027 10.648 1 98.19 646 GLY A N 1
ATOM 5376 C CA . GLY A 1 646 ? 9.828 6.137 10.82 1 98.19 646 GLY A CA 1
ATOM 5377 C C . GLY A 1 646 ? 9.367 7.137 11.867 1 98.19 646 GLY A C 1
ATOM 5378 O O . GLY A 1 646 ? 10.18 7.695 12.602 1 98.19 646 GLY A O 1
ATOM 5379 N N . LEU A 1 647 ? 8.094 7.34 11.969 1 96.62 647 LEU A N 1
ATOM 5380 C CA . LEU A 1 647 ? 7.531 8.234 12.977 1 96.62 647 LEU A CA 1
ATOM 5381 C C . LEU A 1 647 ? 7.832 7.723 14.383 1 96.62 647 LEU A C 1
ATOM 5383 O O . LEU A 1 647 ? 8.266 8.492 15.242 1 96.62 647 LEU A O 1
ATOM 5387 N N . PHE A 1 648 ? 7.695 6.449 14.602 1 96.62 648 PHE A N 1
ATOM 5388 C CA . PHE A 1 648 ? 7.965 5.871 15.914 1 96.62 648 PHE A CA 1
ATOM 5389 C C . PHE A 1 648 ? 9.453 5.926 16.234 1 96.62 648 PHE A C 1
ATOM 5391 O O . PHE A 1 648 ? 9.836 6.203 17.375 1 96.62 648 PHE A O 1
ATOM 5398 N N . LEU A 1 649 ? 10.266 5.699 15.258 1 98 649 LEU A N 1
ATOM 5399 C CA . LEU A 1 649 ? 11.703 5.773 15.461 1 98 649 LEU A CA 1
ATOM 5400 C C . LEU A 1 649 ? 12.133 7.199 15.781 1 98 649 LEU A C 1
ATOM 5402 O O . LEU A 1 649 ? 12.984 7.414 16.656 1 98 649 LEU A O 1
ATOM 5406 N N . CYS A 1 650 ? 11.508 8.125 15.109 1 97.12 650 CYS A N 1
ATOM 5407 C CA . CYS A 1 650 ? 11.836 9.531 15.32 1 97.12 650 CYS A CA 1
ATOM 5408 C C . CYS A 1 650 ? 11.422 9.977 16.719 1 97.12 650 CYS A C 1
ATOM 5410 O O . CYS A 1 650 ? 12.219 10.586 17.438 1 97.12 650 CYS A O 1
ATOM 5412 N N . LEU A 1 651 ? 10.258 9.602 17.188 1 96.31 651 LEU A N 1
ATOM 5413 C CA . LEU A 1 651 ? 9.703 10.062 18.453 1 96.31 651 LEU A CA 1
ATOM 5414 C C . LEU A 1 651 ? 10.359 9.352 19.625 1 96.31 651 LEU A C 1
ATOM 5416 O O . LEU A 1 651 ? 10.562 9.953 20.688 1 96.31 651 LEU A O 1
ATOM 5420 N N . ALA A 1 652 ? 10.711 8.109 19.438 1 97.12 652 ALA A N 1
ATOM 5421 C CA . ALA A 1 652 ? 11.148 7.293 20.562 1 97.12 652 ALA A CA 1
ATOM 5422 C C . ALA A 1 652 ? 12.672 7.266 20.672 1 97.12 652 ALA A C 1
ATOM 5424 O O . ALA A 1 652 ? 13.227 6.973 21.734 1 97.12 652 ALA A O 1
ATOM 5425 N N . ILE A 1 653 ? 13.367 7.562 19.547 1 97.44 653 ILE A N 1
ATOM 5426 C CA . ILE A 1 653 ? 14.812 7.402 19.594 1 97.44 653 ILE A CA 1
ATOM 5427 C C . ILE A 1 653 ? 15.492 8.688 19.125 1 97.44 653 ILE A C 1
ATOM 5429 O O . ILE A 1 653 ? 16.266 9.297 19.859 1 97.44 653 ILE A O 1
ATOM 5433 N N . GLU A 1 654 ? 15.156 9.172 17.984 1 96.5 654 GLU A N 1
ATOM 5434 C CA . GLU A 1 654 ? 15.875 10.281 17.359 1 96.5 654 GLU A CA 1
ATOM 5435 C C . GLU A 1 654 ? 15.773 11.547 18.203 1 96.5 654 GLU A C 1
ATOM 5437 O O . GLU A 1 654 ? 16.797 12.172 18.531 1 96.5 654 GLU A O 1
ATOM 5442 N N . ILE A 1 655 ? 14.586 11.953 18.547 1 95 655 ILE A N 1
ATOM 5443 C CA . ILE A 1 655 ? 14.359 13.219 19.234 1 95 655 ILE A CA 1
ATOM 5444 C C . ILE A 1 655 ? 14.906 13.133 20.656 1 95 655 ILE A C 1
ATOM 5446 O O . ILE A 1 655 ? 15.633 14.023 21.109 1 95 655 ILE A O 1
ATOM 5450 N N . PRO A 1 656 ? 14.641 12.062 21.438 1 95.06 656 PRO A N 1
ATOM 5451 C CA . PRO A 1 656 ? 15.203 11.977 22.781 1 95.06 656 PRO A CA 1
ATOM 5452 C C . PRO A 1 656 ? 16.734 12.047 22.781 1 95.06 656 PRO A C 1
ATOM 5454 O O . PRO A 1 656 ? 17.312 12.75 23.609 1 95.06 656 PRO A O 1
ATOM 5457 N N . PHE A 1 657 ? 17.375 11.398 21.891 1 94.12 657 PHE A N 1
ATOM 5458 C CA . PHE A 1 657 ? 18.828 11.391 21.859 1 94.12 657 PHE A CA 1
ATOM 5459 C C . PHE A 1 657 ? 19.375 12.742 21.391 1 94.12 657 PHE A C 1
ATOM 5461 O O . PHE A 1 657 ? 20.438 13.18 21.828 1 94.12 657 PHE A O 1
ATOM 5468 N N . SER A 1 658 ? 18.656 13.312 20.453 1 91.56 658 SER A N 1
ATOM 5469 C CA . SER A 1 658 ? 19.031 14.656 20.016 1 91.56 658 SER A CA 1
ATOM 5470 C C . SER A 1 658 ? 18.953 15.648 21.172 1 91.56 658 SER A C 1
ATOM 5472 O O . SER A 1 658 ? 19.828 16.516 21.312 1 91.56 658 SER A O 1
ATOM 5474 N N . ASN A 1 659 ? 17.922 15.5 21.969 1 89.44 659 ASN A N 1
ATOM 5475 C CA . ASN A 1 659 ? 17.766 16.375 23.125 1 89.44 659 ASN A CA 1
ATOM 5476 C C . ASN A 1 659 ? 18.844 16.109 24.172 1 89.44 659 ASN A C 1
ATOM 5478 O O . ASN A 1 659 ? 19.328 17.031 24.828 1 89.44 659 ASN A O 1
ATOM 5482 N N . LEU A 1 660 ? 19.141 14.914 24.359 1 89.69 660 LEU A N 1
ATOM 5483 C CA . LEU A 1 660 ? 20.219 14.555 25.281 1 89.69 660 LEU A CA 1
ATOM 5484 C C . LEU A 1 660 ? 21.547 15.133 24.812 1 89.69 660 LEU A C 1
ATOM 5486 O O . LEU A 1 660 ? 22.344 15.617 25.625 1 89.69 660 LEU A O 1
ATOM 5490 N N . GLN A 1 661 ? 21.766 15.047 23.562 1 88.75 661 GLN A N 1
ATOM 5491 C CA . GLN A 1 661 ? 22.984 15.586 22.969 1 88.75 661 GLN A CA 1
ATOM 5492 C C . GLN A 1 661 ? 23.094 17.094 23.188 1 88.75 661 GLN A C 1
ATOM 5494 O O . GLN A 1 661 ? 24.172 17.609 23.484 1 88.75 661 GLN A O 1
ATOM 5499 N N . LYS A 1 662 ? 22 17.703 23 1 84.38 662 LYS A N 1
ATOM 5500 C CA . LYS A 1 662 ? 21.984 19.156 23.203 1 84.38 662 LYS A CA 1
ATOM 5501 C C . LYS A 1 662 ? 22.312 19.516 24.656 1 84.38 662 LYS A C 1
ATOM 5503 O O . LYS A 1 662 ? 22.953 20.531 24.922 1 84.38 662 LYS A O 1
ATOM 5508 N N . GLN A 1 663 ? 21.906 18.688 25.547 1 82.81 663 GLN A N 1
ATOM 5509 C CA . GLN A 1 663 ? 22.156 18.922 26.969 1 82.81 663 GLN A CA 1
ATOM 5510 C C . GLN A 1 663 ? 23.625 18.672 27.297 1 82.81 663 GLN A C 1
ATOM 5512 O O . GLN A 1 663 ? 24.203 19.359 28.156 1 82.81 663 GLN A O 1
ATOM 5517 N N . LEU A 1 664 ? 24.078 17.688 26.719 1 78.88 664 LEU A N 1
ATOM 5518 C CA . LEU A 1 664 ? 25.453 17.297 27.016 1 78.88 664 LEU A CA 1
ATOM 5519 C C . LEU A 1 664 ? 26.453 18.25 26.375 1 78.88 664 LEU A C 1
ATOM 5521 O O . LEU A 1 664 ? 27.484 18.562 26.969 1 78.88 664 LEU A O 1
ATOM 5525 N N . PHE A 1 665 ? 26.125 18.609 25.203 1 71.06 665 PHE A N 1
ATOM 5526 C CA . PHE A 1 665 ? 27.062 19.453 24.469 1 71.06 665 PHE A CA 1
ATOM 5527 C C . PHE A 1 665 ? 26.672 20.922 24.578 1 71.06 665 PHE A C 1
ATOM 5529 O O . PHE A 1 665 ? 25.641 21.344 24.047 1 71.06 665 PHE A O 1
ATOM 5536 N N . HIS A 1 666 ? 26.562 21.516 25.953 1 56.34 666 HIS A N 1
ATOM 5537 C CA . HIS A 1 666 ? 26.234 22.859 26.375 1 56.34 666 HIS A CA 1
ATOM 5538 C C . HIS A 1 666 ? 26.344 23.844 25.219 1 56.34 666 HIS A C 1
ATOM 5540 O O . HIS A 1 666 ? 27.109 23.641 24.281 1 56.34 666 HIS A O 1
ATOM 5546 N N . LYS A 1 667 ? 25.625 25.188 25.359 1 48.62 667 LYS A N 1
ATOM 5547 C CA . LYS A 1 667 ? 25.297 26.328 24.516 1 48.62 667 LYS A CA 1
ATOM 5548 C C . LYS A 1 667 ? 26.562 26.938 23.922 1 48.62 667 LYS A C 1
ATOM 5550 O O . LYS A 1 667 ? 27.125 27.906 24.469 1 48.62 667 LYS A O 1
ATOM 5555 N N . LYS A 1 668 ? 27.688 26.484 23.797 1 41.59 668 LYS A N 1
ATOM 5556 C CA . LYS A 1 668 ? 28.25 27.516 22.906 1 41.59 668 LYS A CA 1
ATOM 5557 C C . LYS A 1 668 ? 27.328 27.766 21.719 1 41.59 668 LYS A C 1
ATOM 5559 O O . LYS A 1 668 ? 26.562 26.891 21.328 1 41.59 668 LYS A O 1
ATOM 5564 N N . PRO A 1 669 ? 27.172 29.078 21.297 1 38.03 669 PRO A N 1
ATOM 5565 C CA . PRO A 1 669 ? 26.344 29.391 20.125 1 38.03 669 PRO A CA 1
ATOM 5566 C C . PRO A 1 669 ? 26.469 28.344 19.016 1 38.03 669 PRO A C 1
ATOM 5568 O O . PRO A 1 669 ? 27.562 28.141 18.484 1 38.03 669 PRO A O 1
ATOM 5571 N N . GLU A 1 670 ? 26.047 27.266 19.25 1 34.81 670 GLU A N 1
ATOM 5572 C CA . GLU A 1 670 ? 26.094 26.172 18.266 1 34.81 670 GLU A CA 1
ATOM 5573 C C . GLU A 1 670 ? 25.953 26.703 16.844 1 34.81 670 GLU A C 1
ATOM 5575 O O . GLU A 1 670 ? 25.078 27.516 16.578 1 34.81 670 GLU A O 1
ATOM 5580 N N . VAL A 1 671 ? 26.875 26.75 16.172 1 34.38 671 VAL A N 1
ATOM 5581 C CA . VAL A 1 671 ? 26.641 26.891 14.742 1 34.38 671 VAL A CA 1
ATOM 5582 C C . VAL A 1 671 ? 25.391 26.109 14.336 1 34.38 671 VAL A C 1
ATOM 5584 O O . VAL A 1 671 ? 25.062 26.016 13.148 1 34.38 671 VAL A O 1
ATOM 5587 N N . TYR A 1 672 ? 25.094 25.078 15.055 1 31.58 672 TYR A N 1
ATOM 5588 C CA . TYR A 1 672 ? 24.266 24.031 14.508 1 31.58 672 TYR A CA 1
ATOM 5589 C C . TYR A 1 672 ? 22.812 24.484 14.383 1 31.58 672 TYR A C 1
ATOM 5591 O O . TYR A 1 672 ? 22.422 25.484 14.992 1 31.58 672 TYR A O 1
ATOM 5599 N N . TYR A 1 673 ? 21.906 23.484 13.922 1 30.77 673 TYR A N 1
ATOM 5600 C CA . TYR A 1 673 ? 20.516 23.406 13.477 1 30.77 673 TYR A CA 1
ATOM 5601 C C . TYR A 1 673 ? 19.562 23.828 14.586 1 30.77 673 TYR A C 1
ATOM 5603 O O . TYR A 1 673 ? 19.016 22.984 15.289 1 30.77 673 TYR A O 1
ATOM 5611 N N . GLU A 1 674 ? 19.984 24.719 15.492 1 30.66 674 GLU A N 1
ATOM 5612 C CA . GLU A 1 674 ? 18.906 25 16.438 1 30.66 674 GLU A CA 1
ATOM 5613 C C . GLU A 1 674 ? 17.703 25.609 15.727 1 30.66 674 GLU A C 1
ATOM 5615 O O . GLU A 1 674 ? 17.719 26.781 15.344 1 30.66 674 GLU A O 1
ATOM 5620 N N . GLU A 1 675 ? 17.109 24.859 14.984 1 29.39 675 GLU A N 1
ATOM 5621 C CA . GLU A 1 675 ? 15.82 25.375 14.539 1 29.39 675 GLU A CA 1
ATOM 5622 C C . GLU A 1 675 ? 14.992 25.891 15.711 1 29.39 675 GLU A C 1
ATOM 5624 O O . GLU A 1 675 ? 14 26.594 15.508 1 29.39 675 GLU A O 1
ATOM 5629 N N . ASN A 1 676 ? 15.055 25.266 16.922 1 27.67 676 ASN A N 1
ATOM 5630 C CA . ASN A 1 676 ? 13.828 25.312 17.719 1 27.67 676 ASN A CA 1
ATOM 5631 C C . ASN A 1 676 ? 13.602 26.688 18.328 1 27.67 676 ASN A C 1
ATOM 5633 O O . ASN A 1 676 ? 12.75 27.438 17.875 1 27.67 676 ASN A O 1
ATOM 5637 N N . ILE A 1 677 ? 13.594 26.766 19.844 1 26.69 677 ILE A N 1
ATOM 5638 C CA . ILE A 1 677 ? 12.656 27.266 20.844 1 26.69 677 ILE A CA 1
ATOM 5639 C C . ILE A 1 677 ? 13.086 28.656 21.297 1 26.69 677 ILE A C 1
ATOM 5641 O O . ILE A 1 677 ? 13.945 28.797 22.172 1 26.69 677 ILE A O 1
ATOM 5645 N N . ASP A 1 678 ? 13.633 29.531 20.562 1 28.36 678 ASP A N 1
ATOM 5646 C CA . ASP A 1 678 ? 13.953 30.766 21.266 1 28.36 678 ASP A CA 1
ATOM 5647 C C . ASP A 1 678 ? 12.695 31.453 21.766 1 28.36 678 ASP A C 1
ATOM 5649 O O . ASP A 1 678 ? 12.273 32.469 21.203 1 28.36 678 ASP A O 1
ATOM 5653 N N . LEU A 1 679 ? 11.57 30.688 22 1 27.11 679 LEU A N 1
ATOM 5654 C CA . LEU A 1 679 ? 10.391 31.453 22.391 1 27.11 679 LEU A CA 1
ATOM 5655 C C . LEU A 1 679 ? 10.625 32.188 23.703 1 27.11 679 LEU A C 1
ATOM 5657 O O . LEU A 1 679 ? 10.008 33.219 23.953 1 27.11 679 LEU A O 1
ATOM 5661 N N . SER A 1 680 ? 11.211 31.516 24.75 1 28.88 680 SER A N 1
ATOM 5662 C CA . SER A 1 680 ? 10.797 31.922 26.078 1 28.88 680 SER A CA 1
ATOM 5663 C C . SER A 1 680 ? 11.516 33.188 26.516 1 28.88 680 SER A C 1
ATOM 5665 O O . SER A 1 680 ? 11.242 33.75 27.594 1 28.88 680 SER A O 1
ATOM 5667 N N . LYS A 1 681 ? 12.664 33.531 26 1 33.47 681 LYS A N 1
ATOM 5668 C CA . LYS A 1 681 ? 13.359 34.531 26.828 1 33.47 681 LYS A CA 1
ATOM 5669 C C . LYS A 1 681 ? 12.703 35.906 26.734 1 33.47 681 LYS A C 1
ATOM 5671 O O . LYS A 1 681 ? 12.695 36.656 27.719 1 33.47 681 LYS A O 1
ATOM 5676 N N . ASN A 1 682 ? 12.25 36.281 25.562 1 29.84 682 ASN A N 1
ATOM 5677 C CA . ASN A 1 682 ? 11.953 37.719 25.531 1 29.84 682 ASN A CA 1
ATOM 5678 C C . ASN A 1 682 ? 10.641 38.031 26.234 1 29.84 682 ASN A C 1
ATOM 5680 O O . ASN A 1 682 ? 10.289 39.188 26.422 1 29.84 682 ASN A O 1
ATOM 5684 N N . GLY A 1 683 ? 9.711 36.969 26.422 1 29.45 683 GLY A N 1
ATOM 5685 C CA . GLY A 1 683 ? 8.477 37.438 27.031 1 29.45 683 GLY A CA 1
ATOM 5686 C C . GLY A 1 683 ? 8.609 37.719 28.5 1 29.45 683 GLY A C 1
ATOM 5687 O O . GLY A 1 683 ? 7.699 38.281 29.125 1 29.45 683 GLY A O 1
ATOM 5688 N N . VAL A 1 684 ? 9.57 37.031 29.203 1 32.88 684 VAL A N 1
ATOM 5689 C CA . VAL A 1 684 ? 9.562 37.219 30.641 1 32.88 684 VAL A CA 1
ATOM 5690 C C . VAL A 1 684 ? 10.18 38.562 30.969 1 32.88 684 VAL A C 1
ATOM 5692 O O . VAL A 1 684 ? 9.914 39.156 32.031 1 32.88 684 VAL A O 1
ATOM 5695 N N . GLN A 1 685 ? 11.109 39.031 30.172 1 31.66 685 GLN A N 1
ATOM 5696 C CA . GLN A 1 685 ? 11.773 40.25 30.688 1 31.66 685 GLN A CA 1
ATOM 5697 C C . GLN A 1 685 ? 10.82 41.438 30.688 1 31.66 685 GLN A C 1
ATOM 5699 O O . GLN A 1 685 ? 10.906 42.281 31.578 1 31.66 685 GLN A O 1
ATOM 5704 N N . ASN A 1 686 ? 9.93 41.469 29.719 1 32.19 686 ASN A N 1
ATOM 5705 C CA . ASN A 1 686 ? 9.234 42.75 29.656 1 32.19 686 ASN A CA 1
ATOM 5706 C C . ASN A 1 686 ? 8.195 42.875 30.766 1 32.19 686 ASN A C 1
ATOM 5708 O O . ASN A 1 686 ? 7.586 43.938 30.922 1 32.19 686 ASN A O 1
ATOM 5712 N N . MET A 1 687 ? 7.723 41.688 31.281 1 32.69 687 MET A N 1
ATOM 5713 C CA . MET A 1 687 ? 6.664 41.938 32.25 1 32.69 687 MET A CA 1
ATOM 5714 C C . MET A 1 687 ? 7.242 42.469 33.562 1 32.69 687 MET A C 1
ATOM 5716 O O . MET A 1 687 ? 6.504 42.938 34.406 1 32.69 687 MET A O 1
ATOM 5720 N N . ALA A 1 688 ? 8.516 42.156 33.875 1 37.78 688 ALA A N 1
ATOM 5721 C CA . ALA A 1 688 ? 8.977 42.531 35.219 1 37.78 688 ALA A CA 1
ATOM 5722 C C . ALA A 1 688 ? 9.195 44.031 35.312 1 37.78 688 ALA A C 1
ATOM 5724 O O . ALA A 1 688 ? 9.117 44.625 36.375 1 37.78 688 ALA A O 1
ATOM 5725 N N . GLU A 1 689 ? 9.648 44.562 34.156 1 34.09 689 GLU A N 1
ATOM 5726 C CA . GLU A 1 689 ? 10.094 45.938 34.344 1 34.09 689 GLU A CA 1
ATOM 5727 C C . GLU A 1 689 ? 8.906 46.844 34.594 1 34.09 689 GLU A C 1
ATOM 5729 O O . GLU A 1 689 ? 9.078 48 35.031 1 34.09 689 GLU A O 1
ATOM 5734 N N . SER A 1 690 ? 7.77 46.406 34.062 1 33.31 690 SER A N 1
ATOM 5735 C CA . SER A 1 690 ? 6.797 47.469 34.125 1 33.31 690 SER A CA 1
ATOM 5736 C C . SER A 1 690 ? 6.281 47.719 35.531 1 33.31 690 SER A C 1
ATOM 5738 O O . SER A 1 690 ? 5.566 48.688 35.781 1 33.31 690 SER A O 1
ATOM 5740 N N . ASN A 1 691 ? 6.336 46.656 36.344 1 32.38 691 ASN A N 1
ATOM 5741 C CA . ASN A 1 691 ? 5.578 46.938 37.562 1 32.38 691 ASN A CA 1
ATOM 5742 C C . ASN A 1 691 ? 6.402 47.75 38.562 1 32.38 691 ASN A C 1
ATOM 5744 O O . ASN A 1 691 ? 6 47.906 39.719 1 32.38 691 ASN A O 1
ATOM 5748 N N . GLY A 1 692 ? 7.75 47.844 38.312 1 29.23 692 GLY A N 1
ATOM 5749 C CA . GLY A 1 692 ? 8.438 48.438 39.438 1 29.23 692 GLY A CA 1
ATOM 5750 C C . GLY A 1 692 ? 8.109 49.906 39.594 1 29.23 692 GLY A C 1
ATOM 5751 O O . GLY A 1 692 ? 8.508 50.531 40.594 1 29.23 692 GLY A O 1
ATOM 5752 N N . THR A 1 693 ? 7.98 50.625 38.438 1 27.81 693 THR A N 1
ATOM 5753 C CA . THR A 1 693 ? 8.102 52.031 38.719 1 27.81 693 THR A CA 1
ATOM 5754 C C . THR A 1 693 ? 6.836 52.562 39.375 1 27.81 693 THR A C 1
ATOM 5756 O O . THR A 1 693 ? 6.762 53.75 39.719 1 27.81 693 THR A O 1
ATOM 5759 N N . ARG A 1 694 ? 5.801 51.75 39.719 1 23.98 694 ARG A N 1
ATOM 5760 C CA . ARG A 1 694 ? 5 52.594 40.594 1 23.98 694 ARG A CA 1
ATOM 5761 C C . ARG A 1 694 ? 5.527 52.562 42.031 1 23.98 694 ARG A C 1
ATOM 5763 O O . ARG A 1 694 ? 5.91 51.5 42.5 1 23.98 694 ARG A O 1
ATOM 5770 N N . MET B 1 1 ? -5.66 2.027 35.062 1 35.06 1 MET B N 1
ATOM 5771 C CA . MET B 1 1 ? -6.523 0.85 35.062 1 35.06 1 MET B CA 1
ATOM 5772 C C . MET B 1 1 ? -6.887 0.457 33.625 1 35.06 1 MET B C 1
ATOM 5774 O O . MET B 1 1 ? -6.797 -0.716 33.281 1 35.06 1 MET B O 1
ATOM 5778 N N . VAL B 1 2 ? -7.07 1.404 32.844 1 36.28 2 VAL B N 1
ATOM 5779 C CA . VAL B 1 2 ? -7.59 1.148 31.5 1 36.28 2 VAL B CA 1
ATOM 5780 C C . VAL B 1 2 ? -6.477 0.603 30.594 1 36.28 2 VAL B C 1
ATOM 5782 O O . VAL B 1 2 ? -6.688 -0.351 29.844 1 36.28 2 VAL B O 1
ATOM 5785 N N . ALA B 1 3 ? -5.316 1.067 30.734 1 39.59 3 ALA B N 1
ATOM 5786 C CA . ALA B 1 3 ? -4.215 0.577 29.906 1 39.59 3 ALA B CA 1
ATOM 5787 C C . ALA B 1 3 ? -3.869 -0.868 30.25 1 39.59 3 ALA B C 1
ATOM 5789 O O . ALA B 1 3 ? -3.576 -1.675 29.375 1 39.59 3 ALA B O 1
ATOM 5790 N N . LYS B 1 4 ? -3.928 -1.14 31.531 1 42.97 4 LYS B N 1
ATOM 5791 C CA . LYS B 1 4 ? -3.611 -2.496 31.969 1 42.97 4 LYS B CA 1
ATOM 5792 C C . LYS B 1 4 ? -4.605 -3.504 31.406 1 42.97 4 LYS B C 1
ATOM 5794 O O . LYS B 1 4 ? -4.219 -4.605 31 1 42.97 4 LYS B O 1
ATOM 5799 N N . TYR B 1 5 ? -5.789 -3.053 31.297 1 42.78 5 TYR B N 1
ATOM 5800 C CA . TYR B 1 5 ? -6.816 -3.986 30.844 1 42.78 5 TYR B CA 1
ATOM 5801 C C . TYR B 1 5 ? -6.762 -4.172 29.328 1 42.78 5 TYR B C 1
ATOM 5803 O O . TYR B 1 5 ? -7.039 -5.258 28.812 1 42.78 5 TYR B O 1
ATOM 5811 N N . SER B 1 6 ? -6.312 -3.189 28.656 1 45.78 6 SER B N 1
ATOM 5812 C CA . SER B 1 6 ? -6.234 -3.318 27.203 1 45.78 6 SER B CA 1
ATOM 5813 C C . SER B 1 6 ? -5.074 -4.219 26.797 1 45.78 6 SER B C 1
ATOM 5815 O O . SER B 1 6 ? -5.207 -5.02 25.859 1 45.78 6 SER B O 1
ATOM 5817 N N . ILE B 1 7 ? -4.004 -4.113 27.438 1 46.97 7 ILE B N 1
ATOM 5818 C CA . ILE B 1 7 ? -2.861 -4.98 27.172 1 46.97 7 ILE B CA 1
ATOM 5819 C C . ILE B 1 7 ? -3.201 -6.414 27.562 1 46.97 7 ILE B C 1
ATOM 5821 O O . ILE B 1 7 ? -2.869 -7.355 26.828 1 46.97 7 ILE B O 1
ATOM 5825 N N . LEU B 1 8 ? -3.867 -6.543 28.625 1 45.5 8 LEU B N 1
ATOM 5826 C CA . LEU B 1 8 ? -4.289 -7.871 29.047 1 45.5 8 LEU B CA 1
ATOM 5827 C C . LEU B 1 8 ? -5.25 -8.484 28.031 1 45.5 8 LEU B C 1
ATOM 5829 O O . LEU B 1 8 ? -5.16 -9.68 27.734 1 45.5 8 LEU B O 1
ATOM 5833 N N . LEU B 1 9 ? -6.062 -7.672 27.516 1 48.34 9 LEU B N 1
ATOM 5834 C CA . LEU B 1 9 ? -7.004 -8.188 26.531 1 48.34 9 LEU B CA 1
ATOM 5835 C C . LEU B 1 9 ? -6.281 -8.586 25.25 1 48.34 9 LEU B C 1
ATOM 5837 O O . LEU B 1 9 ? -6.57 -9.641 24.672 1 48.34 9 LEU B O 1
ATOM 5841 N N . ILE B 1 10 ? -5.336 -7.816 24.891 1 50.72 10 ILE B N 1
ATOM 5842 C CA . ILE B 1 10 ? -4.566 -8.164 23.703 1 50.72 10 ILE B CA 1
ATOM 5843 C C . ILE B 1 10 ? -3.748 -9.43 23.953 1 50.72 10 ILE B C 1
ATOM 5845 O O . ILE B 1 10 ? -3.682 -10.32 23.109 1 50.72 10 ILE B O 1
ATOM 5849 N N . SER B 1 11 ? -3.168 -9.492 25.141 1 48.84 11 SER B N 1
ATOM 5850 C CA . SER B 1 11 ? -2.404 -10.688 25.5 1 48.84 11 SER B CA 1
ATOM 5851 C C . SER B 1 11 ? -3.309 -11.906 25.609 1 48.84 11 SER B C 1
ATOM 5853 O O . SER B 1 11 ? -2.92 -13.016 25.234 1 48.84 11 SER B O 1
ATOM 5855 N N . LEU B 1 12 ? -4.406 -11.758 26.125 1 49.53 12 LEU B N 1
ATOM 5856 C CA . LEU B 1 12 ? -5.348 -12.859 26.25 1 49.53 12 LEU B CA 1
ATOM 5857 C C . LEU B 1 12 ? -5.836 -13.312 24.875 1 49.53 12 LEU B C 1
ATOM 5859 O O . LEU B 1 12 ? -6.051 -14.5 24.641 1 49.53 12 LEU B O 1
ATOM 5863 N N . ILE B 1 13 ? -6.035 -12.414 24.062 1 52.62 13 ILE B N 1
ATOM 5864 C CA . ILE B 1 13 ? -6.488 -12.719 22.703 1 52.62 13 ILE B CA 1
ATOM 5865 C C . ILE B 1 13 ? -5.395 -13.461 21.953 1 52.62 13 ILE B C 1
ATOM 5867 O O . ILE B 1 13 ? -5.672 -14.445 21.266 1 52.62 13 ILE B O 1
ATOM 5871 N N . VAL B 1 14 ? -4.207 -13 22.156 1 50.94 14 VAL B N 1
ATOM 5872 C CA . VAL B 1 14 ? -3.076 -13.656 21.5 1 50.94 14 VAL B CA 1
ATOM 5873 C C . VAL B 1 14 ? -2.85 -15.031 22.125 1 50.94 14 VAL B C 1
ATOM 5875 O O . VAL B 1 14 ? -2.586 -16 21.422 1 50.94 14 VAL B O 1
ATOM 5878 N N . LEU B 1 15 ? -2.92 -15.086 23.391 1 48.09 15 LEU B N 1
ATOM 5879 C CA . LEU B 1 15 ? -2.717 -16.359 24.062 1 48.09 15 LEU B CA 1
ATOM 5880 C C . LEU B 1 15 ? -3.854 -17.328 23.75 1 48.09 15 LEU B C 1
ATOM 5882 O O . LEU B 1 15 ? -3.631 -18.531 23.625 1 48.09 15 LEU B O 1
ATOM 5886 N N . GLY B 1 16 ? -5.031 -16.891 23.656 1 49.59 16 GLY B N 1
ATOM 5887 C CA . GLY B 1 16 ? -6.152 -17.75 23.328 1 49.59 16 GLY B CA 1
ATOM 5888 C C . GLY B 1 16 ? -6.109 -18.25 21.891 1 49.59 16 GLY B C 1
ATOM 5889 O O . GLY B 1 16 ? -6.527 -19.375 21.609 1 49.59 16 GLY B O 1
ATOM 5890 N N . ASP B 1 17 ? -5.723 -17.438 21.016 1 51.97 17 ASP B N 1
ATOM 5891 C CA . ASP B 1 17 ? -5.633 -17.828 19.609 1 51.97 17 ASP B CA 1
ATOM 5892 C C . ASP B 1 17 ? -4.602 -18.953 19.422 1 51.97 17 ASP B C 1
ATOM 5894 O O . ASP B 1 17 ? -4.781 -19.828 18.578 1 51.97 17 ASP B O 1
ATOM 5898 N N . ARG B 1 18 ? -3.5 -18.969 20.094 1 48.5 18 ARG B N 1
ATOM 5899 C CA . ARG B 1 18 ? -2.549 -20.078 20.031 1 48.5 18 ARG B CA 1
ATOM 5900 C C . ARG B 1 18 ? -3.199 -21.391 20.469 1 48.5 18 ARG B C 1
ATOM 5902 O O . ARG B 1 18 ? -2.873 -22.453 19.938 1 48.5 18 ARG B O 1
ATOM 5909 N N . ILE B 1 19 ? -4.043 -21.297 21.281 1 44.53 19 ILE B N 1
ATOM 5910 C CA . ILE B 1 19 ? -4.684 -22.531 21.734 1 44.53 19 ILE B CA 1
ATOM 5911 C C . ILE B 1 19 ? -5.605 -23.062 20.656 1 44.53 19 ILE B C 1
ATOM 5913 O O . ILE B 1 19 ? -5.672 -24.281 20.438 1 44.53 19 ILE B O 1
ATOM 5917 N N . SER B 1 20 ? -6.355 -22.297 19.938 1 44.66 20 SER B N 1
ATOM 5918 C CA . SER B 1 20 ? -7.344 -22.812 19 1 44.66 20 SER B CA 1
ATOM 5919 C C . SER B 1 20 ? -6.684 -23.344 17.719 1 44.66 20 SER B C 1
ATOM 5921 O O . SER B 1 20 ? -7.336 -23.984 16.891 1 44.66 20 SER B O 1
ATOM 5923 N N . ALA B 1 21 ? -5.57 -22.797 17.234 1 46.38 21 ALA B N 1
ATOM 5924 C CA . ALA B 1 21 ? -4.887 -23.297 16.047 1 46.38 21 ALA B CA 1
ATOM 5925 C C . ALA B 1 21 ? -4.652 -24.797 16.141 1 46.38 21 ALA B C 1
ATOM 5927 O O . ALA B 1 21 ? -4.328 -25.453 15.133 1 46.38 21 ALA B O 1
ATOM 5928 N N . LEU B 1 22 ? -4.531 -25.297 17.297 1 44.31 22 LEU B N 1
ATOM 5929 C CA . LEU B 1 22 ? -4.227 -26.703 17.453 1 44.31 22 LEU B CA 1
ATOM 5930 C C . LEU B 1 22 ? -5.473 -27.562 17.234 1 44.31 22 LEU B C 1
ATOM 5932 O O . LEU B 1 22 ? -5.633 -28.609 17.859 1 44.31 22 LEU B O 1
ATOM 5936 N N . THR B 1 23 ? -6.43 -27.016 16.578 1 48.56 23 THR B N 1
ATOM 5937 C CA . THR B 1 23 ? -7.461 -28.047 16.516 1 48.56 23 THR B CA 1
ATOM 5938 C C . THR B 1 23 ? -6.969 -29.25 15.727 1 48.56 23 THR B C 1
ATOM 5940 O O . THR B 1 23 ? -6.438 -29.109 14.625 1 48.56 23 THR B O 1
ATOM 5943 N N . PRO B 1 24 ? -6.777 -30.375 16.266 1 52.38 24 PRO B N 1
ATOM 5944 C CA . PRO B 1 24 ? -6.445 -31.703 15.75 1 52.38 24 PRO B CA 1
ATOM 5945 C C . PRO B 1 24 ? -7.09 -32 14.398 1 52.38 24 PRO B C 1
ATOM 5947 O O . PRO B 1 24 ? -6.656 -32.906 13.688 1 52.38 24 PRO B O 1
ATOM 5950 N N . LEU B 1 25 ? -8.172 -31.266 14.062 1 56.44 25 LEU B N 1
ATOM 5951 C CA . LEU B 1 25 ? -9.016 -31.766 12.984 1 56.44 25 LEU B CA 1
ATOM 5952 C C . LEU B 1 25 ? -8.422 -31.422 11.625 1 56.44 25 LEU B C 1
ATOM 5954 O O . LEU B 1 25 ? -8.812 -32 10.602 1 56.44 25 LEU B O 1
ATOM 5958 N N . PHE B 1 26 ? -7.395 -30.516 11.523 1 73.31 26 PHE B N 1
ATOM 5959 C CA . PHE B 1 26 ? -6.965 -30.188 10.172 1 73.31 26 PHE B CA 1
ATOM 5960 C C . PHE B 1 26 ? -5.621 -30.844 9.859 1 73.31 26 PHE B C 1
ATOM 5962 O O . PHE B 1 26 ? -4.566 -30.266 10.141 1 73.31 26 PHE B O 1
ATOM 5969 N N . ASN B 1 27 ? -5.688 -32.062 9.492 1 82.75 27 ASN B N 1
ATOM 5970 C CA . ASN B 1 27 ? -4.504 -32.781 9.039 1 82.75 27 ASN B CA 1
ATOM 5971 C C . ASN B 1 27 ? -4.062 -32.312 7.656 1 82.75 27 ASN B C 1
ATOM 5973 O O . ASN B 1 27 ? -4.699 -32.625 6.652 1 82.75 27 ASN B O 1
ATOM 5977 N N . MET B 1 28 ? -3.004 -31.656 7.605 1 88.06 28 MET B N 1
ATOM 5978 C CA . MET B 1 28 ? -2.545 -31.031 6.367 1 88.06 28 MET B CA 1
ATOM 5979 C C . MET B 1 28 ? -2.066 -32.094 5.371 1 88.06 28 MET B C 1
ATOM 5981 O O . MET B 1 28 ? -2.139 -31.875 4.16 1 88.06 28 MET B O 1
ATOM 5985 N N . THR B 1 29 ? -1.604 -33.219 5.859 1 87.56 29 THR B N 1
ATOM 5986 C CA . THR B 1 29 ? -1.192 -34.281 4.957 1 87.56 29 THR B CA 1
ATOM 5987 C C . THR B 1 29 ? -2.377 -34.781 4.137 1 87.56 29 THR B C 1
ATOM 5989 O O . THR B 1 29 ? -2.25 -35.031 2.932 1 87.56 29 THR B O 1
ATOM 5992 N N . GLU B 1 30 ? -3.471 -34.906 4.789 1 89.69 30 GLU B N 1
ATOM 5993 C CA . GLU B 1 30 ? -4.691 -35.312 4.098 1 89.69 30 GLU B CA 1
ATOM 5994 C C . GLU B 1 30 ? -5.215 -34.188 3.199 1 89.69 30 GLU B C 1
ATOM 5996 O O . GLU B 1 30 ? -5.672 -34.438 2.084 1 89.69 30 GLU B O 1
ATOM 6001 N N . TYR B 1 31 ? -5.086 -33 3.672 1 92.31 31 TYR B N 1
ATOM 6002 C CA . TYR B 1 31 ? -5.605 -31.844 2.953 1 92.31 31 TYR B CA 1
ATOM 6003 C C . TYR B 1 31 ? -4.898 -31.672 1.612 1 92.31 31 TYR B C 1
ATOM 6005 O O . TYR B 1 31 ? -5.539 -31.359 0.604 1 92.31 31 TYR B O 1
ATOM 6013 N N . TYR B 1 32 ? -3.619 -31.922 1.542 1 92.06 32 TYR B N 1
ATOM 6014 C CA . TYR B 1 32 ? -2.828 -31.672 0.343 1 92.06 32 TYR B CA 1
ATOM 6015 C C . TYR B 1 32 ? -3.045 -32.781 -0.694 1 92.06 32 TYR B C 1
ATOM 6017 O O . TYR B 1 32 ? -2.652 -32.625 -1.854 1 92.06 32 TYR B O 1
ATOM 6025 N N . LYS B 1 33 ? -3.723 -33.812 -0.285 1 91.81 33 LYS B N 1
ATOM 6026 C CA . LYS B 1 33 ? -4.039 -34.875 -1.241 1 91.81 33 LYS B CA 1
ATOM 6027 C C . LYS B 1 33 ? -5.238 -34.5 -2.105 1 91.81 33 LYS B C 1
ATOM 6029 O O . LYS B 1 33 ? -5.465 -35.094 -3.16 1 91.81 33 LYS B O 1
ATOM 6034 N N . LEU B 1 34 ? -5.941 -33.531 -1.651 1 94.81 34 LEU B N 1
ATOM 6035 C CA . LEU B 1 34 ? -7.129 -33.094 -2.373 1 94.81 34 LEU B CA 1
ATOM 6036 C C . LEU B 1 34 ? -6.754 -32.438 -3.699 1 94.81 34 LEU B C 1
ATOM 6038 O O . LEU B 1 34 ? -5.656 -31.875 -3.836 1 94.81 34 LEU B O 1
ATOM 6042 N N . PRO B 1 35 ? -7.66 -32.562 -4.695 1 95.38 35 PRO B N 1
ATOM 6043 C CA . PRO B 1 35 ? -7.418 -31.766 -5.895 1 95.38 35 PRO B CA 1
ATOM 6044 C C . PRO B 1 35 ? -7.367 -30.266 -5.598 1 95.38 35 PRO B C 1
ATOM 6046 O O . PRO B 1 35 ? -8.125 -29.781 -4.758 1 95.38 35 PRO B O 1
ATOM 6049 N N . LYS B 1 36 ? -6.5 -29.625 -6.293 1 95.94 36 LYS B N 1
ATOM 6050 C CA . LYS B 1 36 ? -6.406 -28.172 -6.094 1 95.94 36 LYS B CA 1
ATOM 6051 C C . LYS B 1 36 ? -7.727 -27.484 -6.422 1 95.94 36 LYS B C 1
ATOM 6053 O O . LYS B 1 36 ? -8.344 -27.781 -7.449 1 95.94 36 LYS B O 1
ATOM 6058 N N . LEU B 1 37 ? -8.141 -26.609 -5.555 1 95.81 37 LEU B N 1
ATOM 6059 C CA . LEU B 1 37 ? -9.383 -25.891 -5.77 1 95.81 37 LEU B CA 1
ATOM 6060 C C . LEU B 1 37 ? -9.297 -25.016 -7.016 1 95.81 37 LEU B C 1
ATOM 6062 O O . LEU B 1 37 ? -10.281 -24.859 -7.742 1 95.81 37 LEU B O 1
ATOM 6066 N N . TYR B 1 38 ? -8.117 -24.422 -7.184 1 96.75 38 TYR B N 1
ATOM 6067 C CA . TYR B 1 38 ? -7.863 -23.562 -8.336 1 96.75 38 TYR B CA 1
ATOM 6068 C C . TYR B 1 38 ? -6.586 -23.984 -9.055 1 96.75 38 TYR B C 1
ATOM 6070 O O . TYR B 1 38 ? -5.574 -24.281 -8.414 1 96.75 38 TYR B O 1
ATOM 6078 N N . LYS B 1 39 ? -6.656 -24.078 -10.273 1 97.06 39 LYS B N 1
ATOM 6079 C CA . LYS B 1 39 ? -5.5 -24.312 -11.133 1 97.06 39 LYS B CA 1
ATOM 6080 C C . LYS B 1 39 ? -5.652 -23.609 -12.477 1 97.06 39 LYS B C 1
ATOM 6082 O O . LYS B 1 39 ? -6.676 -23.75 -13.141 1 97.06 39 LYS B O 1
ATOM 6087 N N . TYR B 1 40 ? -4.703 -22.828 -12.805 1 97.31 40 TYR B N 1
ATOM 6088 C CA . TYR B 1 40 ? -4.797 -22.016 -14.016 1 97.31 40 TYR B CA 1
ATOM 6089 C C . TYR B 1 40 ? -3.615 -22.281 -14.945 1 97.31 40 TYR B C 1
ATOM 6091 O O . TYR B 1 40 ? -2.473 -22.391 -14.492 1 97.31 40 TYR B O 1
ATOM 6099 N N . ASP B 1 41 ? -3.959 -22.438 -16.219 1 96.75 41 ASP B N 1
ATOM 6100 C CA . ASP B 1 41 ? -2.908 -22.406 -17.234 1 96.75 41 ASP B CA 1
ATOM 6101 C C . ASP B 1 41 ? -2.303 -21.016 -17.359 1 96.75 41 ASP B C 1
ATOM 6103 O O . ASP B 1 41 ? -2.834 -20.047 -16.812 1 96.75 41 ASP B O 1
ATOM 6107 N N . ASP B 1 42 ? -1.146 -20.984 -18 1 94.88 42 ASP B N 1
ATOM 6108 C CA . ASP B 1 42 ? -0.493 -19.688 -18.219 1 94.88 42 ASP B CA 1
ATOM 6109 C C . ASP B 1 42 ? -1.313 -18.812 -19.156 1 94.88 42 ASP B C 1
ATOM 6111 O O . ASP B 1 42 ? -1.339 -19.047 -20.375 1 94.88 42 ASP B O 1
ATOM 6115 N N . PHE B 1 43 ? -1.923 -17.781 -18.688 1 96 43 PHE B N 1
ATOM 6116 C CA . PHE B 1 43 ? -2.865 -16.922 -19.391 1 96 43 PHE B CA 1
ATOM 6117 C C . PHE B 1 43 ? -2.176 -16.188 -20.531 1 96 43 PHE B C 1
ATOM 6119 O O . PHE B 1 43 ? -2.662 -16.172 -21.656 1 96 43 PHE B O 1
ATOM 6126 N N . ASP B 1 44 ? -1.052 -15.523 -20.234 1 93.69 44 ASP B N 1
ATOM 6127 C CA . ASP B 1 44 ? -0.356 -14.703 -21.234 1 93.69 44 ASP B CA 1
ATOM 6128 C C . ASP B 1 44 ? 0.245 -15.57 -22.328 1 93.69 44 ASP B C 1
ATOM 6130 O O . ASP B 1 44 ? 0.213 -15.195 -23.5 1 93.69 44 ASP B O 1
ATOM 6134 N N . ARG B 1 45 ? 0.779 -16.703 -21.938 1 93 45 ARG B N 1
ATOM 6135 C CA . ARG B 1 45 ? 1.301 -17.625 -22.938 1 93 45 ARG B CA 1
ATOM 6136 C C . ARG B 1 45 ? 0.191 -18.125 -23.859 1 93 45 ARG B C 1
ATOM 6138 O O . ARG B 1 45 ? 0.382 -18.219 -25.062 1 93 45 ARG B O 1
ATOM 6145 N N . CYS B 1 46 ? -0.938 -18.438 -23.297 1 95.12 46 CYS B N 1
ATOM 6146 C CA . CYS B 1 46 ? -2.074 -18.922 -24.078 1 95.12 46 CYS B CA 1
ATOM 6147 C C . CYS B 1 46 ? -2.475 -17.906 -25.141 1 95.12 46 CYS B C 1
ATOM 6149 O O . CYS B 1 46 ? -2.678 -18.266 -26.297 1 95.12 46 CYS B O 1
ATOM 6151 N N . LEU B 1 47 ? -2.518 -16.672 -24.797 1 93.25 47 LEU B N 1
ATOM 6152 C CA . LEU B 1 47 ? -3.072 -15.656 -25.688 1 93.25 47 LEU B CA 1
ATOM 6153 C C . LEU B 1 47 ? -2.02 -15.172 -26.688 1 93.25 47 LEU B C 1
ATOM 6155 O O . LEU B 1 47 ? -2.354 -14.562 -27.703 1 93.25 47 LEU B O 1
ATOM 6159 N N . GLN B 1 48 ? -0.747 -15.477 -26.453 1 89.31 48 GLN B N 1
ATOM 6160 C CA . GLN B 1 48 ? 0.281 -14.898 -27.312 1 89.31 48 GLN B CA 1
ATOM 6161 C C . GLN B 1 48 ? 1.027 -15.977 -28.094 1 89.31 48 GLN B C 1
ATOM 6163 O O . GLN B 1 48 ? 1.64 -15.703 -29.125 1 89.31 48 GLN B O 1
ATOM 6168 N N . GLU B 1 49 ? 1.012 -17.188 -27.625 1 86.31 49 GLU B N 1
ATOM 6169 C CA . GLU B 1 49 ? 1.824 -18.266 -28.203 1 86.31 49 GLU B CA 1
ATOM 6170 C C . GLU B 1 49 ? 1.261 -18.719 -29.547 1 86.31 49 GLU B C 1
ATOM 6172 O O . GLU B 1 49 ? 2.016 -19.094 -30.438 1 86.31 49 GLU B O 1
ATOM 6177 N N . PHE B 1 50 ? -0.066 -18.594 -29.734 1 84.19 50 PHE B N 1
ATOM 6178 C CA . PHE B 1 50 ? -0.706 -19.172 -30.906 1 84.19 50 PHE B CA 1
ATOM 6179 C C . PHE B 1 50 ? -0.924 -18.109 -31.984 1 84.19 50 PHE B C 1
ATOM 6181 O O . PHE B 1 50 ? -1.222 -16.953 -31.672 1 84.19 50 PHE B O 1
ATOM 6188 N N . ASP B 1 51 ? -0.686 -18.406 -33.188 1 77.25 51 ASP B N 1
ATOM 6189 C CA . ASP B 1 51 ? -0.883 -17.484 -34.312 1 77.25 51 ASP B CA 1
ATOM 6190 C C . ASP B 1 51 ? -2.369 -17.297 -34.625 1 77.25 51 ASP B C 1
ATOM 6192 O O . ASP B 1 51 ? -2.779 -16.234 -35.094 1 77.25 51 ASP B O 1
ATOM 6196 N N . ALA B 1 52 ? -3.092 -18.344 -34.312 1 80.38 52 ALA B N 1
ATOM 6197 C CA . ALA B 1 52 ? -4.527 -18.281 -34.562 1 80.38 52 ALA B CA 1
ATOM 6198 C C . ALA B 1 52 ? -5.266 -17.641 -33.375 1 80.38 52 ALA B C 1
ATOM 6200 O O . ALA B 1 52 ? -4.637 -17.141 -32.438 1 80.38 52 ALA B O 1
ATOM 6201 N N . LYS B 1 53 ? -6.547 -17.625 -33.562 1 88.75 53 LYS B N 1
ATOM 6202 C CA . LYS B 1 53 ? -7.391 -17.156 -32.469 1 88.75 53 LYS B CA 1
ATOM 6203 C C . LYS B 1 53 ? -7.184 -18 -31.219 1 88.75 53 LYS B C 1
ATOM 6205 O O . LYS B 1 53 ? -7.309 -19.234 -31.25 1 88.75 53 LYS B O 1
ATOM 6210 N N . ALA B 1 54 ? -6.637 -17.375 -30.156 1 94.19 54 ALA B N 1
ATOM 6211 C CA . ALA B 1 54 ? -6.418 -18.031 -28.875 1 94.19 54 ALA B CA 1
ATOM 6212 C C . ALA B 1 54 ? -7.504 -17.672 -27.875 1 94.19 54 ALA B C 1
ATOM 6214 O O . ALA B 1 54 ? -7.945 -16.516 -27.812 1 94.19 54 ALA B O 1
ATOM 6215 N N . VAL B 1 55 ? -8.023 -18.672 -27.203 1 96.25 55 VAL B N 1
ATOM 6216 C CA . VAL B 1 55 ? -9.125 -18.469 -26.281 1 96.25 55 VAL B CA 1
ATOM 6217 C C . VAL B 1 55 ? -8.766 -19.047 -24.906 1 96.25 55 VAL B C 1
ATOM 6219 O O . VAL B 1 55 ? -8.219 -20.156 -24.828 1 96.25 55 VAL B O 1
ATOM 6222 N N . TYR B 1 56 ? -8.914 -18.312 -23.891 1 97.19 56 TYR B N 1
ATOM 6223 C CA . TYR B 1 56 ? -8.727 -18.719 -22.5 1 97.19 56 TYR B CA 1
ATOM 6224 C C . TYR B 1 56 ? -10.055 -18.719 -21.766 1 97.19 56 TYR B C 1
ATOM 6226 O O . TYR B 1 56 ? -10.758 -17.703 -21.734 1 97.19 56 TYR B O 1
ATOM 6234 N N . CYS B 1 57 ? -10.453 -19.828 -21.109 1 97.81 57 CYS B N 1
ATOM 6235 C CA . CYS B 1 57 ? -11.766 -19.922 -20.484 1 97.81 57 CYS B CA 1
ATOM 6236 C C . CYS B 1 57 ? -11.641 -20.25 -19 1 97.81 57 CYS B C 1
ATOM 6238 O O . CYS B 1 57 ? -10.719 -20.984 -18.609 1 97.81 57 CYS B O 1
ATOM 6240 N N . ILE B 1 58 ? -12.484 -19.656 -18.203 1 96.12 58 ILE B N 1
ATOM 6241 C CA . ILE B 1 58 ? -12.656 -20.047 -16.797 1 96.12 58 ILE B CA 1
ATOM 6242 C C . ILE B 1 58 ? -13.773 -21.078 -16.672 1 96.12 58 ILE B C 1
ATOM 6244 O O . ILE B 1 58 ? -14.898 -20.828 -17.109 1 96.12 58 ILE B O 1
ATOM 6248 N N . ILE B 1 59 ? -13.43 -22.203 -16.047 1 96 59 ILE B N 1
ATOM 6249 C CA . ILE B 1 59 ? -14.336 -23.344 -16.031 1 96 59 ILE B CA 1
ATOM 6250 C C . ILE B 1 59 ? -14.609 -23.766 -14.594 1 96 59 ILE B C 1
ATOM 6252 O O . ILE B 1 59 ? -13.688 -23.953 -13.805 1 96 59 ILE B O 1
ATOM 6256 N N . ASP B 1 60 ? -15.852 -23.906 -14.258 1 93.25 60 ASP B N 1
ATOM 6257 C CA . ASP B 1 60 ? -16.266 -24.453 -12.969 1 93.25 60 ASP B CA 1
ATOM 6258 C C . ASP B 1 60 ? -16.672 -25.922 -13.102 1 93.25 60 ASP B C 1
ATOM 6260 O O . ASP B 1 60 ? -17.438 -26.281 -14 1 93.25 60 ASP B O 1
ATOM 6264 N N . THR B 1 61 ? -16.125 -26.766 -12.242 1 94.94 61 THR B N 1
ATOM 6265 C CA . THR B 1 61 ? -16.375 -28.203 -12.336 1 94.94 61 THR B CA 1
ATOM 6266 C C . THR B 1 61 ? -16.922 -28.75 -11.031 1 94.94 61 THR B C 1
ATOM 6268 O O . THR B 1 61 ? -16.406 -28.453 -9.953 1 94.94 61 THR B O 1
ATOM 6271 N N . HIS B 1 62 ? -17.969 -29.469 -11.133 1 93.88 62 HIS B N 1
ATOM 6272 C CA . HIS B 1 62 ? -18.547 -30.203 -10.016 1 93.88 62 HIS B CA 1
ATOM 6273 C C . HIS B 1 62 ? -18.203 -31.688 -10.102 1 93.88 62 HIS B C 1
ATOM 6275 O O . HIS B 1 62 ? -18.641 -32.375 -11.023 1 93.88 62 HIS B O 1
ATOM 6281 N N . ILE B 1 63 ? -17.484 -32.156 -9.156 1 95.38 63 ILE B N 1
ATOM 6282 C CA . ILE B 1 63 ? -17.016 -33.562 -9.156 1 95.38 63 ILE B CA 1
ATOM 6283 C C . ILE B 1 63 ? -18.172 -34.469 -8.805 1 95.38 63 ILE B C 1
ATOM 6285 O O . ILE B 1 63 ? -18.906 -34.25 -7.832 1 95.38 63 ILE B O 1
ATOM 6289 N N . LYS B 1 64 ? -18.344 -35.469 -9.602 1 94.56 64 LYS B N 1
ATOM 6290 C CA . LYS B 1 64 ? -19.391 -36.438 -9.352 1 94.56 64 LYS B CA 1
ATOM 6291 C C . LYS B 1 64 ? -19.016 -37.375 -8.188 1 94.56 64 LYS B C 1
ATOM 6293 O O . LYS B 1 64 ? -17.891 -37.875 -8.117 1 94.56 64 LYS B O 1
ATOM 6298 N N . PRO B 1 65 ? -19.984 -37.531 -7.262 1 93 65 PRO B N 1
ATOM 6299 C CA . PRO B 1 65 ? -19.703 -38.406 -6.141 1 93 65 PRO B CA 1
ATOM 6300 C C . PRO B 1 65 ? -19.328 -39.812 -6.598 1 93 65 PRO B C 1
ATOM 6302 O O . PRO B 1 65 ? -19.969 -40.375 -7.496 1 93 65 PRO B O 1
ATOM 6305 N N . ASN B 1 66 ? -18.188 -40.25 -6.148 1 92.69 66 ASN B N 1
ATOM 6306 C CA . ASN B 1 66 ? -17.656 -41.562 -6.453 1 92.69 66 ASN B CA 1
ATOM 6307 C C . ASN B 1 66 ? -17.141 -42.281 -5.199 1 92.69 66 ASN B C 1
ATOM 6309 O O . ASN B 1 66 ? -15.977 -42.094 -4.824 1 92.69 66 ASN B O 1
ATOM 6313 N N . THR B 1 67 ? -17.797 -43.25 -4.664 1 90 67 THR B N 1
ATOM 6314 C CA . THR B 1 67 ? -17.453 -43.906 -3.408 1 90 67 THR B CA 1
ATOM 6315 C C . THR B 1 67 ? -16.312 -44.906 -3.619 1 90 67 THR B C 1
ATOM 6317 O O . THR B 1 67 ? -15.641 -45.281 -2.664 1 90 67 THR B O 1
ATOM 6320 N N . SER B 1 68 ? -16.062 -45.312 -4.832 1 91.31 68 SER B N 1
ATOM 6321 C CA . SER B 1 68 ? -15.031 -46.281 -5.109 1 91.31 68 SER B CA 1
ATOM 6322 C C . SER B 1 68 ? -13.648 -45.656 -5.176 1 91.31 68 SER B C 1
ATOM 6324 O O . SER B 1 68 ? -12.633 -46.312 -5.043 1 91.31 68 SER B O 1
ATOM 6326 N N . ALA B 1 69 ? -13.75 -44.344 -5.41 1 93.31 69 ALA B N 1
ATOM 6327 C CA . ALA B 1 69 ? -12.469 -43.656 -5.508 1 93.31 69 ALA B CA 1
ATOM 6328 C C . ALA B 1 69 ? -11.867 -43.438 -4.125 1 93.31 69 ALA B C 1
ATOM 6330 O O . ALA B 1 69 ? -12.57 -43.031 -3.193 1 93.31 69 ALA B O 1
ATOM 6331 N N . ALA B 1 70 ? -10.586 -43.625 -3.951 1 93 70 ALA B N 1
ATOM 6332 C CA . ALA B 1 70 ? -9.875 -43.562 -2.68 1 93 70 ALA B CA 1
ATOM 6333 C C . ALA B 1 70 ? -9.906 -42.125 -2.127 1 93 70 ALA B C 1
ATOM 6335 O O . ALA B 1 70 ? -9.898 -41.938 -0.91 1 93 70 ALA B O 1
ATOM 6336 N N . ILE B 1 71 ? -10.062 -41.125 -2.982 1 95.19 71 ILE B N 1
ATOM 6337 C CA . ILE B 1 71 ? -9.922 -39.75 -2.566 1 95.19 71 ILE B CA 1
ATOM 6338 C C . ILE B 1 71 ? -11.281 -39.188 -2.135 1 95.19 71 ILE B C 1
ATOM 6340 O O . ILE B 1 71 ? -11.359 -38.188 -1.447 1 95.19 71 ILE B O 1
ATOM 6344 N N . TRP B 1 72 ? -12.328 -39.812 -2.465 1 94.88 72 TRP B N 1
ATOM 6345 C CA . TRP B 1 72 ? -13.672 -39.25 -2.32 1 94.88 72 TRP B CA 1
ATOM 6346 C C . TRP B 1 72 ? -14.016 -39.031 -0.85 1 94.88 72 TRP B C 1
ATOM 6348 O O . TRP B 1 72 ? -14.578 -38 -0.484 1 94.88 72 TRP B O 1
ATOM 6358 N N . PRO B 1 73 ? -13.633 -40 0.089 1 94.19 73 PRO B N 1
ATOM 6359 C CA . PRO B 1 73 ? -13.938 -39.75 1.5 1 94.19 73 PRO B CA 1
ATOM 6360 C C . PRO B 1 73 ? -13.297 -38.469 2.031 1 94.19 73 PRO B C 1
ATOM 6362 O O . PRO B 1 73 ? -13.875 -37.781 2.881 1 94.19 73 PRO B O 1
ATOM 6365 N N . LEU B 1 74 ? -12.195 -38.188 1.476 1 93.25 74 LEU B N 1
ATOM 6366 C CA . LEU B 1 74 ? -11.516 -37 1.903 1 93.25 74 LEU B CA 1
ATOM 6367 C C . LEU B 1 74 ? -12.227 -35.75 1.369 1 93.25 74 LEU B C 1
ATOM 6369 O O . LEU B 1 74 ? -12.352 -34.75 2.076 1 93.25 74 LEU B O 1
ATOM 6373 N N . ILE B 1 75 ? -12.625 -35.812 0.106 1 95.5 75 ILE B N 1
ATOM 6374 C CA . ILE B 1 75 ? -13.367 -34.688 -0.494 1 95.5 75 ILE B CA 1
ATOM 6375 C C . ILE B 1 75 ? -14.648 -34.438 0.3 1 95.5 75 ILE B C 1
ATOM 6377 O O . ILE B 1 75 ? -14.977 -33.312 0.61 1 95.5 75 ILE B O 1
ATOM 6381 N N . GLU B 1 76 ? -15.273 -35.469 0.662 1 93.69 76 GLU B N 1
ATOM 6382 C CA . GLU B 1 76 ? -16.516 -35.375 1.414 1 93.69 76 GLU B CA 1
ATOM 6383 C C . GLU B 1 76 ? -16.281 -34.812 2.814 1 93.69 76 GLU B C 1
ATOM 6385 O O . GLU B 1 76 ? -17.047 -34 3.301 1 93.69 76 GLU B O 1
ATOM 6390 N N . LYS B 1 77 ? -15.25 -35.281 3.404 1 90.94 77 LYS B N 1
ATOM 6391 C CA . LYS B 1 77 ? -14.922 -34.844 4.758 1 90.94 77 LYS B CA 1
ATOM 6392 C C . LYS B 1 77 ? -14.758 -33.344 4.824 1 90.94 77 LYS B C 1
ATOM 6394 O O . LYS B 1 77 ? -15.375 -32.688 5.672 1 90.94 77 LYS B O 1
ATOM 6399 N N . PHE B 1 78 ? -14.07 -32.812 3.908 1 89.38 78 PHE B N 1
ATOM 6400 C CA . PHE B 1 78 ? -13.789 -31.375 3.945 1 89.38 78 PHE B CA 1
ATOM 6401 C C . PHE B 1 78 ? -14.953 -30.594 3.367 1 89.38 78 PHE B C 1
ATOM 6403 O O . PHE B 1 78 ? -15.219 -29.453 3.791 1 89.38 78 PHE B O 1
ATOM 6410 N N . SER B 1 79 ? -15.688 -31.141 2.453 1 91.12 79 SER B N 1
ATOM 6411 C CA . SER B 1 79 ? -16.797 -30.438 1.814 1 91.12 79 SER B CA 1
ATOM 6412 C C . SER B 1 79 ? -18.016 -30.406 2.723 1 91.12 79 SER B C 1
ATOM 6414 O O . SER B 1 79 ? -18.891 -29.547 2.566 1 91.12 79 SER B O 1
ATOM 6416 N N . ASN B 1 80 ? -18.125 -31.281 3.682 1 89.38 80 ASN B N 1
ATOM 6417 C CA . ASN B 1 80 ? -19.312 -31.391 4.523 1 89.38 80 ASN B CA 1
ATOM 6418 C C . ASN B 1 80 ? -19.375 -30.25 5.539 1 89.38 80 ASN B C 1
ATOM 6420 O O . ASN B 1 80 ? -20.453 -29.922 6.035 1 89.38 80 ASN B O 1
ATOM 6424 N N . ASP B 1 81 ? -18.25 -29.719 5.828 1 88.56 81 ASP B N 1
ATOM 6425 C CA . ASP B 1 81 ? -18.266 -28.531 6.68 1 88.56 81 ASP B CA 1
ATOM 6426 C C . ASP B 1 81 ? -18.609 -27.281 5.871 1 88.56 81 ASP B C 1
ATOM 6428 O O . ASP B 1 81 ? -17.719 -26.5 5.527 1 88.56 81 ASP B O 1
ATOM 6432 N N . THR B 1 82 ? -19.828 -27.031 5.699 1 86.75 82 THR B N 1
ATOM 6433 C CA . THR B 1 82 ? -20.297 -25.969 4.805 1 86.75 82 THR B CA 1
ATOM 6434 C C . THR B 1 82 ? -20.109 -24.594 5.43 1 86.75 82 THR B C 1
ATOM 6436 O O . THR B 1 82 ? -20.156 -23.578 4.734 1 86.75 82 THR B O 1
ATOM 6439 N N . LYS B 1 83 ? -19.828 -24.547 6.707 1 87.69 83 LYS B N 1
ATOM 6440 C CA . LYS B 1 83 ? -19.703 -23.281 7.406 1 87.69 83 LYS B CA 1
ATOM 6441 C C . LYS B 1 83 ? -18.281 -22.734 7.312 1 87.69 83 LYS B C 1
ATOM 6443 O O . LYS B 1 83 ? -18.078 -21.516 7.223 1 87.69 83 LYS B O 1
ATOM 6448 N N . ARG B 1 84 ? -17.344 -23.672 7.449 1 91.62 84 ARG B N 1
ATOM 6449 C CA . ARG B 1 84 ? -15.984 -23.172 7.684 1 91.62 84 ARG B CA 1
ATOM 6450 C C . ARG B 1 84 ? -15.047 -23.609 6.566 1 91.62 84 ARG B C 1
ATOM 6452 O O . ARG B 1 84 ? -13.898 -23.172 6.504 1 91.62 84 ARG B O 1
ATOM 6459 N N . SER B 1 85 ? -15.484 -24.406 5.594 1 91.19 85 SER B N 1
ATOM 6460 C CA . SER B 1 85 ? -14.617 -24.906 4.535 1 91.19 85 SER B CA 1
ATOM 6461 C C . SER B 1 85 ? -15.211 -24.656 3.156 1 91.19 85 SER B C 1
ATOM 6463 O O . SER B 1 85 ? -16.422 -24.484 3.023 1 91.19 85 SER B O 1
ATOM 6465 N N . PHE B 1 86 ? -14.336 -24.594 2.211 1 92.81 86 PHE B N 1
ATOM 6466 C CA . PHE B 1 86 ? -14.766 -24.594 0.819 1 92.81 86 PHE B CA 1
ATOM 6467 C C . PHE B 1 86 ? -15.344 -25.953 0.426 1 92.81 86 PHE B C 1
ATOM 6469 O O . PHE B 1 86 ? -15.07 -26.953 1.078 1 92.81 86 PHE B O 1
ATOM 6476 N N . ARG B 1 87 ? -16.172 -25.891 -0.539 1 92.31 87 ARG B N 1
ATOM 6477 C CA . ARG B 1 87 ? -16.547 -27.141 -1.167 1 92.31 87 ARG B CA 1
ATOM 6478 C C . ARG B 1 87 ? -15.445 -27.672 -2.078 1 92.31 87 ARG B C 1
ATOM 6480 O O . ARG B 1 87 ? -15.242 -27.156 -3.176 1 92.31 87 ARG B O 1
ATOM 6487 N N . HIS B 1 88 ? -14.844 -28.75 -1.665 1 94.69 88 HIS B N 1
ATOM 6488 C CA . HIS B 1 88 ? -13.703 -29.297 -2.4 1 94.69 88 HIS B CA 1
ATOM 6489 C C . HIS B 1 88 ? -14.156 -30.203 -3.529 1 94.69 88 HIS B C 1
ATOM 6491 O O . HIS B 1 88 ? -13.328 -30.719 -4.293 1 94.69 88 HIS B O 1
ATOM 6497 N N . ASP B 1 89 ? -15.484 -30.391 -3.637 1 93.56 89 ASP B N 1
ATOM 6498 C CA . ASP B 1 89 ? -16.031 -31.109 -4.789 1 93.56 89 ASP B CA 1
ATOM 6499 C C . ASP B 1 89 ? -16.344 -30.141 -5.93 1 93.56 89 ASP B C 1
ATOM 6501 O O . ASP B 1 89 ? -16.812 -30.562 -6.992 1 93.56 89 ASP B O 1
ATOM 6505 N N . ARG B 1 90 ? -16.141 -28.891 -5.719 1 93 90 ARG B N 1
ATOM 6506 C CA . ARG B 1 90 ? -16.281 -27.859 -6.746 1 93 90 ARG B CA 1
ATOM 6507 C C . ARG B 1 90 ? -14.953 -27.172 -7.012 1 93 90 ARG B C 1
ATOM 6509 O O . ARG B 1 90 ? -14.516 -26.344 -6.211 1 93 90 ARG B O 1
ATOM 6516 N N . ILE B 1 91 ? -14.414 -27.391 -8.125 1 95.44 91 ILE B N 1
ATOM 6517 C CA . ILE B 1 91 ? -13.094 -26.844 -8.414 1 95.44 91 ILE B CA 1
ATOM 6518 C C . ILE B 1 91 ? -13.172 -25.891 -9.609 1 95.44 91 ILE B C 1
ATOM 6520 O O . ILE B 1 91 ? -14.156 -25.922 -10.359 1 95.44 91 ILE B O 1
ATOM 6524 N N . GLN B 1 92 ? -12.273 -25 -9.734 1 95.38 92 GLN B N 1
ATOM 6525 C CA . GLN B 1 92 ? -12.211 -24.047 -10.836 1 95.38 92 GLN B CA 1
ATOM 6526 C C . GLN B 1 92 ? -10.898 -24.188 -11.609 1 95.38 92 GLN B C 1
ATOM 6528 O O . GLN B 1 92 ? -9.836 -24.344 -11.008 1 95.38 92 GLN B O 1
ATOM 6533 N N . ARG B 1 93 ? -10.969 -24.281 -12.922 1 97.62 93 ARG B N 1
ATOM 6534 C CA . ARG B 1 93 ? -9.805 -24.359 -13.789 1 97.62 93 ARG B CA 1
ATOM 6535 C C . ARG B 1 93 ? -9.789 -23.219 -14.797 1 97.62 93 ARG B C 1
ATOM 6537 O O . ARG B 1 93 ? -10.844 -22.797 -15.281 1 97.62 93 ARG B O 1
ATOM 6544 N N . GLY B 1 94 ? -8.68 -22.531 -14.938 1 97.94 94 GLY B N 1
ATOM 6545 C CA . GLY B 1 94 ? -8.414 -21.688 -16.094 1 97.94 94 GLY B CA 1
ATOM 6546 C C . GLY B 1 94 ? -7.664 -22.406 -17.188 1 97.94 94 GLY B C 1
ATOM 6547 O O . GLY B 1 94 ? -6.488 -22.734 -17.047 1 97.94 94 GLY B O 1
ATOM 6548 N N . LEU B 1 95 ? -8.336 -22.578 -18.375 1 98.12 95 LEU B N 1
ATOM 6549 C CA . LEU B 1 95 ? -7.762 -23.438 -19.406 1 98.12 95 LEU B CA 1
ATOM 6550 C C . LEU B 1 95 ? -7.52 -22.656 -20.688 1 98.12 95 LEU B C 1
ATOM 6552 O O . LEU B 1 95 ? -8.336 -21.812 -21.062 1 98.12 95 LEU B O 1
ATOM 6556 N N . CYS B 1 96 ? -6.359 -22.906 -21.234 1 97.62 96 CYS B N 1
ATOM 6557 C CA . CYS B 1 96 ? -6.109 -22.5 -22.625 1 97.62 96 CYS B CA 1
ATOM 6558 C C . CYS B 1 96 ? -6.766 -23.469 -23.594 1 97.62 96 CYS B C 1
ATOM 6560 O O . CYS B 1 96 ? -6.301 -24.609 -23.75 1 97.62 96 CYS B O 1
ATOM 6562 N N . MET B 1 97 ? -7.766 -23.094 -24.281 1 97.06 97 MET B N 1
ATOM 6563 C CA . MET B 1 97 ? -8.57 -23.984 -25.109 1 97.06 97 MET B CA 1
ATOM 6564 C C . MET B 1 97 ? -7.762 -24.516 -26.281 1 97.06 97 MET B C 1
ATOM 6566 O O . MET B 1 97 ? -7.965 -25.656 -26.719 1 97.06 97 MET B O 1
ATOM 6570 N N . ASN B 1 98 ? -6.859 -23.703 -26.797 1 95.44 98 ASN B N 1
ATOM 6571 C CA . ASN B 1 98 ? -5.988 -24.156 -27.875 1 95.44 98 ASN B CA 1
ATOM 6572 C C . ASN B 1 98 ? -5.113 -25.328 -27.422 1 95.44 98 ASN B C 1
ATOM 6574 O O . ASN B 1 98 ? -4.895 -26.266 -28.188 1 95.44 98 ASN B O 1
ATOM 6578 N N . LEU B 1 99 ? -4.641 -25.266 -26.219 1 94.94 99 LEU B N 1
ATOM 6579 C CA . LEU B 1 99 ? -3.838 -26.359 -25.672 1 94.94 99 LEU B CA 1
ATOM 6580 C C . LEU B 1 99 ? -4.695 -27.594 -25.422 1 94.94 99 LEU B C 1
ATOM 6582 O O . LEU B 1 99 ? -4.25 -28.719 -25.672 1 94.94 99 LEU B O 1
ATOM 6586 N N . CYS B 1 100 ? -5.871 -27.406 -24.922 1 96.12 100 CYS B N 1
ATOM 6587 C CA . CYS B 1 100 ? -6.816 -28.5 -24.688 1 96.12 100 CYS B CA 1
ATOM 6588 C C . CYS B 1 100 ? -7.125 -29.234 -25.984 1 96.12 100 CYS B C 1
ATOM 6590 O O . CYS B 1 100 ? -7.176 -30.469 -26.016 1 96.12 100 CYS B O 1
ATOM 6592 N N . GLU B 1 101 ? -7.336 -28.469 -27.031 1 95.44 101 GLU B N 1
ATOM 6593 C CA . GLU B 1 101 ? -7.621 -29.062 -28.344 1 95.44 101 GLU B CA 1
ATOM 6594 C C . GLU B 1 101 ? -6.449 -29.906 -28.828 1 95.44 101 GLU B C 1
ATOM 6596 O O . GLU B 1 101 ? -6.645 -31 -29.344 1 95.44 101 GLU B O 1
ATOM 6601 N N . LYS B 1 102 ? -5.309 -29.391 -28.641 1 93.81 102 LYS B N 1
ATOM 6602 C CA . LYS B 1 102 ? -4.105 -30.109 -29.062 1 93.81 102 LYS B CA 1
ATOM 6603 C C . LYS B 1 102 ? -3.951 -31.422 -28.297 1 93.81 102 LYS B C 1
ATOM 6605 O O . LYS B 1 102 ? -3.504 -32.438 -28.859 1 93.81 102 LYS B O 1
ATOM 6610 N N . ILE B 1 103 ? -4.242 -31.438 -27.016 1 94.75 103 ILE B N 1
ATOM 6611 C CA . ILE B 1 103 ? -4.113 -32.625 -26.172 1 94.75 103 ILE B CA 1
ATOM 6612 C C . ILE B 1 103 ? -5.168 -33.656 -26.578 1 94.75 103 ILE B C 1
ATOM 6614 O O . ILE B 1 103 ? -4.859 -34.844 -26.719 1 94.75 103 ILE B O 1
ATOM 6618 N N . MET B 1 104 ? -6.402 -33.281 -26.812 1 95.5 104 MET B N 1
ATOM 6619 C CA . MET B 1 104 ? -7.504 -34.188 -27.125 1 95.5 104 MET B CA 1
ATOM 6620 C C . MET B 1 104 ? -7.371 -34.75 -28.531 1 95.5 104 MET B C 1
ATOM 6622 O O . MET B 1 104 ? -7.785 -35.875 -28.797 1 95.5 104 MET B O 1
ATOM 6626 N N . GLU B 1 105 ? -6.766 -33.938 -29.391 1 95 105 GLU B N 1
ATOM 6627 C CA . GLU B 1 105 ? -6.621 -34.344 -30.781 1 95 105 GLU B CA 1
ATOM 6628 C C . GLU B 1 105 ? -5.684 -35.562 -30.906 1 95 105 GLU B C 1
ATOM 6630 O O . GLU B 1 105 ? -5.703 -36.281 -31.906 1 95 105 GLU B O 1
ATOM 6635 N N . LYS B 1 106 ? -4.941 -35.75 -29.875 1 95.06 106 LYS B N 1
ATOM 6636 C CA . LYS B 1 106 ? -4.023 -36.906 -29.875 1 95.06 106 LYS B CA 1
ATOM 6637 C C . LYS B 1 106 ? -4.777 -38.219 -29.703 1 95.06 106 LYS B C 1
ATOM 6639 O O . LYS B 1 106 ? -4.238 -39.281 -29.969 1 95.06 106 LYS B O 1
ATOM 6644 N N . TYR B 1 107 ? -6.004 -38.188 -29.281 1 95.44 107 TYR B N 1
ATOM 6645 C CA . TYR B 1 107 ? -6.781 -39.375 -28.984 1 95.44 107 TYR B CA 1
ATOM 6646 C C . TYR B 1 107 ? -7.938 -39.531 -29.953 1 95.44 107 TYR B C 1
ATOM 6648 O O . TYR B 1 107 ? -8.414 -38.562 -30.531 1 95.44 107 TYR B O 1
ATOM 6656 N N . ASP B 1 108 ? -8.461 -40.812 -30.156 1 94.88 108 ASP B N 1
ATOM 6657 C CA . ASP B 1 108 ? -9.602 -41.062 -31.031 1 94.88 108 ASP B CA 1
ATOM 6658 C C . ASP B 1 108 ? -10.906 -40.656 -30.359 1 94.88 108 ASP B C 1
ATOM 6660 O O . ASP B 1 108 ? -10.93 -40.375 -29.156 1 94.88 108 ASP B O 1
ATOM 6664 N N . TYR B 1 109 ? -11.891 -40.594 -31.156 1 94.06 109 TYR B N 1
ATOM 6665 C CA . TYR B 1 109 ? -13.18 -40.094 -30.703 1 94.06 109 TYR B CA 1
ATOM 6666 C C . TYR B 1 109 ? -13.695 -40.938 -29.531 1 94.06 109 TYR B C 1
ATOM 6668 O O . TYR B 1 109 ? -14.242 -40.375 -28.562 1 94.06 109 TYR B O 1
ATOM 6676 N N . GLU B 1 110 ? -13.57 -42.188 -29.594 1 94.44 110 GLU B N 1
ATOM 6677 C CA . GLU B 1 110 ? -14.062 -43.062 -28.547 1 94.44 110 GLU B CA 1
ATOM 6678 C C . GLU B 1 110 ? -13.336 -42.812 -27.219 1 94.44 110 GLU B C 1
ATOM 6680 O O . GLU B 1 110 ? -13.961 -42.781 -26.156 1 94.44 110 GLU B O 1
ATOM 6685 N N . THR B 1 111 ? -12.055 -42.562 -27.297 1 95.38 111 THR B N 1
ATOM 6686 C CA . THR B 1 111 ? -11.258 -42.281 -26.109 1 95.38 111 THR B CA 1
ATOM 6687 C C . THR B 1 111 ? -11.602 -40.906 -25.547 1 95.38 111 THR B C 1
ATOM 6689 O O . THR B 1 111 ? -11.648 -40.719 -24.328 1 95.38 111 THR B O 1
ATOM 6692 N N . GLN B 1 112 ? -11.852 -39.969 -26.422 1 95.62 112 GLN B N 1
ATOM 6693 C CA . GLN B 1 112 ? -12.234 -38.656 -25.984 1 95.62 112 GLN B CA 1
ATOM 6694 C C . GLN B 1 112 ? -13.523 -38.688 -25.172 1 95.62 112 GLN B C 1
ATOM 6696 O O . GLN B 1 112 ? -13.648 -37.969 -24.156 1 95.62 112 GLN B O 1
ATOM 6701 N N . MET B 1 113 ? -14.406 -39.5 -25.594 1 94.81 113 MET B N 1
ATOM 6702 C CA . MET B 1 113 ? -15.727 -39.531 -24.969 1 94.81 113 MET B CA 1
ATOM 6703 C C . MET B 1 113 ? -15.672 -40.219 -23.609 1 94.81 113 MET B C 1
ATOM 6705 O O . MET B 1 113 ? -16.594 -40.094 -22.797 1 94.81 113 MET B O 1
ATOM 6709 N N . LYS B 1 114 ? -14.586 -40.906 -23.297 1 94.94 114 LYS B N 1
ATOM 6710 C CA . LYS B 1 114 ? -14.391 -41.5 -21.969 1 94.94 114 LYS B CA 1
ATOM 6711 C C . LYS B 1 114 ? -14.164 -40.406 -20.938 1 94.94 114 LYS B C 1
ATOM 6713 O O . LYS B 1 114 ? -14.383 -40.625 -19.734 1 94.94 114 LYS B O 1
ATOM 6718 N N . TYR B 1 115 ? -13.789 -39.25 -21.453 1 96.5 115 TYR B N 1
ATOM 6719 C CA . TYR B 1 115 ? -13.508 -38.156 -20.547 1 96.5 115 TYR B CA 1
ATOM 6720 C C . TYR B 1 115 ? -14.664 -37.156 -20.547 1 96.5 115 TYR B C 1
ATOM 6722 O O . TYR B 1 115 ? -14.523 -36.031 -20.031 1 96.5 115 TYR B O 1
ATOM 6730 N N . TYR B 1 116 ? -15.711 -37.469 -21.156 1 96.06 116 TYR B N 1
ATOM 6731 C CA . TYR B 1 116 ? -16.891 -36.625 -21.156 1 96.06 116 TYR B CA 1
ATOM 6732 C C . TYR B 1 116 ? -17.938 -37.125 -20.172 1 96.06 116 TYR B C 1
ATOM 6734 O O . TYR B 1 116 ? -18.297 -38.281 -20.188 1 96.06 116 TYR B O 1
ATOM 6742 N N . LEU B 1 117 ? -18.344 -36.281 -19.266 1 94.75 117 LEU B N 1
ATOM 6743 C CA . LEU B 1 117 ? -19.391 -36.594 -18.297 1 94.75 117 LEU B CA 1
ATOM 6744 C C . LEU B 1 117 ? -20.609 -35.688 -18.5 1 94.75 117 LEU B C 1
ATOM 6746 O O . LEU B 1 117 ? -20.484 -34.469 -18.531 1 94.75 117 LEU B O 1
ATOM 6750 N N . LYS B 1 118 ? -21.766 -36.281 -18.609 1 91.38 118 LYS B N 1
ATOM 6751 C CA . LYS B 1 118 ? -23 -35.531 -18.766 1 91.38 118 LYS B CA 1
ATOM 6752 C C . LYS B 1 118 ? -23.422 -34.875 -17.438 1 91.38 118 LYS B C 1
ATOM 6754 O O . LYS B 1 118 ? -23.031 -35.344 -16.375 1 91.38 118 LYS B O 1
ATOM 6759 N N . GLN B 1 119 ? -24.219 -33.844 -17.625 1 89.62 119 GLN B N 1
ATOM 6760 C CA . GLN B 1 119 ? -24.703 -33.125 -16.453 1 89.62 119 GLN B CA 1
ATOM 6761 C C . GLN B 1 119 ? -25.531 -34.062 -15.555 1 89.62 119 GLN B C 1
ATOM 6763 O O . GLN B 1 119 ? -26.312 -34.875 -16.047 1 89.62 119 GLN B O 1
ATOM 6768 N N . PHE B 1 120 ? -25.188 -34 -14.281 1 86.56 120 PHE B N 1
ATOM 6769 C CA . PHE B 1 120 ? -25.906 -34.812 -13.305 1 86.56 120 PHE B CA 1
ATOM 6770 C C . PHE B 1 120 ? -26.625 -33.938 -12.297 1 86.56 120 PHE B C 1
ATOM 6772 O O . PHE B 1 120 ? -26.578 -32.719 -12.391 1 86.56 120 PHE B O 1
ATOM 6779 N N . ASN B 1 121 ? -27.562 -34.5 -11.258 1 67.75 121 ASN B N 1
ATOM 6780 C CA . ASN B 1 121 ? -28.422 -33.781 -10.328 1 67.75 121 ASN B CA 1
ATOM 6781 C C . ASN B 1 121 ? -27.641 -32.781 -9.477 1 67.75 121 ASN B C 1
ATOM 6783 O O . ASN B 1 121 ? -27.062 -33.156 -8.453 1 67.75 121 ASN B O 1
ATOM 6787 N N . GLU B 1 122 ? -27.234 -31.703 -10.109 1 63.12 122 GLU B N 1
ATOM 6788 C CA . GLU B 1 122 ? -26.422 -30.672 -9.453 1 63.12 122 GLU B CA 1
ATOM 6789 C C . GLU B 1 122 ? -27.281 -29.766 -8.586 1 63.12 122 GLU B C 1
ATOM 6791 O O . GLU B 1 122 ? -28.422 -29.453 -8.938 1 63.12 122 GLU B O 1
ATOM 6796 N N . THR B 1 123 ? -27.094 -29.812 -7.27 1 58.56 123 THR B N 1
ATOM 6797 C CA . THR B 1 123 ? -27.734 -28.781 -6.457 1 58.56 123 THR B CA 1
ATOM 6798 C C . THR B 1 123 ? -27.391 -27.391 -6.973 1 58.56 123 THR B C 1
ATOM 6800 O O . THR B 1 123 ? -26.25 -27.156 -7.398 1 58.56 123 THR B O 1
ATOM 6803 N N . ASN B 1 124 ? -28.375 -26.641 -7.492 1 54.94 124 ASN B N 1
ATOM 6804 C CA . ASN B 1 124 ? -28.422 -25.328 -8.133 1 54.94 124 ASN B CA 1
ATOM 6805 C C . ASN B 1 124 ? -27.641 -24.281 -7.328 1 54.94 124 ASN B C 1
ATOM 6807 O O . ASN B 1 124 ? -28.219 -23.594 -6.488 1 54.94 124 ASN B O 1
ATOM 6811 N N . GLU B 1 125 ? -26.453 -24.656 -6.883 1 58.94 125 GLU B N 1
ATOM 6812 C CA . GLU B 1 125 ? -25.859 -23.5 -6.211 1 58.94 125 GLU B CA 1
ATOM 6813 C C . GLU B 1 125 ? -25.5 -22.391 -7.207 1 58.94 125 GLU B C 1
ATOM 6815 O O . GLU B 1 125 ? -25.359 -22.656 -8.406 1 58.94 125 GLU B O 1
ATOM 6820 N N . VAL B 1 126 ? -25.641 -21.141 -6.742 1 57.28 126 VAL B N 1
ATOM 6821 C CA . VAL B 1 126 ? -25.641 -19.844 -7.398 1 57.28 126 VAL B CA 1
ATOM 6822 C C . VAL B 1 126 ? -24.328 -19.641 -8.172 1 57.28 126 VAL B C 1
ATOM 6824 O O . VAL B 1 126 ? -23.25 -19.75 -7.598 1 57.28 126 VAL B O 1
ATOM 6827 N N . THR B 1 127 ? -24.469 -19.859 -9.539 1 66.31 127 THR B N 1
ATOM 6828 C CA . THR B 1 127 ? -23.406 -19.406 -10.438 1 66.31 127 THR B CA 1
ATOM 6829 C C . THR B 1 127 ? -23.781 -18.078 -11.094 1 66.31 127 THR B C 1
ATOM 6831 O O . THR B 1 127 ? -24.922 -17.625 -10.984 1 66.31 127 THR B O 1
ATOM 6834 N N . PHE B 1 128 ? -22.844 -17.344 -11.531 1 74.38 128 PHE B N 1
ATOM 6835 C CA . PHE B 1 128 ? -23.078 -16.141 -12.305 1 74.38 128 PHE B CA 1
ATOM 6836 C C . PHE B 1 128 ? -23.969 -16.422 -13.5 1 74.38 128 PHE B C 1
ATOM 6838 O O . PHE B 1 128 ? -23.844 -17.453 -14.156 1 74.38 128 PHE B O 1
ATOM 6845 N N . ASP B 1 129 ? -24.906 -15.492 -13.641 1 80.56 129 ASP B N 1
ATOM 6846 C CA . ASP B 1 129 ? -25.656 -15.492 -14.891 1 80.56 129 ASP B CA 1
ATOM 6847 C C . ASP B 1 129 ? -24.734 -15.297 -16.094 1 80.56 129 ASP B C 1
ATOM 6849 O O . ASP B 1 129 ? -23.938 -14.359 -16.109 1 80.56 129 ASP B O 1
ATOM 6853 N N . PRO B 1 130 ? -24.828 -16.188 -17.016 1 84.75 130 PRO B N 1
ATOM 6854 C CA . PRO B 1 130 ? -23.953 -16.062 -18.188 1 84.75 130 PRO B CA 1
ATOM 6855 C C . PRO B 1 130 ? -24.109 -14.727 -18.906 1 84.75 130 PRO B C 1
ATOM 6857 O O . PRO B 1 130 ? -23.188 -14.273 -19.578 1 84.75 130 PRO B O 1
ATOM 6860 N N . ASN B 1 131 ? -25.25 -14.062 -18.766 1 86.69 131 ASN B N 1
ATOM 6861 C CA . ASN B 1 131 ? -25.5 -12.789 -19.438 1 86.69 131 ASN B CA 1
ATOM 6862 C C . ASN B 1 131 ? -24.688 -11.656 -18.812 1 86.69 131 ASN B C 1
ATOM 6864 O O . ASN B 1 131 ? -24.609 -10.562 -19.359 1 86.69 131 ASN B O 1
ATOM 6868 N N . THR B 1 132 ? -24.109 -11.992 -17.766 1 90.62 132 THR B N 1
ATOM 6869 C CA . THR B 1 132 ? -23.297 -10.984 -17.094 1 90.62 132 THR B CA 1
ATOM 6870 C C . THR B 1 132 ? -22.031 -10.688 -17.891 1 90.62 132 THR B C 1
ATOM 6872 O O . THR B 1 132 ? -21.516 -9.562 -17.859 1 90.62 132 THR B O 1
ATOM 6875 N N . PHE B 1 133 ? -21.609 -11.695 -18.656 1 92.75 133 PHE B N 1
ATOM 6876 C CA . PHE B 1 133 ? -20.375 -11.57 -19.422 1 92.75 133 PHE B CA 1
ATOM 6877 C C . PHE B 1 133 ? -20.656 -11.578 -20.922 1 92.75 133 PHE B C 1
ATOM 6879 O O . PHE B 1 133 ? -21.453 -12.391 -21.406 1 92.75 133 PHE B O 1
ATOM 6886 N N . ARG B 1 134 ? -20.047 -10.703 -21.703 1 87.75 134 ARG B N 1
ATOM 6887 C CA . ARG B 1 134 ? -20.203 -10.617 -23.141 1 87.75 134 ARG B CA 1
ATOM 6888 C C . ARG B 1 134 ? -19.812 -11.93 -23.812 1 87.75 134 ARG B C 1
ATOM 6890 O O . ARG B 1 134 ? -18.734 -12.461 -23.578 1 87.75 134 ARG B O 1
ATOM 6897 N N . GLU B 1 135 ? -20.688 -12.562 -24.453 1 89.75 135 GLU B N 1
ATOM 6898 C CA . GLU B 1 135 ? -20.5 -13.727 -25.312 1 89.75 135 GLU B CA 1
ATOM 6899 C C . GLU B 1 135 ? -20.297 -14.992 -24.5 1 89.75 135 GLU B C 1
ATOM 6901 O O . GLU B 1 135 ? -19.766 -15.992 -24.984 1 89.75 135 GLU B O 1
ATOM 6906 N N . ALA B 1 136 ? -20.688 -14.953 -23.281 1 92.19 136 ALA B N 1
ATOM 6907 C CA . ALA B 1 136 ? -20.438 -16.094 -22.406 1 92.19 136 ALA B CA 1
ATOM 6908 C C . ALA B 1 136 ? -21.266 -17.312 -22.828 1 92.19 136 ALA B C 1
ATOM 6910 O O . ALA B 1 136 ? -20.781 -18.438 -22.797 1 92.19 136 ALA B O 1
ATOM 6911 N N . LEU B 1 137 ? -22.469 -17.062 -23.281 1 92.88 137 LEU B N 1
ATOM 6912 C CA . LEU B 1 137 ? -23.344 -18.156 -23.703 1 92.88 137 LEU B CA 1
ATOM 6913 C C . LEU B 1 137 ? -22.797 -18.828 -24.953 1 92.88 137 LEU B C 1
ATOM 6915 O O . LEU B 1 137 ? -22.828 -20.062 -25.078 1 92.88 137 LEU B O 1
ATOM 6919 N N . ASP B 1 138 ? -22.297 -18.031 -25.828 1 94.12 138 ASP B N 1
ATOM 6920 C CA . ASP B 1 138 ? -21.719 -18.578 -27.062 1 94.12 138 ASP B CA 1
ATOM 6921 C C . ASP B 1 138 ? -20.484 -19.422 -26.766 1 94.12 138 ASP B C 1
ATOM 6923 O O . ASP B 1 138 ? -20.328 -20.5 -27.328 1 94.12 138 ASP B O 1
ATOM 6927 N N . TRP B 1 139 ? -19.719 -18.969 -25.891 1 94.38 139 TRP B N 1
ATOM 6928 C CA . TRP B 1 139 ? -18.516 -19.703 -25.516 1 94.38 139 TRP B CA 1
ATOM 6929 C C . TRP B 1 139 ? -18.875 -21.016 -24.812 1 94.38 139 TRP B C 1
ATOM 6931 O O . TRP B 1 139 ? -18.219 -22.031 -25.016 1 94.38 139 TRP B O 1
ATOM 6941 N N . ARG B 1 140 ? -19.891 -20.953 -23.938 1 94 140 ARG B N 1
ATOM 6942 C CA . ARG B 1 140 ? -20.328 -22.125 -23.203 1 94 140 ARG B CA 1
ATOM 6943 C C . ARG B 1 140 ? -20.781 -23.234 -24.156 1 94 140 ARG B C 1
ATOM 6945 O O . ARG B 1 140 ? -20.453 -24.406 -23.953 1 94 140 ARG B O 1
ATOM 6952 N N . ILE B 1 141 ? -21.484 -22.844 -25.156 1 94.69 141 ILE B N 1
ATOM 6953 C CA . ILE B 1 141 ? -21.984 -23.812 -26.125 1 94.69 141 ILE B CA 1
ATOM 6954 C C . ILE B 1 141 ? -20.828 -24.359 -26.953 1 94.69 141 ILE B C 1
ATOM 6956 O O . ILE B 1 141 ? -20.734 -25.562 -27.172 1 94.69 141 ILE B O 1
ATOM 6960 N N . LYS B 1 142 ? -19.969 -23.531 -27.297 1 95.62 142 LYS B N 1
ATOM 6961 C CA . LYS B 1 142 ? -18.875 -23.906 -28.188 1 95.62 142 LYS B CA 1
ATOM 6962 C C . LYS B 1 142 ? -17.891 -24.844 -27.484 1 95.62 142 LYS B C 1
ATOM 6964 O O . LYS B 1 142 ? -17.406 -25.797 -28.094 1 95.62 142 LYS B O 1
ATOM 6969 N N . TYR B 1 143 ? -17.641 -24.578 -26.203 1 96.62 143 TYR B N 1
ATOM 6970 C CA . TYR B 1 143 ? -16.516 -25.281 -25.562 1 96.62 143 TYR B CA 1
ATOM 6971 C C . TYR B 1 143 ? -17.016 -26.219 -24.469 1 96.62 143 TYR B C 1
ATOM 6973 O O . TYR B 1 143 ? -16.234 -26.719 -23.672 1 96.62 143 TYR B O 1
ATOM 6981 N N . LYS B 1 144 ? -18.266 -26.453 -24.391 1 94.25 144 LYS B N 1
ATOM 6982 C CA . LYS B 1 144 ? -18.859 -27.297 -23.359 1 94.25 144 LYS B CA 1
ATOM 6983 C C . LYS B 1 144 ? -18.203 -28.672 -23.328 1 94.25 144 LYS B C 1
ATOM 6985 O O . LYS B 1 144 ? -17.734 -29.125 -22.281 1 94.25 144 LYS B O 1
ATOM 6990 N N . ARG B 1 145 ? -18.094 -29.312 -24.438 1 95.69 145 ARG B N 1
ATOM 6991 C CA . ARG B 1 145 ? -17.562 -30.672 -24.516 1 95.69 145 ARG B CA 1
ATOM 6992 C C . ARG B 1 145 ? -16.062 -30.688 -24.266 1 95.69 145 ARG B C 1
ATOM 6994 O O . ARG B 1 145 ? -15.57 -31.484 -23.469 1 95.69 145 ARG B O 1
ATOM 7001 N N . LEU B 1 146 ? -15.391 -29.812 -24.922 1 96.94 146 LEU B N 1
ATOM 7002 C CA . LEU B 1 146 ? -13.93 -29.781 -24.828 1 96.94 146 LEU B CA 1
ATOM 7003 C C . LEU B 1 146 ? -13.484 -29.484 -23.406 1 96.94 146 LEU B C 1
ATOM 7005 O O . LEU B 1 146 ? -12.555 -30.094 -22.891 1 96.94 146 LEU B O 1
ATOM 7009 N N . ALA B 1 147 ? -14.141 -28.516 -22.766 1 97.38 147 ALA B N 1
ATOM 7010 C CA . ALA B 1 147 ? -13.805 -28.172 -21.375 1 97.38 147 ALA B CA 1
ATOM 7011 C C . ALA B 1 147 ? -14.023 -29.359 -20.438 1 97.38 147 ALA B C 1
ATOM 7013 O O . ALA B 1 147 ? -13.188 -29.625 -19.578 1 97.38 147 ALA B O 1
ATOM 7014 N N . ASN B 1 148 ? -15.07 -29.984 -20.609 1 97.06 148 ASN B N 1
ATOM 7015 C CA . ASN B 1 148 ? -15.391 -31.172 -19.812 1 97.06 148 ASN B CA 1
ATOM 7016 C C . ASN B 1 148 ? -14.336 -32.281 -19.984 1 97.06 148 ASN B C 1
ATOM 7018 O O . ASN B 1 148 ? -13.875 -32.844 -19.016 1 97.06 148 ASN B O 1
ATOM 7022 N N . GLN B 1 149 ? -13.969 -32.5 -21.172 1 97.69 149 GLN B N 1
ATOM 7023 C CA . GLN B 1 149 ? -13.016 -33.562 -21.484 1 97.69 149 GLN B CA 1
ATOM 7024 C C . GLN B 1 149 ? -11.633 -33.219 -20.938 1 97.69 149 GLN B C 1
ATOM 7026 O O . GLN B 1 149 ? -10.969 -34.094 -20.359 1 97.69 149 GLN B O 1
ATOM 7031 N N . CYS B 1 150 ? -11.219 -32.031 -21.094 1 97.69 150 CYS B N 1
ATOM 7032 C CA . CYS B 1 150 ? -9.883 -31.625 -20.672 1 97.69 150 CYS B CA 1
ATOM 7033 C C . CYS B 1 150 ? -9.742 -31.672 -19.156 1 97.69 150 CYS B C 1
ATOM 7035 O O . CYS B 1 150 ? -8.719 -32.094 -18.625 1 97.69 150 CYS B O 1
ATOM 7037 N N . VAL B 1 151 ? -10.758 -31.188 -18.406 1 98 151 VAL B N 1
ATOM 7038 C CA . VAL B 1 151 ? -10.703 -31.219 -16.953 1 98 151 VAL B CA 1
ATOM 7039 C C . VAL B 1 151 ? -10.711 -32.656 -16.469 1 98 151 VAL B C 1
ATOM 7041 O O . VAL B 1 151 ? -9.953 -33 -15.555 1 98 151 VAL B O 1
ATOM 7044 N N . ASN B 1 152 ? -11.508 -33.5 -17.062 1 97.94 152 ASN B N 1
ATOM 7045 C CA . ASN B 1 152 ? -11.594 -34.875 -16.641 1 97.94 152 ASN B CA 1
ATOM 7046 C C . ASN B 1 152 ? -10.344 -35.656 -17.031 1 97.94 152 ASN B C 1
ATOM 7048 O O . ASN B 1 152 ? -9.992 -36.656 -16.359 1 97.94 152 ASN B O 1
ATOM 7052 N N . PHE B 1 153 ? -9.727 -35.25 -18.141 1 97.06 153 PHE B N 1
ATOM 7053 C CA . PHE B 1 153 ? -8.445 -35.844 -18.5 1 97.06 153 PHE B CA 1
ATOM 7054 C C . PHE B 1 153 ? -7.461 -35.75 -17.344 1 97.06 153 PHE B C 1
ATOM 7056 O O . PHE B 1 153 ? -6.754 -36.719 -17.031 1 97.06 153 PHE B O 1
ATOM 7063 N N . GLU B 1 154 ? -7.414 -34.562 -16.703 1 95.44 154 GLU B N 1
ATOM 7064 C CA . GLU B 1 154 ? -6.551 -34.344 -15.555 1 95.44 154 GLU B CA 1
ATOM 7065 C C . GLU B 1 154 ? -7.062 -35.094 -14.32 1 95.44 154 GLU B C 1
ATOM 7067 O O . GLU B 1 154 ? -6.297 -35.75 -13.633 1 95.44 154 GLU B O 1
ATOM 7072 N N . LEU B 1 155 ? -8.336 -35.031 -13.992 1 97.06 155 LEU B N 1
ATOM 7073 C CA . LEU B 1 155 ? -8.938 -35.562 -12.773 1 97.06 155 LEU B CA 1
ATOM 7074 C C . LEU B 1 155 ? -8.875 -37.094 -12.758 1 97.06 155 LEU B C 1
ATOM 7076 O O . LEU B 1 155 ? -8.578 -37.688 -11.727 1 97.06 155 LEU B O 1
ATOM 7080 N N . LYS B 1 156 ? -9.148 -37.656 -13.898 1 95.75 156 LYS B N 1
ATOM 7081 C CA . LYS B 1 156 ? -9.141 -39.094 -13.969 1 95.75 156 LYS B CA 1
ATOM 7082 C C . LYS B 1 156 ? -7.723 -39.656 -13.82 1 95.75 156 LYS B C 1
ATOM 7084 O O . LYS B 1 156 ? -7.508 -40.656 -13.125 1 95.75 156 LYS B O 1
ATOM 7089 N N . ARG B 1 157 ? -6.793 -39.062 -14.469 1 92.5 157 ARG B N 1
ATOM 7090 C CA . ARG B 1 157 ? -5.406 -39.5 -14.453 1 92.5 157 ARG B CA 1
ATOM 7091 C C . ARG B 1 157 ? -4.809 -39.375 -13.055 1 92.5 157 ARG B C 1
ATOM 7093 O O . ARG B 1 157 ? -4.055 -40.25 -12.609 1 92.5 157 ARG B O 1
ATOM 7100 N N . GLN B 1 158 ? -5.199 -38.344 -12.375 1 93.31 158 GLN B N 1
ATOM 7101 C CA . GLN B 1 158 ? -4.539 -38.062 -11.109 1 93.31 158 GLN B CA 1
ATOM 7102 C C . GLN B 1 158 ? -5.316 -38.656 -9.938 1 93.31 158 GLN B C 1
ATOM 7104 O O . GLN B 1 158 ? -4.723 -39.094 -8.945 1 93.31 158 GLN B O 1
ATOM 7109 N N . PHE B 1 159 ? -6.664 -38.688 -10.023 1 95.56 159 PHE B N 1
ATOM 7110 C CA . PHE B 1 159 ? -7.441 -39 -8.828 1 95.56 159 PHE B CA 1
ATOM 7111 C C . PHE B 1 159 ? -8.453 -40.094 -9.125 1 95.56 159 PHE B C 1
ATOM 7113 O O . PHE B 1 159 ? -9.164 -40.562 -8.219 1 95.56 159 PHE B O 1
ATOM 7120 N N . SER B 1 160 ? -8.602 -40.531 -10.344 1 95.06 160 SER B N 1
ATOM 7121 C CA . SER B 1 160 ? -9.57 -41.531 -10.766 1 95.06 160 SER B CA 1
ATOM 7122 C C . SER B 1 160 ? -11 -41.094 -10.484 1 95.06 160 SER B C 1
ATOM 7124 O O . SER B 1 160 ? -11.82 -41.875 -9.992 1 95.06 160 SER B O 1
ATOM 7126 N N . ILE B 1 161 ? -11.211 -39.812 -10.625 1 96.62 161 ILE B N 1
ATOM 7127 C CA . ILE B 1 161 ? -12.539 -39.25 -10.492 1 96.62 161 ILE B CA 1
ATOM 7128 C C . ILE B 1 161 ? -12.859 -38.406 -11.719 1 96.62 161 ILE B C 1
ATOM 7130 O O . ILE B 1 161 ? -11.969 -38.094 -12.516 1 96.62 161 ILE B O 1
ATOM 7134 N N . MET B 1 162 ? -14.164 -38.062 -11.914 1 96.75 162 MET B N 1
ATOM 7135 C CA . MET B 1 162 ? -14.617 -37.219 -13 1 96.75 162 MET B CA 1
ATOM 7136 C C . MET B 1 162 ? -15.641 -36.188 -12.492 1 96.75 162 MET B C 1
ATOM 7138 O O . MET B 1 162 ? -16.219 -36.375 -11.422 1 96.75 162 MET B O 1
ATOM 7142 N N . GLY B 1 163 ? -15.758 -35.125 -13.211 1 95.56 163 GLY B N 1
ATOM 7143 C CA . GLY B 1 163 ? -16.734 -34.094 -12.859 1 95.56 163 GLY B CA 1
ATOM 7144 C C . GLY B 1 163 ? -17.344 -33.438 -14.078 1 95.56 163 GLY B C 1
ATOM 7145 O O . GLY B 1 163 ? -16.859 -33.594 -15.195 1 95.56 163 GLY B O 1
ATOM 7146 N N . TYR B 1 164 ? -18.453 -32.781 -13.875 1 95.19 164 TYR B N 1
ATOM 7147 C CA . TYR B 1 164 ? -19.109 -32 -14.914 1 95.19 164 TYR B CA 1
ATOM 7148 C C . TYR B 1 164 ? -18.594 -30.562 -14.922 1 95.19 164 TYR B C 1
ATOM 7150 O O . TYR B 1 164 ? -18.578 -29.891 -13.883 1 95.19 164 TYR B O 1
ATOM 7158 N N . SER B 1 165 ? -18.172 -30.156 -16.109 1 94.81 165 SER B N 1
ATOM 7159 C CA . SER B 1 165 ? -17.578 -28.844 -16.234 1 94.81 165 SER B CA 1
ATOM 7160 C C . SER B 1 165 ? -18.469 -27.906 -17.031 1 94.81 165 SER B C 1
ATOM 7162 O O . SER B 1 165 ? -19.078 -28.297 -18.031 1 94.81 165 SER B O 1
ATOM 7164 N N . ALA B 1 166 ? -18.625 -26.672 -16.562 1 91.88 166 ALA B N 1
ATOM 7165 C CA . ALA B 1 166 ? -19.328 -25.594 -17.25 1 91.88 166 ALA B CA 1
ATOM 7166 C C . ALA B 1 166 ? -18.438 -24.375 -17.438 1 91.88 166 ALA B C 1
ATOM 7168 O O . ALA B 1 166 ? -17.766 -23.953 -16.5 1 91.88 166 ALA B O 1
ATOM 7169 N N . VAL B 1 167 ? -18.438 -23.844 -18.672 1 95.19 167 VAL B N 1
ATOM 7170 C CA . VAL B 1 167 ? -17.656 -22.641 -18.953 1 95.19 167 VAL B CA 1
ATOM 7171 C C . VAL B 1 167 ? -18.359 -21.406 -18.391 1 95.19 167 VAL B C 1
ATOM 7173 O O . VAL B 1 167 ? -19.531 -21.156 -18.688 1 95.19 167 VAL B O 1
ATOM 7176 N N . GLU B 1 168 ? -17.719 -20.672 -17.562 1 92.94 168 GLU B N 1
ATOM 7177 C CA . GLU B 1 168 ? -18.266 -19.422 -17.031 1 92.94 168 GLU B CA 1
ATOM 7178 C C . GLU B 1 168 ? -18.156 -18.297 -18.062 1 92.94 168 GLU B C 1
ATOM 7180 O O . GLU B 1 168 ? -19.156 -17.656 -18.406 1 92.94 168 GLU B O 1
ATOM 7185 N N . TYR B 1 169 ? -16.938 -18 -18.5 1 94.94 169 TYR B N 1
ATOM 7186 C CA . TYR B 1 169 ? -16.656 -17.078 -19.594 1 94.94 169 TYR B CA 1
ATOM 7187 C C . TYR B 1 169 ? -15.297 -17.344 -20.203 1 94.94 169 TYR B C 1
ATOM 7189 O O . TYR B 1 169 ? -14.516 -18.156 -19.688 1 94.94 169 TYR B O 1
ATOM 7197 N N . CYS B 1 170 ? -15.047 -16.781 -21.344 1 96.25 170 CYS B N 1
ATOM 7198 C CA . CYS B 1 170 ? -13.758 -16.906 -22.016 1 96.25 170 CYS B CA 1
ATOM 7199 C C . CYS B 1 170 ? -13.242 -15.531 -22.438 1 96.25 170 CYS B C 1
ATOM 7201 O O . CYS B 1 170 ? -13.977 -14.547 -22.406 1 96.25 170 CYS B O 1
ATOM 7203 N N . VAL B 1 171 ? -11.984 -15.453 -22.641 1 94.25 171 VAL B N 1
ATOM 7204 C CA . VAL B 1 171 ? -11.297 -14.266 -23.141 1 94.25 171 VAL B CA 1
ATOM 7205 C C . VAL B 1 171 ? -10.477 -14.633 -24.375 1 94.25 171 VAL B C 1
ATOM 7207 O O . VAL B 1 171 ? -9.797 -15.664 -24.391 1 94.25 171 VAL B O 1
ATOM 7210 N N . SER B 1 172 ? -10.586 -13.852 -25.391 1 93.62 172 SER B N 1
ATOM 7211 C CA . SER B 1 172 ? -9.844 -14.094 -26.625 1 93.62 172 SER B CA 1
ATOM 7212 C C . SER B 1 172 ? -8.844 -12.977 -26.891 1 93.62 172 SER B C 1
ATOM 7214 O O . SER B 1 172 ? -9.016 -11.852 -26.422 1 93.62 172 SER B O 1
ATOM 7216 N N . ASN B 1 173 ? -7.715 -13.297 -27.594 1 90.06 173 ASN B N 1
ATOM 7217 C CA . ASN B 1 173 ? -6.707 -12.297 -27.938 1 90.06 173 ASN B CA 1
ATOM 7218 C C . ASN B 1 173 ? -7.207 -11.328 -29 1 90.06 173 ASN B C 1
ATOM 7220 O O . ASN B 1 173 ? -6.637 -10.258 -29.203 1 90.06 173 ASN B O 1
ATOM 7224 N N . LEU B 1 174 ? -8.25 -11.586 -29.688 1 82.88 174 LEU B N 1
ATOM 7225 C CA . LEU B 1 174 ? -8.75 -10.742 -30.766 1 82.88 174 LEU B CA 1
ATOM 7226 C C . LEU B 1 174 ? -9.914 -9.883 -30.297 1 82.88 174 LEU B C 1
ATOM 7228 O O . LEU B 1 174 ? -10.531 -9.172 -31.094 1 82.88 174 LEU B O 1
ATOM 7232 N N . GLU B 1 175 ? -10.164 -9.992 -29.047 1 77.19 175 GLU B N 1
ATOM 7233 C CA . GLU B 1 175 ? -11.25 -9.156 -28.547 1 77.19 175 GLU B CA 1
ATOM 7234 C C . GLU B 1 175 ? -10.875 -7.676 -28.578 1 77.19 175 GLU B C 1
ATOM 7236 O O . GLU B 1 175 ? -9.852 -7.281 -28 1 77.19 175 GLU B O 1
ATOM 7241 N N . GLU B 1 176 ? -11.422 -6.941 -29.609 1 69.19 176 GLU B N 1
ATOM 7242 C CA . GLU B 1 176 ? -11.156 -5.512 -29.734 1 69.19 176 GLU B CA 1
ATOM 7243 C C . GLU B 1 176 ? -12.062 -4.699 -28.812 1 69.19 176 GLU B C 1
ATOM 7245 O O . GLU B 1 176 ? -13.281 -4.902 -28.797 1 69.19 176 GLU B O 1
ATOM 7250 N N . ASP B 1 177 ? -11.516 -4.109 -27.828 1 70.81 177 ASP B N 1
ATOM 7251 C CA . ASP B 1 177 ? -12.312 -3.24 -26.969 1 70.81 177 ASP B CA 1
ATOM 7252 C C . ASP B 1 177 ? -12.492 -1.86 -27.594 1 70.81 177 ASP B C 1
ATOM 7254 O O . ASP B 1 177 ? -11.672 -0.965 -27.375 1 70.81 177 ASP B O 1
ATOM 7258 N N . SER B 1 178 ? -13.469 -1.776 -28.547 1 82.69 178 SER B N 1
ATOM 7259 C CA . SER B 1 178 ? -13.773 -0.476 -29.141 1 82.69 178 SER B CA 1
ATOM 7260 C C . SER B 1 178 ? -14.469 0.432 -28.125 1 82.69 178 SER B C 1
ATOM 7262 O O . SER B 1 178 ? -15.18 -0.047 -27.234 1 82.69 178 SER B O 1
ATOM 7264 N N . LEU B 1 179 ? -14.211 1.627 -28.188 1 90.44 179 LEU B N 1
ATOM 7265 C CA . LEU B 1 179 ? -14.844 2.619 -27.328 1 90.44 179 LEU B CA 1
ATOM 7266 C C . LEU B 1 179 ? -16.312 2.828 -27.719 1 90.44 179 LEU B C 1
ATOM 7268 O O . LEU B 1 179 ? -16.609 3.023 -28.891 1 90.44 179 LEU B O 1
ATOM 7272 N N . ASP B 1 180 ? -17.234 2.664 -26.797 1 92.31 180 ASP B N 1
ATOM 7273 C CA . ASP B 1 180 ? -18.641 2.932 -27.078 1 92.31 180 ASP B CA 1
ATOM 7274 C C . ASP B 1 180 ? -19.016 4.352 -26.656 1 92.31 180 ASP B C 1
ATOM 7276 O O . ASP B 1 180 ? -18.172 5.113 -26.188 1 92.31 180 ASP B O 1
ATOM 7280 N N . TYR B 1 181 ? -20.297 4.742 -26.891 1 94.69 181 TYR B N 1
ATOM 7281 C CA . TYR B 1 181 ? -20.766 6.102 -26.672 1 94.69 181 TYR B CA 1
ATOM 7282 C C . TYR B 1 181 ? -20.641 6.504 -25.219 1 94.69 181 TYR B C 1
ATOM 7284 O O . TYR B 1 181 ? -20.25 7.637 -24.906 1 94.69 181 TYR B O 1
ATOM 7292 N N . LEU B 1 182 ? -20.906 5.633 -24.312 1 95.81 182 LEU B N 1
ATOM 7293 C CA . LEU B 1 182 ? -20.844 5.949 -22.891 1 95.81 182 LEU B CA 1
ATOM 7294 C C . LEU B 1 182 ? -19.406 6.176 -22.453 1 95.81 182 LEU B C 1
ATOM 7296 O O . LEU B 1 182 ? -19.141 6.984 -21.562 1 95.81 182 LEU B O 1
ATOM 7300 N N . ASP B 1 183 ? -18.484 5.445 -23.062 1 95.88 183 ASP B N 1
ATOM 7301 C CA . ASP B 1 183 ? -17.078 5.633 -22.781 1 95.88 183 ASP B CA 1
ATOM 7302 C C . ASP B 1 183 ? -16.625 7.043 -23.156 1 95.88 183 ASP B C 1
ATOM 7304 O O . ASP B 1 183 ? -15.867 7.68 -22.422 1 95.88 183 ASP B O 1
ATOM 7308 N N . ILE B 1 184 ? -17.125 7.508 -24.281 1 96.44 184 ILE B N 1
ATOM 7309 C CA . ILE B 1 184 ? -16.766 8.828 -24.766 1 96.44 184 ILE B CA 1
ATOM 7310 C C . ILE B 1 184 ? -17.406 9.906 -23.891 1 96.44 184 ILE B C 1
ATOM 7312 O O . ILE B 1 184 ? -16.781 10.93 -23.594 1 96.44 184 ILE B O 1
ATOM 7316 N N . VAL B 1 185 ? -18.625 9.641 -23.516 1 96.88 185 VAL B N 1
ATOM 7317 C CA . VAL B 1 185 ? -19.312 10.578 -22.641 1 96.88 185 VAL B CA 1
ATOM 7318 C C . VAL B 1 185 ? -18.516 10.789 -21.359 1 96.88 185 VAL B C 1
ATOM 7320 O O . VAL B 1 185 ? -18.375 11.922 -20.891 1 96.88 185 VAL B O 1
ATOM 7323 N N . PHE B 1 186 ? -18.016 9.727 -20.859 1 97.19 186 PHE B N 1
ATOM 7324 C CA . PHE B 1 186 ? -17.25 9.859 -19.641 1 97.19 186 PHE B CA 1
ATOM 7325 C C . PHE B 1 186 ? -15.984 10.68 -19.875 1 97.19 186 PHE B C 1
ATOM 7327 O O . PHE B 1 186 ? -15.617 11.523 -19.062 1 97.19 186 PHE B O 1
ATOM 7334 N N . LEU B 1 187 ? -15.281 10.438 -20.953 1 96.5 187 LEU B N 1
ATOM 7335 C CA . LEU B 1 187 ? -14.055 11.164 -21.25 1 96.5 187 LEU B CA 1
ATOM 7336 C C . LEU B 1 187 ? -14.344 12.656 -21.438 1 96.5 187 LEU B C 1
ATOM 7338 O O . LEU B 1 187 ? -13.555 13.5 -21.031 1 96.5 187 LEU B O 1
ATOM 7342 N N . VAL B 1 188 ? -15.453 12.953 -22.047 1 96.75 188 VAL B N 1
ATOM 7343 C CA . VAL B 1 188 ? -15.844 14.344 -22.25 1 96.75 188 VAL B CA 1
ATOM 7344 C C . VAL B 1 188 ? -16.172 14.992 -20.906 1 96.75 188 VAL B C 1
ATOM 7346 O O . VAL B 1 188 ? -15.773 16.125 -20.656 1 96.75 188 VAL B O 1
ATOM 7349 N N . LEU B 1 189 ? -16.875 14.234 -20.109 1 97.19 189 LEU B N 1
ATOM 7350 C CA . LEU B 1 189 ? -17.203 14.742 -18.781 1 97.19 189 LEU B CA 1
ATOM 7351 C C . LEU B 1 189 ? -15.938 14.984 -17.953 1 97.19 189 LEU B C 1
ATOM 7353 O O . LEU B 1 189 ? -15.781 16.047 -17.344 1 97.19 189 LEU B O 1
ATOM 7357 N N . LEU B 1 190 ? -15.07 13.984 -17.938 1 96.81 190 LEU B N 1
ATOM 7358 C CA . LEU B 1 190 ? -13.812 14.109 -17.219 1 96.81 190 LEU B CA 1
ATOM 7359 C C . LEU B 1 190 ? -12.984 15.273 -17.766 1 96.81 190 LEU B C 1
ATOM 7361 O O . LEU B 1 190 ? -12.438 16.062 -16.984 1 96.81 190 LEU B O 1
ATOM 7365 N N . GLY B 1 191 ? -12.906 15.359 -19.078 1 96.44 191 GLY B N 1
ATOM 7366 C CA . GLY B 1 191 ? -12.195 16.469 -19.703 1 96.44 191 GLY B CA 1
ATOM 7367 C C . GLY B 1 191 ? -12.789 17.828 -19.375 1 96.44 191 GLY B C 1
ATOM 7368 O O . GLY B 1 191 ? -12.062 18.781 -19.141 1 96.44 191 GLY B O 1
ATOM 7369 N N . SER B 1 192 ? -14.094 17.906 -19.328 1 97.06 192 SER B N 1
ATOM 7370 C CA . SER B 1 192 ? -14.781 19.156 -18.984 1 97.06 192 SER B CA 1
ATOM 7371 C C . SER B 1 192 ? -14.5 19.562 -17.547 1 97.06 192 SER B C 1
ATOM 7373 O O . SER B 1 192 ? -14.32 20.75 -17.266 1 97.06 192 SER B O 1
ATOM 7375 N N . ILE B 1 193 ? -14.469 18.641 -16.656 1 96.81 193 ILE B N 1
ATOM 7376 C CA . ILE B 1 193 ? -14.188 18.922 -15.258 1 96.81 193 ILE B CA 1
ATOM 7377 C C . ILE B 1 193 ? -12.75 19.422 -15.109 1 96.81 193 ILE B C 1
ATOM 7379 O O . ILE B 1 193 ? -12.492 20.391 -14.414 1 96.81 193 ILE B O 1
ATOM 7383 N N . ILE B 1 194 ? -11.82 18.719 -15.781 1 95.88 194 ILE B N 1
ATOM 7384 C CA . ILE B 1 194 ? -10.414 19.109 -15.727 1 95.88 194 ILE B CA 1
ATOM 7385 C C . ILE B 1 194 ? -10.234 20.516 -16.297 1 95.88 194 ILE B C 1
ATOM 7387 O O . ILE B 1 194 ? -9.547 21.344 -15.711 1 95.88 194 ILE B O 1
ATOM 7391 N N . LEU B 1 195 ? -10.914 20.812 -17.406 1 96 195 LEU B N 1
ATOM 7392 C CA . LEU B 1 195 ? -10.852 22.125 -18.031 1 96 195 LEU B CA 1
ATOM 7393 C C . LEU B 1 195 ? -11.453 23.188 -17.109 1 96 195 LEU B C 1
ATOM 7395 O O . LEU B 1 195 ? -10.906 24.281 -16.984 1 96 195 LEU B O 1
ATOM 7399 N N . ALA B 1 196 ? -12.562 22.844 -16.484 1 96.19 196 ALA B N 1
ATOM 7400 C CA . ALA B 1 196 ? -13.195 23.781 -15.555 1 96.19 196 ALA B CA 1
ATOM 7401 C C . ALA B 1 196 ? -12.281 24.094 -14.375 1 96.19 196 ALA B C 1
ATOM 7403 O O . ALA B 1 196 ? -12.188 25.25 -13.945 1 96.19 196 ALA B O 1
ATOM 7404 N N . VAL B 1 197 ? -11.594 23.141 -13.836 1 95.25 197 VAL B N 1
ATOM 7405 C CA . VAL B 1 197 ? -10.695 23.328 -12.703 1 95.25 197 VAL B CA 1
ATOM 7406 C C . VAL B 1 197 ? -9.516 24.219 -13.125 1 95.25 197 VAL B C 1
ATOM 7408 O O . VAL B 1 197 ? -9.133 25.141 -12.406 1 95.25 197 VAL B O 1
ATOM 7411 N N . ILE B 1 198 ? -9.008 23.984 -14.336 1 93.25 198 ILE B N 1
ATOM 7412 C CA . ILE B 1 198 ? -7.855 24.734 -14.828 1 93.25 198 ILE B CA 1
ATOM 7413 C C . ILE B 1 198 ? -8.266 26.172 -15.094 1 93.25 198 ILE B C 1
ATOM 7415 O O . ILE B 1 198 ? -7.605 27.109 -14.625 1 93.25 198 ILE B O 1
ATOM 7419 N N . LEU B 1 199 ? -9.352 26.375 -15.781 1 94.69 199 LEU B N 1
ATOM 7420 C CA . LEU B 1 199 ? -9.812 27.719 -16.141 1 94.69 199 LEU B CA 1
ATOM 7421 C C . LEU B 1 199 ? -10.227 28.5 -14.906 1 94.69 199 LEU B C 1
ATOM 7423 O O . LEU B 1 199 ? -9.914 29.688 -14.781 1 94.69 199 LEU B O 1
ATOM 7427 N N . SER B 1 200 ? -10.922 27.812 -14.055 1 94.94 200 SER B N 1
ATOM 7428 C CA . SER B 1 200 ? -11.359 28.469 -12.828 1 94.94 200 SER B CA 1
ATOM 7429 C C . SER B 1 200 ? -10.172 28.844 -11.945 1 94.94 200 SER B C 1
ATOM 7431 O O . SER B 1 200 ? -10.164 29.906 -11.32 1 94.94 200 SER B O 1
ATOM 7433 N N . SER B 1 201 ? -9.219 28 -11.82 1 91.5 201 SER B N 1
ATOM 7434 C CA . SER B 1 201 ? -8.031 28.266 -11.023 1 91.5 201 SER B CA 1
ATOM 7435 C C . SER B 1 201 ? -7.23 29.422 -11.617 1 91.5 201 SER B C 1
ATOM 7437 O O . SER B 1 201 ? -6.715 30.266 -10.883 1 91.5 201 SER B O 1
ATOM 7439 N N . PHE B 1 202 ? -7.164 29.469 -12.93 1 90.62 202 PHE B N 1
ATOM 7440 C CA . PHE B 1 202 ? -6.453 30.547 -13.617 1 90.62 202 PHE B CA 1
ATOM 7441 C C . PHE B 1 202 ? -7.188 31.875 -13.453 1 90.62 202 PHE B C 1
ATOM 7443 O O . PHE B 1 202 ? -6.566 32.906 -13.219 1 90.62 202 PHE B O 1
ATOM 7450 N N . PHE B 1 203 ? -8.453 31.828 -13.586 1 91.5 203 PHE B N 1
ATOM 7451 C CA . PHE B 1 203 ? -9.273 33.031 -13.406 1 91.5 203 PHE B CA 1
ATOM 7452 C C . PHE B 1 203 ? -9.109 33.594 -12 1 91.5 203 PHE B C 1
ATOM 7454 O O . PHE B 1 203 ? -8.93 34.781 -11.82 1 91.5 203 PHE B O 1
ATOM 7461 N N . ASP B 1 204 ? -9.203 32.688 -11.016 1 90.12 204 ASP B N 1
ATOM 7462 C CA . ASP B 1 204 ? -9.062 33.094 -9.617 1 90.12 204 ASP B CA 1
ATOM 7463 C C . ASP B 1 204 ? -7.68 33.688 -9.359 1 90.12 204 ASP B C 1
ATOM 7465 O O . ASP B 1 204 ? -7.535 34.625 -8.57 1 90.12 204 ASP B O 1
ATOM 7469 N N . TYR B 1 205 ? -6.723 33.156 -9.977 1 85.94 205 TYR B N 1
ATOM 7470 C CA . TYR B 1 205 ? -5.359 33.656 -9.836 1 85.94 205 TYR B CA 1
ATOM 7471 C C . TYR B 1 205 ? -5.227 35.062 -10.438 1 85.94 205 TYR B C 1
ATOM 7473 O O . TYR B 1 205 ? -4.582 35.938 -9.859 1 85.94 205 TYR B O 1
ATOM 7481 N N . LYS B 1 206 ? -5.805 35.312 -11.57 1 87.69 206 LYS B N 1
ATOM 7482 C CA . LYS B 1 206 ? -5.773 36.625 -12.211 1 87.69 206 LYS B CA 1
ATOM 7483 C C . LYS B 1 206 ? -6.508 37.688 -11.367 1 87.69 206 LYS B C 1
ATOM 7485 O O . LYS B 1 206 ? -6.094 38.844 -11.305 1 87.69 206 LYS B O 1
ATOM 7490 N N . MET B 1 207 ? -7.566 37.219 -10.789 1 88.25 207 MET B N 1
ATOM 7491 C CA . MET B 1 207 ? -8.32 38.125 -9.922 1 88.25 207 MET B CA 1
ATOM 7492 C C . MET B 1 207 ? -7.496 38.5 -8.695 1 88.25 207 MET B C 1
ATOM 7494 O O . MET B 1 207 ? -7.559 39.625 -8.234 1 88.25 207 MET B O 1
ATOM 7498 N N . LYS B 1 208 ? -6.801 37.531 -8.156 1 86.81 208 LYS B N 1
ATOM 7499 C CA . LYS B 1 208 ? -5.934 37.812 -7.016 1 86.81 208 LYS B CA 1
ATOM 7500 C C . LYS B 1 208 ? -4.852 38.812 -7.383 1 86.81 208 LYS B C 1
ATOM 7502 O O . LYS B 1 208 ? -4.57 39.75 -6.621 1 86.81 208 LYS B O 1
ATOM 7507 N N . LYS B 1 209 ? -4.227 38.719 -8.477 1 83.69 209 LYS B N 1
ATOM 7508 C CA . LYS B 1 209 ? -3.154 39.594 -8.922 1 83.69 209 LYS B CA 1
ATOM 7509 C C . LYS B 1 209 ? -3.676 41 -9.195 1 83.69 209 LYS B C 1
ATOM 7511 O O . LYS B 1 209 ? -2.979 42 -8.938 1 83.69 209 LYS B O 1
ATOM 7516 N N . LYS B 1 210 ? -4.871 41.062 -9.656 1 83.5 210 LYS B N 1
ATOM 7517 C CA . LYS B 1 210 ? -5.445 42.375 -10.023 1 83.5 210 LYS B CA 1
ATOM 7518 C C . LYS B 1 210 ? -5.945 43.125 -8.797 1 83.5 210 LYS B C 1
ATOM 7520 O O . LYS B 1 210 ? -5.734 44.312 -8.664 1 83.5 210 LYS B O 1
ATOM 7525 N N . HIS B 1 211 ? -6.617 42.406 -7.871 1 76.19 211 HIS B N 1
ATOM 7526 C CA . HIS B 1 211 ? -7.355 43.125 -6.832 1 76.19 211 HIS B CA 1
ATOM 7527 C C . HIS B 1 211 ? -6.656 43 -5.484 1 76.19 211 HIS B C 1
ATOM 7529 O O . HIS B 1 211 ? -6.898 43.812 -4.578 1 76.19 211 HIS B O 1
ATOM 7535 N N . SER B 1 212 ? -5.859 42.062 -5.25 1 68.88 212 SER B N 1
ATOM 7536 C CA . SER B 1 212 ? -5.352 41.812 -3.906 1 68.88 212 SER B CA 1
ATOM 7537 C C . SER B 1 212 ? -3.877 41.438 -3.939 1 68.88 212 SER B C 1
ATOM 7539 O O . SER B 1 212 ? -3.477 40.438 -3.338 1 68.88 212 SER B O 1
ATOM 7541 N N . SER B 1 213 ? -3.189 42.219 -4.57 1 69.06 213 SER B N 1
ATOM 7542 C CA . SER B 1 213 ? -1.769 41.875 -4.691 1 69.06 213 SER B CA 1
ATOM 7543 C C . SER B 1 213 ? -1.07 41.969 -3.34 1 69.06 213 SER B C 1
ATOM 7545 O O . SER B 1 213 ? -0.096 41.25 -3.104 1 69.06 213 SER B O 1
ATOM 7547 N N . ASN B 1 214 ? -1.709 42.625 -2.379 1 70.75 214 ASN B N 1
ATOM 7548 C CA . ASN B 1 214 ? -1.037 42.812 -1.102 1 70.75 214 ASN B CA 1
ATOM 7549 C C . ASN B 1 214 ? -1.49 41.812 -0.054 1 70.75 214 ASN B C 1
ATOM 7551 O O . ASN B 1 214 ? -0.929 41.75 1.042 1 70.75 214 ASN B O 1
ATOM 7555 N N . MET B 1 215 ? -2.482 41.094 -0.422 1 75.88 215 MET B N 1
ATOM 7556 C CA . MET B 1 215 ? -3.002 40.125 0.547 1 75.88 215 MET B CA 1
ATOM 7557 C C . MET B 1 215 ? -2.268 38.781 0.444 1 75.88 215 MET B C 1
ATOM 7559 O O . MET B 1 215 ? -1.895 38.375 -0.651 1 75.88 215 MET B O 1
ATOM 7563 N N . LYS B 1 216 ? -2.055 38.25 1.599 1 77.38 216 LYS B N 1
ATOM 7564 C CA . LYS B 1 216 ? -1.506 36.875 1.611 1 77.38 216 LYS B CA 1
ATOM 7565 C C . LYS B 1 216 ? -2.414 35.906 0.859 1 77.38 216 LYS B C 1
ATOM 7567 O O . LYS B 1 216 ? -3.639 36.031 0.94 1 77.38 216 LYS B O 1
ATOM 7572 N N . SER B 1 217 ? -1.836 35.125 0.098 1 76.69 217 SER B N 1
ATOM 7573 C CA . SER B 1 217 ? -2.572 34.188 -0.744 1 76.69 217 SER B CA 1
ATOM 7574 C C . SER B 1 217 ? -3.553 33.375 0.079 1 76.69 217 SER B C 1
ATOM 7576 O O . SER B 1 217 ? -4.695 33.156 -0.333 1 76.69 217 SER B O 1
ATOM 7578 N N . SER B 1 218 ? -3.131 32.906 1.202 1 76.31 218 SER B N 1
ATOM 7579 C CA . SER B 1 218 ? -4.004 32.094 2.041 1 76.31 218 SER B CA 1
ATOM 7580 C C . SER B 1 218 ? -5.227 32.875 2.5 1 76.31 218 SER B C 1
ATOM 7582 O O . SER B 1 218 ? -6.336 32.344 2.545 1 76.31 218 SER B O 1
ATOM 7584 N N . ASP B 1 219 ? -5.043 34.125 2.707 1 80.06 219 ASP B N 1
ATOM 7585 C CA . ASP B 1 219 ? -6.141 34.969 3.162 1 80.06 219 ASP B CA 1
ATOM 7586 C C . ASP B 1 219 ? -7.098 35.281 2.016 1 80.06 219 ASP B C 1
ATOM 7588 O O . ASP B 1 219 ? -8.312 35.344 2.209 1 80.06 219 ASP B O 1
ATOM 7592 N N . TYR B 1 220 ? -6.461 35.469 0.887 1 85.06 220 TYR B N 1
ATOM 7593 C CA . TYR B 1 220 ? -7.297 35.75 -0.271 1 85.06 220 TYR B CA 1
ATOM 7594 C C . TYR B 1 220 ? -8.219 34.594 -0.587 1 85.06 220 TYR B C 1
ATOM 7596 O O . TYR B 1 220 ? -9.422 34.781 -0.788 1 85.06 220 TYR B O 1
ATOM 7604 N N . TYR B 1 221 ? -7.668 33.469 -0.651 1 85.94 221 TYR B N 1
ATOM 7605 C CA . TYR B 1 221 ? -8.445 32.312 -1.075 1 85.94 221 TYR B CA 1
ATOM 7606 C C . TYR B 1 221 ? -9.414 31.891 0.016 1 85.94 221 TYR B C 1
ATOM 7608 O O . TYR B 1 221 ? -10.367 31.156 -0.248 1 85.94 221 TYR B O 1
ATOM 7616 N N . ARG B 1 222 ? -9.227 32.344 1.181 1 81.94 222 ARG B N 1
ATOM 7617 C CA . ARG B 1 222 ? -10.148 32.062 2.275 1 81.94 222 ARG B CA 1
ATOM 7618 C C . ARG B 1 222 ? -11.336 33.031 2.262 1 81.94 222 ARG B C 1
ATOM 7620 O O . ARG B 1 222 ? -12.398 32.719 2.801 1 81.94 222 ARG B O 1
ATOM 7627 N N . THR B 1 223 ? -11.117 34.156 1.659 1 81.69 223 THR B N 1
ATOM 7628 C CA . THR B 1 223 ? -12.164 35.156 1.63 1 81.69 223 THR B CA 1
ATOM 7629 C C . THR B 1 223 ? -13.156 34.875 0.508 1 81.69 223 THR B C 1
ATOM 7631 O O . THR B 1 223 ? -12.766 34.656 -0.637 1 81.69 223 THR B O 1
ATOM 7634 N N . PRO B 1 224 ? -14.422 34.781 0.863 1 81 224 PRO B N 1
ATOM 7635 C CA . PRO B 1 224 ? -15.43 34.531 -0.167 1 81 224 PRO B CA 1
ATOM 7636 C C . PRO B 1 224 ? -15.555 35.688 -1.163 1 81 224 PRO B C 1
ATOM 7638 O O . PRO B 1 224 ? -15.438 36.844 -0.782 1 81 224 PRO B O 1
ATOM 7641 N N . LEU B 1 225 ? -15.664 35.344 -2.375 1 82.31 225 LEU B N 1
ATOM 7642 C CA . LEU B 1 225 ? -15.844 36.344 -3.432 1 82.31 225 LEU B CA 1
ATOM 7643 C C . LEU B 1 225 ? -17.266 36.906 -3.404 1 82.31 225 LEU B C 1
ATOM 7645 O O . LEU B 1 225 ? -18.188 36.25 -2.938 1 82.31 225 LEU B O 1
ATOM 7649 N N . LYS B 1 226 ? -17.328 38.188 -3.814 1 77.5 226 LYS B N 1
ATOM 7650 C CA . LYS B 1 226 ? -18.641 38.812 -3.887 1 77.5 226 LYS B CA 1
ATOM 7651 C C . LYS B 1 226 ? -19.578 38.031 -4.809 1 77.5 226 LYS B C 1
ATOM 7653 O O . LYS B 1 226 ? -19.141 37.469 -5.805 1 77.5 226 LYS B O 1
ATOM 7658 N N . LYS B 1 227 ? -20.859 38.031 -4.367 1 79 227 LYS B N 1
ATOM 7659 C CA . LYS B 1 227 ? -21.891 37.344 -5.141 1 79 227 LYS B CA 1
ATOM 7660 C C . LYS B 1 227 ? -21.969 37.906 -6.555 1 79 227 LYS B C 1
ATOM 7662 O O . LYS B 1 227 ? -21.938 39.125 -6.75 1 79 227 LYS B O 1
ATOM 7667 N N . GLY B 1 228 ? -21.734 37.062 -7.555 1 83.25 228 GLY B N 1
ATOM 7668 C CA . GLY B 1 228 ? -21.812 37.438 -8.953 1 83.25 228 GLY B CA 1
ATOM 7669 C C . GLY B 1 228 ? -21.203 36.438 -9.891 1 83.25 228 GLY B C 1
ATOM 7670 O O . GLY B 1 228 ? -21.125 35.25 -9.57 1 83.25 228 GLY B O 1
ATOM 7671 N N . LEU B 1 229 ? -20.922 36.844 -10.984 1 85.62 229 LEU B N 1
ATOM 7672 C CA . LEU B 1 229 ? -20.344 36 -12.039 1 85.62 229 LEU B CA 1
ATOM 7673 C C . LEU B 1 229 ? -18.969 35.5 -11.648 1 85.62 229 LEU B C 1
ATOM 7675 O O . LEU B 1 229 ? -18.594 34.375 -11.969 1 85.62 229 LEU B O 1
ATOM 7679 N N . SER B 1 230 ? -18.328 36.312 -10.883 1 86.5 230 SER B N 1
ATOM 7680 C CA . SER B 1 230 ? -16.984 35.938 -10.477 1 86.5 230 SER B CA 1
ATOM 7681 C C . SER B 1 230 ? -17 34.781 -9.5 1 86.5 230 SER B C 1
ATOM 7683 O O . SER B 1 230 ? -16.109 33.906 -9.539 1 86.5 230 SER B O 1
ATOM 7685 N N . GLN B 1 231 ? -18 34.719 -8.766 1 88.06 231 GLN B N 1
ATOM 7686 C CA . GLN B 1 231 ? -18.125 33.625 -7.801 1 88.06 231 GLN B CA 1
ATOM 7687 C C . GLN B 1 231 ? -18.438 32.312 -8.508 1 88.06 231 GLN B C 1
ATOM 7689 O O . GLN B 1 231 ? -17.922 31.266 -8.125 1 88.06 231 GLN B O 1
ATOM 7694 N N . LYS B 1 232 ? -19.203 32.406 -9.523 1 89.5 232 LYS B N 1
ATOM 7695 C CA . LYS B 1 232 ? -19.578 31.219 -10.273 1 89.5 232 LYS B CA 1
ATOM 7696 C C . LYS B 1 232 ? -18.406 30.703 -11.094 1 89.5 232 LYS B C 1
ATOM 7698 O O . LYS B 1 232 ? -18.25 29.484 -11.258 1 89.5 232 LYS B O 1
ATOM 7703 N N . LEU B 1 233 ? -17.594 31.625 -11.516 1 90.75 233 LEU B N 1
ATOM 7704 C CA . LEU B 1 233 ? -16.453 31.219 -12.336 1 90.75 233 LEU B CA 1
ATOM 7705 C C . LEU B 1 233 ? -15.336 30.656 -11.469 1 90.75 233 LEU B C 1
ATOM 7707 O O . LEU B 1 233 ? -14.477 29.922 -11.961 1 90.75 233 LEU B O 1
ATOM 7711 N N . ALA B 1 234 ? -15.422 30.922 -10.164 1 92.5 234 ALA B N 1
ATOM 7712 C CA . ALA B 1 234 ? -14.352 30.5 -9.273 1 92.5 234 ALA B CA 1
ATOM 7713 C C . ALA B 1 234 ? -14.766 29.25 -8.484 1 92.5 234 ALA B C 1
ATOM 7715 O O . ALA B 1 234 ? -14.039 28.797 -7.602 1 92.5 234 ALA B O 1
ATOM 7716 N N . LEU B 1 235 ? -15.867 28.672 -8.867 1 92.5 235 LEU B N 1
ATOM 7717 C CA . LEU B 1 235 ? -16.406 27.531 -8.141 1 92.5 235 LEU B CA 1
ATOM 7718 C C . LEU B 1 235 ? -15.453 26.344 -8.18 1 92.5 235 LEU B C 1
ATOM 7720 O O . LEU B 1 235 ? -15.32 25.609 -7.203 1 92.5 235 LEU B O 1
ATOM 7724 N N . PHE B 1 236 ? -14.727 26.203 -9.336 1 95.12 236 PHE B N 1
ATOM 7725 C CA . PHE B 1 236 ? -13.875 25.031 -9.539 1 95.12 236 PHE B CA 1
ATOM 7726 C C . PHE B 1 236 ? -12.414 25.375 -9.266 1 95.12 236 PHE B C 1
ATOM 7728 O O . PHE B 1 236 ? -11.516 24.625 -9.633 1 95.12 236 PHE B O 1
ATOM 7735 N N . SER B 1 237 ? -12.203 26.547 -8.594 1 94 237 SER B N 1
ATOM 7736 C CA . SER B 1 237 ? -10.836 26.938 -8.289 1 94 237 SER B CA 1
ATOM 7737 C C . SER B 1 237 ? -10.195 26 -7.27 1 94 237 SER B C 1
ATOM 7739 O O . SER B 1 237 ? -10.68 25.891 -6.145 1 94 237 SER B O 1
ATOM 7741 N N . LEU B 1 238 ? -9.07 25.391 -7.625 1 91.31 238 LEU B N 1
ATOM 7742 C CA . LEU B 1 238 ? -8.414 24.375 -6.812 1 91.31 238 LEU B CA 1
ATOM 7743 C C . LEU B 1 238 ? -7.848 24.984 -5.531 1 91.31 238 LEU B C 1
ATOM 7745 O O . LEU B 1 238 ? -8.047 24.438 -4.445 1 91.31 238 LEU B O 1
ATOM 7749 N N . PRO B 1 239 ? -7.188 26.156 -5.555 1 87.88 239 PRO B N 1
ATOM 7750 C CA . PRO B 1 239 ? -6.66 26.734 -4.32 1 87.88 239 PRO B CA 1
ATOM 7751 C C . PRO B 1 239 ? -7.758 27.156 -3.346 1 87.88 239 PRO B C 1
ATOM 7753 O O . PRO B 1 239 ? -7.598 27.016 -2.131 1 87.88 239 PRO B O 1
ATOM 7756 N N . ARG B 1 240 ? -8.812 27.672 -3.836 1 90.12 240 ARG B N 1
ATOM 7757 C CA . ARG B 1 240 ? -9.922 28.078 -2.98 1 90.12 240 ARG B CA 1
ATOM 7758 C C . ARG B 1 240 ? -10.586 26.875 -2.322 1 90.12 240 ARG B C 1
ATOM 7760 O O . ARG B 1 240 ? -10.898 26.906 -1.13 1 90.12 240 ARG B O 1
ATOM 7767 N N . ASN B 1 241 ? -10.797 25.844 -3.139 1 92.5 241 ASN B N 1
ATOM 7768 C CA . ASN B 1 241 ? -11.414 24.625 -2.607 1 92.5 241 ASN B CA 1
ATOM 7769 C C . ASN B 1 241 ? -10.5 23.922 -1.615 1 92.5 241 ASN B C 1
ATOM 7771 O O . ASN B 1 241 ? -10.969 23.281 -0.669 1 92.5 241 ASN B O 1
ATOM 7775 N N . TRP B 1 242 ? -9.234 24.016 -1.845 1 89.31 242 TRP B N 1
ATOM 7776 C CA . TRP B 1 242 ? -8.266 23.469 -0.903 1 89.31 242 TRP B CA 1
ATOM 7777 C C . TRP B 1 242 ? -8.375 24.156 0.454 1 89.31 242 TRP B C 1
ATOM 7779 O O . TRP B 1 242 ? -8.32 23.5 1.496 1 89.31 242 TRP B O 1
ATOM 7789 N N . GLN B 1 243 ? -8.547 25.5 0.42 1 87.06 243 GLN B N 1
ATOM 7790 C CA . GLN B 1 243 ? -8.656 26.25 1.667 1 87.06 243 GLN B CA 1
ATOM 7791 C C . GLN B 1 243 ? -9.953 25.906 2.398 1 87.06 243 GLN B C 1
ATOM 7793 O O . GLN B 1 243 ? -9.977 25.844 3.629 1 87.06 243 GLN B O 1
ATOM 7798 N N . ILE B 1 244 ? -10.906 25.641 1.581 1 88.5 244 ILE B N 1
ATOM 7799 C CA . ILE B 1 244 ? -12.188 25.25 2.176 1 88.5 244 ILE B CA 1
ATOM 7800 C C . ILE B 1 244 ? -12.047 23.906 2.877 1 88.5 244 ILE B C 1
ATOM 7802 O O . ILE B 1 244 ? -12.586 23.703 3.967 1 88.5 244 ILE B O 1
ATOM 7806 N N . LEU B 1 245 ? -11.312 23.047 2.297 1 89.38 245 LEU B N 1
ATOM 7807 C CA . LEU B 1 245 ? -11.102 21.719 2.844 1 89.38 245 LEU B CA 1
ATOM 7808 C C . LEU B 1 245 ? -10.289 21.781 4.129 1 89.38 245 LEU B C 1
ATOM 7810 O O . LEU B 1 245 ? -10.562 21.047 5.082 1 89.38 245 LEU B O 1
ATOM 7814 N N . MET B 1 246 ? -9.336 22.75 4.203 1 84.56 246 MET B N 1
ATOM 7815 C CA . MET B 1 246 ? -8.391 22.797 5.316 1 84.56 246 MET B CA 1
ATOM 7816 C C . MET B 1 246 ? -8.914 23.688 6.438 1 84.56 246 MET B C 1
ATOM 7818 O O . MET B 1 246 ? -8.422 23.625 7.566 1 84.56 246 MET B O 1
ATOM 7822 N N . THR B 1 247 ? -9.844 24.484 6.16 1 79.31 247 THR B N 1
ATOM 7823 C CA . THR B 1 247 ? -10.281 25.531 7.09 1 79.31 247 THR B CA 1
ATOM 7824 C C . THR B 1 247 ? -10.992 24.906 8.289 1 79.31 247 THR B C 1
ATOM 7826 O O . THR B 1 247 ? -11.758 23.953 8.148 1 79.31 247 THR B O 1
ATOM 7829 N N . LYS B 1 248 ? -10.602 25.438 9.438 1 75.56 248 LYS B N 1
ATOM 7830 C CA . LYS B 1 248 ? -11.203 25.062 10.711 1 75.56 248 LYS B CA 1
ATOM 7831 C C . LYS B 1 248 ? -12.477 25.859 10.977 1 75.56 248 LYS B C 1
ATOM 7833 O O . LYS B 1 248 ? -12.523 27.062 10.727 1 75.56 248 LYS B O 1
ATOM 7838 N N . ARG B 1 249 ? -13.539 25.078 11.344 1 68.12 249 ARG B N 1
ATOM 7839 C CA . ARG B 1 249 ? -14.758 25.766 11.766 1 68.12 249 ARG B CA 1
ATOM 7840 C C . ARG B 1 249 ? -14.648 26.219 13.219 1 68.12 249 ARG B C 1
ATOM 7842 O O . ARG B 1 249 ? -14.117 25.5 14.062 1 68.12 249 ARG B O 1
ATOM 7849 N N . ARG B 1 250 ? -14.898 27.438 13.516 1 67.81 250 ARG B N 1
ATOM 7850 C CA . ARG B 1 250 ? -14.594 28.031 14.812 1 67.81 250 ARG B CA 1
ATOM 7851 C C . ARG B 1 250 ? -15.836 28.109 15.688 1 67.81 250 ARG B C 1
ATOM 7853 O O . ARG B 1 250 ? -15.836 28.75 16.734 1 67.81 250 ARG B O 1
ATOM 7860 N N . THR B 1 251 ? -16.875 27.281 15.414 1 71.69 251 THR B N 1
ATOM 7861 C CA . THR B 1 251 ? -18.047 27.312 16.297 1 71.69 251 THR B CA 1
ATOM 7862 C C . THR B 1 251 ? -17.844 26.359 17.469 1 71.69 251 THR B C 1
ATOM 7864 O O . THR B 1 251 ? -17.031 25.438 17.406 1 71.69 251 THR B O 1
ATOM 7867 N N . THR B 1 252 ? -18.484 26.703 18.594 1 70.19 252 THR B N 1
ATOM 7868 C CA . THR B 1 252 ? -18.406 25.859 19.781 1 70.19 252 THR B CA 1
ATOM 7869 C C . THR B 1 252 ? -18.844 24.438 19.453 1 70.19 252 THR B C 1
ATOM 7871 O O . THR B 1 252 ? -18.234 23.469 19.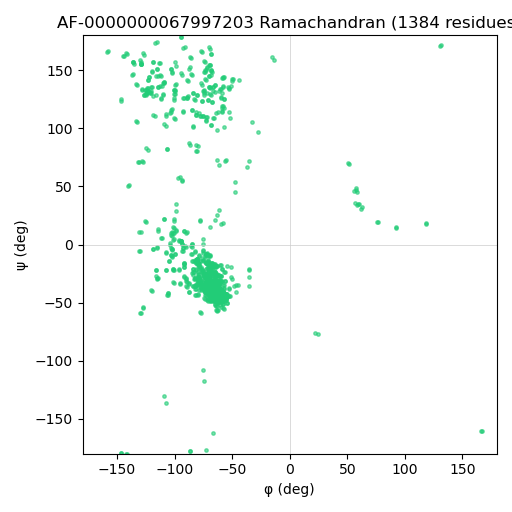922 1 70.19 252 THR B O 1
ATOM 7874 N N . LEU B 1 253 ? -19.859 24.344 18.719 1 74.56 253 LEU B N 1
ATOM 7875 C CA . LEU B 1 253 ? -20.359 23.031 18.297 1 74.56 253 LEU B CA 1
ATOM 7876 C C . LEU B 1 253 ? -19.297 22.281 17.5 1 74.56 253 LEU B C 1
ATOM 7878 O O . LEU B 1 253 ? -19.109 21.078 17.688 1 74.56 253 LEU B O 1
ATOM 7882 N N . SER B 1 254 ? -18.656 23.016 16.75 1 76.94 254 SER B N 1
ATOM 7883 C CA . SER B 1 254 ? -17.625 22.406 15.922 1 76.94 254 SER B CA 1
ATOM 7884 C C . SER B 1 254 ? -16.453 21.906 16.766 1 76.94 254 SER B C 1
ATOM 7886 O O . SER B 1 254 ? -15.836 20.891 16.438 1 76.94 254 SER B O 1
ATOM 7888 N N . LYS B 1 255 ? -16.219 22.609 17.766 1 78.81 255 LYS B N 1
ATOM 7889 C CA . LYS B 1 255 ? -15.141 22.188 18.656 1 78.81 255 LYS B CA 1
ATOM 7890 C C . LYS B 1 255 ? -15.492 20.906 19.391 1 78.81 255 LYS B C 1
ATOM 7892 O O . LYS B 1 255 ? -14.656 20.016 19.547 1 78.81 255 LYS B O 1
ATOM 7897 N N . ASP B 1 256 ? -16.766 20.828 19.766 1 82.69 256 ASP B N 1
ATOM 7898 C CA . ASP B 1 256 ? -17.234 19.656 20.5 1 82.69 256 ASP B CA 1
ATOM 7899 C C . ASP B 1 256 ? -17.266 18.422 19.609 1 82.69 256 ASP B C 1
ATOM 7901 O O . ASP B 1 256 ? -17.094 17.297 20.078 1 82.69 256 ASP B O 1
ATOM 7905 N N . LEU B 1 257 ? -17.453 18.656 18.391 1 88.31 257 LEU B N 1
ATOM 7906 C CA . LEU B 1 257 ? -17.703 17.516 17.5 1 88.31 257 LEU B CA 1
ATOM 7907 C C . LEU B 1 257 ? -16.516 17.266 16.578 1 88.31 257 LEU B C 1
ATOM 7909 O O . LEU B 1 257 ? -16.641 16.641 15.539 1 88.31 257 LEU B O 1
ATOM 7913 N N . ARG B 1 258 ? -15.391 17.75 17.016 1 87.31 258 ARG B N 1
ATOM 7914 C CA . ARG B 1 258 ? -14.18 17.594 16.219 1 87.31 258 ARG B CA 1
ATOM 7915 C C . ARG B 1 258 ? -13.797 16.125 16.078 1 87.31 258 ARG B C 1
ATOM 7917 O O . ARG B 1 258 ? -13.219 15.742 15.055 1 87.31 258 ARG B O 1
ATOM 7924 N N . PHE B 1 259 ? -14.18 15.312 17.031 1 91.31 259 PHE B N 1
ATOM 7925 C CA . PHE B 1 259 ? -13.781 13.914 17.047 1 91.31 259 PHE B CA 1
ATOM 7926 C C . PHE B 1 259 ? -14.484 13.141 15.945 1 91.31 259 PHE B C 1
ATOM 7928 O O . PHE B 1 259 ? -14.047 12.055 15.562 1 91.31 259 PHE B O 1
ATOM 7935 N N . ILE B 1 260 ? -15.531 13.664 15.383 1 92.88 260 ILE B N 1
ATOM 7936 C CA . ILE B 1 260 ? -16.328 12.961 14.391 1 92.88 260 ILE B CA 1
ATOM 7937 C C . ILE B 1 260 ? -15.508 12.727 13.125 1 92.88 260 ILE B C 1
ATOM 7939 O O . ILE B 1 260 ? -15.602 11.672 12.5 1 92.88 260 ILE B O 1
ATOM 7943 N N . GLN B 1 261 ? -14.641 13.719 12.812 1 93.19 261 GLN B N 1
ATOM 7944 C CA . GLN B 1 261 ? -13.805 13.57 11.625 1 93.19 261 GLN B CA 1
ATOM 7945 C C . GLN B 1 261 ? -12.797 12.438 11.805 1 93.19 261 GLN B C 1
ATOM 7947 O O . GLN B 1 261 ? -12.539 11.68 10.867 1 93.19 261 GLN B O 1
ATOM 7952 N N . SER B 1 262 ? -12.273 12.32 12.969 1 94.06 262 SER B N 1
ATOM 7953 C CA . SER B 1 262 ? -11.352 11.227 13.258 1 94.06 262 SER B CA 1
ATOM 7954 C C . SER B 1 262 ? -12.07 9.883 13.25 1 94.06 262 SER B C 1
ATOM 7956 O O . SER B 1 262 ? -11.531 8.883 12.773 1 94.06 262 SER B O 1
ATOM 7958 N N . ALA B 1 263 ? -13.242 9.852 13.773 1 94.5 263 ALA B N 1
ATOM 7959 C CA . ALA B 1 263 ? -14.031 8.625 13.781 1 94.5 263 ALA B CA 1
ATOM 7960 C C . ALA B 1 263 ? -14.344 8.164 12.359 1 94.5 263 ALA B C 1
ATOM 7962 O O . ALA B 1 263 ? -14.234 6.977 12.047 1 94.5 263 ALA B O 1
ATOM 7963 N N . ARG B 1 264 ? -14.695 9.109 11.562 1 96.38 264 ARG B N 1
ATOM 7964 C CA . ARG B 1 264 ? -14.992 8.789 10.164 1 96.38 264 ARG B CA 1
ATOM 7965 C C . ARG B 1 264 ? -13.781 8.172 9.477 1 96.38 264 ARG B C 1
ATOM 7967 O O . ARG B 1 264 ? -13.914 7.176 8.758 1 96.38 264 ARG B O 1
ATOM 7974 N N . PHE B 1 265 ? -12.625 8.727 9.727 1 96.38 265 PHE B N 1
ATOM 7975 C CA . PHE B 1 265 ? -11.406 8.234 9.102 1 96.38 265 PHE B CA 1
ATOM 7976 C C . PHE B 1 265 ? -11.062 6.836 9.609 1 96.38 265 PHE B C 1
ATOM 7978 O O . PHE B 1 265 ? -10.766 5.938 8.82 1 96.38 265 PHE B O 1
ATOM 7985 N N . LEU B 1 266 ? -11.102 6.625 10.898 1 95.31 266 LEU B N 1
ATOM 7986 C CA . LEU B 1 266 ? -10.703 5.359 11.508 1 95.31 266 LEU B CA 1
ATOM 7987 C C . LEU B 1 266 ? -11.648 4.238 11.086 1 95.31 266 LEU B C 1
ATOM 7989 O O . LEU B 1 266 ? -11.211 3.113 10.836 1 95.31 266 LEU B O 1
ATOM 7993 N N . ILE B 1 267 ? -12.891 4.574 11.016 1 96 267 ILE B N 1
ATOM 7994 C CA . ILE B 1 267 ? -13.859 3.574 10.578 1 96 267 ILE B CA 1
ATOM 7995 C C . ILE B 1 267 ? -13.641 3.252 9.102 1 96 267 ILE B C 1
ATOM 7997 O O . ILE B 1 267 ? -13.742 2.092 8.688 1 96 267 ILE B O 1
ATOM 8001 N N . MET B 1 268 ? -13.336 4.289 8.297 1 97.56 268 MET B N 1
ATOM 8002 C CA . MET B 1 268 ? -13.07 4.051 6.879 1 97.56 268 MET B CA 1
ATOM 8003 C C . MET B 1 268 ? -11.852 3.145 6.703 1 97.56 268 MET B C 1
ATOM 8005 O O . MET B 1 268 ? -11.828 2.311 5.797 1 97.56 268 MET B O 1
ATOM 8009 N N . TYR B 1 269 ? -10.859 3.326 7.562 1 96.25 269 TYR B N 1
ATOM 8010 C CA . TYR B 1 269 ? -9.703 2.443 7.539 1 96.25 269 TYR B CA 1
ATOM 8011 C C . TYR B 1 269 ? -10.117 0.993 7.758 1 96.25 269 TYR B C 1
ATOM 8013 O O . TYR B 1 269 ? -9.648 0.094 7.059 1 96.25 269 TYR B O 1
ATOM 8021 N N . LEU B 1 270 ? -10.969 0.774 8.68 1 96.12 270 LEU B N 1
ATOM 8022 C CA . LEU B 1 270 ? -11.43 -0.578 8.984 1 96.12 270 LEU B CA 1
ATOM 8023 C C . LEU B 1 270 ? -12.266 -1.138 7.84 1 96.12 270 LEU B C 1
ATOM 8025 O O . LEU B 1 270 ? -12.188 -2.328 7.531 1 96.12 270 LEU B O 1
ATOM 8029 N N . VAL B 1 271 ? -13.078 -0.279 7.23 1 97.06 271 VAL B N 1
ATOM 8030 C CA . VAL B 1 271 ? -13.875 -0.692 6.082 1 97.06 271 VAL B CA 1
ATOM 8031 C C . VAL B 1 271 ? -12.961 -1.123 4.941 1 97.06 271 VAL B C 1
ATOM 8033 O O . VAL B 1 271 ? -13.172 -2.174 4.328 1 97.06 271 VAL B O 1
ATOM 8036 N N . ILE B 1 272 ? -11.938 -0.35 4.68 1 97.75 272 ILE B N 1
ATOM 8037 C CA . ILE B 1 272 ? -10.984 -0.664 3.617 1 97.75 272 ILE B CA 1
ATOM 8038 C C . ILE B 1 272 ? -10.266 -1.974 3.938 1 97.75 272 ILE B C 1
ATOM 8040 O O . ILE B 1 272 ? -10.102 -2.826 3.062 1 97.75 272 ILE B O 1
ATOM 8044 N N . ALA B 1 273 ? -9.891 -2.156 5.195 1 96.62 273 ALA B N 1
ATOM 8045 C CA . ALA B 1 273 ? -9.219 -3.385 5.613 1 96.62 273 ALA B CA 1
ATOM 8046 C C . ALA B 1 273 ? -10.117 -4.602 5.391 1 96.62 273 ALA B C 1
ATOM 8048 O O . ALA B 1 273 ? -9.656 -5.637 4.906 1 96.62 273 ALA B O 1
ATOM 8049 N N . GLY B 1 274 ? -11.352 -4.43 5.762 1 94.75 274 GLY B N 1
ATOM 8050 C CA . GLY B 1 274 ? -12.297 -5.512 5.555 1 94.75 274 GLY B CA 1
ATOM 8051 C C . GLY B 1 274 ? -12.484 -5.875 4.094 1 94.75 274 GLY B C 1
ATOM 8052 O O . GLY B 1 274 ? -12.516 -7.055 3.742 1 94.75 274 GLY B O 1
ATOM 8053 N N . HIS B 1 275 ? -12.578 -4.906 3.223 1 95.94 275 HIS B N 1
ATOM 8054 C CA . HIS B 1 275 ? -12.797 -5.164 1.803 1 95.94 275 HIS B CA 1
ATOM 8055 C C . HIS B 1 275 ? -11.531 -5.711 1.144 1 95.94 275 HIS B C 1
ATOM 8057 O O . HIS B 1 275 ? -11.609 -6.523 0.219 1 95.94 275 HIS B O 1
ATOM 8063 N N . CYS B 1 276 ? -10.383 -5.266 1.602 1 96 276 CYS B N 1
ATOM 8064 C CA . CYS B 1 276 ? -9.141 -5.84 1.097 1 96 276 CYS B CA 1
ATOM 8065 C C . CYS B 1 276 ? -9.031 -7.316 1.464 1 96 276 CYS B C 1
ATOM 8067 O O . CYS B 1 276 ? -8.602 -8.133 0.647 1 96 276 CYS B O 1
ATOM 8069 N N . MET B 1 277 ? -9.398 -7.605 2.707 1 93.81 277 MET B N 1
ATOM 8070 C CA . MET B 1 277 ? -9.414 -9.008 3.117 1 93.81 277 MET B CA 1
ATOM 8071 C C . MET B 1 277 ? -10.406 -9.812 2.281 1 93.81 277 MET B C 1
ATOM 8073 O O . MET B 1 277 ? -10.078 -10.898 1.802 1 93.81 277 MET B O 1
ATOM 8077 N N . LEU B 1 278 ? -11.539 -9.258 2.062 1 92.94 278 LEU B N 1
ATOM 8078 C CA . LEU B 1 278 ? -12.578 -9.922 1.286 1 92.94 278 LEU B CA 1
ATOM 8079 C C . LEU B 1 278 ? -12.094 -10.219 -0.129 1 92.94 278 LEU B C 1
ATOM 8081 O O . LEU B 1 278 ? -12.219 -11.352 -0.607 1 92.94 278 LEU B O 1
ATOM 8085 N N . PHE B 1 279 ? -11.508 -9.273 -0.772 1 93.81 279 PHE B N 1
ATOM 8086 C CA . PHE B 1 279 ? -11.086 -9.445 -2.16 1 93.81 279 PHE B CA 1
ATOM 8087 C C . PHE B 1 279 ? -9.922 -10.422 -2.26 1 93.81 279 PHE B C 1
ATOM 8089 O O . PHE B 1 279 ? -9.805 -11.156 -3.24 1 93.81 279 PHE B O 1
ATOM 8096 N N . ASN B 1 280 ? -9.07 -10.461 -1.255 1 93.38 280 ASN B N 1
ATOM 8097 C CA . ASN B 1 280 ? -8 -11.453 -1.254 1 93.38 280 ASN B CA 1
ATOM 8098 C C . ASN B 1 280 ? -8.547 -12.867 -1.081 1 93.38 280 ASN B C 1
ATOM 8100 O O . ASN B 1 280 ? -7.934 -13.828 -1.542 1 93.38 280 ASN B O 1
ATOM 8104 N N . CYS B 1 281 ? -9.711 -12.93 -0.504 1 91.31 281 CYS B N 1
ATOM 8105 C CA . CYS B 1 281 ? -10.305 -14.242 -0.269 1 91.31 281 CYS B CA 1
ATOM 8106 C C . CYS B 1 281 ? -11.188 -14.656 -1.438 1 91.31 281 CYS B C 1
ATOM 8108 O O . CYS B 1 281 ? -11.484 -15.844 -1.607 1 91.31 281 CYS B O 1
ATOM 8110 N N . ILE B 1 282 ? -11.609 -13.672 -2.246 1 90.31 282 ILE B N 1
ATOM 8111 C CA . ILE B 1 282 ? -12.484 -13.961 -3.381 1 90.31 282 ILE B CA 1
ATOM 8112 C C . ILE B 1 282 ? -11.648 -14.438 -4.566 1 90.31 282 ILE B C 1
ATOM 8114 O O . ILE B 1 282 ? -12.109 -15.258 -5.367 1 90.31 282 ILE B O 1
ATOM 8118 N N . PHE B 1 283 ? -10.453 -14.039 -4.695 1 93.25 283 PHE B N 1
ATOM 8119 C CA . PHE B 1 283 ? -9.578 -14.43 -5.793 1 93.25 283 PHE B CA 1
ATOM 8120 C C . PHE B 1 283 ? -9.141 -15.883 -5.652 1 93.25 283 PHE B C 1
ATOM 8122 O O . PHE B 1 283 ? -9.211 -16.453 -4.559 1 93.25 283 PHE B O 1
ATOM 8129 N N . PRO B 1 284 ? -8.844 -16.531 -6.801 1 95.81 284 PRO B N 1
ATOM 8130 C CA . PRO B 1 284 ? -8.344 -17.906 -6.699 1 95.81 284 PRO B CA 1
ATOM 8131 C C . PRO B 1 284 ? -7.145 -18.031 -5.762 1 95.81 284 PRO B C 1
ATOM 8133 O O . PRO B 1 284 ? -6.188 -17.25 -5.871 1 95.81 284 PRO B O 1
ATOM 8136 N N . LEU B 1 285 ? -7.238 -19.047 -4.945 1 96.06 285 LEU B N 1
ATOM 8137 C CA . LEU B 1 285 ? -6.25 -19.141 -3.875 1 96.06 285 LEU B CA 1
ATOM 8138 C C . LEU B 1 285 ? -5.281 -20.297 -4.137 1 96.06 285 LEU B C 1
ATOM 8140 O O . LEU B 1 285 ? -5.691 -21.359 -4.586 1 96.06 285 LEU B O 1
ATOM 8144 N N . LEU B 1 286 ? -4.031 -20 -3.84 1 95.94 286 LEU B N 1
ATOM 8145 C CA . LEU B 1 286 ? -3.018 -21.047 -3.811 1 95.94 286 LEU B CA 1
ATOM 8146 C C . LEU B 1 286 ? -3.09 -21.844 -2.508 1 95.94 286 LEU B C 1
ATOM 8148 O O . LEU B 1 286 ? -2.797 -23.031 -2.488 1 95.94 286 LEU B O 1
ATOM 8152 N N . ASN B 1 287 ? -3.498 -21.172 -1.441 1 95.38 287 ASN B N 1
ATOM 8153 C CA . ASN B 1 287 ? -3.592 -21.766 -0.112 1 95.38 287 ASN B CA 1
ATOM 8154 C C . ASN B 1 287 ? -4.969 -21.531 0.504 1 95.38 287 ASN B C 1
ATOM 8156 O O . ASN B 1 287 ? -5.09 -20.891 1.544 1 95.38 287 ASN B O 1
ATOM 8160 N N . PRO B 1 288 ? -5.953 -22.234 -0.035 1 95.31 288 PRO B N 1
ATOM 8161 C CA . PRO B 1 288 ? -7.309 -22.062 0.496 1 95.31 288 PRO B CA 1
ATOM 8162 C C . PRO B 1 288 ? -7.402 -22.391 1.983 1 95.31 288 PRO B C 1
ATOM 8164 O O . PRO B 1 288 ? -8.32 -21.938 2.664 1 95.31 288 PRO B O 1
ATOM 8167 N N . GLU B 1 289 ? -6.453 -23.172 2.529 1 93.44 289 GLU B N 1
ATOM 8168 C CA . GLU B 1 289 ? -6.453 -23.516 3.947 1 93.44 289 GLU B CA 1
ATOM 8169 C C . GLU B 1 289 ? -6.328 -22.266 4.816 1 93.44 289 GLU B C 1
ATOM 8171 O O . GLU B 1 289 ? -6.793 -22.25 5.961 1 93.44 289 GLU B O 1
ATOM 8176 N N . TYR B 1 290 ? -5.727 -21.266 4.281 1 93.12 290 TYR B N 1
ATOM 8177 C CA . TYR B 1 290 ? -5.617 -20.016 5.031 1 93.12 290 TYR B CA 1
ATOM 8178 C C . TYR B 1 290 ? -6.992 -19.5 5.445 1 93.12 290 TYR B C 1
ATOM 8180 O O . TYR B 1 290 ? -7.203 -19.125 6.602 1 93.12 290 TYR B O 1
ATOM 8188 N N . VAL B 1 291 ? -7.891 -19.484 4.492 1 93.06 291 VAL B N 1
ATOM 8189 C CA . VAL B 1 291 ? -9.25 -19.016 4.762 1 93.06 291 VAL B CA 1
ATOM 8190 C C . VAL B 1 291 ? -9.945 -19.984 5.715 1 93.06 291 VAL B C 1
ATOM 8192 O O . VAL B 1 291 ? -10.562 -19.547 6.695 1 93.06 291 VAL B O 1
ATOM 8195 N N . GLU B 1 292 ? -9.789 -21.219 5.453 1 93.31 292 GLU B N 1
ATOM 8196 C CA . GLU B 1 292 ? -10.469 -22.234 6.254 1 93.31 292 GLU B CA 1
ATOM 8197 C C . GLU B 1 292 ? -9.969 -22.219 7.695 1 93.31 292 GLU B C 1
ATOM 8199 O O . GLU B 1 292 ? -10.758 -22.391 8.633 1 93.31 292 GLU B O 1
ATOM 8204 N N . PHE B 1 293 ? -8.703 -21.938 7.875 1 90.44 293 PHE B N 1
ATOM 8205 C CA . PHE B 1 293 ? -8.125 -21.859 9.211 1 90.44 293 PHE B CA 1
ATOM 8206 C C . PHE B 1 293 ? -8.641 -20.625 9.945 1 90.44 293 PHE B C 1
ATOM 8208 O O . PHE B 1 293 ? -8.914 -20.688 11.148 1 90.44 293 PHE B O 1
ATOM 8215 N N . ASN B 1 294 ? -8.742 -19.609 9.258 1 89.88 294 ASN B N 1
ATOM 8216 C CA . ASN B 1 294 ? -9.141 -18.359 9.898 1 89.88 294 ASN B CA 1
ATOM 8217 C C . ASN B 1 294 ? -10.602 -18.391 10.336 1 89.88 294 ASN B C 1
ATOM 8219 O O . ASN B 1 294 ? -10.992 -17.656 11.25 1 89.88 294 ASN B O 1
ATOM 8223 N N . TYR B 1 295 ? -11.406 -19.25 9.75 1 91.5 295 TYR B N 1
ATOM 8224 C CA . TYR B 1 295 ? -12.789 -19.406 10.18 1 91.5 295 TYR B CA 1
ATOM 8225 C C . TYR B 1 295 ? -12.859 -20.188 11.492 1 91.5 295 TYR B C 1
ATOM 8227 O O . TYR B 1 295 ? -13.906 -20.219 12.141 1 91.5 295 TYR B O 1
ATOM 8235 N N . ARG B 1 296 ? -11.758 -20.719 11.953 1 90 296 ARG B N 1
ATOM 8236 C CA . ARG B 1 296 ? -11.719 -21.562 13.156 1 90 296 ARG B CA 1
ATOM 8237 C C . ARG B 1 296 ? -10.969 -20.859 14.281 1 90 296 ARG B C 1
ATOM 8239 O O . ARG B 1 296 ? -10.766 -21.438 15.352 1 90 296 ARG B O 1
ATOM 8246 N N . ARG B 1 297 ? -10.625 -19.625 13.992 1 87.88 297 ARG B N 1
ATOM 8247 C CA . ARG B 1 297 ? -9.875 -18.859 14.992 1 87.88 297 ARG B CA 1
ATOM 8248 C C . ARG B 1 297 ? -10.734 -17.75 15.586 1 87.88 297 ARG B C 1
ATOM 8250 O O . ARG B 1 297 ? -11.406 -17.031 14.859 1 87.88 297 ARG B O 1
ATOM 8257 N N . MET B 1 298 ? -10.609 -17.578 16.859 1 89.5 298 MET B N 1
ATOM 8258 C CA . MET B 1 298 ? -11.422 -16.578 17.562 1 89.5 298 MET B CA 1
ATOM 8259 C C . MET B 1 298 ? -10.969 -15.164 17.219 1 89.5 298 MET B C 1
ATOM 8261 O O . MET B 1 298 ? -11.797 -14.273 17.047 1 89.5 298 MET B O 1
ATOM 8265 N N . ILE B 1 299 ? -9.695 -14.969 17.062 1 88.31 299 ILE B N 1
ATOM 8266 C CA . ILE B 1 299 ? -9.141 -13.633 16.875 1 88.31 299 ILE B CA 1
ATOM 8267 C C . ILE B 1 299 ? -9.578 -13.062 15.531 1 88.31 299 ILE B C 1
ATOM 8269 O O . ILE B 1 299 ? -9.703 -11.852 15.367 1 88.31 299 ILE B O 1
ATOM 8273 N N . THR B 1 300 ? -9.805 -13.922 14.617 1 89.25 300 THR B N 1
ATOM 8274 C CA . THR B 1 300 ? -10.133 -13.453 13.273 1 89.25 300 THR B CA 1
ATOM 8275 C C . THR B 1 300 ? -11.562 -12.945 13.211 1 89.25 300 THR B C 1
ATOM 8277 O O . THR B 1 300 ? -11.961 -12.305 12.234 1 89.25 300 THR B O 1
ATOM 8280 N N . MET B 1 301 ? -12.32 -13.102 14.344 1 91.56 301 MET B N 1
ATOM 8281 C CA . MET B 1 301 ? -13.664 -12.539 14.414 1 91.56 301 MET B CA 1
ATOM 8282 C C . MET B 1 301 ? -13.617 -11.008 14.383 1 91.56 301 MET B C 1
ATOM 8284 O O . MET B 1 301 ? -14.594 -10.367 13.992 1 91.56 301 MET B O 1
ATOM 8288 N N . LEU B 1 302 ? -12.484 -10.508 14.695 1 89.62 302 LEU B N 1
ATOM 8289 C CA . LEU B 1 302 ? -12.312 -9.062 14.633 1 89.62 302 LEU B CA 1
ATOM 8290 C C . LEU B 1 302 ? -12.43 -8.562 13.195 1 89.62 302 LEU B C 1
ATOM 8292 O O . LEU B 1 302 ? -12.875 -7.434 12.961 1 89.62 302 LEU B O 1
ATOM 8296 N N . ILE B 1 303 ? -12.172 -9.484 12.328 1 86.88 303 ILE B N 1
ATOM 8297 C CA . ILE B 1 303 ? -12.227 -9.094 10.93 1 86.88 303 ILE B CA 1
ATOM 8298 C C . ILE B 1 303 ? -13.484 -9.664 10.281 1 86.88 303 ILE B C 1
ATOM 8300 O O . ILE B 1 303 ? -14.234 -8.938 9.609 1 86.88 303 ILE B O 1
ATOM 8304 N N . PHE B 1 304 ? -13.781 -10.875 10.555 1 87.44 304 PHE B N 1
ATOM 8305 C CA . PHE B 1 304 ? -14.922 -11.531 9.914 1 87.44 304 PHE B CA 1
ATOM 8306 C C . PHE B 1 304 ? -16.234 -10.938 10.406 1 87.44 304 PHE B C 1
ATOM 8308 O O . PHE B 1 304 ? -17.172 -10.766 9.633 1 87.44 304 PHE B O 1
ATOM 8315 N N . ASN B 1 305 ? -16.25 -10.656 11.664 1 90.25 305 ASN B N 1
ATOM 8316 C CA . ASN B 1 305 ? -17.422 -9.969 12.211 1 90.25 305 ASN B CA 1
ATOM 8317 C C . ASN B 1 305 ? -17.234 -8.453 12.188 1 90.25 305 ASN B C 1
ATOM 8319 O O . ASN B 1 305 ? -18.031 -7.723 12.789 1 90.25 305 ASN B O 1
ATOM 8323 N N . GLY B 1 306 ? -16.234 -8.07 11.5 1 89 306 GLY B N 1
ATOM 8324 C CA . GLY B 1 306 ? -15.914 -6.656 11.398 1 89 306 GLY B CA 1
ATOM 8325 C C . GLY B 1 306 ? -16.891 -5.895 10.516 1 89 306 GLY B C 1
ATOM 8326 O O . GLY B 1 306 ? -16.922 -4.66 10.539 1 89 306 GLY B O 1
ATOM 8327 N N . ILE B 1 307 ? -17.734 -6.582 9.828 1 88.25 307 ILE B N 1
ATOM 8328 C CA . ILE B 1 307 ? -18.75 -5.934 9 1 88.25 307 ILE B CA 1
ATOM 8329 C C . ILE B 1 307 ? -19.656 -5.062 9.867 1 88.25 307 ILE B C 1
ATOM 8331 O O . ILE B 1 307 ? -20.266 -4.113 9.375 1 88.25 307 ILE B O 1
ATOM 8335 N N . THR B 1 308 ? -19.609 -5.32 11.148 1 91.69 308 THR B N 1
ATOM 8336 C CA . THR B 1 308 ? -20.406 -4.578 12.109 1 91.69 308 THR B CA 1
ATOM 8337 C C . THR B 1 308 ? -19.922 -3.135 12.219 1 91.69 308 THR B C 1
ATOM 8339 O O . THR B 1 308 ? -20.688 -2.252 12.625 1 91.69 308 THR B O 1
ATOM 8342 N N . VAL B 1 309 ? -18.781 -2.889 11.742 1 92.94 309 VAL B N 1
ATOM 8343 C CA . VAL B 1 309 ? -18.172 -1.575 11.898 1 92.94 309 VAL B CA 1
ATOM 8344 C C . VAL B 1 309 ? -18.953 -0.539 11.094 1 92.94 309 VAL B C 1
ATOM 8346 O O . VAL B 1 309 ? -18.984 0.639 11.461 1 92.94 309 VAL B O 1
ATOM 8349 N N . ILE B 1 310 ? -19.656 -0.925 10.094 1 94.62 310 ILE B N 1
ATOM 8350 C CA . ILE B 1 310 ? -20.438 -0.018 9.25 1 94.62 310 ILE B CA 1
ATOM 8351 C C . ILE B 1 310 ? -21.562 0.602 10.07 1 94.62 310 ILE B C 1
ATOM 8353 O O . ILE B 1 310 ? -22.016 1.71 9.773 1 94.62 310 ILE B O 1
ATOM 8357 N N . GLN B 1 311 ? -22.016 -0.075 11.133 1 96.56 311 GLN B N 1
ATOM 8358 C CA . GLN B 1 311 ? -23.062 0.41 12.016 1 96.56 311 GLN B CA 1
ATOM 8359 C C . GLN B 1 311 ? -22.656 1.707 12.703 1 96.56 311 GLN B C 1
ATOM 8361 O O . GLN B 1 311 ? -23.5 2.527 13.055 1 96.56 311 GLN B O 1
ATOM 8366 N N . THR B 1 312 ? -21.391 1.895 12.852 1 96.75 312 THR B N 1
ATOM 8367 C CA . THR B 1 312 ? -20.891 3.119 13.469 1 96.75 312 THR B CA 1
ATOM 8368 C C . THR B 1 312 ? -21.219 4.332 12.602 1 96.75 312 THR B C 1
ATOM 8370 O O . THR B 1 312 ? -21.5 5.414 13.125 1 96.75 312 THR B O 1
ATOM 8373 N N . TYR B 1 313 ? -21.219 4.168 11.312 1 97.06 313 TYR B N 1
ATOM 8374 C CA . TYR B 1 313 ? -21.562 5.262 10.414 1 97.06 313 TYR B CA 1
ATOM 8375 C C . TYR B 1 313 ? -23.031 5.645 10.57 1 97.06 313 TYR B C 1
ATOM 8377 O O . TYR B 1 313 ? -23.391 6.824 10.477 1 97.06 313 TYR B O 1
ATOM 8385 N N . PHE B 1 314 ? -23.859 4.684 10.797 1 97.94 314 PHE B N 1
ATOM 8386 C CA . PHE B 1 314 ? -25.266 4.984 11.039 1 97.94 314 PHE B CA 1
ATOM 8387 C C . PHE B 1 314 ? -25.438 5.773 12.336 1 97.94 314 PHE B C 1
ATOM 8389 O O . PHE B 1 314 ? -26.234 6.707 12.406 1 97.94 314 PHE B O 1
ATOM 8396 N N . THR B 1 315 ? -24.672 5.371 13.305 1 97.75 315 THR B N 1
ATOM 8397 C CA . THR B 1 315 ? -24.719 6.066 14.586 1 97.75 315 THR B CA 1
ATOM 8398 C C . THR B 1 315 ? -24.266 7.516 14.43 1 97.75 315 THR B C 1
ATOM 8400 O O . THR B 1 315 ? -24.875 8.422 15 1 97.75 315 THR B O 1
ATOM 8403 N N . ILE B 1 316 ? -23.219 7.719 13.656 1 96.94 316 ILE B N 1
ATOM 8404 C CA . ILE B 1 316 ? -22.719 9.07 13.414 1 96.94 316 ILE B CA 1
ATOM 8405 C C . ILE B 1 316 ? -23.781 9.898 12.695 1 96.94 316 ILE B C 1
ATOM 8407 O O . ILE B 1 316 ? -24.047 11.039 13.078 1 96.94 316 ILE B O 1
ATOM 8411 N N . SER B 1 317 ? -24.406 9.328 11.703 1 97.25 317 SER B N 1
ATOM 8412 C CA . SER B 1 317 ? -25.422 10.016 10.914 1 97.25 317 SER B CA 1
ATOM 8413 C C . SER B 1 317 ? -26.625 10.414 11.781 1 97.25 317 SER B C 1
ATOM 8415 O O . SER B 1 317 ? -27.109 11.539 11.695 1 97.25 317 SER B O 1
ATOM 8417 N N . GLY B 1 318 ? -27.062 9.484 12.617 1 97.56 318 GLY B N 1
ATOM 8418 C CA . GLY B 1 318 ? -28.156 9.797 13.523 1 97.56 318 GLY B CA 1
ATOM 8419 C C . GLY B 1 318 ? -27.797 10.883 14.523 1 97.56 318 GLY B C 1
ATOM 8420 O O . GLY B 1 318 ? -28.609 11.781 14.789 1 97.56 318 GLY B O 1
ATOM 8421 N N . PHE B 1 319 ? -26.609 10.789 15.055 1 97.25 319 PHE B N 1
ATOM 8422 C CA . PHE B 1 319 ? -26.125 11.766 16.031 1 97.25 319 PHE B CA 1
ATOM 8423 C C . PHE B 1 319 ? -26.109 13.164 15.422 1 97.25 319 PHE B C 1
ATOM 8425 O O . PHE B 1 319 ? -26.625 14.117 16.031 1 97.25 319 PHE B O 1
ATOM 8432 N N . LEU B 1 320 ? -25.609 13.281 14.242 1 94.81 320 LEU B N 1
ATOM 8433 C CA . LEU B 1 320 ? -25.484 14.578 13.578 1 94.81 320 LEU B CA 1
ATOM 8434 C C . LEU B 1 320 ? -26.844 15.141 13.188 1 94.81 320 LEU B C 1
ATOM 8436 O O . LEU B 1 320 ? -27.078 16.344 13.297 1 94.81 320 LEU B O 1
ATOM 8440 N N . LEU B 1 321 ? -27.703 14.281 12.719 1 96.31 321 LEU B N 1
ATOM 8441 C CA . LEU B 1 321 ? -29.047 14.734 12.367 1 96.31 321 LEU B CA 1
ATOM 8442 C C . LEU B 1 321 ? -29.766 15.32 13.586 1 96.31 321 LEU B C 1
ATOM 8444 O O . LEU B 1 321 ? -30.391 16.375 13.492 1 96.31 321 LEU B O 1
ATOM 8448 N N . ALA B 1 322 ? -29.625 14.648 14.672 1 96 322 ALA B N 1
ATOM 8449 C CA . ALA B 1 322 ? -30.281 15.102 15.898 1 96 322 ALA B CA 1
ATOM 8450 C C . ALA B 1 322 ? -29.719 16.453 16.359 1 96 322 ALA B C 1
ATOM 8452 O O . ALA B 1 322 ? -30.484 17.344 16.719 1 96 322 ALA B O 1
ATOM 8453 N N . VAL B 1 323 ? -28.5 16.562 16.328 1 92.88 323 VAL B N 1
ATOM 8454 C CA . VAL B 1 323 ? -27.859 17.797 16.781 1 92.88 323 VAL B CA 1
ATOM 8455 C C . VAL B 1 323 ? -28.234 18.953 15.852 1 92.88 323 VAL B C 1
ATOM 8457 O O . VAL B 1 323 ? -28.562 20.047 16.312 1 92.88 323 VAL B O 1
ATOM 8460 N N . GLN B 1 324 ? -28.219 18.688 14.602 1 90.75 324 GLN B N 1
ATOM 8461 C CA . GLN B 1 324 ? -28.547 19.719 13.617 1 90.75 324 GLN B CA 1
ATOM 8462 C C . GLN B 1 324 ? -30.016 20.125 13.711 1 90.75 324 GLN B C 1
ATOM 8464 O O . GLN B 1 324 ? -30.344 21.297 13.586 1 90.75 324 GLN B O 1
ATOM 8469 N N . PHE B 1 325 ? -30.812 19.172 13.883 1 93.25 325 PHE B N 1
ATOM 8470 C CA . PHE B 1 325 ? -32.25 19.453 13.984 1 93.25 325 PHE B CA 1
ATOM 8471 C C . PHE B 1 325 ? -32.562 20.25 15.25 1 93.25 325 PHE B C 1
ATOM 8473 O O . PHE B 1 325 ? -33.375 21.156 15.234 1 93.25 325 PHE B O 1
ATOM 8480 N N . ALA B 1 326 ? -31.891 19.891 16.312 1 91 326 ALA B N 1
ATOM 8481 C CA . ALA B 1 326 ? -32.062 20.625 17.562 1 91 326 ALA B CA 1
ATOM 8482 C C . ALA B 1 326 ? -31.609 22.078 17.422 1 91 326 ALA B C 1
ATOM 8484 O O . ALA B 1 326 ? -32.281 22.984 17.922 1 91 326 ALA B O 1
ATOM 8485 N N . ASP B 1 327 ? -30.547 22.188 16.828 1 87.12 327 ASP B N 1
ATOM 8486 C CA . ASP B 1 327 ? -30.031 23.531 16.578 1 87.12 327 ASP B CA 1
ATOM 8487 C C . ASP B 1 327 ? -31 24.312 15.695 1 87.12 327 ASP B C 1
ATOM 8489 O O . ASP B 1 327 ? -31.25 25.5 15.945 1 87.12 327 ASP B O 1
ATOM 8493 N N . TYR B 1 328 ? -31.531 23.672 14.695 1 87.56 328 TYR B N 1
ATOM 8494 C CA . TYR B 1 328 ? -32.5 24.281 13.805 1 87.56 328 TYR B CA 1
ATOM 8495 C C . TYR B 1 328 ? -33.781 24.672 14.57 1 87.56 328 TYR B C 1
ATOM 8497 O O . TYR B 1 328 ? -34.312 25.766 14.375 1 87.56 328 TYR B O 1
ATOM 8505 N N . SER B 1 329 ? -34.219 23.875 15.398 1 88.44 329 SER B N 1
ATOM 8506 C CA . SER B 1 329 ? -35.438 24.078 16.156 1 88.44 329 SER B CA 1
ATOM 8507 C C . SER B 1 329 ? -35.281 25.234 17.141 1 88.44 329 SER B C 1
ATOM 8509 O O . SER B 1 329 ? -36.281 25.906 17.484 1 88.44 329 SER B O 1
ATOM 8511 N N . GLU B 1 330 ? -34.156 25.406 17.625 1 86 330 GLU B N 1
ATOM 8512 C CA . GLU B 1 330 ? -33.906 26.516 18.531 1 86 330 GLU B CA 1
ATOM 8513 C C . GLU B 1 330 ? -33.938 27.844 17.797 1 86 330 GLU B C 1
ATOM 8515 O O . GLU B 1 330 ? -34.312 28.875 18.359 1 86 330 GLU B O 1
ATOM 8520 N N . ARG B 1 331 ? -33.562 27.781 16.609 1 82.56 331 ARG B N 1
ATOM 8521 C CA . ARG B 1 331 ? -33.438 29 15.828 1 82.56 331 ARG B CA 1
ATOM 8522 C C . ARG B 1 331 ? -34.75 29.328 15.117 1 82.56 331 ARG B C 1
ATOM 8524 O O . ARG B 1 331 ? -35.031 30.5 14.797 1 82.56 331 ARG B O 1
ATOM 8531 N N . ASN B 1 332 ? -35.438 28.281 14.781 1 85.44 332 ASN B N 1
ATOM 8532 C CA . ASN B 1 332 ? -36.688 28.469 14.023 1 85.44 332 ASN B CA 1
ATOM 8533 C C . ASN B 1 332 ? -37.906 28 14.82 1 85.44 332 ASN B C 1
ATOM 8535 O O . ASN B 1 332 ? -37.844 27.031 15.562 1 85.44 332 ASN B O 1
ATOM 8539 N N . LYS B 1 333 ? -38.906 28.766 14.555 1 78.75 333 LYS B N 1
ATOM 8540 C CA . LYS B 1 333 ? -40.125 28.516 15.344 1 78.75 333 LYS B CA 1
ATOM 8541 C C . LYS B 1 333 ? -40.875 27.297 14.82 1 78.75 333 LYS B C 1
ATOM 8543 O O . LYS B 1 333 ? -41.531 26.578 15.586 1 78.75 333 LYS B O 1
ATOM 8548 N N . THR B 1 334 ? -40.812 27.078 13.445 1 84.62 334 THR B N 1
ATOM 8549 C CA . THR B 1 334 ? -41.625 25.969 12.914 1 84.62 334 THR B CA 1
ATOM 8550 C C . THR B 1 334 ? -40.812 25.156 11.898 1 84.62 334 THR B C 1
ATOM 8552 O O . THR B 1 334 ? -39.875 25.672 11.297 1 84.62 334 THR B O 1
ATOM 8555 N N . PHE B 1 335 ? -41.094 23.812 11.859 1 91 335 PHE B N 1
ATOM 8556 C CA . PHE B 1 335 ? -40.594 22.906 10.836 1 91 335 PHE B CA 1
ATOM 8557 C C . PHE B 1 335 ? -41.719 22.453 9.914 1 91 335 PHE B C 1
ATOM 8559 O O . PHE B 1 335 ? -42.5 21.578 10.266 1 91 335 PHE B O 1
ATOM 8566 N N . THR B 1 336 ? -41.781 23.016 8.703 1 90.38 336 THR B N 1
ATOM 8567 C CA . THR B 1 336 ? -42.906 22.844 7.77 1 90.38 336 THR B CA 1
ATOM 8568 C C . THR B 1 336 ? -42.625 21.672 6.828 1 90.38 336 THR B C 1
ATOM 8570 O O . THR B 1 336 ? -41.531 21.141 6.801 1 90.38 336 THR B O 1
ATOM 8573 N N . VAL B 1 337 ? -43.625 21.312 6.129 1 92.62 337 VAL B N 1
ATOM 8574 C CA . VAL B 1 337 ? -43.531 20.266 5.121 1 92.62 337 VAL B CA 1
ATOM 8575 C C . VAL B 1 337 ? -42.531 20.672 4.039 1 92.62 337 VAL B C 1
ATOM 8577 O O . VAL B 1 337 ? -41.812 19.828 3.502 1 92.62 337 VAL B O 1
ATOM 8580 N N . LYS B 1 338 ? -42.469 21.906 3.785 1 92.31 338 LYS B N 1
ATOM 8581 C CA . LYS B 1 338 ? -41.5 22.422 2.807 1 92.31 338 LYS B CA 1
ATOM 8582 C C . LYS B 1 338 ? -40.062 22.234 3.287 1 92.31 338 LYS B C 1
ATOM 8584 O O . LYS B 1 338 ? -39.188 21.906 2.496 1 92.31 338 LYS B O 1
ATOM 8589 N N . ASP B 1 339 ? -39.938 22.469 4.578 1 91.44 339 ASP B N 1
ATOM 8590 C CA . ASP B 1 339 ? -38.594 22.281 5.156 1 91.44 339 ASP B CA 1
ATOM 8591 C C . ASP B 1 339 ? -38.188 20.812 5.086 1 91.44 339 ASP B C 1
ATOM 8593 O O . ASP B 1 339 ? -37 20.516 4.867 1 91.44 339 ASP B O 1
ATOM 8597 N N . PHE B 1 340 ? -39.125 19.984 5.293 1 94.25 340 PHE B N 1
ATOM 8598 C CA . PHE B 1 340 ? -38.906 18.547 5.246 1 94.25 340 PHE B CA 1
ATOM 8599 C C . PHE B 1 340 ? -38.406 18.141 3.869 1 94.25 340 PHE B C 1
ATOM 8601 O O . PHE B 1 340 ? -37.312 17.531 3.746 1 94.25 340 PHE B O 1
ATOM 8608 N N . PHE B 1 341 ? -39.094 18.484 2.824 1 95.25 341 PHE B N 1
ATOM 8609 C CA . PHE B 1 341 ? -38.719 18.094 1.466 1 95.25 341 PHE B CA 1
ATOM 8610 C C . PHE B 1 341 ? -37.469 18.812 1.006 1 95.25 341 PHE B C 1
ATOM 8612 O O . PHE B 1 341 ? -36.656 18.266 0.253 1 95.25 341 PHE B O 1
ATOM 8619 N N . ALA B 1 342 ? -37.281 20.016 1.438 1 92.44 342 ALA B N 1
ATOM 8620 C CA . ALA B 1 342 ? -36.062 20.766 1.109 1 92.44 342 ALA B CA 1
ATOM 8621 C C . ALA B 1 342 ? -34.812 20.078 1.688 1 92.44 342 ALA B C 1
ATOM 8623 O O . ALA B 1 342 ? -33.781 20.047 1.045 1 92.44 342 ALA B O 1
ATOM 8624 N N . SER B 1 343 ? -35.031 19.625 2.912 1 93.81 343 SER B N 1
ATOM 8625 C CA . SER B 1 343 ? -33.906 18.938 3.553 1 93.81 343 SER B CA 1
ATOM 8626 C C . SER B 1 343 ? -33.531 17.672 2.785 1 93.81 343 SER B C 1
ATOM 8628 O O . SER B 1 343 ? -32.344 17.375 2.627 1 93.81 343 SER B O 1
ATOM 8630 N N . ILE B 1 344 ? -34.469 16.953 2.344 1 96.12 344 ILE B N 1
ATOM 8631 C CA . ILE B 1 344 ? -34.25 15.727 1.593 1 96.12 344 ILE B CA 1
ATOM 8632 C C . ILE B 1 344 ? -33.562 16.047 0.257 1 96.12 344 ILE B C 1
ATOM 8634 O O . ILE B 1 344 ? -32.625 15.391 -0.142 1 96.12 344 ILE B O 1
ATOM 8638 N N . LEU B 1 345 ? -34.062 17.078 -0.372 1 94.81 345 LEU B N 1
ATOM 8639 C CA . LEU B 1 345 ? -33.5 17.469 -1.666 1 94.81 345 LEU B CA 1
ATOM 8640 C C . LEU B 1 345 ? -32.062 17.984 -1.524 1 94.81 345 LEU B C 1
ATOM 8642 O O . LEU B 1 345 ? -31.234 17.734 -2.395 1 94.81 345 LEU B O 1
ATOM 8646 N N . TYR B 1 346 ? -31.891 18.641 -0.49 1 92.94 346 TYR B N 1
ATOM 8647 C CA . TYR B 1 346 ? -30.547 19.156 -0.233 1 92.94 346 TYR B CA 1
ATOM 8648 C C . TYR B 1 346 ? -29.547 18.016 -0.06 1 92.94 346 TYR B C 1
ATOM 8650 O O . TYR B 1 346 ? -28.453 18.047 -0.628 1 92.94 346 TYR B O 1
ATOM 8658 N N . ARG B 1 347 ? -29.891 17.094 0.734 1 94.69 347 ARG B N 1
ATOM 8659 C CA . ARG B 1 347 ? -29.016 15.938 0.946 1 94.69 347 ARG B CA 1
ATOM 8660 C C . ARG B 1 347 ? -28.812 15.156 -0.351 1 94.69 347 ARG B C 1
ATOM 8662 O O . ARG B 1 347 ? -27.703 14.719 -0.646 1 94.69 347 ARG B O 1
ATOM 8669 N N . TYR B 1 348 ? -29.906 14.984 -1.101 1 96.38 348 TYR B N 1
ATOM 8670 C CA . TYR B 1 348 ? -29.828 14.305 -2.387 1 96.38 348 TYR B CA 1
ATOM 8671 C C . TYR B 1 348 ? -28.844 15 -3.316 1 96.38 348 TYR B C 1
ATOM 8673 O O . TYR B 1 348 ? -27.969 14.352 -3.904 1 96.38 348 TYR B O 1
ATOM 8681 N N . ALA B 1 349 ? -28.938 16.297 -3.4 1 95.06 349 ALA B N 1
ATOM 8682 C CA . ALA B 1 349 ? -28.094 17.094 -4.297 1 95.06 349 ALA B CA 1
ATOM 8683 C C . ALA B 1 349 ? -26.641 17.062 -3.854 1 95.06 349 ALA B C 1
ATOM 8685 O O . ALA B 1 349 ? -25.734 17.172 -4.68 1 95.06 349 ALA B O 1
ATOM 8686 N N . ARG B 1 350 ? -26.438 16.844 -2.619 1 93.62 350 ARG B N 1
ATOM 8687 C CA . ARG B 1 350 ? -25.094 16.797 -2.07 1 93.62 350 ARG B CA 1
ATOM 8688 C C . ARG B 1 350 ? -24.422 15.469 -2.377 1 93.62 350 ARG B C 1
ATOM 8690 O O . ARG B 1 350 ? -23.219 15.422 -2.643 1 93.62 350 ARG B O 1
ATOM 8697 N N . LEU B 1 351 ? -25.109 14.391 -2.438 1 96.5 351 LEU B N 1
ATOM 8698 C CA . LEU B 1 351 ? -24.562 13.047 -2.541 1 96.5 351 LEU B CA 1
ATOM 8699 C C . LEU B 1 351 ? -24.422 12.625 -4 1 96.5 351 LEU B C 1
ATOM 8701 O O . LEU B 1 351 ? -23.484 11.906 -4.355 1 96.5 351 LEU B O 1
ATOM 8705 N N . VAL B 1 352 ? -25.172 13.109 -4.879 1 97.19 352 VAL B N 1
ATOM 8706 C CA . VAL B 1 352 ? -25.422 12.523 -6.199 1 97.19 352 VAL B CA 1
ATOM 8707 C C . VAL B 1 352 ? -24.25 12.844 -7.121 1 97.19 352 VAL B C 1
ATOM 8709 O O . VAL B 1 352 ? -23.828 11.992 -7.918 1 97.19 352 VAL B O 1
ATOM 8712 N N . PRO B 1 353 ? -23.656 14.023 -7.078 1 96.81 353 PRO B N 1
ATOM 8713 C CA . PRO B 1 353 ? -22.641 14.344 -8.078 1 96.81 353 PRO B CA 1
ATOM 8714 C C . PRO B 1 353 ? -21.484 13.352 -8.086 1 96.81 353 PRO B C 1
ATOM 8716 O O . PRO B 1 353 ? -21.156 12.781 -9.125 1 96.81 353 PRO B O 1
ATOM 8719 N N . ILE B 1 354 ? -20.859 13.055 -6.969 1 97.62 354 ILE B N 1
ATOM 8720 C CA . ILE B 1 354 ? -19.75 12.117 -6.93 1 97.62 354 ILE B CA 1
ATOM 8721 C C . ILE B 1 354 ? -20.25 10.695 -7.168 1 97.62 354 ILE B C 1
ATOM 8723 O O . ILE B 1 354 ? -19.578 9.883 -7.789 1 97.62 354 ILE B O 1
ATOM 8727 N N . TYR B 1 355 ? -21.469 10.43 -6.645 1 98.25 355 TYR B N 1
ATOM 8728 C CA . TYR B 1 355 ? -22.078 9.117 -6.816 1 98.25 355 TYR B CA 1
ATOM 8729 C C . TYR B 1 355 ? -22.266 8.789 -8.297 1 98.25 355 TYR B C 1
ATOM 8731 O O . TYR B 1 355 ? -21.906 7.695 -8.742 1 98.25 355 TYR B O 1
ATOM 8739 N N . LEU B 1 356 ? -22.781 9.766 -9 1 97.81 356 LEU B N 1
ATOM 8740 C CA . LEU B 1 356 ? -23.016 9.602 -10.43 1 97.81 356 LEU B CA 1
ATOM 8741 C C . LEU B 1 356 ? -21.688 9.477 -11.18 1 97.81 356 LEU B C 1
ATOM 8743 O O . LEU B 1 356 ? -21.578 8.68 -12.117 1 97.81 356 LEU B O 1
ATOM 8747 N N . PHE B 1 357 ? -20.75 10.273 -10.82 1 98.12 357 PHE B N 1
ATOM 8748 C CA . PHE B 1 357 ? -19.422 10.195 -11.445 1 98.12 357 PHE B CA 1
ATOM 8749 C C . PHE B 1 357 ? -18.828 8.805 -11.297 1 98.12 357 PHE B C 1
ATOM 8751 O O . PHE B 1 357 ? -18.312 8.242 -12.258 1 98.12 357 PHE B O 1
ATOM 8758 N N . MET B 1 358 ? -18.906 8.195 -10.102 1 98.44 358 MET B N 1
ATOM 8759 C CA . MET B 1 358 ? -18.328 6.879 -9.836 1 98.44 358 MET B CA 1
ATOM 8760 C C . MET B 1 358 ? -19.109 5.789 -10.57 1 98.44 358 MET B C 1
ATOM 8762 O O . MET B 1 358 ? -18.516 4.816 -11.047 1 98.44 358 MET B O 1
ATOM 8766 N N . ILE B 1 359 ? -20.438 5.922 -10.609 1 98.5 359 ILE B N 1
ATOM 8767 C CA . ILE B 1 359 ? -21.266 4.973 -11.359 1 98.5 359 ILE B CA 1
ATOM 8768 C C . ILE B 1 359 ? -20.828 4.965 -12.82 1 98.5 359 ILE B C 1
ATOM 8770 O O . ILE B 1 359 ? -20.641 3.898 -13.414 1 98.5 359 ILE B O 1
ATOM 8774 N N . LEU B 1 360 ? -20.625 6.137 -13.367 1 98.19 360 LEU B N 1
ATOM 8775 C CA . LEU B 1 360 ? -20.219 6.25 -14.766 1 98.19 360 LEU B CA 1
ATOM 8776 C C . LEU B 1 360 ? -18.828 5.688 -14.977 1 98.19 360 LEU B C 1
ATOM 8778 O O . LEU B 1 360 ? -18.562 5.031 -15.984 1 98.19 360 LEU B O 1
ATOM 8782 N N . LEU B 1 361 ? -17.922 5.957 -14.078 1 98.38 361 LEU B N 1
ATOM 8783 C CA . LEU B 1 361 ? -16.562 5.449 -14.18 1 98.38 361 LEU B CA 1
ATOM 8784 C C . LEU B 1 361 ? -16.547 3.926 -14.164 1 98.38 361 LEU B C 1
ATOM 8786 O O . LEU B 1 361 ? -15.875 3.299 -14.992 1 98.38 361 LEU B O 1
ATOM 8790 N N . ASP B 1 362 ? -17.328 3.328 -13.273 1 98.19 362 ASP B N 1
ATOM 8791 C CA . ASP B 1 362 ? -17.391 1.875 -13.164 1 98.19 362 ASP B CA 1
ATOM 8792 C C . ASP B 1 362 ? -18.094 1.263 -14.375 1 98.19 362 ASP B C 1
ATOM 8794 O O . ASP B 1 362 ? -17.766 0.147 -14.789 1 98.19 362 ASP B O 1
ATOM 8798 N N . ALA B 1 363 ? -18.969 1.996 -14.945 1 97.94 363 ALA B N 1
ATOM 8799 C CA . ALA B 1 363 ? -19.75 1.511 -16.078 1 97.94 363 ALA B CA 1
ATOM 8800 C C . ALA B 1 363 ? -18.953 1.599 -17.375 1 97.94 363 ALA B C 1
ATOM 8802 O O . ALA B 1 363 ? -19.328 0.986 -18.375 1 97.94 363 ALA B O 1
ATOM 8803 N N . THR B 1 364 ? -17.812 2.293 -17.406 1 97.31 364 THR B N 1
ATOM 8804 C CA . THR B 1 364 ? -17.188 2.562 -18.688 1 97.31 364 THR B CA 1
ATOM 8805 C C . THR B 1 364 ? -15.703 2.184 -18.656 1 97.31 364 THR B C 1
ATOM 8807 O O . THR B 1 364 ? -15.305 1.185 -19.266 1 97.31 364 THR B O 1
ATOM 8810 N N . TRP B 1 365 ? -14.906 2.754 -17.797 1 96.38 365 TRP B N 1
ATOM 8811 C CA . TRP B 1 365 ? -13.461 2.709 -17.984 1 96.38 365 TRP B CA 1
ATOM 8812 C C . TRP B 1 365 ? -12.82 1.709 -17.031 1 96.38 365 TRP B C 1
ATOM 8814 O O . TRP B 1 365 ? -11.664 1.318 -17.219 1 96.38 365 TRP B O 1
ATOM 8824 N N . LEU B 1 366 ? -13.516 1.249 -16.016 1 96.5 366 LEU B N 1
ATOM 8825 C CA . LEU B 1 366 ? -12.938 0.268 -15.109 1 96.5 366 LEU B CA 1
ATOM 8826 C C . LEU B 1 366 ? -12.438 -0.954 -15.875 1 96.5 366 LEU B C 1
ATOM 8828 O O . LEU B 1 366 ? -11.305 -1.394 -15.672 1 96.5 366 LEU B O 1
ATOM 8832 N N . ILE B 1 367 ? -13.211 -1.484 -16.828 1 95.12 367 ILE B N 1
ATOM 8833 C CA . ILE B 1 367 ? -12.93 -2.736 -17.516 1 95.12 367 ILE B CA 1
ATOM 8834 C C . ILE B 1 367 ? -11.695 -2.568 -18.406 1 95.12 367 ILE B C 1
ATOM 8836 O O . ILE B 1 367 ? -11.023 -3.547 -18.734 1 95.12 367 ILE B O 1
ATOM 8840 N N . LYS B 1 368 ? -11.32 -1.33 -18.719 1 93.75 368 LYS B N 1
ATOM 8841 C CA . LYS B 1 368 ? -10.242 -1.071 -19.672 1 93.75 368 LYS B CA 1
ATOM 8842 C C . LYS B 1 368 ? -8.906 -0.88 -18.938 1 93.75 368 LYS B C 1
ATOM 8844 O O . LYS B 1 368 ? -7.867 -0.719 -19.578 1 93.75 368 LYS B O 1
ATOM 8849 N N . LEU B 1 369 ? -8.875 -1.018 -17.641 1 93.75 369 LEU B N 1
ATOM 8850 C CA . LEU B 1 369 ? -7.699 -0.638 -16.859 1 93.75 369 LEU B CA 1
ATOM 8851 C C . LEU B 1 369 ? -6.738 -1.813 -16.719 1 93.75 369 LEU B C 1
ATOM 8853 O O . LEU B 1 369 ? -5.535 -1.619 -16.547 1 93.75 369 LEU B O 1
ATOM 8857 N N . GLN B 1 370 ? -7.281 -3.064 -16.719 1 93.75 370 GLN B N 1
ATOM 8858 C CA . GLN B 1 370 ? -6.441 -4.238 -16.5 1 93.75 370 GLN B CA 1
ATOM 8859 C C . GLN B 1 370 ? -6.879 -5.402 -17.391 1 93.75 370 GLN B C 1
ATOM 8861 O O . GLN B 1 370 ? -7.703 -5.23 -18.281 1 93.75 370 GLN B O 1
ATOM 8866 N N . ASP B 1 371 ? -6.227 -6.422 -17.266 1 93.06 371 ASP B N 1
ATOM 8867 C CA . ASP B 1 371 ? -6.555 -7.688 -17.922 1 93.06 371 ASP B CA 1
ATOM 8868 C C . ASP B 1 371 ? -6.164 -8.875 -17.031 1 93.06 371 ASP B C 1
ATOM 8870 O O . ASP B 1 371 ? -5.695 -8.695 -15.914 1 93.06 371 ASP B O 1
ATOM 8874 N N . GLY B 1 372 ? -6.418 -10.086 -17.562 1 94.44 372 GLY B N 1
ATOM 8875 C CA . GLY B 1 372 ? -6.148 -11.305 -16.828 1 94.44 372 GLY B CA 1
ATOM 8876 C C . GLY B 1 372 ? -7.316 -12.273 -16.828 1 94.44 372 GLY B C 1
ATOM 8877 O O . GLY B 1 372 ? -8.414 -11.93 -17.266 1 94.44 372 GLY B O 1
ATOM 8878 N N . PRO B 1 373 ? -7.023 -13.438 -16.328 1 96.06 373 PRO B N 1
ATOM 8879 C CA . PRO B 1 373 ? -8.055 -14.477 -16.375 1 96.06 373 PRO B CA 1
ATOM 8880 C C . PRO B 1 373 ? -9.289 -14.125 -15.539 1 96.06 373 PRO B C 1
ATOM 8882 O O . PRO B 1 373 ? -10.414 -14.398 -15.953 1 96.06 373 PRO B O 1
ATOM 8885 N N . VAL B 1 374 ? -9.117 -13.461 -14.398 1 94.44 374 VAL B N 1
ATOM 8886 C CA . VAL B 1 374 ? -10.242 -13.234 -13.5 1 94.44 374 VAL B CA 1
ATOM 8887 C C . VAL B 1 374 ? -10.711 -11.781 -13.617 1 94.44 374 VAL B C 1
ATOM 8889 O O . VAL B 1 374 ? -11.695 -11.391 -12.977 1 94.44 374 VAL B O 1
ATOM 8892 N N . TRP B 1 375 ? -10.102 -10.984 -14.461 1 94.69 375 TRP B N 1
ATOM 8893 C CA . TRP B 1 375 ? -10.406 -9.562 -14.57 1 94.69 375 TRP B CA 1
ATOM 8894 C C . TRP B 1 375 ? -11.844 -9.352 -15.039 1 94.69 375 TRP B C 1
ATOM 8896 O O . TRP B 1 375 ? -12.531 -8.453 -14.547 1 94.69 375 TRP B O 1
ATOM 8906 N N . LYS B 1 376 ? -12.242 -10.172 -15.961 1 92.62 376 LYS B N 1
ATOM 8907 C CA . LYS B 1 376 ? -13.609 -10.07 -16.469 1 92.62 376 LYS B CA 1
ATOM 8908 C C . LYS B 1 376 ? -14.625 -10.242 -15.344 1 92.62 376 LYS B C 1
ATOM 8910 O O . LYS B 1 376 ? -15.633 -9.539 -15.305 1 92.62 376 LYS B O 1
ATOM 8915 N N . ARG B 1 377 ? -14.367 -11.102 -14.477 1 91.81 377 ARG B N 1
ATOM 8916 C CA . ARG B 1 377 ? -15.258 -11.367 -13.352 1 91.81 377 ARG B CA 1
ATOM 8917 C C . ARG B 1 377 ? -15.344 -10.156 -12.43 1 91.81 377 ARG B C 1
ATOM 8919 O O . ARG B 1 377 ? -16.406 -9.852 -11.898 1 91.81 377 ARG B O 1
ATOM 8926 N N . VAL B 1 378 ? -14.312 -9.469 -12.297 1 91.94 378 VAL B N 1
ATOM 8927 C CA . VAL B 1 378 ? -14.219 -8.391 -11.32 1 91.94 378 VAL B CA 1
ATOM 8928 C C . VAL B 1 378 ? -14.68 -7.078 -11.945 1 91.94 378 VAL B C 1
ATOM 8930 O O . VAL B 1 378 ? -15.344 -6.27 -11.289 1 91.94 378 VAL B O 1
ATOM 8933 N N . ALA B 1 379 ? -14.391 -6.871 -13.234 1 94.44 379 ALA B N 1
ATOM 8934 C CA . ALA B 1 379 ? -14.602 -5.559 -13.844 1 94.44 379 ALA B CA 1
ATOM 8935 C C . ALA B 1 379 ? -15.82 -5.566 -14.75 1 94.44 379 ALA B C 1
ATOM 8937 O O . ALA B 1 379 ? -16.594 -4.605 -14.766 1 94.44 379 ALA B O 1
ATOM 8938 N N . GLU B 1 380 ? -15.984 -6.629 -15.516 1 94 380 GLU B N 1
ATOM 8939 C CA . GLU B 1 380 ? -17.109 -6.641 -16.453 1 94 380 GLU B CA 1
ATOM 8940 C C . GLU B 1 380 ? -18.438 -6.789 -15.711 1 94 380 GLU B C 1
ATOM 8942 O O . GLU B 1 380 ? -19.453 -6.238 -16.141 1 94 380 GLU B O 1
ATOM 8947 N N . THR B 1 381 ? -18.453 -7.535 -14.641 1 93.75 381 THR B N 1
ATOM 8948 C CA . THR B 1 381 ? -19.656 -7.637 -13.805 1 93.75 381 THR B CA 1
ATOM 8949 C C . THR B 1 381 ? -20.109 -6.254 -13.359 1 93.75 381 THR B C 1
ATOM 8951 O O . THR B 1 381 ? -21.297 -5.926 -13.461 1 93.75 381 THR B O 1
ATOM 8954 N N . GLU B 1 382 ? -19.172 -5.484 -12.891 1 94.88 382 GLU B N 1
ATOM 8955 C CA . GLU B 1 382 ? -19.484 -4.137 -12.422 1 94.88 382 GLU B CA 1
ATOM 8956 C C . GLU B 1 382 ? -19.984 -3.254 -13.57 1 94.88 382 GLU B C 1
ATOM 8958 O O . GLU B 1 382 ? -20.922 -2.471 -13.398 1 94.88 382 GLU B O 1
ATOM 8963 N N . ARG B 1 383 ? -19.328 -3.369 -14.727 1 95.81 383 ARG B N 1
ATOM 8964 C CA . ARG B 1 383 ? -19.75 -2.604 -15.898 1 95.81 383 ARG B CA 1
ATOM 8965 C C . ARG B 1 383 ? -21.188 -2.934 -16.281 1 95.81 383 ARG B C 1
ATOM 8967 O O . ARG B 1 383 ? -22.016 -2.033 -16.453 1 95.81 383 ARG B O 1
ATOM 8974 N N . THR B 1 384 ? -21.484 -4.203 -16.359 1 96.19 384 THR B N 1
ATOM 8975 C CA . THR B 1 384 ? -22.797 -4.66 -16.781 1 96.19 384 THR B CA 1
ATOM 8976 C C . THR B 1 384 ? -23.859 -4.25 -15.758 1 96.19 384 THR B C 1
ATOM 8978 O O . THR B 1 384 ? -24.906 -3.709 -16.125 1 96.19 384 THR B O 1
ATOM 8981 N N . PHE B 1 385 ? -23.594 -4.453 -14.492 1 96.31 385 PHE B N 1
ATOM 8982 C CA . PHE B 1 385 ? -24.562 -4.16 -13.445 1 96.31 385 PHE B CA 1
ATOM 8983 C C . PHE B 1 385 ? -24.812 -2.66 -13.344 1 96.31 385 PHE B C 1
ATOM 8985 O O . PHE B 1 385 ? -25.938 -2.227 -13.141 1 96.31 385 PHE B O 1
ATOM 8992 N N . CYS B 1 386 ? -23.797 -1.858 -13.477 1 97.75 386 CYS B N 1
ATOM 8993 C CA . CYS B 1 386 ? -23.969 -0.414 -13.367 1 97.75 386 CYS B CA 1
ATOM 8994 C C . CYS B 1 386 ? -24.672 0.147 -14.586 1 97.75 386 CYS B C 1
ATOM 8996 O O . CYS B 1 386 ? -25.422 1.119 -14.484 1 97.75 386 CYS B O 1
ATOM 8998 N N . ARG B 1 387 ? -24.453 -0.423 -15.742 1 97.12 387 ARG B N 1
ATOM 8999 C CA . ARG B 1 387 ? -25.156 0.024 -16.938 1 97.12 387 ARG B CA 1
ATOM 9000 C C . ARG B 1 387 ? -26.625 -0.36 -16.891 1 97.12 387 ARG B C 1
ATOM 9002 O O . ARG B 1 387 ? -27.484 0.409 -17.328 1 97.12 387 ARG B O 1
ATOM 9009 N N . ASN B 1 388 ? -26.906 -1.492 -16.312 1 96.75 388 ASN B N 1
ATOM 9010 C CA . ASN B 1 388 ? -28.281 -1.995 -16.281 1 96.75 388 ASN B CA 1
ATOM 9011 C C . ASN B 1 388 ? -29.078 -1.383 -15.117 1 96.75 388 ASN B C 1
ATOM 9013 O O . ASN B 1 388 ? -30.281 -1.146 -15.242 1 96.75 388 ASN B O 1
ATOM 9017 N N . ASN B 1 389 ? -28.391 -1.146 -13.961 1 97.38 389 ASN B N 1
ATOM 9018 C CA . ASN B 1 389 ? -29.141 -0.913 -12.742 1 97.38 389 ASN B CA 1
ATOM 9019 C C . ASN B 1 389 ? -28.75 0.405 -12.078 1 97.38 389 ASN B C 1
ATOM 9021 O O . ASN B 1 389 ? -29.031 0.621 -10.898 1 97.38 389 ASN B O 1
ATOM 9025 N N . TRP B 1 390 ? -28.125 1.356 -12.797 1 97.75 390 TRP B N 1
ATOM 9026 C CA . TRP B 1 390 ? -27.672 2.639 -12.258 1 97.75 390 TRP B CA 1
ATOM 9027 C C . TRP B 1 390 ? -28.844 3.393 -11.625 1 97.75 390 TRP B C 1
ATOM 9029 O O . TRP B 1 390 ? -28.656 4.148 -10.664 1 97.75 390 TRP B O 1
ATOM 9039 N N . TRP B 1 391 ? -30.062 3.252 -12.094 1 97.75 391 TRP B N 1
ATOM 9040 C CA . TRP B 1 391 ? -31.25 3.988 -11.648 1 97.75 391 TRP B CA 1
ATOM 9041 C C . TRP B 1 391 ? -31.578 3.668 -10.195 1 97.75 391 TRP B C 1
ATOM 9043 O O . TRP B 1 391 ? -32 4.543 -9.445 1 97.75 391 TRP B O 1
ATOM 9053 N N . ALA B 1 392 ? -31.375 2.412 -9.797 1 98.25 392 ALA B N 1
ATOM 9054 C CA . ALA B 1 392 ? -31.672 2.02 -8.414 1 98.25 392 ALA B CA 1
ATOM 9055 C C . ALA B 1 392 ? -30.75 2.746 -7.434 1 98.25 392 ALA B C 1
ATOM 9057 O O . ALA B 1 392 ? -31.172 3.092 -6.328 1 98.25 392 ALA B O 1
ATOM 9058 N N . ASN B 1 393 ? -29.531 2.951 -7.836 1 98.25 393 ASN B N 1
ATOM 9059 C CA . ASN B 1 393 ? -28.578 3.686 -7.008 1 98.25 393 ASN B CA 1
ATOM 9060 C C . ASN B 1 393 ? -28.969 5.156 -6.875 1 98.25 393 ASN B C 1
ATOM 9062 O O . ASN B 1 393 ? -28.922 5.719 -5.781 1 98.25 393 ASN B O 1
ATOM 9066 N N . LEU B 1 394 ? -29.375 5.77 -7.957 1 97.81 394 LEU B N 1
ATOM 9067 C CA . LEU B 1 394 ? -29.703 7.191 -7.945 1 97.81 394 LEU B CA 1
ATOM 9068 C C . LEU B 1 394 ? -30.984 7.449 -7.164 1 97.81 394 LEU B C 1
ATOM 9070 O O . LEU B 1 394 ? -31.172 8.531 -6.598 1 97.81 394 LEU B O 1
ATOM 9074 N N . LEU B 1 395 ? -31.781 6.418 -7.082 1 98 395 LEU B N 1
ATOM 9075 C CA . LEU B 1 395 ? -33 6.543 -6.312 1 98 395 LEU B CA 1
ATOM 9076 C C . LEU B 1 395 ? -32.812 6.082 -4.875 1 98 395 LEU B C 1
ATOM 9078 O O . LEU B 1 395 ? -33.719 6.16 -4.055 1 98 395 LEU B O 1
ATOM 9082 N N . PHE B 1 396 ? -31.672 5.609 -4.535 1 98.19 396 PHE B N 1
ATOM 9083 C CA . PHE B 1 396 ? -31.312 5.129 -3.205 1 98.19 396 PHE B CA 1
ATOM 9084 C C . PHE B 1 396 ? -32.25 4.016 -2.762 1 98.19 396 PHE B C 1
ATOM 9086 O O . PHE B 1 396 ? -32.781 4.039 -1.641 1 98.19 396 PHE B O 1
ATOM 9093 N N . VAL B 1 397 ? -32.5 3.006 -3.68 1 98.12 397 VAL B N 1
ATOM 9094 C CA . VAL B 1 397 ? -33.375 1.872 -3.354 1 98.12 397 VAL B CA 1
ATOM 9095 C C . VAL B 1 397 ? -32.656 0.567 -3.697 1 98.12 397 VAL B C 1
ATOM 9097 O O . VAL B 1 397 ? -33.25 -0.505 -3.68 1 98.12 397 VAL B O 1
ATOM 9100 N N . ASN B 1 398 ? -31.328 0.624 -4 1 97.25 398 ASN B N 1
ATOM 9101 C CA . ASN B 1 398 ? -30.562 -0.525 -4.465 1 97.25 398 ASN B CA 1
ATOM 9102 C C . ASN B 1 398 ? -30.375 -1.559 -3.359 1 97.25 398 ASN B C 1
ATOM 9104 O O . ASN B 1 398 ? -29.969 -2.691 -3.623 1 97.25 398 ASN B O 1
ATOM 9108 N N . ASN B 1 399 ? -30.719 -1.26 -2.078 1 96.62 399 ASN B N 1
ATOM 9109 C CA . ASN B 1 399 ? -30.609 -2.227 -0.99 1 96.62 399 ASN B CA 1
ATOM 9110 C C . ASN B 1 399 ? -31.797 -3.17 -0.956 1 96.62 399 ASN B C 1
ATOM 9112 O O . ASN B 1 399 ? -31.766 -4.199 -0.282 1 96.62 399 ASN B O 1
ATOM 9116 N N . TYR B 1 400 ? -32.875 -2.793 -1.657 1 96.56 400 TYR B N 1
ATOM 9117 C CA . TYR B 1 400 ? -34.062 -3.637 -1.751 1 96.56 400 TYR B CA 1
ATOM 9118 C C . TYR B 1 400 ? -34.281 -4.105 -3.184 1 96.56 400 TYR B C 1
ATOM 9120 O O . TYR B 1 400 ? -34.812 -5.195 -3.412 1 96.56 400 TYR B O 1
ATOM 9128 N N . PHE B 1 401 ? -33.812 -3.223 -4.043 1 94.19 401 PHE B N 1
ATOM 9129 C CA . PHE B 1 401 ? -34 -3.512 -5.457 1 94.19 401 PHE B CA 1
ATOM 9130 C C . PHE B 1 401 ? -32.656 -3.811 -6.137 1 94.19 401 PHE B C 1
ATOM 9132 O O . PHE B 1 401 ? -31.641 -3.238 -5.777 1 94.19 401 PHE B O 1
ATOM 9139 N N . THR B 1 402 ? -32.562 -4.719 -7.129 1 93.62 402 THR B N 1
ATOM 9140 C CA . THR B 1 402 ? -31.422 -5.078 -7.941 1 93.62 402 THR B CA 1
ATOM 9141 C C . THR B 1 402 ? -30.312 -5.656 -7.066 1 93.62 402 THR B C 1
ATOM 9143 O O . THR B 1 402 ? -29.125 -5.406 -7.312 1 93.62 402 THR B O 1
ATOM 9146 N N . VAL B 1 403 ? -30.656 -6.316 -6.02 1 92.38 403 VAL B N 1
ATOM 9147 C CA . VAL B 1 403 ? -29.688 -6.863 -5.062 1 92.38 403 VAL B CA 1
ATOM 9148 C C . VAL B 1 403 ? -28.875 -7.977 -5.715 1 92.38 403 VAL B C 1
ATOM 9150 O O . VAL B 1 403 ? -27.719 -8.203 -5.359 1 92.38 403 VAL B O 1
ATOM 9153 N N . ASP B 1 404 ? -29.422 -8.633 -6.766 1 89.38 404 ASP B N 1
ATOM 9154 C CA . ASP B 1 404 ? -28.766 -9.734 -7.449 1 89.38 404 ASP B CA 1
ATOM 9155 C C . ASP B 1 404 ? -27.719 -9.227 -8.438 1 89.38 404 ASP B C 1
ATOM 9157 O O . ASP B 1 404 ? -26.797 -9.961 -8.812 1 89.38 404 ASP B O 1
ATOM 9161 N N . GLU B 1 405 ? -27.953 -7.992 -8.875 1 92.75 405 GLU B N 1
ATOM 9162 C CA . GLU B 1 405 ? -27.031 -7.34 -9.797 1 92.75 405 GLU B CA 1
ATOM 9163 C C . GLU B 1 405 ? -26.688 -5.93 -9.328 1 92.75 405 GLU B C 1
ATOM 9165 O O . GLU B 1 405 ? -27.031 -4.945 -9.977 1 92.75 405 GLU B O 1
ATOM 9170 N N . PRO B 1 406 ? -25.938 -5.922 -8.281 1 93.75 406 PRO B N 1
ATOM 9171 C CA . PRO B 1 406 ? -25.688 -4.625 -7.652 1 93.75 406 PRO B CA 1
ATOM 9172 C C . PRO B 1 406 ? -24.703 -3.766 -8.438 1 93.75 406 PRO B C 1
ATOM 9174 O O . PRO B 1 406 ? -23.703 -4.281 -8.945 1 93.75 406 PRO B O 1
ATOM 9177 N N . CYS B 1 407 ? -25.047 -2.51 -8.648 1 96.56 407 CYS B N 1
ATOM 9178 C CA . CYS B 1 407 ? -24.109 -1.482 -9.086 1 96.56 407 CYS B CA 1
ATOM 9179 C C . CYS B 1 407 ? -23.453 -0.8 -7.895 1 96.56 407 CYS B C 1
ATOM 9181 O O . CYS B 1 407 ? 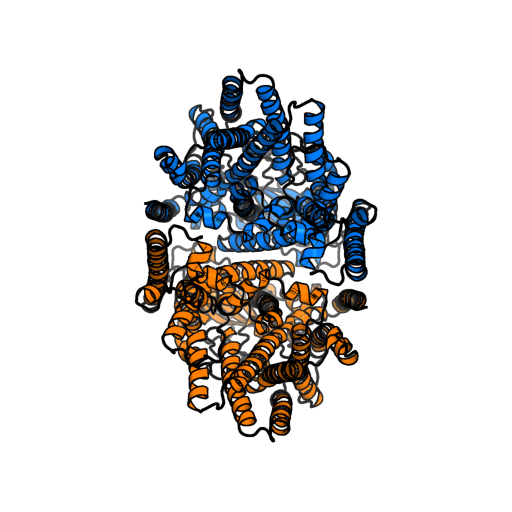-24.141 -0.233 -7.043 1 96.56 407 CYS B O 1
ATOM 9183 N N . LEU B 1 408 ? -22.109 -0.78 -7.875 1 96.12 408 LEU B N 1
ATOM 9184 C CA . LEU B 1 408 ? -21.422 -0.277 -6.688 1 96.12 408 LEU B CA 1
ATOM 9185 C C . LEU B 1 408 ? -21.938 -0.963 -5.43 1 96.12 408 LEU B C 1
ATOM 9187 O O . LEU B 1 408 ? -22.578 -0.324 -4.59 1 96.12 408 LEU B O 1
ATOM 9191 N N . GLN B 1 409 ? -21.609 -2.186 -5.34 1 92.31 409 GLN B N 1
ATOM 9192 C CA . GLN B 1 409 ? -22.141 -3.057 -4.297 1 92.31 409 GLN B CA 1
ATOM 9193 C C . GLN B 1 409 ? -22.109 -2.367 -2.936 1 92.31 409 GLN B C 1
ATOM 9195 O O . GLN B 1 409 ? -23.031 -2.535 -2.131 1 92.31 409 GLN B O 1
ATOM 9200 N N . GLN B 1 410 ? -21.109 -1.54 -2.648 1 94.06 410 GLN B N 1
ATOM 9201 C CA . GLN B 1 410 ? -21.016 -0.863 -1.358 1 94.06 410 GLN B CA 1
ATOM 9202 C C . GLN B 1 410 ? -22.078 0.235 -1.241 1 94.06 410 GLN B C 1
ATOM 9204 O O . GLN B 1 410 ? -22.328 0.744 -0.148 1 94.06 410 GLN B O 1
ATOM 9209 N N . GLY B 1 411 ? -22.781 0.522 -2.355 1 96.62 411 GLY B N 1
ATOM 9210 C CA . GLY B 1 411 ? -23.781 1.579 -2.383 1 96.62 411 GLY B CA 1
ATOM 9211 C C . GLY B 1 411 ? -25.016 1.253 -1.567 1 96.62 411 GLY B C 1
ATOM 9212 O O . GLY B 1 411 ? -25.844 2.129 -1.311 1 96.62 411 GLY B O 1
ATOM 9213 N N . TRP B 1 412 ? -25.141 0.023 -1.092 1 96.56 412 TRP B N 1
ATOM 9214 C CA . TRP B 1 412 ? -26.266 -0.313 -0.244 1 96.56 412 TRP B CA 1
ATOM 9215 C C . TRP B 1 412 ? -26.312 0.579 0.993 1 96.56 412 TRP B C 1
ATOM 9217 O O . TRP B 1 412 ? -27.391 0.97 1.449 1 96.56 412 TRP B O 1
ATOM 9227 N N . TYR B 1 413 ? -25.172 0.838 1.578 1 97.19 413 TYR B N 1
ATOM 9228 C CA . TYR B 1 413 ? -25.094 1.68 2.768 1 97.19 413 TYR B CA 1
ATOM 9229 C C . TYR B 1 413 ? -25.703 3.049 2.508 1 97.19 413 TYR B C 1
ATOM 9231 O O . TYR B 1 413 ? -26.422 3.588 3.359 1 97.19 413 TYR B O 1
ATOM 9239 N N . LEU B 1 414 ? -25.406 3.643 1.32 1 97.69 414 LEU B N 1
ATOM 9240 C CA . LEU B 1 414 ? -25.938 4.965 0.987 1 97.69 414 LEU B CA 1
ATOM 9241 C C . LEU B 1 414 ? -27.453 4.941 0.884 1 97.69 414 LEU B C 1
ATOM 9243 O O . LEU B 1 414 ? -28.125 5.895 1.29 1 97.69 414 LEU B O 1
ATOM 9247 N N . ALA B 1 415 ? -27.922 3.881 0.291 1 98.25 415 ALA B N 1
ATOM 9248 C CA . ALA B 1 415 ? -29.375 3.734 0.197 1 98.25 415 ALA B CA 1
ATOM 9249 C C . ALA B 1 415 ? -30.016 3.643 1.583 1 98.25 415 ALA B C 1
ATOM 9251 O O . ALA B 1 415 ? -30.984 4.344 1.877 1 98.25 415 ALA B O 1
ATOM 9252 N N . THR B 1 416 ? -29.453 2.832 2.398 1 98.12 416 THR B N 1
ATOM 9253 C CA . THR B 1 416 ? -29.953 2.662 3.76 1 98.12 416 THR B CA 1
ATOM 9254 C C . THR B 1 416 ? -29.828 3.965 4.543 1 98.12 416 THR B C 1
ATOM 9256 O O . THR B 1 416 ? -30.781 4.367 5.227 1 98.12 416 THR B O 1
ATOM 9259 N N . ASP B 1 417 ? -28.719 4.621 4.449 1 97.88 417 ASP B N 1
ATOM 9260 C CA . ASP B 1 417 ? -28.469 5.871 5.168 1 97.88 417 ASP B CA 1
ATOM 9261 C C . ASP B 1 417 ? -29.453 6.953 4.73 1 97.88 417 ASP B C 1
ATOM 9263 O O . ASP B 1 417 ? -29.969 7.703 5.562 1 97.88 417 ASP B O 1
ATOM 9267 N N . PHE B 1 418 ? -29.688 7.059 3.445 1 98.19 418 PHE B N 1
ATOM 9268 C CA . PHE B 1 418 ? -30.609 8.047 2.904 1 98.19 418 PHE B CA 1
ATOM 9269 C C . PHE B 1 418 ? -32.031 7.785 3.393 1 98.19 418 PHE B C 1
ATOM 9271 O O . PHE B 1 418 ? -32.75 8.711 3.781 1 98.19 418 PHE B O 1
ATOM 9278 N N . GLN B 1 419 ? -32.438 6.543 3.373 1 98.44 419 GLN B N 1
ATOM 9279 C CA . GLN B 1 419 ? -33.75 6.172 3.857 1 98.44 419 GLN B CA 1
ATOM 9280 C C . GLN B 1 419 ? -33.906 6.445 5.352 1 98.44 419 GLN B C 1
ATOM 9282 O O . GLN B 1 419 ? -34.938 6.938 5.805 1 98.44 419 GLN B O 1
ATOM 9287 N N . LEU B 1 420 ? -32.875 6.148 6.062 1 98.19 420 LEU B N 1
ATOM 9288 C CA . LEU B 1 420 ? -32.906 6.395 7.5 1 98.19 420 LEU B CA 1
ATOM 9289 C C . LEU B 1 420 ? -32.906 7.887 7.797 1 98.19 420 LEU B C 1
ATOM 9291 O O . LEU B 1 420 ? -33.5 8.328 8.781 1 98.19 420 LEU B O 1
ATOM 9295 N N . PHE B 1 421 ? -32.25 8.664 6.988 1 97.81 421 PHE B N 1
ATOM 9296 C CA . PHE B 1 421 ? -32.281 10.117 7.109 1 97.81 421 PHE B CA 1
ATOM 9297 C C . PHE B 1 421 ? -33.719 10.633 7 1 97.81 421 PHE B C 1
ATOM 9299 O O . PHE B 1 421 ? -34.125 11.461 7.805 1 97.81 421 PHE B O 1
ATOM 9306 N N . ILE B 1 422 ? -34.406 10.102 6.062 1 97.81 422 ILE B N 1
ATOM 9307 C CA . ILE B 1 422 ? -35.781 10.492 5.859 1 97.81 422 ILE B CA 1
ATOM 9308 C C . ILE B 1 422 ? -36.625 10.078 7.066 1 97.81 422 ILE B C 1
ATOM 9310 O O . ILE B 1 422 ? -37.406 10.883 7.598 1 97.81 422 ILE B O 1
ATOM 9314 N N . LEU B 1 423 ? -36.406 8.875 7.488 1 97.06 423 LEU B N 1
ATOM 9315 C CA . LEU B 1 423 ? -37.156 8.359 8.633 1 97.06 423 LEU B CA 1
ATOM 9316 C C . LEU B 1 423 ? -36.812 9.133 9.898 1 97.06 423 LEU B C 1
ATOM 9318 O O . LEU B 1 423 ? -37.688 9.406 10.727 1 97.06 423 LEU B O 1
ATOM 9322 N N . GLY B 1 424 ? -35.562 9.383 10.055 1 96.69 424 GLY B N 1
ATOM 9323 C CA . GLY B 1 424 ? -35.156 10.164 11.211 1 96.69 424 GLY B CA 1
ATOM 9324 C C . GLY B 1 424 ? -35.719 11.562 11.227 1 96.69 424 GLY B C 1
ATOM 9325 O O . GLY B 1 424 ? -36.188 12.039 12.273 1 96.69 424 GLY B O 1
ATOM 9326 N N . LEU B 1 425 ? -35.75 12.188 10.062 1 96 425 LEU B N 1
ATOM 9327 C CA . LEU B 1 425 ? -36.312 13.523 9.945 1 96 425 LEU B CA 1
ATOM 9328 C C . LEU B 1 425 ? -37.812 13.492 10.258 1 96 425 LEU B C 1
ATOM 9330 O O . LEU B 1 425 ? -38.344 14.398 10.906 1 96 425 LEU B O 1
ATOM 9334 N N . LEU B 1 426 ? -38.469 12.477 9.797 1 95.88 426 LEU B N 1
ATOM 9335 C CA . LEU B 1 426 ? -39.875 12.312 10.055 1 95.88 426 LEU B CA 1
ATOM 9336 C C . LEU B 1 426 ? -40.156 12.125 11.547 1 95.88 426 LEU B C 1
ATOM 9338 O O . LEU B 1 426 ? -41.094 12.719 12.086 1 95.88 426 LEU B O 1
ATOM 9342 N N . LEU B 1 427 ? -39.344 11.352 12.148 1 95.81 427 LEU B N 1
ATOM 9343 C CA . LEU B 1 427 ? -39.5 11.094 13.578 1 95.81 427 LEU B CA 1
ATOM 9344 C C . LEU B 1 427 ? -39.281 12.367 14.383 1 95.81 427 LEU B C 1
ATOM 9346 O O . LEU B 1 427 ? -40.062 12.672 15.289 1 95.81 427 LEU B O 1
ATOM 9350 N N . LEU B 1 428 ? -38.281 13.094 14.078 1 94.81 428 LEU B N 1
ATOM 9351 C CA . LEU B 1 428 ? -37.938 14.32 14.797 1 94.81 428 LEU B CA 1
ATOM 9352 C C . LEU B 1 428 ? -39 15.383 14.562 1 94.81 428 LEU B C 1
ATOM 9354 O O . LEU B 1 428 ? -39.375 16.109 15.492 1 94.81 428 LEU B O 1
ATOM 9358 N N . ALA B 1 429 ? -39.5 15.445 13.305 1 94.12 429 ALA B N 1
ATOM 9359 C CA . ALA B 1 429 ? -40.594 16.391 13 1 94.12 429 ALA B CA 1
ATOM 9360 C C . ALA B 1 429 ? -41.844 16.047 13.797 1 94.12 429 ALA B C 1
ATOM 9362 O O . ALA B 1 429 ? -42.531 16.953 14.289 1 94.12 429 ALA B O 1
ATOM 9363 N N . PHE B 1 430 ? -42.094 14.789 13.906 1 93.94 430 PHE B N 1
ATOM 9364 C CA . PHE B 1 430 ? -43.281 14.328 14.625 1 93.94 430 PHE B CA 1
ATOM 9365 C C . PHE B 1 430 ? -43.188 14.672 16.109 1 93.94 430 PHE B C 1
ATOM 9367 O O . PHE B 1 430 ? -44.125 15.18 16.703 1 93.94 430 PHE B O 1
ATOM 9374 N N . VAL B 1 431 ? -42.094 14.43 16.703 1 91.88 431 VAL B N 1
ATOM 9375 C CA . VAL B 1 431 ? -41.906 14.656 18.141 1 91.88 431 VAL B CA 1
ATOM 9376 C C . VAL B 1 431 ? -41.875 16.156 18.422 1 91.88 431 VAL B C 1
ATOM 9378 O O . VAL B 1 431 ? -42.281 16.594 19.5 1 91.88 431 VAL B O 1
ATOM 9381 N N . ARG B 1 432 ? -41.406 16.875 17.484 1 90.5 432 ARG B N 1
ATOM 9382 C CA . ARG B 1 432 ? -41.406 18.328 17.656 1 90.5 432 ARG B CA 1
ATOM 9383 C C . ARG B 1 432 ? -42.844 18.859 17.656 1 90.5 432 ARG B C 1
ATOM 9385 O O . ARG B 1 432 ? -43.156 19.766 18.438 1 90.5 432 ARG B O 1
ATOM 9392 N N . ARG B 1 433 ? -43.688 18.328 16.828 1 90.62 433 ARG B N 1
ATOM 9393 C CA . ARG B 1 433 ? -45.062 18.75 16.734 1 90.62 433 ARG B CA 1
ATOM 9394 C C . ARG B 1 433 ? -45.844 18.312 17.984 1 90.62 433 ARG B C 1
ATOM 9396 O O . ARG B 1 433 ? -46.75 19.031 18.438 1 90.62 433 ARG B O 1
ATOM 9403 N N . PHE B 1 434 ? -45.469 17.109 18.438 1 93.12 434 PHE B N 1
ATOM 9404 C CA . PHE B 1 434 ? -46.125 16.578 19.625 1 93.12 434 PHE B CA 1
ATOM 9405 C C . PHE B 1 434 ? -45.094 16.25 20.703 1 93.12 434 PHE B C 1
ATOM 9407 O O . PHE B 1 434 ? -44.812 15.07 20.953 1 93.12 434 PHE B O 1
ATOM 9414 N N . PRO B 1 435 ? -44.656 17.156 21.438 1 90.38 435 PRO B N 1
ATOM 9415 C CA . PRO B 1 435 ? -43.562 16.969 22.391 1 90.38 435 PRO B CA 1
ATOM 9416 C C . PRO B 1 435 ? -43.906 15.977 23.5 1 90.38 435 PRO B C 1
ATOM 9418 O O . PRO B 1 435 ? -43.031 15.312 24.047 1 90.38 435 PRO B O 1
ATOM 9421 N N . LYS B 1 436 ? -45.188 15.812 23.844 1 93.25 436 LYS B N 1
ATOM 9422 C CA . LYS B 1 436 ? -45.625 14.898 24.906 1 93.25 436 LYS B CA 1
ATOM 9423 C C . LYS B 1 436 ? -45.406 13.445 24.484 1 93.25 436 LYS B C 1
ATOM 9425 O O . LYS B 1 436 ? -45.344 12.555 25.328 1 93.25 436 LYS B O 1
ATOM 9430 N N . LEU B 1 437 ? -45.25 13.234 23.203 1 93.44 437 LEU B N 1
ATOM 9431 C CA . LEU B 1 437 ? -45.156 11.875 22.688 1 93.44 437 LEU B CA 1
ATOM 9432 C C . LEU B 1 437 ? -43.688 11.5 22.422 1 93.44 437 LEU B C 1
ATOM 9434 O O . LEU B 1 437 ? -43.406 10.461 21.812 1 93.44 437 LEU B O 1
ATOM 9438 N N . LEU B 1 438 ? -42.781 12.266 22.828 1 91.56 438 LEU B N 1
ATOM 9439 C CA . LEU B 1 438 ? -41.375 11.992 22.594 1 91.56 438 LEU B CA 1
ATOM 9440 C C . LEU B 1 438 ? -41 10.633 23.172 1 91.56 438 LEU B C 1
ATOM 9442 O O . LEU B 1 438 ? -40.469 9.773 22.453 1 91.56 438 LEU B O 1
ATOM 9446 N N . ARG B 1 439 ? -41.219 10.367 24.422 1 92.81 439 ARG B N 1
ATOM 9447 C CA . ARG B 1 439 ? -40.781 9.156 25.125 1 92.81 439 ARG B CA 1
ATOM 9448 C C . ARG B 1 439 ? -41.469 7.918 24.562 1 92.81 439 ARG B C 1
ATOM 9450 O O . ARG B 1 439 ? -40.812 6.934 24.234 1 92.81 439 ARG B O 1
ATOM 9457 N N . PRO B 1 440 ? -42.75 7.992 24.359 1 95.06 440 PRO B N 1
ATOM 9458 C CA . PRO B 1 440 ? -43.406 6.793 23.812 1 95.06 440 PRO B CA 1
ATOM 9459 C C . PRO B 1 440 ? -43 6.512 22.359 1 95.06 440 PRO B C 1
ATOM 9461 O O . PRO B 1 440 ? -42.875 5.352 21.969 1 95.06 440 PRO B O 1
ATOM 9464 N N . THR B 1 441 ? -42.844 7.547 21.609 1 95.12 441 THR B N 1
ATOM 9465 C CA . THR B 1 441 ? -42.469 7.344 20.219 1 95.12 441 THR B CA 1
ATOM 9466 C C . THR B 1 441 ? -41.062 6.77 20.109 1 95.12 441 THR B C 1
ATOM 9468 O O . THR B 1 441 ? -40.812 5.84 19.344 1 95.12 441 THR B O 1
ATOM 9471 N N . ILE B 1 442 ? -40.156 7.309 20.812 1 94.69 442 ILE B N 1
ATOM 9472 C CA . ILE B 1 442 ? -38.781 6.801 20.828 1 94.69 442 ILE B CA 1
ATOM 9473 C C . ILE B 1 442 ? -38.75 5.387 21.406 1 94.69 442 ILE B C 1
ATOM 9475 O O . ILE B 1 442 ? -38.031 4.52 20.906 1 94.69 442 ILE B O 1
ATOM 9479 N N . GLY B 1 443 ? -39.5 5.215 22.484 1 95.56 443 GLY B N 1
ATOM 9480 C CA . GLY B 1 443 ? -39.594 3.879 23.062 1 95.56 443 GLY B CA 1
ATOM 9481 C C . GLY B 1 443 ? -40.094 2.85 22.062 1 95.56 443 GLY B C 1
ATOM 9482 O O . GLY B 1 443 ? -39.562 1.743 21.984 1 95.56 443 GLY B O 1
ATOM 9483 N N . LEU B 1 444 ? -41.125 3.207 21.312 1 96.12 444 LEU B N 1
ATOM 9484 C CA . LEU B 1 444 ? -41.656 2.32 20.281 1 96.12 444 LEU B CA 1
ATOM 9485 C C . LEU B 1 444 ? -40.625 2.068 19.188 1 96.12 444 LEU B C 1
ATOM 9487 O O . LEU B 1 444 ? -40.5 0.943 18.703 1 96.12 444 LEU B O 1
ATOM 9491 N N . ALA B 1 445 ? -39.969 3.107 18.812 1 96.44 445 ALA B N 1
ATOM 9492 C CA . ALA B 1 445 ? -38.938 2.973 17.781 1 96.44 445 ALA B CA 1
ATOM 9493 C C . ALA B 1 445 ? -37.844 2.031 18.25 1 96.44 445 ALA B C 1
ATOM 9495 O O . ALA B 1 445 ? -37.312 1.241 17.453 1 96.44 445 ALA B O 1
ATOM 9496 N N . VAL B 1 446 ? -37.438 2.113 19.453 1 96.31 446 VAL B N 1
ATOM 9497 C CA . VAL B 1 446 ? -36.375 1.254 20.016 1 96.31 446 VAL B CA 1
ATOM 9498 C C . VAL B 1 446 ? -36.875 -0.198 20.016 1 96.31 446 VAL B C 1
ATOM 9500 O O . VAL B 1 446 ? -36.125 -1.101 19.625 1 96.31 446 VAL B O 1
ATOM 9503 N N . ILE B 1 447 ? -38.062 -0.398 20.438 1 96.44 447 ILE B N 1
ATOM 9504 C CA . ILE B 1 447 ? -38.625 -1.746 20.469 1 96.44 447 ILE B CA 1
ATOM 9505 C C . ILE B 1 447 ? -38.656 -2.326 19.047 1 96.44 447 ILE B C 1
ATOM 9507 O O . ILE B 1 447 ? -38.25 -3.471 18.844 1 96.44 447 ILE B O 1
ATOM 9511 N N . LEU B 1 448 ? -39.031 -1.552 18.094 1 96.12 448 LEU B N 1
ATOM 9512 C CA . LEU B 1 448 ? -39.094 -2.004 16.719 1 96.12 448 LEU B CA 1
ATOM 9513 C C . LEU B 1 448 ? -37.719 -2.307 16.172 1 96.12 448 LEU B C 1
ATOM 9515 O O . LEU B 1 448 ? -37.531 -3.213 15.359 1 96.12 448 LEU B O 1
ATOM 9519 N N . SER B 1 449 ? -36.75 -1.573 16.594 1 96 449 SER B N 1
ATOM 9520 C CA . SER B 1 449 ? -35.406 -1.786 16.156 1 96 449 SER B CA 1
ATOM 9521 C C . SER B 1 449 ? -34.844 -3.133 16.625 1 96 449 SER B C 1
ATOM 9523 O O . SER B 1 449 ? -34.031 -3.742 15.961 1 96 449 SER B O 1
ATOM 9525 N N . TYR B 1 450 ? -35.312 -3.615 17.75 1 95.81 450 TYR B N 1
ATOM 9526 C CA . TYR B 1 450 ? -34.875 -4.906 18.266 1 95.81 450 TYR B CA 1
ATOM 9527 C C . TYR B 1 450 ? -35.719 -6.039 17.703 1 95.81 450 TYR B C 1
ATOM 9529 O O . TYR B 1 450 ? -35.188 -7.113 17.391 1 95.81 450 TYR B O 1
ATOM 9537 N N . VAL B 1 451 ? -36.938 -5.789 17.469 1 96.5 451 VAL B N 1
ATOM 9538 C CA . VAL B 1 451 ? -37.875 -6.816 17.016 1 96.5 451 VAL B CA 1
ATOM 9539 C C . VAL B 1 451 ? -37.625 -7.141 15.555 1 96.5 451 VAL B C 1
ATOM 9541 O O . VAL B 1 451 ? -37.719 -8.297 15.141 1 96.5 451 VAL B O 1
ATOM 9544 N N . SER B 1 452 ? -37.312 -6.227 14.75 1 96.69 452 SER B N 1
ATOM 9545 C CA . SER B 1 452 ? -37.156 -6.418 13.312 1 96.69 452 SER B CA 1
ATOM 9546 C C . SER B 1 452 ? -36.031 -7.406 13.008 1 96.69 452 SER B C 1
ATOM 9548 O O . SER B 1 452 ? -36.25 -8.453 12.398 1 96.69 452 SER B O 1
ATOM 9550 N N . PRO B 1 453 ? -34.812 -7.172 13.469 1 96.56 453 PRO B N 1
ATOM 9551 C CA . PRO B 1 453 ? -33.75 -8.156 13.188 1 96.56 453 PRO B CA 1
ATOM 9552 C C . PRO B 1 453 ? -34.031 -9.516 13.836 1 96.56 453 PRO B C 1
ATOM 9554 O O . PRO B 1 453 ? -33.656 -10.555 13.289 1 96.56 453 PRO B O 1
ATOM 9557 N N . ALA B 1 454 ? -34.719 -9.484 15.008 1 97.25 454 ALA B N 1
ATOM 9558 C CA . ALA B 1 454 ? -35.062 -10.734 15.664 1 97.25 454 ALA B CA 1
ATOM 9559 C C . ALA B 1 454 ? -36 -11.562 14.805 1 97.25 454 ALA B C 1
ATOM 9561 O O . ALA B 1 454 ? -35.812 -12.773 14.648 1 97.25 454 ALA B O 1
ATOM 9562 N N . LEU B 1 455 ? -37 -10.938 14.281 1 97.38 455 LEU B N 1
ATOM 9563 C CA . LEU B 1 455 ? -37.969 -11.625 13.445 1 97.38 455 LEU B CA 1
ATOM 9564 C C . LEU B 1 455 ? -37.344 -12.125 12.164 1 97.38 455 LEU B C 1
ATOM 9566 O O . LEU B 1 455 ? -37.625 -13.242 11.711 1 97.38 455 LEU B O 1
ATOM 9570 N N . VAL B 1 456 ? -36.469 -11.336 11.531 1 97.06 456 VAL B N 1
ATOM 9571 C CA . VAL B 1 456 ? -35.781 -11.727 10.305 1 97.06 456 VAL B CA 1
ATOM 9572 C C . VAL B 1 456 ? -34.906 -12.953 10.57 1 97.06 456 VAL B C 1
ATOM 9574 O O . VAL B 1 456 ? -34.906 -13.898 9.781 1 97.06 456 VAL B O 1
ATOM 9577 N N . THR B 1 457 ? -34.188 -12.938 11.703 1 96.81 457 THR B N 1
ATOM 9578 C CA . THR B 1 457 ? -33.312 -14.055 12.055 1 96.81 457 THR B CA 1
ATOM 9579 C C . THR B 1 457 ? -34.125 -15.312 12.312 1 96.81 457 THR B C 1
ATOM 9581 O O . THR B 1 457 ? -33.781 -16.406 11.852 1 96.81 457 THR B O 1
ATOM 9584 N N . TYR B 1 458 ? -35.219 -15.18 13.031 1 96.56 458 TYR B N 1
ATOM 9585 C CA . TYR B 1 458 ? -36.062 -16.328 13.414 1 96.56 458 TYR B CA 1
ATOM 9586 C C . TYR B 1 458 ? -36.75 -16.922 12.203 1 96.56 458 TYR B C 1
ATOM 9588 O O . TYR B 1 458 ? -36.688 -18.125 11.961 1 96.56 458 TYR B O 1
ATOM 9596 N N . PHE B 1 459 ? -37.375 -16.109 11.383 1 96.12 459 PHE B N 1
ATOM 9597 C CA . PHE B 1 459 ? -38.219 -16.594 10.305 1 96.12 459 PHE B CA 1
ATOM 9598 C C . PHE B 1 459 ? -37.344 -17.062 9.125 1 96.12 459 PHE B C 1
ATOM 9600 O O . PHE B 1 459 ? -37.75 -18 8.414 1 96.12 459 PHE B O 1
ATOM 9607 N N . HIS B 1 460 ? -36.25 -16.484 8.906 1 95.19 460 HIS B N 1
ATOM 9608 C CA . HIS B 1 460 ? -35.375 -16.906 7.812 1 95.19 460 HIS B CA 1
ATOM 9609 C C . HIS B 1 460 ? -34.344 -17.906 8.289 1 95.19 460 HIS B C 1
ATOM 9611 O O . HIS B 1 460 ? -33.438 -18.297 7.527 1 95.19 460 HIS B O 1
ATOM 9617 N N . GLN B 1 461 ? -34.344 -18.266 9.547 1 95.25 461 GLN B N 1
ATOM 9618 C CA . GLN B 1 461 ? -33.469 -19.281 10.133 1 95.25 461 GLN B CA 1
ATOM 9619 C C . GLN B 1 461 ? -32 -18.922 9.93 1 95.25 461 GLN B C 1
ATOM 9621 O O . GLN B 1 461 ? -31.219 -19.75 9.461 1 95.25 461 GLN B O 1
ATOM 9626 N N . LEU B 1 462 ? -31.719 -17.719 10.18 1 94.69 462 LEU B N 1
ATOM 9627 C CA . LEU B 1 462 ? -30.359 -17.234 10.008 1 94.69 462 LEU B CA 1
ATOM 9628 C C . LEU B 1 462 ? -29.516 -17.484 11.258 1 94.69 462 LEU B C 1
ATOM 9630 O O . LEU B 1 462 ? -30.062 -17.844 12.312 1 94.69 462 LEU B O 1
ATOM 9634 N N . GLU B 1 463 ? -28.188 -17.453 11.094 1 93.5 463 GLU B N 1
ATOM 9635 C CA . GLU B 1 463 ? -27.281 -17.484 12.242 1 93.5 463 GLU B CA 1
ATOM 9636 C C . GLU B 1 463 ? -27.359 -16.188 13.055 1 93.5 463 GLU B C 1
ATOM 9638 O O . GLU B 1 463 ? -27.984 -15.227 12.625 1 93.5 463 GLU B O 1
ATOM 9643 N N . GLY B 1 464 ? -26.781 -16.219 14.18 1 92.69 464 GLY B N 1
ATOM 9644 C CA . GLY B 1 464 ? -26.812 -15.047 15.047 1 92.69 464 GLY B CA 1
ATOM 9645 C C . GLY B 1 464 ? -26.016 -13.883 14.508 1 92.69 464 GLY B C 1
ATOM 9646 O O . GLY B 1 464 ? -26.234 -12.734 14.906 1 92.69 464 GLY B O 1
ATOM 9647 N N . VAL B 1 465 ? -25.078 -14.188 13.625 1 92.56 465 VAL B N 1
ATOM 9648 C CA . VAL B 1 465 ? -24.25 -13.148 13.023 1 92.56 465 VAL B CA 1
ATOM 9649 C C . VAL B 1 465 ? -24.25 -13.297 11.5 1 92.56 465 VAL B C 1
ATOM 9651 O O . VAL B 1 465 ? -24.609 -14.359 10.977 1 92.56 465 VAL B O 1
ATOM 9654 N N . VAL B 1 466 ? -24 -12.203 10.828 1 91.31 466 VAL B N 1
ATOM 9655 C CA . VAL B 1 466 ? -23.891 -12.273 9.375 1 91.31 466 VAL B CA 1
ATOM 9656 C C . VAL B 1 466 ? -22.578 -12.961 8.992 1 91.31 466 VAL B C 1
ATOM 9658 O O . VAL B 1 466 ? -21.5 -12.398 9.172 1 91.31 466 VAL B O 1
ATOM 9661 N N . MET B 1 467 ? -22.719 -14.102 8.562 1 88.56 467 MET B N 1
ATOM 9662 C CA . MET B 1 467 ? -21.562 -14.914 8.188 1 88.56 467 MET B CA 1
ATOM 9663 C C . MET B 1 467 ? -21.484 -15.102 6.68 1 88.56 467 MET B C 1
ATOM 9665 O O . MET B 1 467 ? -22.5 -15.422 6.043 1 88.56 467 MET B O 1
ATOM 9669 N N . ILE B 1 468 ? -20.328 -14.82 6.184 1 87.81 468 ILE B N 1
ATOM 9670 C CA . ILE B 1 468 ? -20.094 -15.125 4.777 1 87.81 468 ILE B CA 1
ATOM 9671 C C . ILE B 1 468 ? -19.297 -16.422 4.656 1 87.81 468 ILE B C 1
ATOM 9673 O O . ILE B 1 468 ? -18.094 -16.453 4.941 1 87.81 468 ILE B O 1
ATOM 9677 N N . ARG B 1 469 ? -20 -17.469 4.191 1 89.56 469 ARG B N 1
ATOM 9678 C CA . ARG B 1 469 ? -19.359 -18.781 4.07 1 89.56 469 ARG B CA 1
ATOM 9679 C C . ARG B 1 469 ? -18.281 -18.766 2.988 1 89.56 469 ARG B C 1
ATOM 9681 O O . ARG B 1 469 ? -18.391 -18.031 2.01 1 89.56 469 ARG B O 1
ATOM 9688 N N . PRO B 1 470 ? -17.234 -19.547 3.129 1 89.06 470 PRO B N 1
ATOM 9689 C CA . PRO B 1 470 ? -16.156 -19.594 2.145 1 89.06 470 PRO B CA 1
ATOM 9690 C C . PRO B 1 470 ? -16.656 -19.859 0.726 1 89.06 470 PRO B C 1
ATOM 9692 O O . PRO B 1 470 ? -16.172 -19.25 -0.227 1 89.06 470 PRO B O 1
ATOM 9695 N N . GLU B 1 471 ? -17.656 -20.688 0.593 1 86.06 471 GLU B N 1
ATOM 9696 C CA . GLU B 1 471 ? -18.172 -21 -0.736 1 86.06 471 GLU B CA 1
ATOM 9697 C C . GLU B 1 471 ? -18.875 -19.797 -1.355 1 86.06 471 GLU B C 1
ATOM 9699 O O . GLU B 1 471 ? -18.844 -19.609 -2.574 1 86.06 471 GLU B O 1
ATOM 9704 N N . ALA B 1 472 ? -19.453 -18.969 -0.519 1 83.44 472 ALA B N 1
ATOM 9705 C CA . ALA B 1 472 ? -20.078 -17.75 -1.004 1 83.44 472 ALA B CA 1
ATOM 9706 C C . ALA B 1 472 ? -19.031 -16.734 -1.462 1 83.44 472 ALA B C 1
ATOM 9708 O O . ALA B 1 472 ? -19.266 -15.961 -2.389 1 83.44 472 ALA B O 1
ATOM 9709 N N . LEU B 1 473 ? -17.906 -16.781 -0.826 1 81.19 473 LEU B N 1
ATOM 9710 C CA . LEU B 1 473 ? -16.797 -15.914 -1.232 1 81.19 473 LEU B CA 1
ATOM 9711 C C . LEU B 1 473 ? -16.312 -16.266 -2.633 1 81.19 473 LEU B C 1
ATOM 9713 O O . LEU B 1 473 ? -15.977 -15.391 -3.424 1 81.19 473 LEU B O 1
ATOM 9717 N N . LYS B 1 474 ? -16.219 -17.531 -2.861 1 75.31 474 LYS B N 1
ATOM 9718 C CA . LYS B 1 474 ? -15.734 -18.047 -4.137 1 75.31 474 LYS B CA 1
ATOM 9719 C C . LYS B 1 474 ? -16.625 -17.578 -5.289 1 75.31 474 LYS B C 1
ATOM 9721 O O . LYS B 1 474 ? -16.141 -17.297 -6.383 1 75.31 474 LYS B O 1
ATOM 9726 N N . TYR B 1 475 ? -17.828 -17.438 -4.91 1 65.56 475 TYR B N 1
ATOM 9727 C CA . TYR B 1 475 ? -18.766 -16.984 -5.934 1 65.56 475 TYR B CA 1
ATOM 9728 C C . TYR B 1 475 ? -19.219 -15.562 -5.676 1 65.56 475 TYR B C 1
ATOM 9730 O O . TYR B 1 475 ? -18.422 -14.727 -5.227 1 65.56 475 TYR B O 1
ATOM 9738 N N . VAL B 1 476 ? -20.422 -15.266 -5.688 1 67.19 476 VAL B N 1
ATOM 9739 C CA . VAL B 1 476 ? -20.891 -13.891 -5.543 1 67.19 476 VAL B CA 1
ATOM 9740 C C . VAL B 1 476 ? -21.531 -13.695 -4.168 1 67.19 476 VAL B C 1
ATOM 9742 O O . VAL B 1 476 ? -22.5 -14.367 -3.838 1 67.19 476 VAL B O 1
ATOM 9745 N N . LEU B 1 477 ? -20.875 -12.922 -3.279 1 73.81 477 LEU B N 1
ATOM 9746 C CA . LEU B 1 477 ? -21.266 -12.672 -1.896 1 73.81 477 LEU B CA 1
ATOM 9747 C C . LEU B 1 477 ? -22.703 -12.148 -1.82 1 73.81 477 LEU B C 1
ATOM 9749 O O . LEU B 1 477 ? -23.391 -12.375 -0.827 1 73.81 477 LEU B O 1
ATOM 9753 N N . TRP B 1 478 ? -23.234 -11.656 -2.896 1 74.44 478 TRP B N 1
ATOM 9754 C CA . TRP B 1 478 ? -24.516 -10.969 -2.764 1 74.44 478 TRP B CA 1
ATOM 9755 C C . TRP B 1 478 ? -25.672 -11.93 -2.98 1 74.44 478 TRP B C 1
ATOM 9757 O O . TRP B 1 478 ? -26.844 -11.531 -2.934 1 74.44 478 TRP B O 1
ATOM 9767 N N . TYR B 1 479 ? -25.328 -13.211 -2.994 1 78.56 479 TYR B N 1
ATOM 9768 C CA . TYR B 1 479 ? -26.391 -14.219 -3.041 1 78.56 479 TYR B CA 1
ATOM 9769 C C . TYR B 1 479 ? -26.609 -14.844 -1.667 1 78.56 479 TYR B C 1
ATOM 9771 O O . TYR B 1 479 ? -27.594 -15.539 -1.446 1 78.56 479 TYR B O 1
ATOM 9779 N N . GLU B 1 480 ? -25.734 -14.555 -0.795 1 84.44 480 GLU B N 1
ATOM 9780 C CA . GLU B 1 480 ? -25.875 -15.07 0.561 1 84.44 480 GLU B CA 1
ATOM 9781 C C . GLU B 1 480 ? -27.109 -14.492 1.247 1 84.44 480 GLU B C 1
ATOM 9783 O O . GLU B 1 480 ? -27.328 -13.281 1.217 1 84.44 480 GLU B O 1
ATOM 9788 N N . ARG B 1 481 ? -27.906 -15.297 1.843 1 87.38 481 ARG B N 1
ATOM 9789 C CA . ARG B 1 481 ? -29.172 -14.914 2.457 1 87.38 481 ARG B CA 1
ATOM 9790 C C . ARG B 1 481 ? -28.938 -13.922 3.596 1 87.38 481 ARG B C 1
ATOM 9792 O O . ARG B 1 481 ? -29.688 -12.953 3.734 1 87.38 481 ARG B O 1
ATOM 9799 N N . SER B 1 482 ? -27.984 -14.234 4.402 1 90.38 482 SER B N 1
ATOM 9800 C CA . SER B 1 482 ? -27.719 -13.352 5.539 1 90.38 482 SER B CA 1
ATOM 9801 C C . SER B 1 482 ? -27.344 -11.953 5.074 1 90.38 482 SER B C 1
ATOM 9803 O O . SER B 1 482 ? -27.672 -10.961 5.73 1 90.38 482 SER B O 1
ATOM 9805 N N . TYR B 1 483 ? -26.719 -11.859 3.945 1 91.5 483 TYR B N 1
ATOM 9806 C CA . TYR B 1 483 ? -26.359 -10.562 3.391 1 91.5 483 TYR B CA 1
ATOM 9807 C C . TYR B 1 483 ? -27.578 -9.82 2.875 1 91.5 483 TYR B C 1
ATOM 9809 O O . TYR B 1 483 ? -27.781 -8.648 3.191 1 91.5 483 TYR B O 1
ATOM 9817 N N . ARG B 1 484 ? -28.469 -10.484 2.24 1 91.5 484 ARG B N 1
ATOM 9818 C CA . ARG B 1 484 ? -29.609 -9.875 1.557 1 91.5 484 ARG B CA 1
ATOM 9819 C C . ARG B 1 484 ? -30.719 -9.539 2.543 1 91.5 484 ARG B C 1
ATOM 9821 O O . ARG B 1 484 ? -31.375 -8.508 2.412 1 91.5 484 ARG B O 1
ATOM 9828 N N . GLN B 1 485 ? -30.859 -10.352 3.529 1 94 485 GLN B N 1
ATOM 9829 C CA . GLN B 1 485 ? -32.031 -10.211 4.379 1 94 485 GLN B CA 1
ATOM 9830 C C . GLN B 1 485 ? -31.703 -9.508 5.688 1 94 485 GLN B C 1
ATOM 9832 O O . GLN B 1 485 ? -32.562 -8.906 6.32 1 94 485 GLN B O 1
ATOM 9837 N N . MET B 1 486 ? -30.469 -9.562 5.988 1 94.62 486 MET B N 1
ATOM 9838 C CA . MET B 1 486 ? -30.141 -9.039 7.309 1 94.62 486 MET B CA 1
ATOM 9839 C C . MET B 1 486 ? -29.156 -7.875 7.195 1 94.62 486 MET B C 1
ATOM 9841 O O . MET B 1 486 ? -29.328 -6.848 7.852 1 94.62 486 MET B O 1
ATOM 9845 N N . TYR B 1 487 ? -28.234 -7.949 6.352 1 94.25 487 TYR B N 1
ATOM 9846 C CA . TYR B 1 487 ? -27.109 -7.027 6.359 1 94.25 487 TYR B CA 1
ATOM 9847 C C . TYR B 1 487 ? -27.469 -5.715 5.676 1 94.25 487 TYR B C 1
ATOM 9849 O O . TYR B 1 487 ? -27.109 -4.637 6.164 1 94.25 487 TYR B O 1
ATOM 9857 N N . ILE B 1 488 ? -28.156 -5.684 4.539 1 95.75 488 ILE B N 1
ATOM 9858 C CA . ILE B 1 488 ? -28.219 -4.5 3.689 1 95.75 488 ILE B CA 1
ATOM 9859 C C . ILE B 1 488 ? -29.562 -3.787 3.91 1 95.75 488 ILE B C 1
ATOM 9861 O O . ILE B 1 488 ? -29.656 -2.568 3.742 1 95.75 488 ILE B O 1
ATOM 9865 N N . PRO B 1 489 ? -30.641 -4.453 4.422 1 96.5 489 PRO B N 1
ATOM 9866 C CA . PRO B 1 489 ? -31.938 -3.773 4.477 1 96.5 489 PRO B CA 1
ATOM 9867 C C . PRO B 1 489 ? -32 -2.701 5.559 1 96.5 489 PRO B C 1
ATOM 9869 O O . PRO B 1 489 ? -31.375 -2.85 6.613 1 96.5 489 PRO B O 1
ATOM 9872 N N . THR B 1 490 ? -32.812 -1.679 5.285 1 97.75 490 THR B N 1
ATOM 9873 C CA . THR B 1 490 ? -32.969 -0.53 6.172 1 97.75 490 THR B CA 1
ATOM 9874 C C . THR B 1 490 ? -33.625 -0.94 7.48 1 97.75 490 THR B C 1
ATOM 9876 O O . THR B 1 490 ? -33.25 -0.473 8.555 1 97.75 490 THR B O 1
ATOM 9879 N N . HIS B 1 491 ? -34.594 -1.888 7.398 1 96.12 491 HIS B N 1
ATOM 9880 C CA . HIS B 1 491 ? -35.375 -2.244 8.57 1 96.12 491 HIS B CA 1
ATOM 9881 C C . HIS B 1 491 ? -34.562 -3.02 9.586 1 96.12 491 HIS B C 1
ATOM 9883 O O . HIS B 1 491 ? -34.938 -3.125 10.75 1 96.12 491 HIS B O 1
ATOM 9889 N N . THR B 1 492 ? -33.375 -3.539 9.195 1 96.25 492 THR B N 1
ATOM 9890 C CA . THR B 1 492 ? -32.531 -4.254 10.133 1 96.25 492 THR B CA 1
ATOM 9891 C C . THR B 1 492 ? -31.375 -3.369 10.594 1 96.25 492 THR B C 1
ATOM 9893 O O . THR B 1 492 ? -30.594 -3.764 11.461 1 96.25 492 THR B O 1
ATOM 9896 N N . ASN B 1 493 ? -31.25 -2.148 10.031 1 96.5 493 ASN B N 1
ATOM 9897 C CA . ASN B 1 493 ? -30.109 -1.291 10.367 1 96.5 493 ASN B CA 1
ATOM 9898 C C . ASN B 1 493 ? -30.562 -0.018 11.078 1 96.5 493 ASN B C 1
ATOM 9900 O O . ASN B 1 493 ? -29.734 0.823 11.438 1 96.5 493 ASN B O 1
ATOM 9904 N N . TYR B 1 494 ? -31.75 0.225 11.258 1 95.88 494 TYR B N 1
ATOM 9905 C CA . TYR B 1 494 ? -32.25 1.497 11.773 1 95.88 494 TYR B CA 1
ATOM 9906 C C . TYR B 1 494 ? -31.938 1.649 13.258 1 95.88 494 TYR B C 1
ATOM 9908 O O . TYR B 1 494 ? -31.875 2.768 13.773 1 95.88 494 TYR B O 1
ATOM 9916 N N . GLY B 1 495 ? -31.656 0.509 14.008 1 96.25 495 GLY B N 1
ATOM 9917 C CA . GLY B 1 495 ? -31.359 0.563 15.43 1 96.25 495 GLY B CA 1
ATOM 9918 C C . GLY B 1 495 ? -30.125 1.399 15.75 1 96.25 495 GLY B C 1
ATOM 9919 O O . GLY B 1 495 ? -30.156 2.223 16.672 1 96.25 495 GLY B O 1
ATOM 9920 N N . SER B 1 496 ? -29.078 1.212 15.031 1 97 496 SER B N 1
ATOM 9921 C CA . SER B 1 496 ? -27.859 1.984 15.266 1 97 496 SER B CA 1
ATOM 9922 C C . SER B 1 496 ? -28.062 3.459 14.938 1 97 496 SER B C 1
ATOM 9924 O O . SER B 1 496 ? -27.531 4.332 15.617 1 97 496 SER B O 1
ATOM 9926 N N . TYR B 1 497 ? -28.797 3.758 13.914 1 97.88 497 TYR B N 1
ATOM 9927 C CA . TYR B 1 497 ? -29.156 5.133 13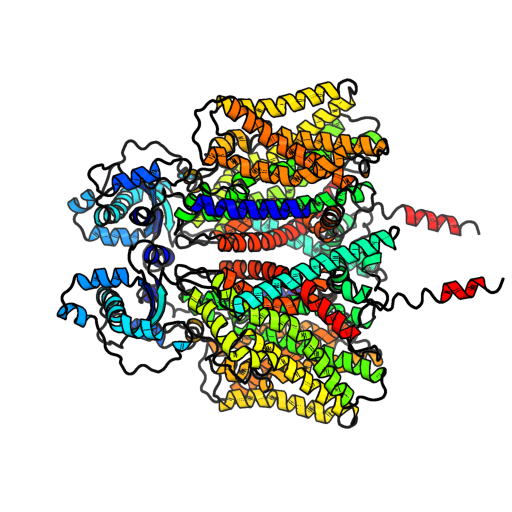.578 1 97.88 497 TYR B CA 1
ATOM 9928 C C . TYR B 1 497 ? -29.953 5.789 14.695 1 97.88 497 TYR B C 1
ATOM 9930 O O . TYR B 1 497 ? -29.672 6.934 15.07 1 97.88 497 TYR B O 1
ATOM 9938 N N . LEU B 1 498 ? -30.891 5.035 15.234 1 97.56 498 LEU B N 1
ATOM 9939 C CA . LEU B 1 498 ? -31.734 5.516 16.328 1 97.56 498 LEU B CA 1
ATOM 9940 C C . LEU B 1 498 ? -30.891 5.777 17.578 1 97.56 498 LEU B C 1
ATOM 9942 O O . LEU B 1 498 ? -31.109 6.766 18.281 1 97.56 498 LEU B O 1
ATOM 9946 N N . ALA B 1 499 ? -29.984 4.898 17.812 1 97.62 499 ALA B N 1
ATOM 9947 C CA . ALA B 1 499 ? -29.078 5.109 18.938 1 97.62 499 ALA B CA 1
ATOM 9948 C C . ALA B 1 499 ? -28.297 6.414 18.781 1 97.62 499 ALA B C 1
ATOM 9950 O O . ALA B 1 499 ? -28.094 7.148 19.75 1 97.62 499 ALA B O 1
ATOM 9951 N N . GLY B 1 500 ? -27.859 6.703 17.594 1 97.69 500 GLY B N 1
ATOM 9952 C CA . GLY B 1 500 ? -27.203 7.973 17.312 1 97.69 500 GLY B CA 1
ATOM 9953 C C . GLY B 1 500 ? -28.125 9.164 17.516 1 97.69 500 GLY B C 1
ATOM 9954 O O . GLY B 1 500 ? -27.703 10.18 18.094 1 97.69 500 GLY B O 1
ATOM 9955 N N . LEU B 1 501 ? -29.328 9.008 17.094 1 97.38 501 LEU B N 1
ATOM 9956 C CA . LEU B 1 501 ? -30.328 10.062 17.281 1 97.38 501 LEU B CA 1
ATOM 9957 C C . LEU B 1 501 ? -30.531 10.367 18.75 1 97.38 501 LEU B C 1
ATOM 9959 O O . LEU B 1 501 ? -30.547 11.531 19.156 1 97.38 501 LEU B O 1
ATOM 9963 N N . ILE B 1 502 ? -30.672 9.336 19.5 1 96.94 502 ILE B N 1
ATOM 9964 C CA . ILE B 1 502 ? -30.891 9.477 20.938 1 96.94 502 ILE B CA 1
ATOM 9965 C C . ILE B 1 502 ? -29.656 10.109 21.578 1 96.94 502 ILE B C 1
ATOM 9967 O O . ILE B 1 502 ? -29.781 10.992 22.438 1 96.94 502 ILE B O 1
ATOM 9971 N N . ALA B 1 503 ? -28.516 9.688 21.172 1 96.88 503 ALA B N 1
ATOM 9972 C CA . ALA B 1 503 ? -27.281 10.242 21.703 1 96.88 503 ALA B CA 1
ATOM 9973 C C . ALA B 1 503 ? -27.172 11.734 21.391 1 96.88 503 ALA B C 1
ATOM 9975 O O . ALA B 1 503 ? -26.75 12.523 22.234 1 96.88 503 ALA B O 1
ATOM 9976 N N . GLY B 1 504 ? -27.531 12.117 20.172 1 96.19 504 GLY B N 1
ATOM 9977 C CA . GLY B 1 504 ? -27.5 13.516 19.797 1 96.19 504 GLY B CA 1
ATOM 9978 C C . GLY B 1 504 ? -28.469 14.375 20.594 1 96.19 504 GLY B C 1
ATOM 9979 O O . GLY B 1 504 ? -28.125 15.477 21.016 1 96.19 504 GLY B O 1
ATOM 9980 N N . LEU B 1 505 ? -29.641 13.859 20.828 1 94.25 505 LEU B N 1
ATOM 9981 C CA . LEU B 1 505 ? -30.641 14.57 21.625 1 94.25 505 LEU B CA 1
ATOM 9982 C C . LEU B 1 505 ? -30.188 14.695 23.078 1 94.25 505 LEU B C 1
ATOM 9984 O O . LEU B 1 505 ? -30.391 15.734 23.703 1 94.25 505 LEU B O 1
ATOM 9988 N N . THR B 1 506 ? -29.641 13.609 23.516 1 93.75 506 THR B N 1
ATOM 9989 C CA . THR B 1 506 ? -29.125 13.617 24.891 1 93.75 506 THR B CA 1
ATOM 9990 C C . THR B 1 506 ? -28.016 14.641 25.031 1 93.75 506 THR B C 1
ATOM 9992 O O . THR B 1 506 ? -27.953 15.367 26.031 1 93.75 506 THR B O 1
ATOM 9995 N N . TYR B 1 507 ? -27.141 14.672 24.125 1 94.06 507 TYR B N 1
ATOM 9996 C CA . TYR B 1 507 ? -26.062 15.656 24.109 1 94.06 507 TYR B CA 1
ATOM 9997 C C . TYR B 1 507 ? -26.625 17.078 24.172 1 94.06 507 TYR B C 1
ATOM 9999 O O . TYR B 1 507 ? -26.188 17.891 24.969 1 94.06 507 TYR B O 1
ATOM 10007 N N . HIS B 1 508 ? -27.578 17.328 23.359 1 91.94 508 HIS B N 1
ATOM 10008 C CA . HIS B 1 508 ? -28.188 18.641 23.312 1 91.94 508 HIS B CA 1
ATOM 10009 C C . HIS B 1 508 ? -28.844 19 24.641 1 91.94 508 HIS B C 1
ATOM 10011 O O . HIS B 1 508 ? -28.703 20.125 25.141 1 91.94 508 HIS B O 1
ATOM 10017 N N . LYS B 1 509 ? -29.531 18.078 25.203 1 90.62 509 LYS B N 1
ATOM 10018 C CA . LYS B 1 509 ? -30.219 18.297 26.469 1 90.62 509 LYS B CA 1
ATOM 10019 C C . LYS B 1 509 ? -29.219 18.531 27.594 1 90.62 509 LYS B C 1
ATOM 10021 O O . LYS B 1 509 ? -29.422 19.438 28.422 1 90.62 509 LYS B O 1
ATOM 10026 N N . LEU B 1 510 ? -28.25 17.734 27.609 1 91.44 510 LEU B N 1
ATOM 10027 C CA . LEU B 1 510 ? -27.25 17.844 28.656 1 91.44 510 LEU B CA 1
ATOM 10028 C C . LEU B 1 510 ? -26.469 19.156 28.547 1 91.44 510 LEU B C 1
ATOM 10030 O O . LEU B 1 510 ? -26.094 19.766 29.547 1 91.44 510 LEU B O 1
ATOM 10034 N N . LYS B 1 511 ? -26.219 19.547 27.391 1 89.12 511 LYS B N 1
ATOM 10035 C CA . LYS B 1 511 ? -25.516 20.812 27.156 1 89.12 511 LYS B CA 1
ATOM 10036 C C . LYS B 1 511 ? -26.359 22 27.609 1 89.12 511 LYS B C 1
ATOM 10038 O O . LYS B 1 511 ? -25.844 22.938 28.219 1 89.12 511 LYS B O 1
ATOM 10043 N N . ARG B 1 512 ? -27.594 21.953 27.406 1 87.12 512 ARG B N 1
ATOM 10044 C CA . ARG B 1 512 ? -28.516 23.016 27.797 1 87.12 512 ARG B CA 1
ATOM 10045 C C . ARG B 1 512 ? -28.641 23.078 29.328 1 87.12 512 ARG B C 1
ATOM 10047 O O . ARG B 1 512 ? -28.734 24.172 29.891 1 87.12 512 ARG B O 1
ATOM 10054 N N . SER B 1 513 ? -28.609 21.938 29.906 1 89.94 513 SER B N 1
ATOM 10055 C CA . SER B 1 513 ? -28.75 21.875 31.344 1 89.94 513 SER B CA 1
ATOM 10056 C C . SER B 1 513 ? -27.422 22.141 32.062 1 89.94 513 SER B C 1
ATOM 10058 O O . SER B 1 513 ? -27.375 22.219 33.281 1 89.94 513 SER B O 1
ATOM 10060 N N . GLU B 1 514 ? -26.328 22.266 31.359 1 85.56 514 GLU B N 1
ATOM 10061 C CA . GLU B 1 514 ? -24.984 22.484 31.891 1 85.56 514 GLU B CA 1
ATOM 10062 C C . GLU B 1 514 ? -24.578 21.375 32.844 1 85.56 514 GLU B C 1
ATOM 10064 O O . GLU B 1 514 ? -24 21.641 33.906 1 85.56 514 GLU B O 1
ATOM 10069 N N . PHE B 1 515 ? -25.047 20.266 32.5 1 83.5 515 PHE B N 1
ATOM 10070 C CA . PHE B 1 515 ? -24.719 19.094 33.281 1 83.5 515 PHE B CA 1
ATOM 10071 C C . PHE B 1 515 ? -23.25 18.719 33.156 1 83.5 515 PHE B C 1
ATOM 10073 O O . PHE B 1 515 ? -22.719 18.672 32.031 1 83.5 515 PHE B O 1
ATOM 10080 N N . ASN B 1 516 ? -22.578 18.531 34.312 1 84.06 516 ASN B N 1
ATOM 10081 C CA . ASN B 1 516 ? -21.156 18.172 34.281 1 84.06 516 ASN B CA 1
ATOM 10082 C C . ASN B 1 516 ? -20.969 16.656 34.156 1 84.06 516 ASN B C 1
ATOM 10084 O O . ASN B 1 516 ? -20.75 15.992 35.188 1 84.06 516 ASN B O 1
ATOM 10088 N N . ILE B 1 517 ? -20.969 16.125 33.062 1 85.31 517 ILE B N 1
ATOM 10089 C CA . ILE B 1 517 ? -20.891 14.695 32.812 1 85.31 517 ILE B CA 1
ATOM 10090 C C . ILE B 1 517 ? -19.516 14.18 33.219 1 85.31 517 ILE B C 1
ATOM 10092 O O . ILE B 1 517 ? -19.359 12.992 33.531 1 85.31 517 ILE B O 1
ATOM 10096 N N . ARG B 1 518 ? -18.531 14.914 33.312 1 82.25 518 ARG B N 1
ATOM 10097 C CA . ARG B 1 518 ? -17.156 14.539 33.625 1 82.25 518 ARG B CA 1
ATOM 10098 C C . ARG B 1 518 ? -17.031 14.133 35.094 1 82.25 518 ARG B C 1
ATOM 10100 O O . ARG B 1 518 ? -16.078 13.453 35.469 1 82.25 518 ARG B O 1
ATOM 10107 N N . GLN B 1 519 ? -18.047 14.578 35.844 1 84.5 519 GLN B N 1
ATOM 10108 C CA . GLN B 1 519 ? -18.016 14.273 37.281 1 84.5 519 GLN B CA 1
ATOM 10109 C C . GLN B 1 519 ? -18.953 13.117 37.625 1 84.5 519 GLN B C 1
ATOM 10111 O O . GLN B 1 519 ? -18.953 12.617 38.75 1 84.5 519 GLN B O 1
ATOM 10116 N N . HIS B 1 520 ? -19.688 12.641 36.688 1 90.75 520 HIS B N 1
ATOM 10117 C CA . HIS B 1 520 ? -20.625 11.539 36.906 1 90.75 520 HIS B CA 1
ATOM 10118 C C . HIS B 1 520 ? -19.922 10.188 36.812 1 90.75 520 HIS B C 1
ATOM 10120 O O . HIS B 1 520 ? -19.797 9.617 35.719 1 90.75 520 HIS B O 1
ATOM 10126 N N . LYS B 1 521 ? -19.609 9.562 37.844 1 89.38 521 LYS B N 1
ATOM 10127 C CA . LYS B 1 521 ? -18.766 8.383 37.969 1 89.38 521 LYS B CA 1
ATOM 10128 C C . LYS B 1 521 ? -19.344 7.199 37.219 1 89.38 521 LYS B C 1
ATOM 10130 O O . LYS B 1 521 ? -18.609 6.508 36.5 1 89.38 521 LYS B O 1
ATOM 10135 N N . PRO B 1 522 ? -20.625 6.977 37.375 1 90.31 522 PRO B N 1
ATOM 10136 C CA . PRO B 1 522 ? -21.172 5.836 36.625 1 90.31 522 PRO B CA 1
ATOM 10137 C C . PRO B 1 522 ? -21.047 6 35.125 1 90.31 522 PRO B C 1
ATOM 10139 O O . PRO B 1 522 ? -20.797 5.027 34.406 1 90.31 522 PRO B O 1
ATOM 10142 N N . PHE B 1 523 ? -21.234 7.129 34.656 1 91.06 523 PHE B N 1
ATOM 10143 C CA . PHE B 1 523 ? -21.094 7.367 33.219 1 91.06 523 PHE B CA 1
ATOM 10144 C C . PHE B 1 523 ? -19.656 7.156 32.781 1 91.06 523 PHE B C 1
ATOM 10146 O O . PHE B 1 523 ? -19.406 6.582 31.719 1 91.06 523 PHE B O 1
ATOM 10153 N N . LEU B 1 524 ? -18.781 7.645 33.562 1 90.44 524 LEU B N 1
ATOM 10154 C CA . LEU B 1 524 ? -17.359 7.5 33.25 1 90.44 524 LEU B CA 1
ATOM 10155 C C . LEU B 1 524 ? -16.969 6.027 33.188 1 90.44 524 LEU B C 1
ATOM 10157 O O . LEU B 1 524 ? -16.203 5.617 32.312 1 90.44 524 LEU B O 1
ATOM 10161 N N . PHE B 1 525 ? -17.484 5.352 34.094 1 89.94 525 PHE B N 1
ATOM 10162 C CA . PHE B 1 525 ? -17.203 3.918 34.125 1 89.94 525 PHE B CA 1
ATOM 10163 C C . PHE B 1 525 ? -17.734 3.256 32.844 1 89.94 525 PHE B C 1
ATOM 10165 O O . PHE B 1 525 ? -17.031 2.477 32.219 1 89.94 525 PHE B O 1
ATOM 10172 N N . LEU B 1 526 ? -18.922 3.561 32.531 1 89.75 526 LEU B N 1
ATOM 10173 C CA . LEU B 1 526 ? -19.531 3.021 31.312 1 89.75 526 LEU B CA 1
ATOM 10174 C C . LEU B 1 526 ? -18.719 3.418 30.078 1 89.75 526 LEU B C 1
ATOM 10176 O O . LEU B 1 526 ? -18.5 2.596 29.188 1 89.75 526 LEU B O 1
ATOM 10180 N N . TRP B 1 527 ? -18.344 4.633 30.078 1 91.44 527 TRP B N 1
ATOM 10181 C CA . TRP B 1 527 ? -17.625 5.18 28.938 1 91.44 527 TRP B CA 1
ATOM 10182 C C . TRP B 1 527 ? -16.297 4.457 28.719 1 91.44 527 TRP B C 1
ATOM 10184 O O . TRP B 1 527 ? -15.938 4.145 27.578 1 91.44 527 TRP B O 1
ATOM 10194 N N . TYR B 1 528 ? -15.594 4.086 29.734 1 88.12 528 TYR B N 1
ATOM 10195 C CA . TYR B 1 528 ? -14.297 3.426 29.594 1 88.12 528 TYR B CA 1
ATOM 10196 C C . TYR B 1 528 ? -14.469 1.95 29.266 1 88.12 528 TYR B C 1
ATOM 10198 O O . TYR B 1 528 ? -13.547 1.309 28.766 1 88.12 528 TYR B O 1
ATOM 10206 N N . CYS B 1 529 ? -15.625 1.427 29.406 1 90.31 529 CYS B N 1
ATOM 10207 C CA . CYS B 1 529 ? -15.898 0.025 29.109 1 90.31 529 CYS B CA 1
ATOM 10208 C C . CYS B 1 529 ? -16.406 -0.14 27.688 1 90.31 529 CYS B C 1
ATOM 10210 O O . CYS B 1 529 ? -16.484 -1.261 27.172 1 90.31 529 CYS B O 1
ATOM 10212 N N . VAL B 1 530 ? -16.609 0.92 27.062 1 90.31 530 VAL B N 1
ATOM 10213 C CA . VAL B 1 530 ? -17.281 0.879 25.75 1 90.31 530 VAL B CA 1
ATOM 10214 C C . VAL B 1 530 ? -16.391 0.15 24.75 1 90.31 530 VAL B C 1
ATOM 10216 O O . VAL B 1 530 ? -16.859 -0.726 24.016 1 90.31 530 VAL B O 1
ATOM 10219 N N . LEU B 1 531 ? -15.117 0.459 24.625 1 88.94 531 LEU B N 1
ATOM 10220 C CA . LEU B 1 531 ? -14.25 -0.127 23.625 1 88.94 531 LEU B CA 1
ATOM 10221 C C . LEU B 1 531 ? -14.008 -1.605 23.891 1 88.94 531 LEU B C 1
ATOM 10223 O O . LEU B 1 531 ? -14.094 -2.438 22.984 1 88.94 531 LEU B O 1
ATOM 10227 N N . PRO B 1 532 ? -13.758 -1.988 25.172 1 91.12 532 PRO B N 1
ATOM 10228 C CA . PRO B 1 532 ? -13.648 -3.416 25.484 1 91.12 532 PRO B CA 1
ATOM 10229 C C . PRO B 1 532 ? -14.93 -4.184 25.172 1 91.12 532 PRO B C 1
ATOM 10231 O O . PRO B 1 532 ? -14.875 -5.324 24.719 1 91.12 532 PRO B O 1
ATOM 10234 N N . LEU B 1 533 ? -15.992 -3.549 25.453 1 92 533 LEU B N 1
ATOM 10235 C CA . LEU B 1 533 ? -17.281 -4.188 25.172 1 92 533 LEU B CA 1
ATOM 10236 C C . LEU B 1 533 ? -17.453 -4.387 23.672 1 92 533 LEU B C 1
ATOM 10238 O O . LEU B 1 533 ? -18 -5.406 23.234 1 92 533 LEU B O 1
ATOM 10242 N N . ALA B 1 534 ? -17.062 -3.404 22.891 1 93.5 534 ALA B N 1
ATOM 10243 C CA . ALA B 1 534 ? -17.141 -3.525 21.438 1 93.5 534 ALA B CA 1
ATOM 10244 C C . ALA B 1 534 ? -16.297 -4.691 20.938 1 93.5 534 ALA B C 1
ATOM 10246 O O . ALA B 1 534 ? -16.734 -5.461 20.078 1 93.5 534 ALA B O 1
ATOM 10247 N N . VAL B 1 535 ? -15.102 -4.875 21.453 1 92.94 535 VAL B N 1
ATOM 10248 C CA . VAL B 1 535 ? -14.203 -5.957 21.062 1 92.94 535 VAL B CA 1
ATOM 10249 C C . VAL B 1 535 ? -14.805 -7.301 21.469 1 92.94 535 VAL B C 1
ATOM 10251 O O . VAL B 1 535 ? -14.766 -8.258 20.703 1 92.94 535 VAL B O 1
ATOM 10254 N N . MET B 1 536 ? -15.336 -7.316 22.656 1 93.19 536 MET B N 1
ATOM 10255 C CA . MET B 1 536 ? -15.945 -8.547 23.156 1 93.19 536 MET B CA 1
ATOM 10256 C C . MET B 1 536 ? -17.156 -8.93 22.297 1 93.19 536 MET B C 1
ATOM 10258 O O . MET B 1 536 ? -17.406 -10.117 22.078 1 93.19 536 MET B O 1
ATOM 10262 N N . LEU B 1 537 ? -17.828 -7.934 21.906 1 93.62 537 LEU B N 1
ATOM 10263 C CA . LEU B 1 537 ? -18.969 -8.188 21.047 1 93.62 537 LEU B CA 1
ATOM 10264 C C . LEU B 1 537 ? -18.531 -8.805 19.719 1 93.62 537 LEU B C 1
ATOM 10266 O O . LEU B 1 537 ? -19.156 -9.742 19.219 1 93.62 537 LEU B O 1
ATOM 10270 N N . LEU B 1 538 ? -17.484 -8.297 19.156 1 94.31 538 LEU B N 1
ATOM 10271 C CA . LEU B 1 538 ? -16.969 -8.852 17.906 1 94.31 538 LEU B CA 1
ATOM 10272 C C . LEU B 1 538 ? -16.484 -10.281 18.094 1 94.31 538 LEU B C 1
ATOM 10274 O O . LEU B 1 538 ? -16.766 -11.148 17.266 1 94.31 538 LEU B O 1
ATOM 10278 N N . LEU B 1 539 ? -15.812 -10.562 19.203 1 93.62 539 LEU B N 1
ATOM 10279 C CA . LEU B 1 539 ? -15.242 -11.883 19.469 1 93.62 539 LEU B CA 1
ATOM 10280 C C . LEU B 1 539 ? -16.344 -12.883 19.812 1 93.62 539 LEU B C 1
ATOM 10282 O O . LEU B 1 539 ? -16.172 -14.086 19.609 1 93.62 539 LEU B O 1
ATOM 10286 N N . SER B 1 540 ? -17.469 -12.375 20.328 1 93.5 540 SER B N 1
ATOM 10287 C CA . SER B 1 540 ? -18.562 -13.258 20.734 1 93.5 540 SER B CA 1
ATOM 10288 C C . SER B 1 540 ? -19.156 -13.984 19.531 1 93.5 540 SER B C 1
ATOM 10290 O O . SER B 1 540 ? -19.797 -15.023 19.688 1 93.5 540 SER B O 1
ATOM 10292 N N . ALA B 1 541 ? -18.938 -13.523 18.375 1 94 541 ALA B N 1
ATOM 10293 C CA . ALA B 1 541 ? -19.438 -14.164 17.156 1 94 541 ALA B CA 1
ATOM 10294 C C . ALA B 1 541 ? -18.844 -15.555 16.984 1 94 541 ALA B C 1
ATOM 10296 O O . ALA B 1 541 ? -19.391 -16.375 16.25 1 94 541 ALA B O 1
ATOM 10297 N N . TYR B 1 542 ? -17.75 -15.852 17.656 1 93.19 542 TYR B N 1
ATOM 10298 C CA . TYR B 1 542 ? -17.016 -17.109 17.5 1 93.19 542 TYR B CA 1
ATOM 10299 C C . TYR B 1 542 ? -17.906 -18.297 17.844 1 93.19 542 TYR B C 1
ATOM 10301 O O . TYR B 1 542 ? -17.781 -19.359 17.25 1 93.19 542 TYR B O 1
ATOM 10309 N N . VAL B 1 543 ? -18.891 -18.078 18.703 1 93.12 543 VAL B N 1
ATOM 10310 C CA . VAL B 1 543 ? -19.766 -19.156 19.156 1 93.12 543 VAL B CA 1
ATOM 10311 C C . VAL B 1 543 ? -20.562 -19.703 17.969 1 93.12 543 VAL B C 1
ATOM 10313 O O . VAL B 1 543 ? -20.781 -20.906 17.859 1 93.12 543 VAL B O 1
ATOM 10316 N N . PHE B 1 544 ? -20.875 -18.844 17.062 1 93.31 544 PHE B N 1
ATOM 10317 C CA . PHE B 1 544 ? -21.688 -19.25 15.922 1 93.31 544 PHE B CA 1
ATOM 10318 C C . PHE B 1 544 ? -20.812 -19.875 14.828 1 93.31 544 PHE B C 1
ATOM 10320 O O . PHE B 1 544 ? -21.312 -20.609 13.969 1 93.31 544 PHE B O 1
ATOM 10327 N N . TYR B 1 545 ? -19.562 -19.609 14.82 1 89.81 545 TYR B N 1
ATOM 10328 C CA . TYR B 1 545 ? -18.625 -20.234 13.883 1 89.81 545 TYR B CA 1
ATOM 10329 C C . TYR B 1 545 ? -18.203 -21.609 14.359 1 89.81 545 TYR B C 1
ATOM 10331 O O . TYR B 1 545 ? -18.031 -22.531 13.547 1 89.81 545 TYR B O 1
ATOM 10339 N N . GLU B 1 546 ? -18.109 -21.719 15.633 1 88.88 546 GLU B N 1
ATOM 10340 C CA . GLU B 1 546 ? -17.578 -22.938 16.219 1 88.88 546 GLU B CA 1
ATOM 10341 C C . GLU B 1 546 ? -18.641 -24.016 16.328 1 88.88 546 GLU B C 1
ATOM 10343 O O . GLU B 1 546 ? -18.375 -25.188 16.062 1 88.88 546 GLU B O 1
ATOM 10348 N N . TYR B 1 547 ? -19.859 -23.531 16.609 1 89.94 547 TYR B N 1
ATOM 10349 C CA . TYR B 1 547 ? -20.906 -24.516 16.891 1 89.94 547 TYR B CA 1
ATOM 10350 C C . TYR B 1 547 ? -22.047 -24.391 15.891 1 89.94 547 TYR B C 1
ATOM 10352 O O . TYR B 1 547 ? -22.281 -23.328 15.336 1 89.94 547 TYR B O 1
ATOM 10360 N N . ASP B 1 548 ? -22.656 -25.547 15.633 1 89.31 548 ASP B N 1
ATOM 10361 C CA . ASP B 1 548 ? -23.875 -25.578 14.812 1 89.31 548 ASP B CA 1
ATOM 10362 C C . ASP B 1 548 ? -25.109 -25.766 15.672 1 89.31 548 ASP B C 1
ATOM 10364 O O . ASP B 1 548 ? -25.312 -26.828 16.25 1 89.31 548 ASP B O 1
ATOM 10368 N N . PHE B 1 549 ? -25.891 -24.734 15.656 1 91.94 549 PHE B N 1
ATOM 10369 C CA . PHE B 1 549 ? -27.078 -24.766 16.484 1 91.94 549 PHE B CA 1
ATOM 10370 C C . PHE B 1 549 ? -28.312 -25.047 15.625 1 91.94 549 PHE B C 1
ATOM 10372 O O . PHE B 1 549 ? -28.344 -24.688 14.445 1 91.94 549 PHE B O 1
ATOM 10379 N N . GLU B 1 550 ? -29.234 -25.656 16.25 1 93.19 550 GLU B N 1
ATOM 10380 C CA . GLU B 1 550 ? -30.5 -25.891 15.562 1 93.19 550 GLU B CA 1
ATOM 10381 C C . GLU B 1 550 ? -31.281 -24.594 15.367 1 93.19 550 GLU B C 1
ATOM 10383 O O . GLU B 1 550 ? -31.328 -23.75 16.266 1 93.19 550 GLU B O 1
ATOM 10388 N N . LYS B 1 551 ? -31.828 -24.391 14.18 1 90.31 551 LYS B N 1
ATOM 10389 C CA . LYS B 1 551 ? -32.594 -23.188 13.852 1 90.31 551 LYS B CA 1
ATOM 10390 C C . LYS B 1 551 ? -34 -23.547 13.398 1 90.31 551 LYS B C 1
ATOM 10392 O O . LYS B 1 551 ? -34.25 -24.609 12.828 1 90.31 551 LYS B O 1
ATOM 10397 N N . PRO B 1 552 ? -35 -22.844 13.664 1 92.31 552 PRO B N 1
ATOM 10398 C CA . PRO B 1 552 ? -34.906 -21.516 14.297 1 92.31 552 PRO B CA 1
ATOM 10399 C C . PRO B 1 552 ? -34.844 -21.594 15.82 1 92.31 552 PRO B C 1
ATOM 10401 O O . PRO B 1 552 ? -35.344 -22.547 16.422 1 92.31 552 PRO B O 1
ATOM 10404 N N . ALA B 1 553 ? -34.156 -20.719 16.359 1 94.81 553 ALA B N 1
ATOM 10405 C CA . ALA B 1 553 ? -34.031 -20.625 17.812 1 94.81 553 ALA B CA 1
ATOM 10406 C C . ALA B 1 553 ? -34.219 -19.188 18.297 1 94.81 553 ALA B C 1
ATOM 10408 O O . ALA B 1 553 ? -33.656 -18.25 17.703 1 94.81 553 ALA B O 1
ATOM 10409 N N . VAL B 1 554 ? -34.938 -19.016 19.375 1 96.12 554 VAL B N 1
ATOM 10410 C CA . VAL B 1 554 ? -35.281 -17.703 19.922 1 96.12 554 VAL B CA 1
ATOM 10411 C C . VAL B 1 554 ? -34.031 -17.031 20.469 1 96.12 554 VAL B C 1
ATOM 10413 O O . VAL B 1 554 ? -33.844 -15.828 20.312 1 96.12 554 VAL B O 1
ATOM 10416 N N . TRP B 1 555 ? -33.188 -17.844 21.062 1 96 555 TRP B N 1
ATOM 10417 C CA . TRP B 1 555 ? -32 -17.25 21.672 1 96 555 TRP B CA 1
ATOM 10418 C C . TRP B 1 555 ? -31.062 -16.703 20.594 1 96 555 TRP B C 1
ATOM 10420 O O . TRP B 1 555 ? -30.375 -15.711 20.828 1 96 555 TRP B O 1
ATOM 10430 N N . ILE B 1 556 ? -31.016 -17.375 19.453 1 97 556 ILE B N 1
ATOM 10431 C CA . ILE B 1 556 ? -30.203 -16.891 18.344 1 97 556 ILE B CA 1
ATOM 10432 C C . ILE B 1 556 ? -30.766 -15.578 17.812 1 97 556 ILE B C 1
ATOM 10434 O O . ILE B 1 556 ? -30.016 -14.641 17.531 1 97 556 ILE B O 1
ATOM 10438 N N . ALA B 1 557 ? -32.062 -15.539 17.719 1 97.12 557 ALA B N 1
ATOM 10439 C CA . ALA B 1 557 ? -32.719 -14.328 17.266 1 97.12 557 ALA B CA 1
ATOM 10440 C C . ALA B 1 557 ? -32.469 -13.172 18.234 1 97.12 557 ALA B C 1
ATOM 10442 O O . ALA B 1 557 ? -32.25 -12.039 17.812 1 97.12 557 ALA B O 1
ATOM 10443 N N . LEU B 1 558 ? -32.531 -13.438 19.516 1 96.19 558 LEU B N 1
ATOM 10444 C CA . LEU B 1 558 ? -32.281 -12.422 20.531 1 96.19 558 LEU B CA 1
ATOM 10445 C C . LEU B 1 558 ? -30.844 -11.938 20.469 1 96.19 558 LEU B C 1
ATOM 10447 O O . LEU B 1 558 ? -30.578 -10.742 20.625 1 96.19 558 LEU B O 1
ATOM 10451 N N . TYR B 1 559 ? -29.969 -12.898 20.281 1 96 559 TYR B N 1
ATOM 10452 C CA . TYR B 1 559 ? -28.562 -12.516 20.156 1 96 559 TYR B CA 1
ATOM 10453 C C . TYR B 1 559 ? -28.359 -11.578 18.969 1 96 559 TYR B C 1
ATOM 10455 O O . TYR B 1 559 ? -27.672 -10.555 19.094 1 96 559 TYR B O 1
ATOM 10463 N N . SER B 1 560 ? -28.891 -11.961 17.844 1 95.38 560 SER B N 1
ATOM 10464 C CA . SER B 1 560 ? -28.75 -11.156 16.641 1 95.38 560 SER B CA 1
ATOM 10465 C C . SER B 1 560 ? -29.281 -9.742 16.844 1 95.38 560 SER B C 1
ATOM 10467 O O . SER B 1 560 ? -28.625 -8.766 16.469 1 95.38 560 SER B O 1
ATOM 10469 N N . ALA B 1 561 ? -30.438 -9.602 17.469 1 95.56 561 ALA B N 1
ATOM 10470 C CA . ALA B 1 561 ? -31.078 -8.305 17.719 1 95.56 561 ALA B CA 1
ATOM 10471 C C . ALA B 1 561 ? -30.25 -7.477 18.703 1 95.56 561 ALA B C 1
ATOM 10473 O O . ALA B 1 561 ? -30.031 -6.281 18.484 1 95.56 561 ALA B O 1
ATOM 10474 N N . LEU B 1 562 ? -29.75 -8.094 19.656 1 94.38 562 LEU B N 1
ATOM 10475 C CA . LEU B 1 562 ? -29 -7.398 20.703 1 94.38 562 LEU B CA 1
ATOM 10476 C C . LEU B 1 562 ? -27.625 -6.973 20.219 1 94.38 562 LEU B C 1
ATOM 10478 O O . LEU B 1 562 ? -27.203 -5.848 20.469 1 94.38 562 LEU B O 1
ATOM 10482 N N . SER B 1 563 ? -26.953 -7.871 19.578 1 92.44 563 SER B N 1
ATOM 10483 C CA . SER B 1 563 ? -25.594 -7.59 19.141 1 92.44 563 SER B CA 1
ATOM 10484 C C . SER B 1 563 ? -25.547 -6.418 18.172 1 92.44 563 SER B C 1
ATOM 10486 O O . SER B 1 563 ? -24.703 -5.531 18.297 1 92.44 563 SER B O 1
ATOM 10488 N N . LYS B 1 564 ? -26.391 -6.383 17.266 1 89.5 564 LYS B N 1
ATOM 10489 C CA . LYS B 1 564 ? -26.406 -5.332 16.25 1 89.5 564 LYS B CA 1
ATOM 10490 C C . LYS B 1 564 ? -26.75 -3.979 16.859 1 89.5 564 LYS B C 1
ATOM 10492 O O . LYS B 1 564 ? -26.094 -2.977 16.578 1 89.5 564 LYS B O 1
ATOM 10497 N N . ASN B 1 565 ? -27.75 -3.904 17.703 1 93.44 565 ASN B N 1
ATOM 10498 C CA . ASN B 1 565 ? -28.219 -2.645 18.266 1 93.44 565 ASN B CA 1
ATOM 10499 C C . ASN B 1 565 ? -27.328 -2.184 19.422 1 93.44 565 ASN B C 1
ATOM 10501 O O . ASN B 1 565 ? -27.203 -0.985 19.672 1 93.44 565 ASN B O 1
ATOM 10505 N N . LEU B 1 566 ? -26.75 -3.156 20.062 1 93.44 566 LEU B N 1
ATOM 10506 C CA . LEU B 1 566 ? -25.828 -2.807 21.141 1 93.44 566 LEU B CA 1
ATOM 10507 C C . LEU B 1 566 ? -24.625 -2.051 20.594 1 93.44 566 LEU B C 1
ATOM 10509 O O . LEU B 1 566 ? -24.094 -1.166 21.266 1 93.44 566 LEU B O 1
ATOM 10513 N N . TRP B 1 567 ? -24.25 -2.342 19.406 1 95.25 567 TRP B N 1
ATOM 10514 C CA . TRP B 1 567 ? -23.141 -1.632 18.781 1 95.25 567 TRP B CA 1
ATOM 10515 C C . TRP B 1 567 ? -23.438 -0.141 18.672 1 95.25 567 TRP B C 1
ATOM 10517 O O . TRP B 1 567 ? -22.609 0.695 19.016 1 95.25 567 TRP B O 1
ATOM 10527 N N . GLY B 1 568 ? -24.625 0.202 18.203 1 95.44 568 GLY B N 1
ATOM 10528 C CA . GLY B 1 568 ? -25.031 1.596 18.109 1 95.44 568 GLY B CA 1
ATOM 10529 C C . GLY B 1 568 ? -25.047 2.297 19.469 1 95.44 568 GLY B C 1
ATOM 10530 O O . GLY B 1 568 ? -24.609 3.445 19.578 1 95.44 568 GLY B O 1
ATOM 10531 N N . LEU B 1 569 ? -25.516 1.575 20.453 1 94.75 569 LEU B N 1
ATOM 10532 C CA . LEU B 1 569 ? -25.578 2.135 21.797 1 94.75 569 LEU B CA 1
ATOM 10533 C C . LEU B 1 569 ? -24.172 2.402 22.344 1 94.75 569 LEU B C 1
ATOM 10535 O O . LEU B 1 569 ? -23.922 3.457 22.922 1 94.75 569 LEU B O 1
ATOM 10539 N N . ILE B 1 570 ? -23.312 1.459 22.141 1 95.12 570 ILE B N 1
ATOM 10540 C CA . ILE B 1 570 ? -21.938 1.56 22.594 1 95.12 570 ILE B CA 1
ATOM 10541 C C . ILE B 1 570 ? -21.281 2.807 22 1 95.12 570 ILE B C 1
ATOM 10543 O O . ILE B 1 570 ? -20.703 3.615 22.719 1 95.12 570 ILE B O 1
ATOM 10547 N N . PHE B 1 571 ? -21.484 3.086 20.766 1 95.19 571 PHE B N 1
ATOM 10548 C CA . PHE B 1 571 ? -20.828 4.211 20.125 1 95.19 571 PHE B CA 1
ATOM 10549 C C . PHE B 1 571 ? -21.594 5.504 20.359 1 95.19 571 PHE B C 1
ATOM 10551 O O . PHE B 1 571 ? -21 6.586 20.391 1 95.19 571 PHE B O 1
ATOM 10558 N N . GLY B 1 572 ? -22.875 5.395 20.609 1 95.94 572 GLY B N 1
ATOM 10559 C CA . GLY B 1 572 ? -23.609 6.566 21.078 1 95.94 572 GLY B CA 1
ATOM 10560 C C . GLY B 1 572 ? -23.047 7.129 22.375 1 95.94 572 GLY B C 1
ATOM 10561 O O . GLY B 1 572 ? -22.828 8.336 22.484 1 95.94 572 GLY B O 1
ATOM 10562 N N . VAL B 1 573 ? -22.781 6.223 23.266 1 95 573 VAL B N 1
ATOM 10563 C CA . VAL B 1 573 ? -22.234 6.605 24.562 1 95 573 VAL B CA 1
ATOM 10564 C C . VAL B 1 573 ? -20.828 7.168 24.375 1 95 573 VAL B C 1
ATOM 10566 O O . VAL B 1 573 ? -20.484 8.18 25 1 95 573 VAL B O 1
ATOM 10569 N N . LEU B 1 574 ? -20.094 6.523 23.516 1 94.5 574 LEU B N 1
ATOM 10570 C CA . LEU B 1 574 ? -18.734 6.977 23.25 1 94.5 574 LEU B CA 1
ATOM 10571 C C . LEU B 1 574 ? -18.734 8.406 22.703 1 94.5 574 LEU B C 1
ATOM 10573 O O . LEU B 1 574 ? -17.953 9.234 23.141 1 94.5 574 LEU B O 1
ATOM 10577 N N . PHE B 1 575 ? -19.672 8.727 21.859 1 94.75 575 PHE B N 1
ATOM 10578 C CA . PHE B 1 575 ? -19.703 10.031 21.188 1 94.75 575 PHE B CA 1
ATOM 10579 C C . PHE B 1 575 ? -20.156 11.117 22.156 1 94.75 575 PHE B C 1
ATOM 10581 O O . PHE B 1 575 ? -19.625 12.227 22.141 1 94.75 575 PHE B O 1
ATOM 10588 N N . VAL B 1 576 ? -21.078 10.781 23 1 94.44 576 VAL B N 1
ATOM 10589 C CA . VAL B 1 576 ? -21.531 11.75 23.984 1 94.44 576 VAL B CA 1
ATOM 10590 C C . VAL B 1 576 ? -20.391 12.102 24.938 1 94.44 576 VAL B C 1
ATOM 10592 O O . VAL B 1 576 ? -20.156 13.273 25.234 1 94.44 576 VAL B O 1
ATOM 10595 N N . GLY B 1 577 ? -19.703 11.078 25.391 1 93.06 577 GLY B N 1
ATOM 10596 C CA . GLY B 1 577 ? -18.562 11.32 26.266 1 93.06 577 GLY B CA 1
ATOM 10597 C C . GLY B 1 577 ? -17.469 12.148 25.625 1 93.06 577 GLY B C 1
ATOM 10598 O O . GLY B 1 577 ? -16.938 13.07 26.234 1 93.06 577 GLY B O 1
ATOM 10599 N N . LEU B 1 578 ? -17.203 11.898 24.406 1 91.75 578 LEU B N 1
ATOM 10600 C CA . LEU B 1 578 ? -16.172 12.633 23.688 1 91.75 578 LEU B CA 1
ATOM 10601 C C . LEU B 1 578 ? -16.594 14.078 23.453 1 91.75 578 LEU B C 1
ATOM 10603 O O . LEU B 1 578 ? -15.766 14.992 23.516 1 91.75 578 LEU B O 1
ATOM 10607 N N . ALA B 1 579 ? -17.828 14.242 23.172 1 91.31 579 ALA B N 1
ATOM 10608 C CA . ALA B 1 579 ? -18.344 15.586 22.938 1 91.31 579 ALA B CA 1
ATOM 10609 C C . ALA B 1 579 ? -18.188 16.469 24.188 1 91.31 579 ALA B C 1
ATOM 10611 O O . ALA B 1 579 ? -17.984 17.672 24.078 1 91.31 579 ALA B O 1
ATOM 10612 N N . PHE B 1 580 ? -18.25 15.828 25.297 1 90.38 580 PHE B N 1
ATOM 10613 C CA . PHE B 1 580 ? -18.125 16.578 26.547 1 90.38 580 PHE B CA 1
ATOM 10614 C C . PHE B 1 580 ? -16.672 16.578 27.031 1 90.38 580 PHE B C 1
ATOM 10616 O O . PHE B 1 580 ? -16.391 17.062 28.141 1 90.38 580 PHE B O 1
ATOM 10623 N N . GLY B 1 581 ? -15.773 15.977 26.25 1 84.62 581 GLY B N 1
ATOM 10624 C CA . GLY B 1 581 ? -14.352 16.094 26.531 1 84.62 581 GLY B CA 1
ATOM 10625 C C . GLY B 1 581 ? -13.828 14.961 27.406 1 84.62 581 GLY B C 1
ATOM 10626 O O . GLY B 1 581 ? -12.742 15.062 27.984 1 84.62 581 GLY B O 1
ATOM 10627 N N . VAL B 1 582 ? -14.578 13.922 27.547 1 85.06 582 VAL B N 1
ATOM 10628 C CA . VAL B 1 582 ? -14.125 12.758 28.297 1 85.06 582 VAL B CA 1
ATOM 10629 C C . VAL B 1 582 ? -13.07 12 27.5 1 85.06 582 VAL B C 1
ATOM 10631 O O . VAL B 1 582 ? -13.141 11.938 26.266 1 85.06 582 VAL B O 1
ATOM 10634 N N . GLY B 1 583 ? -11.914 11.375 28.047 1 78.69 583 GLY B N 1
ATOM 10635 C CA . GLY B 1 583 ? -10.992 10.461 27.391 1 78.69 583 GLY B CA 1
ATOM 10636 C C . GLY B 1 583 ? -9.578 10.992 27.312 1 78.69 583 GLY B C 1
ATOM 10637 O O . GLY B 1 583 ? -8.727 10.406 26.641 1 78.69 583 GLY B O 1
ATOM 10638 N N . TRP B 1 584 ? -9.203 11.898 28.031 1 74 584 TRP B N 1
ATOM 10639 C CA . TRP B 1 584 ? -7.914 12.562 28.172 1 74 584 TRP B CA 1
ATOM 10640 C C . TRP B 1 584 ? -7.07 12.375 26.906 1 74 584 TRP B C 1
ATOM 10642 O O . TRP B 1 584 ? -7.25 13.094 25.922 1 74 584 TRP B O 1
ATOM 10652 N N . PHE B 1 585 ? -6.441 11.086 26.703 1 71.38 585 PHE B N 1
ATOM 10653 C CA . PHE B 1 585 ? -5.535 10.836 25.594 1 71.38 585 PHE B CA 1
ATOM 10654 C C . PHE B 1 585 ? -6.312 10.531 24.312 1 71.38 585 PHE B C 1
ATOM 10656 O O . PHE B 1 585 ? -5.965 11.008 23.234 1 71.38 585 PHE B O 1
ATOM 10663 N N . LEU B 1 586 ? -7.324 9.852 24.484 1 76.94 586 LEU B N 1
ATOM 10664 C CA . LEU B 1 586 ? -8.117 9.469 23.312 1 76.94 586 LEU B CA 1
ATOM 10665 C C . LEU B 1 586 ? -8.781 10.688 22.688 1 76.94 586 LEU B C 1
ATOM 10667 O O . LEU B 1 586 ? -8.852 10.805 21.469 1 76.94 586 LEU B O 1
ATOM 10671 N N . LYS B 1 587 ? -9.234 11.484 23.609 1 81.56 587 LYS B N 1
ATOM 10672 C CA . LYS B 1 587 ? -9.859 12.711 23.125 1 81.56 587 LYS B CA 1
ATOM 10673 C C . LYS B 1 587 ? -8.859 13.57 22.359 1 81.56 587 LYS B C 1
ATOM 10675 O O . LYS B 1 587 ? -9.18 14.109 21.297 1 81.56 587 LYS B O 1
ATOM 10680 N N . ARG B 1 588 ? -7.73 13.633 22.875 1 76.12 588 ARG B N 1
ATOM 10681 C CA . ARG B 1 588 ? -6.695 14.453 22.234 1 76.12 588 ARG B CA 1
ATOM 10682 C C . ARG B 1 588 ? -6.289 13.867 20.891 1 76.12 588 ARG B C 1
ATOM 10684 O O . ARG B 1 588 ? -6.094 14.602 19.922 1 76.12 588 ARG B O 1
ATOM 10691 N N . LEU B 1 589 ? -6.184 12.664 20.875 1 80.06 589 LEU B N 1
ATOM 10692 C CA . LEU B 1 589 ? -5.816 11.984 19.641 1 80.06 589 LEU B CA 1
ATOM 10693 C C . LEU B 1 589 ? -6.902 12.156 18.578 1 80.06 589 LEU B C 1
ATOM 10695 O O . LEU B 1 589 ? -6.605 12.445 17.422 1 80.06 589 LEU B O 1
ATOM 10699 N N . LEU B 1 590 ? -8.086 12.039 19 1 87.75 590 LEU B N 1
ATOM 10700 C CA . LEU B 1 590 ? -9.203 12.062 18.062 1 87.75 590 LEU B CA 1
ATOM 10701 C C . LEU B 1 590 ? -9.547 13.492 17.656 1 87.75 590 LEU B C 1
ATOM 10703 O O . LEU B 1 590 ? -10.266 13.719 16.688 1 87.75 590 LEU B O 1
ATOM 10707 N N . SER B 1 591 ? -9.047 14.445 18.422 1 85.38 591 SER B N 1
ATOM 10708 C CA . SER B 1 591 ? -9.32 15.844 18.094 1 85.38 591 SER B CA 1
ATOM 10709 C C . SER B 1 591 ? -8.156 16.469 17.344 1 85.38 591 SER B C 1
ATOM 10711 O O . SER B 1 591 ? -8.109 17.688 17.172 1 85.38 591 SER B O 1
ATOM 10713 N N . ASN B 1 592 ? -7.242 15.633 16.891 1 82.31 592 ASN B N 1
ATOM 10714 C CA . ASN B 1 592 ? -6.094 16.141 16.156 1 82.31 592 ASN B CA 1
ATOM 10715 C C . ASN B 1 592 ? -6.512 16.734 14.812 1 82.31 592 ASN B C 1
ATOM 10717 O O . ASN B 1 592 ? -7.34 16.156 14.102 1 82.31 592 ASN B O 1
ATOM 10721 N N . PRO B 1 593 ? -5.957 17.875 14.5 1 83.5 593 PRO B N 1
ATOM 10722 C CA . PRO B 1 593 ? -6.375 18.578 13.281 1 83.5 593 PRO B CA 1
ATOM 10723 C C . PRO B 1 593 ? -6.027 17.812 12.008 1 83.5 593 PRO B C 1
ATOM 10725 O O . PRO B 1 593 ? -6.594 18.078 10.945 1 83.5 593 PRO B O 1
ATOM 10728 N N . VAL B 1 594 ? -5.152 16.859 12.086 1 82.19 594 VAL B N 1
ATOM 10729 C CA . VAL B 1 594 ? -4.766 16.078 10.906 1 82.19 594 VAL B CA 1
ATOM 10730 C C . VAL B 1 594 ? -5.969 15.312 10.367 1 82.19 594 VAL B C 1
ATOM 10732 O O . VAL B 1 594 ? -6.074 15.078 9.164 1 82.19 594 VAL B O 1
ATOM 10735 N N . PHE B 1 595 ? -6.91 15.023 11.195 1 90 595 PHE B N 1
ATOM 10736 C CA . PHE B 1 595 ? -8.047 14.195 10.805 1 90 595 PHE B CA 1
ATOM 10737 C C . PHE B 1 595 ? -9.141 15.047 10.164 1 90 595 PHE B C 1
ATOM 10739 O O . PHE B 1 595 ? -10.094 14.508 9.586 1 90 595 PHE B O 1
ATOM 10746 N N . ARG B 1 596 ? -9.008 16.391 10.195 1 89.5 596 ARG B N 1
ATOM 10747 C CA . ARG B 1 596 ? -10.047 17.266 9.656 1 89.5 596 ARG B CA 1
ATOM 10748 C C . ARG B 1 596 ? -10.219 17.047 8.156 1 89.5 596 ARG B C 1
ATOM 10750 O O . ARG B 1 596 ? -11.305 16.688 7.695 1 89.5 596 ARG B O 1
ATOM 10757 N N . PRO B 1 597 ? -9.117 17.219 7.426 1 90.56 597 PRO B N 1
ATOM 10758 C CA . PRO B 1 597 ? -9.297 16.969 5.992 1 90.56 597 PRO B CA 1
ATOM 10759 C C . PRO B 1 597 ? -9.547 15.5 5.672 1 90.56 597 PRO B C 1
ATOM 10761 O O . PRO B 1 597 ? -10.289 15.18 4.742 1 90.56 597 PRO B O 1
ATOM 10764 N N . LEU B 1 598 ? -8.992 14.602 6.449 1 93.88 598 LEU B N 1
ATOM 10765 C CA . LEU B 1 598 ? -9.133 13.172 6.199 1 93.88 598 LEU B CA 1
ATOM 10766 C C . LEU B 1 598 ? -10.578 12.727 6.43 1 93.88 598 LEU B C 1
ATOM 10768 O O . LEU B 1 598 ? -11.086 11.859 5.719 1 93.88 598 LEU B O 1
ATOM 10772 N N . GLY B 1 599 ? -11.156 13.352 7.41 1 94.81 599 GLY B N 1
ATOM 10773 C CA . GLY B 1 599 ? -12.547 13.031 7.691 1 94.81 599 GLY B CA 1
ATOM 10774 C C . GLY B 1 599 ? -13.508 13.586 6.66 1 94.81 599 GLY B C 1
ATOM 10775 O O . GLY B 1 599 ? -14.484 12.93 6.297 1 94.81 599 GLY B O 1
ATOM 10776 N N . LYS B 1 600 ? -13.164 14.734 6.121 1 93.81 600 LYS B N 1
ATOM 10777 C CA . LYS B 1 600 ? -14.039 15.398 5.16 1 93.81 600 LYS B CA 1
ATOM 10778 C C . LYS B 1 600 ? -14.047 14.656 3.822 1 93.81 600 LYS B C 1
ATOM 10780 O O . LYS B 1 600 ? -15.055 14.68 3.104 1 93.81 600 LYS B O 1
ATOM 10785 N N . ILE B 1 601 ? -13.008 13.961 3.564 1 96.5 601 ILE B N 1
ATOM 10786 C CA . ILE B 1 601 ? -12.914 13.336 2.248 1 96.5 601 ILE B CA 1
ATOM 10787 C C . ILE B 1 601 ? -13.391 11.883 2.33 1 96.5 601 ILE B C 1
ATOM 10789 O O . ILE B 1 601 ? -13.406 11.172 1.324 1 96.5 601 ILE B O 1
ATOM 10793 N N . THR B 1 602 ? -13.852 11.445 3.438 1 97.12 602 THR B N 1
ATOM 10794 C CA . THR B 1 602 ? -14.195 10.047 3.68 1 97.12 602 THR B CA 1
ATOM 10795 C C . THR B 1 602 ? -15.32 9.594 2.754 1 97.12 602 THR B C 1
ATOM 10797 O O . THR B 1 602 ? -15.344 8.445 2.309 1 97.12 602 THR B O 1
ATOM 10800 N N . TYR B 1 603 ? -16.328 10.508 2.455 1 97.12 603 TYR B N 1
ATOM 10801 C CA . TYR B 1 603 ? -17.406 10.141 1.557 1 97.12 603 TYR B CA 1
ATOM 10802 C C . TYR B 1 603 ? -16.875 9.781 0.174 1 97.12 603 TYR B C 1
ATOM 10804 O O . TYR B 1 603 ? -17.25 8.758 -0.398 1 97.12 603 TYR B O 1
ATOM 10812 N N . ALA B 1 604 ? -15.992 10.633 -0.324 1 98.38 604 ALA B N 1
ATOM 10813 C CA . ALA B 1 604 ? -15.383 10.367 -1.623 1 98.38 604 ALA B CA 1
ATOM 10814 C C . ALA B 1 604 ? -14.555 9.086 -1.586 1 98.38 604 ALA B C 1
ATOM 10816 O O . ALA B 1 604 ? -14.562 8.305 -2.541 1 98.38 604 ALA B O 1
ATOM 10817 N N . VAL B 1 605 ? -13.852 8.836 -0.515 1 98.62 605 VAL B N 1
ATOM 10818 C CA . VAL B 1 605 ? -13.023 7.641 -0.354 1 98.62 605 VAL B CA 1
ATOM 10819 C C . VAL B 1 605 ? -13.914 6.402 -0.309 1 98.62 605 VAL B C 1
ATOM 10821 O O . VAL B 1 605 ? -13.594 5.375 -0.917 1 98.62 605 VAL B O 1
ATOM 10824 N N . TYR B 1 606 ? -15.016 6.516 0.403 1 98.06 606 TYR B N 1
ATOM 10825 C CA . TYR B 1 606 ? -15.977 5.422 0.491 1 98.06 606 TYR B CA 1
ATOM 10826 C C . TYR B 1 606 ? -16.469 5.008 -0.893 1 98.06 606 TYR B C 1
ATOM 10828 O O . TYR B 1 606 ? -16.562 3.818 -1.193 1 98.06 606 TYR B O 1
ATOM 10836 N N . LEU B 1 607 ? -16.641 5.949 -1.707 1 98.44 607 LEU B N 1
ATOM 10837 C CA . LEU B 1 607 ? -17.203 5.68 -3.023 1 98.44 607 LEU B CA 1
ATOM 10838 C C . LEU B 1 607 ? -16.141 5.102 -3.961 1 98.44 607 LEU B C 1
ATOM 10840 O O . LEU B 1 607 ? -16.453 4.27 -4.816 1 98.44 607 LEU B O 1
ATOM 10844 N N . CYS B 1 608 ? -14.906 5.449 -3.768 1 98.44 608 CYS B N 1
ATOM 10845 C CA . CYS B 1 608 ? -13.953 5.074 -4.801 1 98.44 608 CYS B CA 1
ATOM 10846 C C . CYS B 1 608 ? -13.047 3.939 -4.324 1 98.44 608 CYS B C 1
ATOM 10848 O O . CYS B 1 608 ? -12.297 3.363 -5.113 1 98.44 608 CYS B O 1
ATOM 10850 N N . HIS B 1 609 ? -13.086 3.492 -3.078 1 98.62 609 HIS B N 1
ATOM 10851 C CA . HIS B 1 609 ? -12.102 2.547 -2.562 1 98.62 609 HIS B CA 1
ATOM 10852 C C . HIS B 1 609 ? -12.234 1.186 -3.24 1 98.62 609 HIS B C 1
ATOM 10854 O O . HIS B 1 609 ? -11.234 0.514 -3.5 1 98.62 609 HIS B O 1
ATOM 10860 N N . LEU B 1 610 ? -13.445 0.75 -3.584 1 97.94 610 LEU B N 1
ATOM 10861 C CA . LEU B 1 610 ? -13.602 -0.542 -4.242 1 97.94 610 LEU B CA 1
ATOM 10862 C C . LEU B 1 610 ? -13.102 -0.481 -5.684 1 97.94 610 LEU B C 1
ATOM 10864 O O . LEU B 1 610 ? -12.578 -1.467 -6.203 1 97.94 610 LEU B O 1
ATOM 10868 N N . PHE B 1 611 ? -13.336 0.708 -6.348 1 97.81 611 PHE B N 1
ATOM 10869 C CA . PHE B 1 611 ? -12.734 0.914 -7.664 1 97.81 611 PHE B CA 1
ATOM 10870 C C . PHE B 1 611 ? -11.227 0.708 -7.613 1 97.81 611 PHE B C 1
ATOM 10872 O O . PHE B 1 611 ? -10.656 0.028 -8.469 1 97.81 611 PHE B O 1
ATOM 10879 N N . VAL B 1 612 ? -10.602 1.26 -6.531 1 98.44 612 VAL B N 1
ATOM 10880 C CA . VAL B 1 612 ? -9.156 1.166 -6.359 1 98.44 612 VAL B CA 1
ATOM 10881 C C . VAL B 1 612 ? -8.758 -0.285 -6.098 1 98.44 612 VAL B C 1
ATOM 10883 O O . VAL B 1 612 ? -7.773 -0.776 -6.656 1 98.44 612 VAL B O 1
ATOM 10886 N N . ILE B 1 613 ? -9.492 -0.97 -5.309 1 97.81 613 ILE B N 1
ATOM 10887 C CA . ILE B 1 613 ? -9.195 -2.359 -4.984 1 97.81 613 ILE B CA 1
ATOM 10888 C C . ILE B 1 613 ? -9.258 -3.211 -6.25 1 97.81 613 ILE B C 1
ATOM 10890 O O . ILE B 1 613 ? -8.344 -3.986 -6.535 1 97.81 613 ILE B O 1
ATOM 10894 N N . ARG B 1 614 ? -10.312 -3.043 -7.043 1 96.88 614 ARG B N 1
ATOM 10895 C CA . ARG B 1 614 ? -10.461 -3.811 -8.273 1 96.88 614 ARG B CA 1
ATOM 10896 C C . ARG B 1 614 ? -9.32 -3.51 -9.25 1 96.88 614 ARG B C 1
ATOM 10898 O O . ARG B 1 614 ? -8.734 -4.426 -9.828 1 96.88 614 ARG B O 1
ATOM 10905 N N . ALA B 1 615 ? -8.992 -2.244 -9.344 1 96.69 615 ALA B N 1
ATOM 10906 C CA . ALA B 1 615 ? -7.984 -1.806 -10.305 1 96.69 615 ALA B CA 1
ATOM 10907 C C . ALA B 1 615 ? -6.59 -2.252 -9.883 1 96.69 615 ALA B C 1
ATOM 10909 O O . ALA B 1 615 ? -5.715 -2.465 -10.727 1 96.69 615 ALA B O 1
ATOM 10910 N N . THR B 1 616 ? -6.363 -2.443 -8.602 1 96.12 616 THR B N 1
ATOM 10911 C CA . THR B 1 616 ? -5.012 -2.725 -8.133 1 96.12 616 THR B CA 1
ATOM 10912 C C . THR B 1 616 ? -4.824 -4.219 -7.883 1 96.12 616 THR B C 1
ATOM 10914 O O . THR B 1 616 ? -3.744 -4.762 -8.109 1 96.12 616 THR B O 1
ATOM 10917 N N . LEU B 1 617 ? -5.848 -4.938 -7.457 1 94.06 617 LEU B N 1
ATOM 10918 C CA . LEU B 1 617 ? -5.691 -6.332 -7.066 1 94.06 617 LEU B CA 1
ATOM 10919 C C . LEU B 1 617 ? -6.215 -7.262 -8.156 1 94.06 617 LEU B C 1
ATOM 10921 O O . LEU B 1 617 ? -5.926 -8.461 -8.148 1 94.06 617 LEU B O 1
ATOM 10925 N N . GLY B 1 618 ? -6.875 -6.73 -9.156 1 93.62 618 GLY B N 1
ATOM 10926 C CA . GLY B 1 618 ? -7.559 -7.57 -10.125 1 93.62 618 GLY B CA 1
ATOM 10927 C C . GLY B 1 618 ? -6.648 -8.062 -11.242 1 93.62 618 GLY B C 1
ATOM 10928 O O . GLY B 1 618 ? -7.078 -8.836 -12.102 1 93.62 618 GLY B O 1
ATOM 10929 N N . ASN B 1 619 ? -5.391 -7.711 -11.242 1 91.25 619 ASN B N 1
ATOM 10930 C CA . ASN B 1 619 ? -4.473 -8.109 -12.305 1 91.25 619 ASN B CA 1
ATOM 10931 C C . ASN B 1 619 ? -3.721 -9.383 -11.953 1 91.25 619 ASN B C 1
ATOM 10933 O O . ASN B 1 619 ? -2.496 -9.453 -12.086 1 91.25 619 ASN B O 1
ATOM 10937 N N . ILE B 1 620 ? -4.422 -10.438 -11.625 1 93.75 620 ILE B N 1
ATOM 10938 C CA . ILE B 1 620 ? -3.822 -11.703 -11.227 1 93.75 620 ILE B CA 1
ATOM 10939 C C . ILE B 1 620 ? -3.699 -12.617 -12.438 1 93.75 620 ILE B C 1
ATOM 10941 O O . ILE B 1 620 ? -4.512 -12.547 -13.367 1 93.75 620 ILE B O 1
ATOM 10945 N N . ARG B 1 621 ? -2.656 -13.461 -12.461 1 96.25 621 ARG B N 1
ATOM 10946 C CA . ARG B 1 621 ? -2.443 -14.414 -13.547 1 96.25 621 ARG B CA 1
ATOM 10947 C C . ARG B 1 621 ? -2.551 -15.844 -13.047 1 96.25 621 ARG B C 1
ATOM 10949 O O . ARG B 1 621 ? -2.797 -16.766 -13.828 1 96.25 621 ARG B O 1
ATOM 10956 N N . GLN B 1 622 ? -2.23 -16.047 -11.781 1 96 622 GLN B N 1
ATOM 10957 C CA . GLN B 1 622 ? -2.238 -17.344 -11.117 1 96 622 GLN B CA 1
ATOM 10958 C C . GLN B 1 622 ? -2.881 -17.25 -9.734 1 96 622 GLN B C 1
ATOM 10960 O O . GLN B 1 622 ? -3.031 -16.156 -9.188 1 96 622 GLN B O 1
ATOM 10965 N N . PRO B 1 623 ? -3.377 -18.438 -9.242 1 96.44 623 PRO B N 1
ATOM 10966 C CA . PRO B 1 623 ? -3.877 -18.375 -7.867 1 96.44 623 PRO B CA 1
ATOM 10967 C C . PRO B 1 623 ? -2.883 -17.734 -6.902 1 96.44 623 PRO B C 1
ATOM 10969 O O . PRO B 1 623 ? -1.674 -17.953 -7.02 1 96.44 623 PRO B O 1
ATOM 10972 N N . ILE B 1 624 ? -3.408 -17.016 -6.031 1 95.25 624 ILE B N 1
ATOM 10973 C CA . ILE B 1 624 ? -2.545 -16.172 -5.211 1 95.25 624 ILE B CA 1
ATOM 10974 C C . ILE B 1 624 ? -2.354 -16.812 -3.838 1 95.25 624 ILE B C 1
ATOM 10976 O O . ILE B 1 624 ? -3.252 -17.484 -3.328 1 95.25 624 ILE B O 1
ATOM 10980 N N . TYR B 1 625 ? -1.154 -16.594 -3.229 1 95.88 625 TYR B N 1
ATOM 10981 C CA . TYR B 1 625 ? -0.875 -16.922 -1.835 1 95.88 625 TYR B CA 1
ATOM 10982 C C . TYR B 1 625 ? -1.327 -15.805 -0.906 1 95.88 625 TYR B C 1
ATOM 10984 O O . TYR B 1 625 ? -0.812 -14.688 -0.976 1 95.88 625 TYR B O 1
ATOM 10992 N N . VAL B 1 626 ? -2.27 -16.078 -0.066 1 95.5 626 VAL B N 1
ATOM 10993 C CA . VAL B 1 626 ? -2.807 -15.062 0.827 1 95.5 626 VAL B CA 1
ATOM 10994 C C . VAL B 1 626 ? -2.193 -15.211 2.217 1 95.5 626 VAL B C 1
ATOM 10996 O O . VAL B 1 626 ? -2.018 -16.328 2.705 1 95.5 626 VAL B O 1
ATOM 10999 N N . SER B 1 627 ? -1.75 -14.117 2.766 1 94.38 627 SER B N 1
ATOM 11000 C CA . SER B 1 627 ? -1.183 -14.023 4.105 1 94.38 627 SER B CA 1
ATOM 11001 C C . SER B 1 627 ? -1.608 -12.734 4.801 1 94.38 627 SER B C 1
ATOM 11003 O O . SER B 1 627 ? -2.18 -11.844 4.172 1 94.38 627 SER B O 1
ATOM 11005 N N . ASP B 1 628 ? -1.433 -12.688 6.109 1 93.25 628 ASP B N 1
ATOM 11006 C CA . ASP B 1 628 ? -1.751 -11.469 6.852 1 93.25 628 ASP B CA 1
ATOM 11007 C C . ASP B 1 628 ? -0.963 -10.273 6.312 1 93.25 628 ASP B C 1
ATOM 11009 O O . ASP B 1 628 ? -1.479 -9.156 6.258 1 93.25 628 ASP B O 1
ATOM 11013 N N . VAL B 1 629 ? 0.214 -10.547 5.891 1 95.19 629 VAL B N 1
ATOM 11014 C CA . VAL B 1 629 ? 1.074 -9.477 5.395 1 95.19 629 VAL B CA 1
ATOM 11015 C C . VAL B 1 629 ? 0.553 -8.969 4.055 1 95.19 629 VAL B C 1
ATOM 11017 O O . VAL B 1 629 ? 0.583 -7.77 3.781 1 95.19 629 VAL B O 1
ATOM 11020 N N . ARG B 1 630 ? 0.139 -9.891 3.211 1 95.44 630 ARG B N 1
ATOM 11021 C CA . ARG B 1 630 ? -0.433 -9.469 1.936 1 95.44 630 ARG B CA 1
ATOM 11022 C C . ARG B 1 630 ? -1.653 -8.578 2.148 1 95.44 630 ARG B C 1
ATOM 11024 O O . ARG B 1 630 ? -1.839 -7.59 1.438 1 95.44 630 ARG B O 1
ATOM 11031 N N . ILE B 1 631 ? -2.484 -8.953 3.098 1 96 631 ILE B N 1
ATOM 11032 C CA . ILE B 1 631 ? -3.67 -8.164 3.408 1 96 631 ILE B CA 1
ATOM 11033 C C . ILE B 1 631 ? -3.256 -6.781 3.916 1 96 631 ILE B C 1
ATOM 11035 O O . ILE B 1 631 ? -3.85 -5.77 3.537 1 96 631 ILE B O 1
ATOM 11039 N N . LEU B 1 632 ? -2.242 -6.758 4.719 1 96.56 632 LEU B N 1
ATOM 11040 C CA . LEU B 1 632 ? -1.725 -5.492 5.219 1 96.56 632 LEU B CA 1
ATOM 11041 C C . LEU B 1 632 ? -1.23 -4.613 4.074 1 96.56 632 LEU B C 1
ATOM 11043 O O . LEU B 1 632 ? -1.493 -3.408 4.051 1 96.56 632 LEU B O 1
ATOM 11047 N N . VAL B 1 633 ? -0.509 -5.172 3.16 1 97.75 633 VAL B N 1
ATOM 11048 C CA . VAL B 1 633 ? 0.029 -4.445 2.016 1 97.75 633 VAL B CA 1
ATOM 11049 C C . VAL B 1 633 ? -1.116 -3.889 1.171 1 97.75 633 VAL B C 1
ATOM 11051 O O . VAL B 1 633 ? -1.11 -2.713 0.803 1 97.75 633 VAL B O 1
ATOM 11054 N N . SER B 1 634 ? -2.09 -4.742 0.898 1 97.75 634 SER B N 1
ATOM 11055 C CA . SER B 1 634 ? -3.227 -4.297 0.097 1 97.75 634 SER B CA 1
ATOM 11056 C C . SER B 1 634 ? -4.012 -3.203 0.811 1 97.75 634 SER B C 1
ATOM 11058 O O . SER B 1 634 ? -4.453 -2.236 0.183 1 97.75 634 SER B O 1
ATOM 11060 N N . THR B 1 635 ? -4.16 -3.355 2.1 1 98.12 635 THR B N 1
ATOM 11061 C CA . THR B 1 635 ? -4.902 -2.373 2.881 1 98.12 635 THR B CA 1
ATOM 11062 C C . THR B 1 635 ? -4.176 -1.03 2.889 1 98.12 635 THR B C 1
ATOM 11064 O O . THR B 1 635 ? -4.793 0.015 2.672 1 98.12 635 THR B O 1
ATOM 11067 N N . SER B 1 636 ? -2.891 -1.081 3.094 1 98.38 636 SER B N 1
ATOM 11068 C CA . SER B 1 636 ? -2.098 0.143 3.156 1 98.38 636 SER B CA 1
ATOM 11069 C C . SER B 1 636 ? -2.082 0.858 1.81 1 98.38 636 SER B C 1
ATOM 11071 O O . SER B 1 636 ? -2.215 2.082 1.749 1 98.38 636 SER B O 1
ATOM 11073 N N . SER B 1 637 ? -1.928 0.14 0.796 1 98.44 637 SER B N 1
ATOM 11074 C CA . SER B 1 637 ? -1.905 0.732 -0.537 1 98.44 637 SER B CA 1
ATOM 11075 C C . SER B 1 637 ? -3.266 1.317 -0.905 1 98.44 637 SER B C 1
ATOM 11077 O O . SER B 1 637 ? -3.348 2.436 -1.416 1 98.44 637 SER B O 1
ATOM 11079 N N . THR B 1 638 ? -4.348 0.534 -0.609 1 98.62 638 THR B N 1
ATOM 11080 C CA . THR B 1 638 ? -5.688 1 -0.938 1 98.62 638 THR B CA 1
ATOM 11081 C C . THR B 1 638 ? -6.039 2.252 -0.138 1 98.62 638 THR B C 1
ATOM 11083 O O . THR B 1 638 ? -6.691 3.162 -0.653 1 98.62 638 THR B O 1
ATOM 11086 N N . LEU B 1 639 ? -5.621 2.23 1.117 1 98.5 639 LEU B N 1
ATOM 11087 C CA . LEU B 1 639 ? -5.871 3.404 1.946 1 98.5 639 LEU B CA 1
ATOM 11088 C C . LEU B 1 639 ? -5.238 4.648 1.33 1 98.5 639 LEU B C 1
ATOM 11090 O O . LEU B 1 639 ? -5.91 5.668 1.159 1 98.5 639 LEU B O 1
ATOM 11094 N N . LEU B 1 640 ? -4.023 4.574 0.955 1 97.88 640 LEU B N 1
ATOM 11095 C CA . LEU B 1 640 ? -3.301 5.723 0.414 1 97.88 640 LEU B CA 1
ATOM 11096 C C . LEU B 1 640 ? -3.875 6.137 -0.936 1 97.88 640 LEU B C 1
ATOM 11098 O O . LEU B 1 640 ? -4.18 7.312 -1.149 1 97.88 640 LEU B O 1
ATOM 11102 N N . LEU B 1 641 ? -4.078 5.203 -1.804 1 98.19 641 LEU B N 1
ATOM 11103 C CA . LEU B 1 641 ? -4.512 5.508 -3.164 1 98.19 641 LEU B CA 1
ATOM 11104 C C . LEU B 1 641 ? -5.953 6 -3.176 1 98.19 641 LEU B C 1
ATOM 11106 O O . LEU B 1 641 ? -6.305 6.887 -3.961 1 98.19 641 LEU B O 1
ATOM 11110 N N . SER B 1 642 ? -6.793 5.434 -2.34 1 98.62 642 SER B N 1
ATOM 11111 C CA . SER 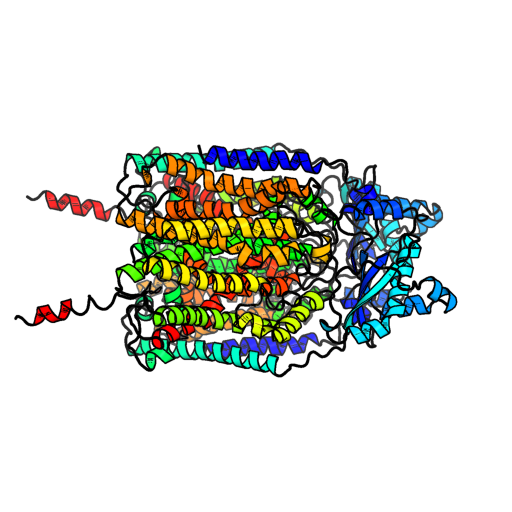B 1 642 ? -8.188 5.875 -2.279 1 98.62 642 SER B CA 1
ATOM 11112 C C . SER B 1 642 ? -8.289 7.285 -1.705 1 98.62 642 SER B C 1
ATOM 11114 O O . SER B 1 642 ? -9.148 8.062 -2.119 1 98.62 642 SER B O 1
ATOM 11116 N N . TYR B 1 643 ? -7.488 7.605 -0.78 1 98 643 TYR B N 1
ATOM 11117 C CA . TYR B 1 643 ? -7.531 8.953 -0.222 1 98 643 TYR B CA 1
ATOM 11118 C C . TYR B 1 643 ? -6.984 9.977 -1.212 1 98 643 TYR B C 1
ATOM 11120 O O . TYR B 1 643 ? -7.441 11.117 -1.255 1 98 643 TYR B O 1
ATOM 11128 N N . ILE B 1 644 ? -6.02 9.594 -2.025 1 96.69 644 ILE B N 1
ATOM 11129 C CA . ILE B 1 644 ? -5.539 10.484 -3.078 1 96.69 644 ILE B CA 1
ATOM 11130 C C . ILE B 1 644 ? -6.648 10.703 -4.105 1 96.69 644 ILE B C 1
ATOM 11132 O O . ILE B 1 644 ? -6.945 11.844 -4.469 1 96.69 644 ILE B O 1
ATOM 11136 N N . MET B 1 645 ? -7.242 9.633 -4.504 1 97.75 645 MET B N 1
ATOM 11137 C CA . MET B 1 645 ? -8.336 9.758 -5.469 1 97.75 645 MET B CA 1
ATOM 11138 C C . MET B 1 645 ? -9.508 10.516 -4.871 1 97.75 645 MET B C 1
ATOM 11140 O O . MET B 1 645 ? -10.117 11.352 -5.539 1 97.75 645 MET B O 1
ATOM 11144 N N . GLY B 1 646 ? -9.82 10.195 -3.607 1 98.19 646 GLY B N 1
ATOM 11145 C CA . GLY B 1 646 ? -10.898 10.891 -2.926 1 98.19 646 GLY B CA 1
ATOM 11146 C C . GLY B 1 646 ? -10.656 12.383 -2.787 1 98.19 646 GLY B C 1
ATOM 11147 O O . GLY B 1 646 ? -11.594 13.18 -2.873 1 98.19 646 GLY B O 1
ATOM 11148 N N . LEU B 1 647 ? -9.438 12.766 -2.605 1 96.62 647 LEU B N 1
ATOM 11149 C CA . LEU B 1 647 ? -9.078 14.172 -2.518 1 96.62 647 LEU B CA 1
ATOM 11150 C C . LEU B 1 647 ? -9.398 14.898 -3.818 1 96.62 647 LEU B C 1
ATOM 11152 O O . LEU B 1 647 ? -9.992 15.984 -3.801 1 96.62 647 LEU B O 1
ATOM 11156 N N . PHE B 1 648 ? -9.102 14.297 -4.93 1 96.62 648 PHE B N 1
ATOM 11157 C CA . PHE B 1 648 ? -9.367 14.914 -6.227 1 96.62 648 PHE B CA 1
ATOM 11158 C C . PHE B 1 648 ? -10.867 14.984 -6.488 1 96.62 648 PHE B C 1
ATOM 11160 O O . PHE B 1 648 ? -11.359 15.984 -7.023 1 96.62 648 PHE B O 1
ATOM 11167 N N . LEU B 1 649 ? -11.57 13.984 -6.09 1 98 649 LEU B N 1
ATOM 11168 C CA . LEU B 1 649 ? -13.023 13.984 -6.258 1 98 649 LEU B CA 1
ATOM 11169 C C . LEU B 1 649 ? -13.672 15.055 -5.391 1 98 649 LEU B C 1
ATOM 11171 O O . LEU B 1 649 ? -14.594 15.742 -5.828 1 98 649 LEU B O 1
ATOM 11175 N N . CYS B 1 650 ? -13.133 15.195 -4.207 1 97.06 650 CYS B N 1
ATOM 11176 C CA . CYS B 1 650 ? -13.672 16.188 -3.279 1 97.06 650 CYS B CA 1
ATOM 11177 C C . CYS B 1 650 ? -13.422 17.594 -3.785 1 97.06 650 CYS B C 1
ATOM 11179 O O . CYS B 1 650 ? -14.336 18.422 -3.828 1 97.06 650 CYS B O 1
ATOM 11181 N N . LEU B 1 651 ? -12.242 17.875 -4.301 1 96.25 651 LEU B N 1
ATOM 11182 C CA . LEU B 1 651 ? -11.844 19.219 -4.703 1 96.25 651 LEU B CA 1
ATOM 11183 C C . LEU B 1 651 ? -12.477 19.594 -6.039 1 96.25 651 LEU B C 1
ATOM 11185 O O . LEU B 1 651 ? -12.828 20.766 -6.258 1 96.25 651 LEU B O 1
ATOM 11189 N N . ALA B 1 652 ? -12.633 18.641 -6.91 1 97.12 652 ALA B N 1
ATOM 11190 C CA . ALA B 1 652 ? -13.031 18.953 -8.281 1 97.12 652 ALA B CA 1
ATOM 11191 C C . ALA B 1 652 ? -14.539 18.797 -8.469 1 97.12 652 ALA B C 1
ATOM 11193 O O . ALA B 1 652 ? -15.117 19.359 -9.398 1 97.12 652 ALA B O 1
ATOM 11194 N N . ILE B 1 653 ? -15.188 18.016 -7.574 1 97.38 653 ILE B N 1
ATOM 11195 C CA . ILE B 1 653 ? -16.594 17.734 -7.816 1 97.38 653 ILE B CA 1
ATOM 11196 C C . ILE B 1 653 ? -17.406 18.078 -6.57 1 97.38 653 ILE B C 1
ATOM 11198 O O . ILE B 1 653 ? -18.312 18.938 -6.621 1 97.38 653 ILE B O 1
ATOM 11202 N N . GLU B 1 654 ? -17.078 17.562 -5.461 1 96.31 654 GLU B N 1
ATOM 11203 C CA . GLU B 1 654 ? -17.906 17.672 -4.262 1 96.31 654 GLU B CA 1
ATOM 11204 C C . GLU B 1 654 ? -18.031 19.125 -3.809 1 96.31 654 GLU B C 1
ATOM 11206 O O . GLU B 1 654 ? -19.141 19.625 -3.6 1 96.31 654 GLU B O 1
ATOM 11211 N N . ILE B 1 655 ? -16.938 19.812 -3.635 1 94.88 655 ILE B N 1
ATOM 11212 C CA . ILE B 1 655 ? -16.938 21.156 -3.084 1 94.88 655 ILE B CA 1
ATOM 11213 C C . ILE B 1 655 ? -17.562 22.125 -4.086 1 94.88 655 ILE B C 1
ATOM 11215 O O . ILE B 1 655 ? -18.438 22.922 -3.729 1 94.88 655 ILE B O 1
ATOM 11219 N N . PRO B 1 656 ? -17.188 22.094 -5.379 1 94.88 656 PRO B N 1
ATOM 11220 C CA . PRO B 1 656 ? -17.828 23 -6.34 1 94.88 656 PRO B CA 1
ATOM 11221 C C . PRO B 1 656 ? -19.359 22.828 -6.383 1 94.88 656 PRO B C 1
ATOM 11223 O O . PRO B 1 656 ? -20.078 23.828 -6.402 1 94.88 656 PRO B O 1
ATOM 11226 N N . PHE B 1 657 ? -19.844 21.641 -6.355 1 94 657 PHE B N 1
ATOM 11227 C CA . PHE B 1 657 ? -21.281 21.422 -6.434 1 94 657 PHE B CA 1
ATOM 11228 C C . PHE B 1 657 ? -21.969 21.812 -5.129 1 94 657 PHE B C 1
ATOM 11230 O O . PHE B 1 657 ? -23.109 22.281 -5.141 1 94 657 PHE B O 1
ATOM 11237 N N . SER B 1 658 ? -21.281 21.547 -4.055 1 91.38 658 SER B N 1
ATOM 11238 C CA . SER B 1 658 ? -21.812 22 -2.77 1 91.38 658 SER B CA 1
ATOM 11239 C C . SER B 1 658 ? -21.938 23.516 -2.723 1 91.38 658 SER B C 1
ATOM 11241 O O . SER B 1 658 ? -22.938 24.031 -2.207 1 91.38 658 SER B O 1
ATOM 11243 N N . ASN B 1 659 ? -20.953 24.188 -3.277 1 89.12 659 ASN B N 1
ATOM 11244 C CA . ASN B 1 659 ? -21 25.641 -3.322 1 89.12 659 ASN B CA 1
ATOM 11245 C C . ASN B 1 659 ? -22.094 26.141 -4.262 1 89.12 659 ASN B C 1
ATOM 11247 O O . ASN B 1 659 ? -22.75 27.141 -3.986 1 89.12 659 ASN B O 1
ATOM 11251 N N . LEU B 1 660 ? -22.25 25.484 -5.316 1 89.44 660 LEU B N 1
ATOM 11252 C CA . LEU B 1 660 ? -23.328 25.828 -6.246 1 89.44 660 LEU B CA 1
ATOM 11253 C C . LEU B 1 660 ? -24.688 25.641 -5.598 1 89.44 660 LEU B C 1
ATOM 11255 O O . LEU B 1 660 ? -25.594 26.469 -5.785 1 89.44 660 LEU B O 1
ATOM 11259 N N . GLN B 1 661 ? -24.812 24.594 -4.875 1 88.56 661 GLN B N 1
ATOM 11260 C CA . GLN B 1 661 ? -26.047 24.312 -4.168 1 88.56 661 GLN B CA 1
ATOM 11261 C C . GLN B 1 661 ? -26.375 25.406 -3.152 1 88.56 661 GLN B C 1
ATOM 11263 O O . GLN B 1 661 ? -27.531 25.812 -3.016 1 88.56 661 GLN B O 1
ATOM 11268 N N . LYS B 1 662 ? -25.359 25.797 -2.486 1 84.19 662 LYS B N 1
ATOM 11269 C CA . LYS B 1 662 ? -25.547 26.859 -1.498 1 84.19 662 LYS B CA 1
ATOM 11270 C C . LYS B 1 662 ? -26.031 28.141 -2.16 1 84.19 662 LYS B C 1
ATOM 11272 O O . LYS B 1 662 ? -26.812 28.891 -1.583 1 84.19 662 LYS B O 1
ATOM 11277 N N . GLN B 1 663 ? -25.578 28.375 -3.348 1 82.5 663 GLN B N 1
ATOM 11278 C CA . GLN B 1 663 ? -25.953 29.578 -4.078 1 82.5 663 GLN B CA 1
ATOM 11279 C C . GLN B 1 663 ? -27.391 29.484 -4.582 1 82.5 663 GLN B C 1
ATOM 11281 O O . GLN B 1 663 ? -28.109 30.484 -4.625 1 82.5 663 GLN B O 1
ATOM 11286 N N . LEU B 1 664 ? -27.672 28.359 -5.016 1 78.75 664 LEU B N 1
ATOM 11287 C CA . LEU B 1 664 ? -29 28.156 -5.602 1 78.75 664 LEU B CA 1
ATOM 11288 C C . LEU B 1 664 ? -30.078 28.125 -4.516 1 78.75 664 LEU B C 1
ATOM 11290 O O . LEU B 1 664 ? -31.172 28.641 -4.715 1 78.75 664 LEU B O 1
ATOM 11294 N N . PHE B 1 665 ? -29.766 27.484 -3.504 1 71 665 PHE B N 1
ATOM 11295 C CA . PHE B 1 665 ? -30.766 27.312 -2.457 1 71 665 PHE B CA 1
ATOM 11296 C C . PHE B 1 665 ? -30.594 28.375 -1.373 1 71 665 PHE B C 1
ATOM 11298 O O . PHE B 1 665 ? -29.594 28.375 -0.647 1 71 665 PHE B O 1
ATOM 11305 N N . HIS B 1 666 ? -30.672 29.812 -1.812 1 56.44 666 HIS B N 1
ATOM 11306 C CA . HIS B 1 666 ? -30.578 31.047 -1.032 1 56.44 666 HIS B CA 1
ATOM 11307 C C . HIS B 1 666 ? -30.703 30.766 0.461 1 56.44 666 HIS B C 1
ATOM 11309 O O . HIS B 1 666 ? -31.359 29.797 0.861 1 56.44 666 HIS B O 1
ATOM 11315 N N . LYS B 1 667 ? -30.141 31.812 1.422 1 47.75 667 LYS B N 1
ATOM 11316 C CA . LYS B 1 667 ? -29.906 31.906 2.859 1 47.75 667 LYS B CA 1
ATOM 11317 C C . LYS B 1 667 ? -31.203 31.734 3.643 1 47.75 667 LYS B C 1
ATOM 11319 O O . LYS B 1 667 ? -31.891 32.719 3.947 1 47.75 667 LYS B O 1
ATOM 11324 N N . LYS B 1 668 ? -32.312 31.281 3.381 1 40.78 668 LYS B N 1
ATOM 11325 C CA . LYS B 1 668 ? -32.812 31.219 4.746 1 40.78 668 LYS B CA 1
ATOM 11326 C C . LYS B 1 668 ? -31.781 30.656 5.703 1 40.78 668 LYS B C 1
ATOM 11328 O O . LYS B 1 668 ? -30.891 29.906 5.293 1 40.78 668 LYS B O 1
ATOM 11333 N N . PRO B 1 669 ? -31.688 31.219 6.992 1 37.09 669 PRO B N 1
ATOM 11334 C CA . PRO B 1 669 ? -30.719 30.656 7.934 1 37.09 669 PRO B CA 1
ATOM 11335 C C . PRO B 1 669 ? -30.562 29.141 7.793 1 37.09 669 PRO B C 1
ATOM 11337 O O . PRO B 1 669 ? -31.547 28.406 7.918 1 37.09 669 PRO B O 1
ATOM 11340 N N . GLU B 1 670 ? -30.016 28.781 6.852 1 34.03 670 GLU B N 1
ATOM 11341 C CA . GLU B 1 670 ? -29.734 27.359 6.629 1 34.03 670 GLU B CA 1
ATOM 11342 C C . GLU B 1 670 ? -29.609 26.609 7.949 1 34.03 670 GLU B C 1
ATOM 11344 O O . GLU B 1 670 ? -28.859 27.031 8.836 1 34.03 670 GLU B O 1
ATOM 11349 N N . VAL B 1 671 ? -30.484 26.062 8.359 1 31.95 671 VAL B N 1
ATOM 11350 C CA . VAL B 1 671 ? -30.219 25.125 9.445 1 31.95 671 VAL B CA 1
ATOM 11351 C C . VAL B 1 671 ? -28.875 24.453 9.219 1 31.95 671 VAL B C 1
ATOM 11353 O O . VAL B 1 671 ? -28.453 23.594 10 1 31.95 671 VAL B O 1
ATOM 11356 N N . TYR B 1 672 ? -28.562 24.203 8.039 1 30.66 672 TYR B N 1
ATOM 11357 C CA . TYR B 1 672 ? -27.5 23.203 7.82 1 30.66 672 TYR B CA 1
ATOM 11358 C C . TYR B 1 672 ? -26.156 23.719 8.328 1 30.66 672 TYR B C 1
ATOM 11360 O O . TYR B 1 672 ? -26 24.906 8.602 1 30.66 672 TYR B O 1
ATOM 11368 N N . TYR B 1 673 ? -25.031 22.953 7.77 1 29.27 673 TYR B N 1
ATOM 11369 C CA . TYR B 1 673 ? -23.609 22.703 8.016 1 29.27 673 TYR B CA 1
ATOM 11370 C C . TYR B 1 673 ? -22.781 23.938 7.727 1 29.27 673 TYR B C 1
ATOM 11372 O O . TYR B 1 673 ? -21.844 23.906 6.918 1 29.27 673 TYR B O 1
ATOM 11380 N N . GLU B 1 674 ? -23.391 25.125 7.602 1 29.66 674 GLU B N 1
ATOM 11381 C CA . GLU B 1 674 ? -22.422 26.172 7.297 1 29.66 674 GLU B CA 1
ATOM 11382 C C . GLU B 1 674 ? -21.422 26.359 8.43 1 29.66 674 GLU B C 1
ATOM 11384 O O . GLU B 1 674 ? -21.766 26.891 9.484 1 29.66 674 GLU B O 1
ATOM 11389 N N . GLU B 1 675 ? -20.609 25.484 8.539 1 28.42 675 GLU B N 1
ATOM 11390 C CA . GLU B 1 675 ? -19.453 25.703 9.398 1 28.42 675 GLU B CA 1
ATOM 11391 C C . GLU B 1 675 ? -18.828 27.062 9.141 1 28.42 675 GLU B C 1
ATOM 11393 O O . GLU B 1 675 ? -18.094 27.594 9.984 1 28.42 675 GLU B O 1
ATOM 11398 N N . ASN B 1 676 ? -18.703 27.547 7.867 1 26.84 676 ASN B N 1
ATOM 11399 C CA . ASN B 1 676 ? -17.547 28.391 7.582 1 26.84 676 ASN B CA 1
ATOM 11400 C C . ASN B 1 676 ? -17.703 29.797 8.156 1 26.84 676 ASN B C 1
ATOM 11402 O O . ASN B 1 676 ? -16.969 30.188 9.062 1 26.84 676 ASN B O 1
ATOM 11406 N N . ILE B 1 677 ? -17.953 30.922 7.215 1 26.33 677 ILE B N 1
ATOM 11407 C CA . ILE B 1 677 ? -17.25 32.188 6.969 1 26.33 677 ILE B CA 1
ATOM 11408 C C . ILE B 1 677 ? -17.969 33.312 7.707 1 26.33 677 ILE B C 1
ATOM 11410 O O . ILE B 1 677 ? -18.922 33.906 7.195 1 26.33 677 ILE B O 1
ATOM 11414 N N . ASP B 1 678 ? -18.625 33.188 8.758 1 27.62 678 ASP B N 1
ATOM 11415 C CA . ASP B 1 678 ? -19.234 34.438 9.203 1 27.62 678 ASP B CA 1
ATOM 11416 C C . ASP B 1 678 ? -18.156 35.469 9.586 1 27.62 678 ASP B C 1
ATOM 11418 O O . ASP B 1 678 ? -17.969 35.781 10.766 1 27.62 678 ASP B O 1
ATOM 11422 N N . LEU B 1 679 ? -16.875 35.312 9.07 1 26.56 679 LEU B N 1
ATOM 11423 C CA . LEU B 1 679 ? -15.898 36.25 9.57 1 26.56 679 LEU B CA 1
ATOM 11424 C C . LEU B 1 679 ? -16.281 37.688 9.164 1 26.56 679 LEU B C 1
ATOM 11426 O O . LEU B 1 679 ? -15.867 38.656 9.812 1 26.56 679 LEU B O 1
ATOM 11430 N N . SER B 1 680 ? -16.734 37.906 7.891 1 28.53 680 SER B N 1
ATOM 11431 C CA . SER B 1 680 ? -16.469 39.25 7.387 1 28.53 680 SER B CA 1
ATOM 11432 C C . SER B 1 680 ? -17.484 40.281 7.938 1 28.53 680 SER B C 1
ATOM 11434 O O . SER B 1 680 ? -17.391 41.469 7.641 1 28.53 680 SER B O 1
ATOM 11436 N N . LYS B 1 681 ? -18.625 39.906 8.422 1 32.91 681 LYS B N 1
ATOM 11437 C CA . LYS B 1 681 ? -19.547 41.031 8.547 1 32.91 681 LYS B CA 1
ATOM 11438 C C . LYS B 1 681 ? -19.156 41.938 9.703 1 32.91 681 LYS B C 1
ATOM 11440 O O . LYS B 1 681 ? -19.328 43.156 9.625 1 32.91 681 LYS B O 1
ATOM 11445 N N . ASN B 1 682 ? -18.703 41.406 10.82 1 29.27 682 ASN B N 1
ATOM 11446 C CA . ASN B 1 682 ? -18.656 42.312 11.945 1 29.27 682 ASN B CA 1
ATOM 11447 C C . ASN B 1 682 ? -17.469 43.281 11.828 1 29.27 682 ASN B C 1
ATOM 11449 O O . ASN B 1 682 ? -17.344 44.219 12.602 1 29.27 682 ASN B O 1
ATOM 11453 N N . GLY B 1 683 ? -16.391 42.906 10.992 1 28.77 683 GLY B N 1
ATOM 11454 C CA . GLY B 1 683 ? -15.289 43.844 11.055 1 28.77 683 GLY B CA 1
ATOM 11455 C C . GLY B 1 683 ? -15.57 45.125 10.289 1 28.77 683 GLY B C 1
ATOM 11456 O O . GLY B 1 683 ? -14.789 46.094 10.359 1 28.77 683 GLY B O 1
ATOM 11457 N N . VAL B 1 684 ? -16.438 45.062 9.234 1 32.38 684 VAL B N 1
ATOM 11458 C CA . VAL B 1 684 ? -16.578 46.312 8.469 1 32.38 684 VAL B CA 1
ATOM 11459 C C . VAL B 1 684 ? -17.438 47.312 9.234 1 32.38 684 VAL B C 1
ATOM 11461 O O . VAL B 1 684 ? -17.359 48.5 8.992 1 32.38 684 VAL B O 1
ATOM 11464 N N . GLN B 1 685 ? -18.344 46.844 10.047 1 31.2 685 GLN B N 1
ATOM 11465 C CA . GLN B 1 685 ? -19.234 47.875 10.578 1 31.2 685 GLN B CA 1
ATOM 11466 C C . GLN B 1 685 ? -18.5 48.781 11.539 1 31.2 685 GLN B C 1
ATOM 11468 O O . GLN B 1 685 ? -18.781 50 11.609 1 31.2 685 GLN B O 1
ATOM 11473 N N . ASN B 1 686 ? -17.547 48.25 12.273 1 31.91 686 ASN B N 1
ATOM 11474 C CA . ASN B 1 686 ? -17.062 49.125 13.344 1 31.91 686 ASN B CA 1
ATOM 11475 C C . ASN B 1 686 ? -16.156 50.219 12.82 1 31.91 686 ASN B C 1
ATOM 11477 O O . ASN B 1 686 ? -15.781 51.125 13.562 1 31.91 686 ASN B O 1
ATOM 11481 N N . MET B 1 687 ? -15.531 49.969 11.609 1 32.31 687 MET B N 1
ATOM 11482 C CA . MET B 1 687 ? -14.609 51.031 11.266 1 32.31 687 MET B CA 1
ATOM 11483 C C . MET B 1 687 ? -15.359 52.281 10.789 1 32.31 687 MET B C 1
ATOM 11485 O O . MET B 1 687 ? -14.773 53.344 10.648 1 32.31 687 MET B O 1
ATOM 11489 N N . ALA B 1 688 ? -16.594 52.156 10.25 1 37.25 688 ALA B N 1
ATOM 11490 C CA . ALA B 1 688 ? -17.188 53.344 9.648 1 37.25 688 ALA B CA 1
ATOM 11491 C C . ALA B 1 688 ? -17.641 54.312 10.727 1 37.25 688 ALA B C 1
ATOM 11493 O O . ALA B 1 688 ? -17.734 55.531 10.477 1 37.25 688 ALA B O 1
ATOM 11494 N N . GLU B 1 689 ? -18.094 53.719 11.828 1 33.38 689 GLU B N 1
ATOM 11495 C CA . GLU B 1 689 ? -18.766 54.656 12.703 1 33.38 689 GLU B CA 1
ATOM 11496 C C . GLU B 1 689 ? -17.781 55.625 13.367 1 33.38 689 GLU B C 1
ATOM 11498 O O . GLU B 1 689 ? -18.172 56.625 13.93 1 33.38 689 GLU B O 1
ATOM 11503 N N . SER B 1 690 ? -16.547 55.156 13.43 1 32.72 690 SER B N 1
ATOM 11504 C CA . SER B 1 690 ? -15.781 56.031 14.32 1 32.72 690 SER B CA 1
ATOM 11505 C C . SER B 1 690 ? -15.422 57.344 13.633 1 32.72 690 SER B C 1
ATOM 11507 O O . SER B 1 690 ? -14.852 58.25 14.258 1 32.72 690 SER B O 1
ATOM 11509 N N . ASN B 1 691 ? -15.406 57.344 12.289 1 31.84 691 ASN B N 1
ATOM 11510 C CA . ASN B 1 691 ? -14.812 58.594 11.789 1 31.84 691 ASN B CA 1
ATOM 11511 C C . ASN B 1 691 ? -15.828 59.719 11.773 1 31.84 691 ASN B C 1
ATOM 11513 O O . ASN B 1 691 ? -15.562 60.781 11.203 1 31.84 691 ASN B O 1
ATOM 11517 N N . GLY B 1 692 ? -17.141 59.375 11.938 1 29.14 692 GLY B N 1
ATOM 11518 C CA . GLY B 1 692 ? -18 60.531 11.68 1 29.14 692 GLY B CA 1
ATOM 11519 C C . GLY B 1 692 ? -17.859 61.625 12.727 1 29.14 692 GLY B C 1
ATOM 11520 O O . GLY B 1 692 ? -18.422 62.719 12.562 1 29.14 692 GLY B O 1
ATOM 11521 N N . THR B 1 693 ? -17.734 61.219 14.008 1 28.03 693 THR B N 1
ATOM 11522 C CA . THR B 1 693 ? -18.062 62.312 14.93 1 28.03 693 THR B CA 1
ATOM 11523 C C . THR B 1 693 ? -16.922 63.312 14.984 1 28.03 693 THR B C 1
ATOM 11525 O O . THR B 1 693 ? -17.047 64.375 15.641 1 28.03 693 THR B O 1
ATOM 11528 N N . ARG B 1 694 ? -15.789 63.188 14.258 1 23.91 694 ARG B N 1
ATOM 11529 C CA . ARG B 1 694 ? -15.18 64.5 14.398 1 23.91 694 ARG B CA 1
ATOM 11530 C C . ARG B 1 694 ? -15.75 65.5 13.375 1 23.91 694 ARG B C 1
ATOM 11532 O O . ARG B 1 694 ? -15.977 65.125 12.219 1 23.91 694 ARG B O 1
#

InterPro domains:
  IPR002656 Acyltransferase 3 domain [PF01757] (259-653)
  IPR052728 Oxygen and lipid transport regulator [PTHR11161] (36-679)

Radius of gyration: 34.0 Å; Cα contacts (8 Å, |Δi|>4): 1939; chains: 2; bounding box: 88×112×75 Å

Nearest PDB structures (foldseek):
  9g11-assembly1_A  TM=2.174E-01  e=3.205E-01  Arabidopsis thaliana
  7c77-assembly1_B  TM=2.082E-01  e=3.953E-01  Mus musculus
  8ugc-assembly2_B  TM=1.682E-01  e=4.140E+00  synthetic construct
  7c77-assembly1_B  TM=2.014E-01  e=3.804E-01  Mus musculus
  5xat-assembly2_B  TM=1.098E-01  e=6.861E+00  Klebsiella pneumoniae

Organism: Aedes aegypti (NCBI:txid7159)

Secondary structure (DSSP, 8-state):
-HHHHHHHHHHHHHHHHHHHTT-TT--HHHHTTSPPSEEE--HHHHHHH-SS--EEEEEEEEEPP-TTSTTHHHHHHHHT-TTTS--TTEEEEEEEHHHHHHHHTTS-HHHHHTT-----------PPPGGGSTTHHHHHHHHHHHHHHHHHHHHHHHHS--EEEEEEEEEETT------HHHHHHHHHHHHHHHHHHHHHHHHHHHHHHH-TTS-HHHHHHSPPPSSHHHHHTTT-HHHHHHHHHPPP-SHHHHHTTHHHHHHHHHHHHHHHHHHHHHHHHS-BS-THHHHHHTT-STTHHHHGGGGGHHHHHHHHHHHHHHHHHHHHHH-S---HHHHHHHHHHHHHHHHHHHHHHHHHHHHTGGGS--STTHIIIIIHHHHHHHHHHHHHHTT-TTTSS-SS-SSGGGHHHHHHHHHHHHHHHHHHHHHH-GGGHHHHHHHHHHHHHHHHHHHHHHTT--SS----HHHHHS-GGG-HIIIIIIS-GGGTHHHHHHHHHHHHHHHHHHHHT--GGG-HHHHHHHHHHHHHHHHHHHHTHHHHH----SS-HHHHHHHHHHHHHHHHHHHHHHHHHHTT--HHHHHHHT-TTHHHHHHTHHHHHHHHHHHHHHHH---SSPBPP-HHHHHHHHHHHHHHHHHHHHHHIIIIIHHHHHHHHHHS--S--SS---S---SHHHHHHHHHTTS--/-HHHHHHHHHHHHHHHHHHHTT-TT--HHHHTTSPPSEEE--HHHHHHH-SS--EEEEEEEEEPP-TTSTTHHHHHHHHT-TTTS--TTEEEEEEEHHHHHHHHTTS-HHHHHTT-----------PPPGGGSTTHHHHHHHHHHHHHHHHHHHHHHHHS--EEEEEEEEEETT------HHHHHHHHHHHHHHHHHHHHHHHHHHHHHHH-TTS-HHHHHHSPPPSSHHHHHTTT-HHHHHHHHHPPP-SHHHHHTTHHHHHHHHHHHHHHHHHHHHHHHHS-BS-THHHHHHTT-STTHHHHGGGGGHHHHHHHHHHHHHHHHHHHHHH-S---HHHHHHHHHHHHHHHHHHHHHHHHHHHHTGGGS--STTHIIIIIHHHHHHHHHHHHHHTT-TTTSS-SS-SSGGGHHHHHHHHHHHHHHHHHHHHHH-GGGHHHHHHHHHHHHHHHHHHHHHHTT--SS----HHHHHS-GGG-HIIIIIIS-GGGTHHHHHHHHHHHHHHHHHHHHT--GGG-HHHHHHHHHHHHHHHHHHHHTHHHHH----SS-HHHHHHHHHHHHHHHHHHHHHHHHHHTT--HHHHHHHT-TTHHHHHHTHHHHHHHHHHHHHHHH---SSPBPP-HHHHHHHHHHHHHHHHHHHHHHIIIIIHHHHHHHHHHS--S---S---S---HHHHHHHHHGGGS--

Sequence (1388 aa):
MVAKYSILLISLIVLGDRISALTPLFNMTEYYKLPKLYKYDDFDRCLQEFDAKAVYCIIDTHIKPNTSAAIWPLIEKFSNDTKRSFRHDRIQRGLCMNLCEKIMEKYDYETQMKYYLKQFNETNEVTFDPNTFREALDWRIKYKRLANQCVNFELKRQFSIMGYSAVEYCVSNLEEDSLDYLDIVFLVLLGSIILAVILSSFFDYKMKKKHSSNMKSSDYYRTPLKKGLSQKLALFSLPRNWQILMTKRRTTLSKDLRFIQSARFLIMYLVIAGHCMLFNCIFPLLNPEYVEFNYRRMITMLIFNGITVIQTYFTISGFLLAVQFADYSERNKTFTVKDFFASILYRYARLVPIYLFMILLDATWLIKLQDGPVWKRVAETERTFCRNNWWANLLFVNNYFTVDEPCLQQGWYLATDFQLFILGLLLLAFVRRFPKLLRPTIGLAVILSYVSPALVTYFHQLEGVVMIRPEALKYVLWYERSYRQMYIPTHTNYGSYLAGLIAGLTYHKLKRSEFNIRQHKPFLFLWYCVLPLAVMLLLSAYVFYEYDFEKPAVWIALYSALSKNLWGLIFGVLFVGLAFGVGWFLKRLLSNPVFRPLGKITYAVYLCHLFVIRATLGNIRQPIYVSDVRILVSTSSTLLLSYIMGLFLCLAIEIPFSNLQKQLFHKKPEVYYEENIDLSKNGVQNMAESNGTRMVAKYSILLISLIVLGDRISALTPLFNMTEYYKLPKLYKYDDFDRCLQEFDAKAVYCIIDTHIKPNTSAAIWPLIEKFSNDTKRSFRHDRIQRGLCMNLCEKIMEKYDYETQMKYYLKQFNETNEVTFDPNTFREALDWRIKYKRLANQCVNFELKRQFSIMGYSAVEYCVSNLEEDSLDYLDIVFLVLLGSIILAVILSSFFDYKMKKKHSSNMKSSDYYRTPLKKGLSQKLALFSLPRNWQILMTKRRTTLSKDLRFIQSARFLIMYLVIAGHCMLFNCIFPLLNPEYVEFNYRRMITMLIFNGITVIQTYFTISGFLLAVQFADYSERNKTFTVKDFFASILYRYARLVPIYLFMILLDATWLIKLQDGPVWKRVAETERTFCRNNWWANLLFVNNYFTVDEPCLQQGWYLATDFQLFILGLLLLAFVRRFPKLLRPTIGLAVILSYVSPALVTYFHQLEGVVMIRPEALKYVLWYERSYRQMYIPTHTNYGSYLAGLIAGLTYHKLKRSEFNIRQHKPFLFLWYCVLPLAVMLLLSAYVFYEYDFEKPAVWIALYSALSKNLWGLIFGVLFVGLAFGVGWFLKRLLSNPVFRPLGKITYAVYLCHLFVIRATLGNIRQPIYVSDVRILVSTSSTLLLSYIMGLFLCLAIEIPFSNLQKQLFHKKPEVYYEENIDLSKNGVQNMAESNGTR

Foldseek 3Di:
DLVVVVVVVVVCQVVQQVVLLPPVPDDVVLVVLAPAQEEEDFPVCQQPVDPDKKKKFKKKWAWDQDPPFPSRVSLCVQLVLQFQHANSRIHIYIDTLVVLCVVLVVDDPVVLCVQFDDDDPDPPPDFDDLVLFPCSVVVQVVCQSSQSSSVSVVCCVSGVTGTHMTTSGMDISPDDPDADPLQVVLVVVVVVLVVLQVQLQVLLVVVCVPPPVPDDPLVSLQDQDPPDPNNLSNLLHLSNLVSVLQDQQPDLLSLLQLLLLLLLLVLLLLVLLLVLVLVLLQFFAPCVVVSSSLLSGLSSLCRQLVLLSLLLVLLSLLLVLQQLVVVVVVVDVACDPVNLVVVLVLVLLLQVFLLVSLLSCLLGCLLVLADANCLCVQRSLLNSLSVVPVVCLSVLNQLQPCLVRDHLNLSLSVSLSSVLSSVSSVLVNVCVVPVVCNVVSLVVVLVQQLVQQLCLCAVVVHFLGQGQGSNCSNHPVSVDPCCNRANRDNSNSSLLNSLSNVLNNVLVVCVVVVPQLVPVVVLLVLLSCLVVVLSVLSSVCSVRSNDDDDPDDSVSSNSSSCSSNVNSNSVSSNSSCLSSPHDVVVNVVSSDSVSSSVSVLSSQLSSCLSSVLSSPVVRDHTHDHDDPVSSVVSSVVSSVVSSVRSSCCCSSTNSSSSVVSDVVVDDPVPSDDPSDDPPPDPVVVVVVVPPPPD/DLVVVVVVVVVCQVVQQVVLLPPVPDDVVLVVLAPAQEEEDFPVCQQPVDPDKKKKFKKKWAWDQDPPFPSNVSLCVQLVLQFQHANSRIHIYIDTLVVLCVVLVVDDPVVLCVQFDDDDPDDPDDFDDLVLFPCSVVVQVVCQSSQSSSVSVVCCVSGVTGTHMTTSGMDISPDDPDADPLQVVLVVVVVVLVVLQVQLQVLLVVVCVPPPVPDDPLVSLQDQDPPDPNNLSNLLHLSNLVSVLQDQQPDLLSLLQLLVLLLLLVLLLLVLLLVLVLVLLQFFAPCVVVSSSLLSGLSSLCRQLVLLSLLLVLLSLLLVLQQLVVLVVVVDVACDPVNLVVVLVLVLLQQVFLLVSLLSCLLGCLLVLADANCLCVQRSLLNSLSVVPVVCLSVLNQLQPSLVRDHLNLSLSVSLSSVLSSVSSVLVNVCVVPVVCNVVSLVVVLVQQLVQLLCLCAVVVHFLGQGQGSNCSNHPSSVDPCCNRANRDNSNSSLLNSLSNVLNNVLVVCVVVVPQVQPVVVLLVLLSCLVVVLSVLSSVCSVRSNDDDDPDDSVSSNSSSCSSNVNSNSVSSNSSCLSSPHDVVVNVVSSDSVSSSVSVLSSQLSSCLSSVLSSPVVHDHTHDHDDPVSSVVSSVVSSVVSSVRSVCCCSSTNSSSSVVSDVVVDDPVPSDDPSDDPPPDPVVPVVPPPPPPD